Protein 6XJH (pdb70)

Organism: Staphylococcus aureus (strain NCTC 8325 / PS 47) (NCBI:txid93061)

Sequence (940 aa):
VPRGSHRILNLVKYDLYSIFKSPLTYLAILVVSSLIATQSILMANSMDNPKHIIVYGSVFAAAKWLLLIIGLMFVVKTITRDFSQGTIQLYMSKVKTRVGYIISKTISIILISILFALIHYVILIVVQASSNGKNLAFSKYVDNLWFFLIFLLFFGLFLFLITLASQKTAMIFSLGVFLVLIVPFIKPFITFIPRYGEKVLDAFDYIPFAYLTDKMISSNFDFSNWQWVISLGSIVIFFILNILYVAKKDIVPRGSHRILNLVKYDLYSIFKSPLTYLAILVVSSLIATQSILMANSMDNPKHIIVYGSVFAAAKWLLLIIGLMFVVKTITRDFSQGTIQLYMSKVKTRVGYIISKTISIILISILFALIHYVILIVVQASSNGKNLAFSKYVDNLWFFLIFLLFFGLFLFLITLASQKTAMIFSLGVFLVLIVPFIKPFITFIPRYGEKVLDAFDYIPFAYLTDKMISSNFDFSNWQWVISLGSIVIFFILNILYVAKKDIMKLEHITKKYGSNVVLNDIDFDFGDSRIVGLIGKNGVGKTTVMKVMNGNIIKFDGKVDIDNADNIGFLIEHPKLYDNKSGLYNLKLFAQVLGKGFDKAYTDKIIDAFGMRPYIKKKVKKYSMGMKQKLAIAVSLMNKPKFLILDEPTNGMDPDGSIDVLTTIKSLVNELDMRILISSHKLEDIELICDRAVFLRDGHFVQDVNMSLRDTYFNINQRGDKMKLEHITKKYGSNVVLNDIDFDFGDSRIVGLIGKNGVGKTTVMKVMNGNIIKFDGKVDIDNADNIGFLIEHPKLYDNKSGLYNLKLFAQVLGKGFDKAYTDKIIDAFGMRPYIKKKVKKYSMGMKQKLAIAVSLMNKPKFLILDEPTNGMDPDGSIDVLTTIKSLVNELDMRILISSHKLEDIELICDRAVFLRDGHFVQDVNMSLRDTYFNINQRGDK

B-factor: mean 105.99, std 23.53, range [33.88, 194.31]

Nearest PDB structures (foldseek):
  6xjh-assembly1_D  TM=1.005E+00  e=2.307E-49  Staphylococcus aureus
  6xji-assembly1_D  TM=1.004E+00  e=3.473E-46  Staphylococcus aureus
  3pux-assembly1_B  TM=8.789E-01  e=5.590E-17  Escherichia coli K-12
  3puy-assembly1_B  TM=8.679E-01  e=4.067E-17  Escherichia coli K-12
  4khz-assembly1_B  TM=8.158E-01  e=1.971E-15  Escherichia coli DH1

Secondary structure (DSSP, 8-state):
-HHHHHHHHHHHHHHHHHHTT-HHHHHHHHHHHHHHHHHIIIIITTTT--SSB--HHHHHHHHHHHHHHHHHHHHHHHHHHHHHSSGGGGTTTSHHHHHHHHHHHHHHHHHHHHHHHHHHHHHHHHHHHHSBSPPPPHHHHHHHHHHHHHHHHHHHHHHHHHHHHH--SHHHHHHHHHHHHHHHHHHHHHTTSSTTHHHHHHHHTT-HHHHHHHGGG-S-----HHHHHHHHHHHHHHHHHHHHHHTT---/-HHHHHHHHHHHHHHHHHHTT-HHHHHHHHHHHHHHHHHIIIIITTTT--SSB--HHHHHHHHHHHHHHHHHHHHHHHHHHHHHSSGGGGTTTSHHHHHHHHHHHHHHHHHHHHHHHHHHHHHHHHHHHHSBSPPPPHHHHHHHHHHHHHHHHHHHHHHHHHHHHH--SHHHHHHHHHHHHHHHHHHHHHTTSSTTHHHHHHHHTT-HHHHHHHGGG-S-----HHHHHHHHHHHHHHHHHHHHHHTT---/-EEEEEEEEETTEEEEEEEEE--SS-SEEEEE--TTS-HHHHHHHHHTS-S--SSEEE--TTS-EEEE-SS----TTSBHHHHHHHHHHHTSSS--HHHHHHHHHHHT-GGGTTSBGGG--HHHHHHHHHHHHHTT--SEEEEESTTTT--HHHHHHHHHHHHHHHHHTT-EEEEE-S-HHHHTTS-SEEEEEETTEEEEEEE--HHHHHHHHHGGGT-/-EEEEEEEEETTEEEEEEEEE--SS-SEEEEE--TTS-HHHHHHHHHTS-S--SSEEE--TTS-EEEE-SS----TTSBHHHHHHHHHHHTSSS--HHHHHHHHHHHT-GGGTTSBGGG--HHHHHHHHHHHHHTT--SEEEEESTTTT--HHHHHHHHHHHHHHHHHTT-EEEEE-S-HHHHTTS-SEEEEEETTEEEEEEE--HHHHHHHHHTTTT-

Solvent-accessible surface area: 39780 Å² total; per-residue (Å²): 111,110,154,5,61,85,82,30,81,5,9,6,130,39,9,30,116,12,13,90,126,43,106,118,8,103,102,18,51,121,70,0,42,64,80,4,42,52,45,7,123,57,8,32,24,42,85,125,131,41,172,114,98,8,101,5,9,72,8,2,8,21,0,1,10,42,1,0,30,34,0,1,38,29,0,0,100,3,0,2,40,1,27,64,54,22,0,10,22,18,3,0,19,49,76,122,36,3,32,5,4,1,56,0,1,17,46,0,0,59,68,0,0,57,32,4,10,102,19,2,71,82,18,0,61,90,9,23,88,90,21,86,30,191,88,31,56,133,72,45,14,58,66,4,53,116,0,0,32,5,0,0,25,3,0,0,3,38,0,3,34,44,0,4,54,60,73,128,32,19,79,0,12,12,53,0,10,63,30,2,2,29,16,27,11,52,47,95,46,51,15,135,57,15,112,81,3,124,148,54,91,92,40,43,72,116,71,13,58,7,6,0,3,54,39,0,58,37,50,75,39,128,20,58,128,168,8,86,85,45,0,59,38,22,16,86,82,29,60,72,63,0,43,107,61,1,18,133,65,40,38,113,113,152,4,60,86,82,31,81,5,10,6,130,40,8,31,116,12,13,91,125,42,108,118,8,101,100,18,52,120,71,0,43,63,80,5,40,51,45,7,123,56,8,31,24,42,84,126,130,40,172,117,98,9,101,5,10,74,8,2,8,22,0,1,11,41,1,0,29,34,0,1,39,28,0,0,99,3,0,2,37,1,27,64,53,22,0,10,22,19,4,0,18,50,76,123,37,4,32,7,5,1,57,0,2,16,47,0,0,58,68,0,0,56,32,4,10,101,20,2,70,81,18,0,60,90,9,23,88,89,21,86,30,192,86,30,57,135,70,46,15,58,64,4,54,117,0,0,33,5,0,0,23,3,0,0,3,38,0,2,34,44,0,5,54,61,73,126,32,20,78,1,12,13,53,0,10,64,29,2,2,30,16,26,11,53,47,93,45,49,16,134,57,15,114,81,3,123,144,54,89,92,40,43,74,117,71,14,56,7,6,0,3,54,40,0,58,36,50,75,38,128,20,58,130,165,8,87,87,46,1,59,36,23,16,85,82,30,58,73,64,0,44,109,60,1,16,134,65,39,36,26,89,3,67,109,0,42,14,122,120,64,117,74,70,17,0,79,81,2,80,14,58,24,66,137,14,88,7,0,1,1,4,1,51,24,49,20,13,15,29,17,1,0,45,1,1,3,18,0,8,63,142,31,117,39,112,34,52,36,92,93,87,26,60,25,0,14,9,2,49,50,20,39,8,12,56,73,42,26,0,32,39,0,0,84,6,0,0,54,8,34,1,173,23,51,47,116,69,5,1,35,108,2,0,77,43,3,27,0,92,118,27,2,162,69,97,0,133,122,14,41,16,5,24,51,12,9,0,6,0,0,9,4,0,1,13,85,0,94,27,0,3,0,6,16,1,2,11,0,1,0,14,7,4,5,50,41,0,5,68,22,1,102,74,8,5,108,101,23,88,0,60,0,2,8,0,5,10,38,5,97,22,5,70,81,10,27,45,26,0,6,1,0,83,106,4,76,51,55,66,81,30,98,99,88,6,80,94,34,2,41,90,15,16,56,167,68,78,147,27,87,4,66,110,0,41,15,122,121,64,117,75,72,16,0,79,80,1,80,14,57,24,66,136,13,87,7,0,0,1,4,1,51,24,49,20,13,15,30,16,1,0,44,1,1,4,18,0,8,65,143,30,117,39,112,34,52,36,94,91,86,25,61,24,0,15,10,2,50,48,20,40,7,12,56,74,41,26,0,31,38,0,0,84,6,0,0,52,9,34,1,172,24,53,46,118,69,5,1,36,108,2,1,78,42,4,27,0,93,119,25,2,161,68,96,0,133,121,14,42,17,5,24,50,12,9,0,6,0,1,10,4,0,2,12,85,1,94,25,0,3,0,6,17,1,1,12,0,1,1,14,8,5,5,50,41,0,6,69,21,1,101,73,8,5,109,104,24,89,0,59,0,2,8,0,6,10,38,5,99,23,6,69,81,11,27,45,28,0,5,1,1,83,107,4,77,51,55,67,81,31,98,101,89,5,79,93,35,2,40,90,15,15,56,165,69,78,148

Foldseek 3Di:
DVVLVVVLVVLLVVLVVVCVPDVVNVVLLVVLLVVLVCVLPPPQQPVVVDVSAGDLLQSLLVSLLSLLLVLLLSLLCLLLVCLVVVVVVVQLDALSRLLSNLVSSLVNQQVSLVVSLVSSVVSSVVSPVVTHYDDDDPVQSVVSSVLSNLLRLLLSLVLSLVCLVVSDRVVSNVVSVCLLPPLVVPLVPPLPPDPCSVVVVVVLLQPCSNVSSVCSRGSGDDRDVNSVVSSVVSSVVSSVSSSVSSNPDDD/DVVLVVVLVVLLVVLVVVCVPDVVNVVLLVVLLVVLVCVLPPPQQPVVVDVSAGDLLQSLLVSLLSLLLVLLLSLLCLLLVCLVVVVVVVQLDALSRLLSNLVSSLVNQQVSLVVSLVSSVVSSVVSPVVTHYDDDDPVQSVVSSVLSNLLRLLLSLVLSLVCLVVSDRVVSNVVSVCLLPPLVVPLVPPLPPDPCSVVVVVVLLQPCSNVSSVCSRGSGDDRDVNSVVSSVVSSVVSSVSSSVSSNPDDD/DWWAQWWDADVPRTQAGRATDDAPVWAEEEEDEDPPNQPLVVVCVQQVVDDPGPGDHDDDVVFDEFEQGDQFDADQAAFLLVLLQVLLPPRADHDDPVLLVVLCVLLPLVVRRRPGNNVDDSQSRLSSRQSSRCSNVGAEYEYEASCVPPDPVSLVSNLVVVVVSCVVRVHHYYHYHDPCVSCVVPGQWYFYGDPNYTDDIGGRNP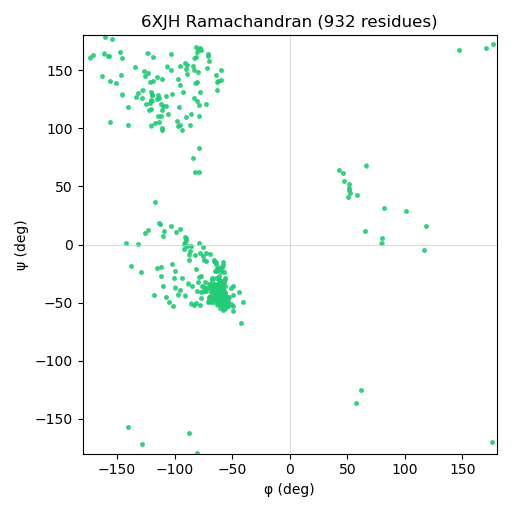VVVHCVPPVVVPD/DWWAQWWDADVPRTQAGRATDDAPVWAEEEEDEDPPNQPLVVVCVQQVVDDPGPGDHDDDVVFDEFEQGDQFDADQAAFLLVLLQVLLPPRADHDDPVLLVVLCVLLPLVVRRRPGNNVDDSQSRLSSRQSSRCSNVGAEYEYEASCVPPDPVSLVSNLVVVVVSCVVRVHHYYHYHDPCVSCVVPGQWYFYGDPNYTDDTGGRNPVVVHCVPPVVVPD

Radius of gyration: 30.85 Å; Cα contacts (8 Å, |Δi|>4): 1465; chains: 4; bounding box: 58×82×87 Å

Structure (mmCIF, N/CA/C/O backbone):
data_6XJH
#
_entry.id   6XJH
#
_cell.length_a   1.00
_cell.length_b   1.00
_cell.length_c   1.00
_cell.angle_alpha   90.00
_cell.angle_beta   90.00
_cell.angle_gamma   90.00
#
_symmetry.space_group_name_H-M   'P 1'
#
loop_
_entity.id
_entity.type
_entity.pdbx_description
1 polymer 'Phenol-soluble modulin export ABC transporter permease subunit PmtD'
2 polymer 'ABC transporter ATP-binding protein'
3 non-polymer 'PHOSPHOTHIOPHOSPHORIC ACID-ADENYLATE ESTER'
4 non-polymer 'MAGNESIUM ION'
#
loop_
_atom_site.group_PDB
_atom_site.id
_atom_site.type_symbol
_atom_site.label_atom_id
_atom_site.label_alt_id
_atom_site.label_comp_id
_atom_site.label_asym_id
_atom_site.label_entity_id
_atom_site.label_seq_id
_atom_site.pdbx_PDB_ins_code
_atom_site.Cartn_x
_atom_site.Cartn_y
_atom_site.Cartn_z
_atom_site.occupancy
_atom_site.B_iso_or_equiv
_atom_site.auth_seq_id
_atom_site.auth_comp_id
_atom_site.auth_asym_id
_atom_site.auth_atom_id
_atom_site.pdbx_PDB_model_num
ATOM 1 N N . VAL A 1 16 ? 97.075 131.665 111.299 1.00 138.42 -4 VAL A N 1
ATOM 2 C CA . VAL A 1 16 ? 95.776 132.290 111.487 1.00 138.42 -4 VAL A CA 1
ATOM 3 C C . VAL A 1 16 ? 94.669 131.228 111.438 1.00 138.42 -4 VAL A C 1
ATOM 4 O O . VAL A 1 16 ? 94.886 130.172 110.826 1.00 138.42 -4 VAL A O 1
ATOM 8 N N . PRO A 1 17 ? 93.439 131.520 111.942 1.00 136.66 -3 PRO A N 1
ATOM 9 C CA . PRO A 1 17 ? 92.277 130.638 111.943 1.00 136.66 -3 PRO A CA 1
ATOM 10 C C . PRO A 1 17 ? 91.872 130.154 110.560 1.00 136.66 -3 PRO A C 1
ATOM 11 O O . PRO A 1 17 ? 91.213 129.127 110.442 1.00 136.66 -3 PRO A O 1
ATOM 15 N N . ARG A 1 18 ? 92.235 130.904 109.524 1.00 129.81 -2 ARG A N 1
ATOM 16 C CA . ARG A 1 18 ? 91.913 130.533 108.158 1.00 129.81 -2 ARG A CA 1
ATOM 17 C C . ARG A 1 18 ? 92.663 129.257 107.799 1.00 129.81 -2 ARG A C 1
ATOM 18 O O . ARG A 1 18 ? 92.163 128.412 107.048 1.00 129.81 -2 ARG A O 1
ATOM 26 N N . GLY A 1 19 ? 93.908 129.162 108.281 1.00 123.36 -1 GLY A N 1
ATOM 27 C CA . GLY A 1 19 ? 94.766 128.024 108.039 1.00 123.36 -1 GLY A CA 1
ATOM 28 C C . GLY A 1 19 ? 94.166 126.847 108.746 1.00 123.36 -1 GLY A C 1
ATOM 29 O O . GLY A 1 19 ? 93.994 125.771 108.163 1.00 123.36 -1 GLY A O 1
ATOM 30 N N . SER A 1 20 ? 93.832 127.077 110.020 1.00 125.77 0 SER A N 1
ATOM 31 C CA . SER A 1 20 ? 93.266 126.040 110.868 1.00 125.77 0 SER A CA 1
ATOM 32 C C . SER A 1 20 ? 91.969 125.518 110.279 1.00 125.77 0 SER A C 1
ATOM 33 O O . SER A 1 20 ? 91.710 124.311 110.294 1.00 125.77 0 SER A O 1
ATOM 36 N N . HIS A 1 21 ? 91.167 126.422 109.731 1.00 120.89 1 HIS A N 1
ATOM 37 C CA . HIS A 1 21 ? 89.912 126.061 109.126 1.00 120.89 1 HIS A CA 1
ATOM 38 C C . HIS A 1 21 ? 90.148 125.112 107.957 1.00 120.89 1 HIS A C 1
ATOM 39 O O . HIS A 1 21 ? 89.529 124.049 107.895 1.00 120.89 1 HIS A O 1
ATOM 46 N N . ARG A 1 22 ? 91.057 125.463 107.039 1.00 102.44 2 ARG A N 1
ATOM 47 C CA . ARG A 1 22 ? 91.315 124.593 105.893 1.00 102.44 2 ARG A CA 1
ATOM 48 C C . ARG A 1 22 ? 91.793 123.208 106.334 1.00 102.44 2 ARG A C 1
ATOM 49 O O . ARG A 1 22 ? 91.388 122.181 105.770 1.00 102.44 2 ARG A O 1
ATOM 57 N N . ILE A 1 23 ? 92.613 123.166 107.374 1.00 102.60 3 ILE A N 1
ATOM 58 C CA . ILE A 1 23 ? 93.091 121.890 107.868 1.00 102.60 3 ILE A CA 1
ATOM 59 C C . ILE A 1 23 ? 91.917 121.062 108.347 1.00 102.60 3 ILE A C 1
ATOM 60 O O . ILE A 1 23 ? 91.790 119.885 107.989 1.00 102.60 3 ILE A O 1
ATOM 65 N N . LEU A 1 24 ? 91.051 121.666 109.137 1.00 108.47 4 LEU A N 1
ATOM 66 C CA . LEU A 1 24 ? 89.900 120.952 109.628 1.00 108.47 4 LEU A CA 1
ATOM 67 C C . LEU A 1 24 ? 88.963 120.534 108.516 1.00 108.47 4 LEU A C 1
ATOM 68 O O . LEU A 1 24 ? 88.341 119.475 108.605 1.00 108.47 4 LEU A O 1
ATOM 73 N N . ASN A 1 25 ? 88.826 121.330 107.463 1.00 101.56 5 ASN A N 1
ATOM 74 C CA . ASN A 1 25 ? 87.918 120.904 106.420 1.00 101.56 5 ASN A CA 1
ATOM 75 C C . ASN A 1 25 ? 88.378 119.579 105.832 1.00 101.56 5 ASN A C 1
ATOM 76 O O . ASN A 1 25 ? 87.547 118.715 105.538 1.00 101.56 5 ASN A O 1
ATOM 81 N N . LEU A 1 26 ? 89.689 119.370 105.711 1.00 88.30 6 LEU A N 1
ATOM 82 C CA . LEU A 1 26 ? 90.148 118.089 105.196 1.00 88.30 6 LEU A CA 1
ATOM 83 C C . LEU A 1 26 ? 89.790 116.979 106.170 1.00 88.30 6 LEU A C 1
ATOM 84 O O . LEU A 1 26 ? 89.355 115.899 105.756 1.00 88.30 6 LEU A O 1
ATOM 89 N N . VAL A 1 27 ? 89.942 117.248 107.464 1.00 87.04 7 VAL A N 1
ATOM 90 C CA . VAL A 1 27 ? 89.614 116.240 108.464 1.00 87.04 7 VAL A CA 1
ATOM 91 C C . VAL A 1 27 ? 88.160 115.853 108.337 1.00 87.04 7 VAL A C 1
ATOM 92 O O . VAL A 1 27 ? 87.810 114.666 108.359 1.00 87.04 7 VAL A O 1
ATOM 96 N N . LYS A 1 28 ? 87.298 116.849 108.210 1.00 89.86 8 LYS A N 1
ATOM 97 C CA . LYS A 1 28 ? 85.892 116.565 108.117 1.00 89.86 8 LYS A CA 1
ATOM 98 C C . LYS A 1 28 ? 85.594 115.651 106.967 1.00 89.86 8 LYS A C 1
ATOM 99 O O . LYS A 1 28 ? 84.827 114.706 107.136 1.00 89.86 8 LYS A O 1
ATOM 105 N N . TYR A 1 29 ? 86.206 115.873 105.811 1.00 92.35 9 TYR A N 1
ATOM 106 C CA . TYR A 1 29 ? 85.923 114.975 104.712 1.00 92.35 9 TYR A CA 1
ATOM 107 C C . TYR A 1 29 ? 86.352 113.551 104.982 1.00 92.35 9 TYR A C 1
ATOM 108 O O . TYR A 1 29 ? 85.617 112.619 104.642 1.00 92.35 9 TYR A O 1
ATOM 117 N N . ASP A 1 30 ? 87.517 113.338 105.587 1.00 88.38 10 ASP A N 1
ATOM 118 C CA . ASP A 1 30 ? 87.891 111.949 105.837 1.00 88.38 10 ASP A CA 1
ATOM 119 C C . ASP A 1 30 ? 86.922 111.248 106.781 1.00 88.38 10 ASP A C 1
ATOM 120 O O . ASP A 1 30 ? 86.562 110.084 106.565 1.00 88.38 10 ASP A O 1
ATOM 125 N N . LEU A 1 31 ? 86.459 111.955 107.806 1.00 89.71 11 LEU A N 1
ATOM 126 C CA . LEU A 1 31 ? 85.533 111.322 108.729 1.00 89.71 11 LEU A CA 1
ATOM 127 C C . LEU A 1 31 ? 84.191 111.131 108.058 1.00 89.71 11 LEU A C 1
ATOM 128 O O . LEU A 1 31 ? 83.514 110.117 108.245 1.00 89.71 11 LEU A O 1
ATOM 133 N N . TYR A 1 32 ? 83.800 112.100 107.251 1.00 96.62 12 TYR A N 1
ATOM 134 C CA . TYR A 1 32 ? 82.540 112.047 106.561 1.00 96.62 12 TYR A CA 1
ATOM 135 C C . TYR A 1 32 ? 82.508 110.773 105.756 1.00 96.62 12 TYR A C 1
ATOM 136 O O . TYR A 1 32 ? 81.543 110.021 105.820 1.00 96.62 12 TYR A O 1
ATOM 145 N N . SER A 1 33 ? 83.587 110.498 105.024 1.00 91.62 13 SER A N 1
ATOM 146 C CA . SER A 1 33 ? 83.665 109.296 104.217 1.00 91.62 13 SER A CA 1
ATOM 147 C C . SER A 1 33 ? 83.441 108.052 105.055 1.00 91.62 13 SER A C 1
ATOM 148 O O . SER A 1 33 ? 82.633 107.178 104.702 1.00 91.62 13 SER A O 1
ATOM 151 N N . ILE A 1 34 ? 84.065 107.992 106.224 1.00 88.84 14 ILE A N 1
ATOM 152 C CA . ILE A 1 34 ? 83.880 106.827 107.069 1.00 88.84 14 ILE A CA 1
ATOM 153 C C . ILE A 1 34 ? 82.425 106.598 107.371 1.00 88.84 14 ILE A C 1
ATOM 154 O O . ILE A 1 34 ? 81.943 105.468 107.274 1.00 88.84 14 ILE A O 1
ATOM 159 N N . PHE A 1 35 ? 81.699 107.647 107.669 1.00 89.02 15 PHE A N 1
ATOM 160 C CA . PHE A 1 35 ? 80.306 107.475 108.008 1.00 89.02 15 PHE A CA 1
ATOM 161 C C . PHE A 1 35 ? 79.363 107.272 106.836 1.00 89.02 15 PHE A C 1
ATOM 162 O O . PHE A 1 35 ? 78.150 107.154 107.044 1.00 89.02 15 PHE A O 1
ATOM 170 N N . LYS A 1 36 ? 79.863 107.237 105.612 1.00 88.27 16 LYS A N 1
ATOM 171 C CA . LYS A 1 36 ? 78.966 107.012 104.496 1.00 88.27 16 LYS A CA 1
ATOM 172 C C . LYS A 1 36 ? 79.183 105.651 103.874 1.00 88.27 16 LYS A C 1
ATOM 173 O O . LYS A 1 36 ? 78.227 105.014 103.437 1.00 88.27 16 LYS A O 1
ATOM 179 N N . SER A 1 37 ? 80.421 105.186 103.822 1.00 87.04 17 SER A N 1
ATOM 180 C CA . SER A 1 37 ? 80.650 103.911 103.170 1.00 87.04 17 SER A CA 1
ATOM 181 C C . SER A 1 37 ? 79.938 102.751 103.875 1.00 87.04 17 SER A C 1
ATOM 182 O O . SER A 1 37 ? 80.125 102.544 105.085 1.00 87.04 17 SER A O 1
ATOM 185 N N . PRO A 1 38 ? 79.232 101.877 103.132 1.00 82.50 18 PRO A N 1
ATOM 186 C CA . PRO A 1 38 ? 78.519 100.731 103.635 1.00 82.50 18 PRO A CA 1
ATOM 187 C C . PRO A 1 38 ? 79.468 99.754 104.280 1.00 82.50 18 PRO A C 1
ATOM 188 O O . PRO A 1 38 ? 79.054 98.921 105.082 1.00 82.50 18 PRO A O 1
ATOM 192 N N . LEU A 1 39 ? 80.748 99.845 103.927 1.00 78.30 19 LEU A N 1
ATOM 193 C CA . LEU A 1 39 ? 81.721 98.952 104.486 1.00 78.30 19 LEU A CA 1
ATOM 194 C C . LEU A 1 39 ? 81.848 99.191 105.974 1.00 78.30 19 LEU A C 1
ATOM 195 O O . LEU A 1 39 ? 82.083 98.253 106.738 1.00 78.30 19 LEU A O 1
ATOM 200 N N . THR A 1 40 ? 81.742 100.450 106.395 1.00 81.89 20 THR A N 1
ATOM 201 C CA . THR A 1 40 ? 81.843 100.776 107.794 1.00 81.89 20 THR A CA 1
ATOM 202 C C . THR A 1 40 ? 80.726 100.121 108.509 1.00 81.89 20 THR A C 1
ATOM 203 O O . THR A 1 40 ? 80.909 99.507 109.561 1.00 81.89 20 THR A O 1
ATOM 207 N N . TYR A 1 41 ? 79.556 100.249 107.937 1.00 85.38 21 TYR A N 1
ATOM 208 C CA . TYR A 1 41 ? 78.403 99.696 108.596 1.00 85.38 21 TYR A CA 1
ATOM 209 C C . TYR A 1 41 ? 78.508 98.194 108.678 1.00 85.38 21 TYR A C 1
ATOM 210 O O . TYR A 1 41 ? 78.174 97.601 109.709 1.00 85.38 21 TYR A O 1
ATOM 219 N N . LEU A 1 42 ? 79.013 97.568 107.627 1.00 80.12 22 LEU A N 1
ATOM 220 C CA . LEU A 1 42 ? 79.179 96.140 107.671 1.00 80.12 22 LEU A CA 1
ATOM 221 C C . LEU A 1 42 ? 80.115 95.747 108.788 1.00 80.12 22 LEU A C 1
ATOM 222 O O . LEU A 1 42 ? 79.809 94.844 109.565 1.00 80.12 22 LEU A O 1
ATOM 227 N N . ALA A 1 43 ? 81.262 96.412 108.882 1.00 79.12 23 ALA A N 1
ATOM 228 C CA . ALA A 1 43 ? 82.230 96.054 109.897 1.00 79.12 23 ALA A CA 1
ATOM 229 C C . ALA A 1 43 ? 81.644 96.161 111.292 1.00 79.12 23 ALA A C 1
ATOM 230 O O . ALA A 1 43 ? 81.907 95.305 112.144 1.00 79.12 23 ALA A O 1
ATOM 232 N N . ILE A 1 44 ? 80.819 97.176 111.524 1.00 79.08 24 ILE A N 1
ATOM 233 C CA . ILE A 1 44 ? 80.210 97.329 112.825 1.00 79.08 24 ILE A CA 1
ATOM 234 C C . ILE A 1 44 ? 79.308 96.166 113.114 1.00 79.08 24 ILE A C 1
ATOM 235 O O . ILE A 1 44 ? 79.340 95.614 114.219 1.00 79.08 24 ILE A O 1
ATOM 240 N N . LEU A 1 45 ? 78.481 95.799 112.148 1.00 82.58 25 LEU A N 1
ATOM 241 C CA . LEU A 1 45 ? 77.577 94.694 112.356 1.00 82.58 25 LEU A CA 1
ATOM 242 C C . LEU A 1 45 ? 78.328 93.412 112.619 1.00 82.58 25 LEU A C 1
ATOM 243 O O . LEU A 1 45 ? 77.896 92.617 113.455 1.00 82.58 25 LEU A O 1
ATOM 248 N N . VAL A 1 46 ? 79.456 93.204 111.946 1.00 86.63 26 VAL A N 1
ATOM 249 C CA . VAL A 1 46 ? 80.220 91.996 112.185 1.00 86.63 26 VAL A CA 1
ATOM 250 C C . VAL A 1 46 ? 80.703 91.950 113.616 1.00 86.63 26 VAL A C 1
ATOM 251 O O . VAL A 1 46 ? 80.589 90.911 114.267 1.00 86.63 26 VAL A O 1
ATOM 255 N N . VAL A 1 47 ? 81.238 93.052 114.120 1.00 86.94 27 VAL A N 1
ATOM 256 C CA . VAL A 1 47 ? 81.699 93.036 115.492 1.00 86.94 27 VAL A CA 1
ATOM 257 C C . VAL A 1 47 ? 80.566 92.773 116.441 1.00 86.94 27 VAL A C 1
ATOM 258 O O . VAL A 1 47 ? 80.714 91.974 117.366 1.00 86.94 27 VAL A O 1
ATOM 262 N N . SER A 1 48 ? 79.441 93.444 116.235 1.00 91.90 28 SER A N 1
ATOM 263 C CA . SER A 1 48 ? 78.312 93.262 117.114 1.00 91.90 28 SER A CA 1
ATOM 264 C C . SER A 1 48 ? 77.881 91.817 117.128 1.00 91.90 28 SER A C 1
ATOM 265 O O . SER A 1 48 ? 77.657 91.240 118.201 1.00 91.90 28 SER A O 1
ATOM 268 N N . SER A 1 49 ? 77.798 91.205 115.952 1.00 96.32 29 SER A N 1
ATOM 269 C CA . SER A 1 49 ? 77.403 89.825 115.852 1.00 96.32 29 SER A CA 1
ATOM 270 C C . SER A 1 49 ? 78.349 88.927 116.612 1.00 96.32 29 SER A C 1
ATOM 271 O O . SER A 1 49 ? 77.908 88.069 117.381 1.00 96.32 29 SER A O 1
ATOM 274 N N . LEU A 1 50 ? 79.651 89.112 116.431 1.00 95.97 30 LEU A N 1
ATOM 275 C CA . LEU A 1 50 ? 80.596 88.249 117.108 1.00 95.97 30 LEU A CA 1
ATOM 276 C C . LEU A 1 50 ? 80.504 88.359 118.607 1.00 95.97 30 LEU A C 1
ATOM 277 O O . LEU A 1 50 ? 80.569 87.342 119.307 1.00 95.97 30 LEU A O 1
ATOM 282 N N . ILE A 1 51 ? 80.327 89.564 119.118 1.00 98.08 31 ILE A N 1
ATOM 283 C CA . ILE A 1 51 ? 80.212 89.706 120.550 1.00 98.08 31 ILE A CA 1
ATOM 284 C C . ILE A 1 51 ? 78.937 89.089 121.057 1.00 98.08 31 ILE A C 1
ATOM 285 O O . ILE A 1 51 ? 78.944 88.393 122.082 1.00 98.08 31 ILE A O 1
ATOM 290 N N . ALA A 1 52 ? 77.825 89.351 120.377 1.00 102.43 32 ALA A N 1
ATOM 291 C CA . ALA A 1 52 ? 76.578 88.786 120.813 1.00 102.43 32 ALA A CA 1
ATOM 292 C C . ALA A 1 52 ? 76.675 87.289 120.801 1.00 102.43 32 ALA A C 1
ATOM 293 O O . ALA A 1 52 ? 76.186 86.631 121.713 1.00 102.43 32 ALA A O 1
ATOM 295 N N . THR A 1 53 ? 77.349 86.750 119.794 1.00 108.32 33 THR A N 1
ATOM 296 C CA . THR A 1 53 ? 77.509 85.331 119.657 1.00 108.32 33 THR A CA 1
ATOM 297 C C . THR A 1 53 ? 78.236 84.766 120.842 1.00 108.32 33 THR A C 1
ATOM 298 O O . THR A 1 53 ? 77.800 83.779 121.422 1.00 108.32 33 THR A O 1
ATOM 302 N N . GLN A 1 54 ? 79.338 85.368 121.252 1.00 109.09 34 GLN A N 1
ATOM 303 C CA . GLN A 1 54 ? 80.026 84.781 122.386 1.00 109.09 34 GLN A CA 1
ATOM 304 C C . GLN A 1 54 ? 79.168 84.824 123.643 1.00 109.09 34 GLN A C 1
ATOM 305 O O . GLN A 1 54 ? 79.054 83.828 124.380 1.00 109.09 34 GLN A O 1
ATOM 311 N N . SER A 1 55 ? 78.475 85.940 123.844 1.00 110.69 35 SER A N 1
ATOM 312 C CA . SER A 1 55 ? 77.659 86.084 125.029 1.00 110.69 35 SER A CA 1
ATOM 313 C C . SER A 1 55 ? 76.563 85.027 125.076 1.00 110.69 35 SER A C 1
ATOM 314 O O . SER A 1 55 ? 76.389 84.277 126.055 1.00 110.69 35 SER A O 1
ATOM 317 N N . ILE A 1 56 ? 75.847 84.935 123.978 1.00 112.58 36 ILE A N 1
ATOM 318 C CA . ILE A 1 56 ? 74.738 84.038 123.865 1.00 112.58 36 ILE A CA 1
ATOM 319 C C . ILE A 1 56 ? 75.141 82.588 123.841 1.00 112.58 36 ILE A C 1
ATOM 320 O O . ILE A 1 56 ? 74.489 81.768 124.484 1.00 112.58 36 ILE A O 1
ATOM 325 N N . LEU A 1 57 ? 76.150 82.220 123.060 1.00 121.73 37 LEU A N 1
ATOM 326 C CA . LEU A 1 57 ? 76.450 80.812 122.981 1.00 121.73 37 LEU A CA 1
ATOM 327 C C . LEU A 1 57 ? 77.041 80.209 124.203 1.00 121.73 37 LEU A C 1
ATOM 328 O O . LEU A 1 57 ? 76.616 79.123 124.602 1.00 121.73 37 LEU A O 1
ATOM 333 N N . MET A 1 58 ? 78.055 80.819 124.792 1.00 132.79 38 MET A N 1
ATOM 334 C CA . MET A 1 58 ? 78.599 80.102 125.915 1.00 132.79 38 MET A CA 1
ATOM 335 C C . MET A 1 58 ? 78.722 80.927 127.143 1.00 132.79 38 MET A C 1
ATOM 336 O O . MET A 1 58 ? 78.711 80.374 128.242 1.00 132.79 38 MET A O 1
ATOM 341 N N . ALA A 1 59 ? 78.804 82.247 127.042 1.00 133.42 39 ALA A N 1
ATOM 342 C CA . ALA A 1 59 ? 79.064 82.940 128.282 1.00 133.42 39 ALA A CA 1
ATOM 343 C C . ALA A 1 59 ? 77.950 82.642 129.271 1.00 133.42 39 ALA A C 1
ATOM 344 O O . ALA A 1 59 ? 78.196 82.394 130.449 1.00 133.42 39 ALA A O 1
ATOM 346 N N . ASN A 1 60 ? 76.724 82.568 128.766 1.00 133.46 40 ASN A N 1
ATOM 347 C CA . ASN A 1 60 ? 75.573 82.286 129.613 1.00 133.46 40 ASN A CA 1
ATOM 348 C C . ASN A 1 60 ? 75.238 80.797 129.744 1.00 133.46 40 ASN A C 1
ATOM 349 O O . ASN A 1 60 ? 74.233 80.464 130.370 1.00 133.46 40 ASN A O 1
ATOM 354 N N . SER A 1 61 ? 76.028 79.909 129.135 1.00 138.45 41 SER A N 1
ATOM 355 C CA . SER A 1 61 ? 75.676 78.487 129.143 1.00 138.45 41 SER A CA 1
ATOM 356 C C . SER A 1 61 ? 76.772 77.430 129.381 1.00 138.45 41 SER A C 1
ATOM 357 O O . SER A 1 61 ? 76.444 76.299 129.726 1.00 138.45 41 SER A O 1
ATOM 360 N N . MET A 1 62 ? 78.054 77.751 129.211 1.00 147.05 42 MET A N 1
ATOM 361 C CA . MET A 1 62 ? 79.099 76.712 129.197 1.00 147.05 42 MET A CA 1
ATOM 362 C C . MET A 1 62 ? 79.136 75.837 130.442 1.00 147.05 42 MET A C 1
ATOM 363 O O . MET A 1 62 ? 79.212 74.612 130.356 1.00 147.05 42 MET A O 1
ATOM 368 N N . ASP A 1 63 ? 79.048 76.476 131.595 1.00 155.60 43 ASP A N 1
ATOM 369 C CA . ASP A 1 63 ? 79.074 75.792 132.883 1.00 155.60 43 ASP A CA 1
ATOM 370 C C . ASP A 1 63 ? 77.686 75.702 133.476 1.00 155.60 43 ASP A C 1
ATOM 371 O O . ASP A 1 63 ? 77.531 75.500 134.681 1.00 155.60 43 ASP A O 1
ATOM 376 N N . ASN A 1 64 ? 76.675 75.933 132.649 1.00 153.88 44 ASN A N 1
ATOM 377 C CA . ASN A 1 64 ? 75.308 75.985 133.095 1.00 153.88 44 ASN A CA 1
ATOM 378 C C . ASN A 1 64 ? 75.130 76.935 134.287 1.00 153.88 44 ASN A C 1
ATOM 379 O O . ASN A 1 64 ? 74.544 76.548 135.299 1.00 153.88 44 ASN A O 1
ATOM 384 N N . PRO A 1 65 ? 75.594 78.199 134.188 1.00 145.78 45 PRO A N 1
ATOM 385 C CA . PRO A 1 65 ? 75.507 79.213 135.201 1.00 145.78 45 PRO A CA 1
ATOM 386 C C . PRO A 1 65 ? 74.096 79.705 135.172 1.00 145.78 45 PRO A C 1
ATOM 387 O O . PRO A 1 65 ? 73.402 79.504 134.175 1.00 145.78 45 PRO A O 1
ATOM 391 N N . LYS A 1 66 ? 73.683 80.457 136.169 1.00 138.71 46 LYS A N 1
ATOM 392 C CA . LYS A 1 66 ? 72.369 81.068 136.074 1.00 138.71 46 LYS A CA 1
ATOM 393 C C . LYS A 1 66 ? 72.437 82.344 135.242 1.00 138.71 46 LYS A C 1
ATOM 394 O O . LYS A 1 66 ? 72.169 83.431 135.740 1.00 138.71 46 LYS A O 1
ATOM 400 N N . HIS A 1 67 ? 72.814 82.192 133.978 1.00 134.45 47 HIS A N 1
ATOM 401 C CA . HIS A 1 67 ? 72.951 83.266 133.002 1.00 134.45 47 HIS A CA 1
ATOM 402 C C . HIS A 1 67 ? 73.826 84.449 133.461 1.00 134.45 47 HIS A C 1
ATOM 403 O O . HIS A 1 67 ? 73.444 85.605 133.289 1.00 134.45 47 HIS A O 1
ATOM 410 N N . ILE A 1 68 ? 74.977 84.167 134.070 1.00 130.50 48 ILE A N 1
ATOM 411 C CA . ILE A 1 68 ? 75.887 85.209 134.564 1.00 130.50 48 ILE A CA 1
ATOM 412 C C . ILE A 1 68 ? 77.179 85.180 133.785 1.00 130.50 48 ILE A C 1
ATOM 413 O O . ILE A 1 68 ? 77.801 84.126 133.663 1.00 130.50 48 ILE A O 1
ATOM 418 N N . ILE A 1 69 ? 77.597 86.335 133.271 1.00 122.73 49 ILE A N 1
ATOM 419 C CA . ILE A 1 69 ? 78.779 86.359 132.431 1.00 122.73 49 ILE A CA 1
ATOM 420 C C . ILE A 1 69 ? 79.892 87.284 132.871 1.00 122.73 49 ILE A C 1
ATOM 421 O O . ILE A 1 69 ? 79.708 88.196 133.678 1.00 122.73 49 ILE A O 1
ATOM 426 N N . VAL A 1 70 ? 81.054 87.057 132.277 1.00 114.45 50 VAL A N 1
ATOM 427 C CA . VAL A 1 70 ? 82.216 87.875 132.518 1.00 114.45 50 VAL A CA 1
ATOM 428 C C . VAL A 1 70 ? 82.351 88.911 131.422 1.00 114.45 50 VAL A C 1
ATOM 429 O O . VAL A 1 70 ? 82.827 88.619 130.315 1.00 114.45 50 VAL A O 1
ATOM 433 N N . TYR A 1 71 ? 82.034 90.151 131.764 1.00 113.21 51 TYR A N 1
ATOM 434 C CA . TYR A 1 71 ? 82.039 91.198 130.768 1.00 113.21 51 TYR A CA 1
ATOM 435 C C . TYR A 1 71 ? 83.458 91.432 130.332 1.00 113.21 51 TYR A C 1
ATOM 436 O O . TYR A 1 71 ? 83.709 91.791 129.193 1.00 113.21 51 TYR A O 1
ATOM 445 N N . GLY A 1 72 ? 84.397 91.209 131.237 1.00 107.41 52 GLY A N 1
ATOM 446 C CA . GLY A 1 72 ? 85.807 91.364 130.939 1.00 107.41 52 GLY A CA 1
ATOM 447 C C . GLY A 1 72 ? 86.275 90.494 129.763 1.00 107.41 52 GLY A C 1
ATOM 448 O O . GLY A 1 72 ? 87.204 90.878 129.041 1.00 107.41 52 GLY A O 1
ATOM 449 N N . SER A 1 73 ? 85.682 89.311 129.568 1.00 107.17 53 SER A N 1
ATOM 450 C CA . SER A 1 73 ? 86.109 88.471 128.468 1.00 107.17 53 SER A CA 1
ATOM 451 C C . SER A 1 73 ? 85.608 89.086 127.187 1.00 107.17 53 SER A C 1
ATOM 452 O O . SER A 1 73 ? 86.302 89.113 126.161 1.00 107.17 53 SER A O 1
ATOM 455 N N . VAL A 1 74 ? 84.384 89.584 127.260 1.00 99.28 54 VAL A N 1
ATOM 456 C CA . VAL A 1 74 ? 83.755 90.203 126.114 1.00 99.28 54 VAL A CA 1
ATOM 457 C C . VAL A 1 74 ? 84.507 91.458 125.728 1.00 99.28 54 VAL A C 1
ATOM 458 O O . VAL A 1 74 ? 84.748 91.720 124.551 1.00 99.28 54 VAL A O 1
ATOM 462 N N . PHE A 1 75 ? 84.832 92.239 126.738 1.00 91.79 55 PHE A N 1
ATOM 463 C CA . PHE A 1 75 ? 85.502 93.506 126.640 1.00 91.79 55 PHE A CA 1
ATOM 464 C C . PHE A 1 75 ? 86.782 93.342 125.880 1.00 91.79 55 PHE A C 1
ATOM 465 O O . PHE A 1 75 ? 87.021 94.054 124.899 1.00 91.79 55 PHE A O 1
ATOM 473 N N . ALA A 1 76 ? 87.615 92.399 126.311 1.00 94.44 56 ALA A N 1
ATOM 474 C CA . ALA A 1 76 ? 88.869 92.194 125.630 1.00 94.44 56 ALA A CA 1
ATOM 475 C C . ALA A 1 76 ? 88.668 91.759 124.188 1.00 94.44 56 ALA A C 1
ATOM 476 O O . ALA A 1 76 ? 89.371 92.229 123.289 1.00 94.44 56 ALA A O 1
ATOM 478 N N . ALA A 1 77 ? 87.718 90.864 123.936 1.00 88.92 57 ALA A N 1
ATOM 479 C CA . ALA A 1 77 ? 87.529 90.436 122.566 1.00 88.92 57 ALA A CA 1
ATOM 480 C C . ALA A 1 77 ? 87.095 91.585 121.681 1.00 88.92 57 ALA A C 1
ATOM 481 O O . ALA A 1 77 ? 87.576 91.732 120.551 1.00 88.92 57 ALA A O 1
ATOM 483 N N . ALA A 1 78 ? 86.181 92.407 122.187 1.00 85.47 58 ALA A N 1
ATOM 484 C CA . ALA A 1 78 ? 85.688 93.514 121.408 1.00 85.47 58 ALA A CA 1
ATOM 485 C C . ALA A 1 78 ? 86.801 94.465 121.090 1.00 85.47 58 ALA A C 1
ATOM 486 O O . ALA A 1 78 ? 86.889 94.965 119.968 1.00 85.47 58 ALA A O 1
ATOM 488 N N . LYS A 1 79 ? 87.671 94.707 122.060 1.00 86.57 59 LYS A N 1
ATOM 489 C CA . LYS A 1 79 ? 88.786 95.587 121.847 1.00 86.57 59 LYS A CA 1
ATOM 490 C C . LYS A 1 79 ? 89.633 95.079 120.716 1.00 86.57 59 LYS A C 1
ATOM 491 O O . LYS A 1 79 ? 89.902 95.808 119.768 1.00 86.57 59 LYS A O 1
ATOM 497 N N . TRP A 1 80 ? 90.012 93.811 120.765 1.00 79.30 60 TRP A N 1
ATOM 498 C CA . TRP A 1 80 ? 90.835 93.249 119.713 1.00 79.30 60 TRP A CA 1
ATOM 499 C C . TRP A 1 80 ? 90.266 93.523 118.347 1.00 79.30 60 TRP A C 1
ATOM 500 O O . TRP A 1 80 ? 90.972 93.991 117.442 1.00 79.30 60 TRP A O 1
ATOM 511 N N . LEU A 1 81 ? 88.993 93.207 118.173 1.00 75.79 61 LEU A N 1
ATOM 512 C CA . LEU A 1 81 ? 88.380 93.378 116.880 1.00 75.79 61 LEU A CA 1
ATOM 513 C C . LEU A 1 81 ? 88.319 94.817 116.444 1.00 75.79 61 LEU A C 1
ATOM 514 O O . LEU A 1 81 ? 88.640 95.136 115.296 1.00 75.79 61 LEU A O 1
ATOM 519 N N . LEU A 1 82 ? 87.945 95.701 117.347 1.00 72.74 62 LEU A N 1
ATOM 520 C CA . LEU A 1 82 ? 87.850 97.083 116.971 1.00 72.74 62 LEU A CA 1
ATOM 521 C C . LEU A 1 82 ? 89.191 97.716 116.726 1.00 72.74 62 LEU A C 1
ATOM 522 O O . LEU A 1 82 ? 89.294 98.591 115.876 1.00 72.74 62 LEU A O 1
ATOM 527 N N . LEU A 1 83 ? 90.224 97.328 117.450 1.00 73.16 63 LEU A N 1
ATOM 528 C CA . LEU A 1 83 ? 91.525 97.899 117.175 1.00 73.16 63 LEU A CA 1
ATOM 529 C C . LEU A 1 83 ? 91.993 97.507 115.799 1.00 73.16 63 LEU A C 1
ATOM 530 O O . LEU A 1 83 ? 92.558 98.337 115.097 1.00 73.16 63 LEU A O 1
ATOM 535 N N . ILE A 1 84 ? 91.759 96.272 115.382 1.00 69.88 64 ILE A N 1
ATOM 536 C CA . ILE A 1 84 ? 92.160 95.901 114.037 1.00 69.88 64 ILE A CA 1
ATOM 537 C C . ILE A 1 84 ? 91.381 96.636 112.988 1.00 69.88 64 ILE A C 1
ATOM 538 O O . ILE A 1 84 ? 91.963 97.135 112.026 1.00 69.88 64 ILE A O 1
ATOM 543 N N . ILE A 1 85 ? 90.069 96.699 113.142 1.00 68.54 65 ILE A N 1
ATOM 544 C CA . ILE A 1 85 ? 89.279 97.376 112.143 1.00 68.54 65 ILE A CA 1
ATOM 545 C C . ILE A 1 85 ? 89.706 98.828 112.120 1.00 68.54 65 ILE A C 1
ATOM 546 O O . ILE A 1 85 ? 89.913 99.391 111.043 1.00 68.54 65 ILE A O 1
ATOM 551 N N . GLY A 1 86 ? 89.847 99.415 113.296 1.00 70.22 66 GLY A N 1
ATOM 552 C CA . GLY A 1 86 ? 90.277 100.772 113.476 1.00 70.22 66 GLY A CA 1
ATOM 553 C C . GLY A 1 86 ? 91.584 101.009 112.776 1.00 70.22 66 GLY A C 1
ATOM 554 O O . GLY A 1 86 ? 91.704 101.971 112.022 1.00 70.22 66 GLY A O 1
ATOM 555 N N . LEU A 1 87 ? 92.571 100.145 112.984 1.00 70.56 67 LEU A N 1
ATOM 556 C CA . LEU A 1 87 ? 93.842 100.353 112.338 1.00 70.56 67 LEU A CA 1
ATOM 557 C C . LEU A 1 87 ? 93.675 100.340 110.845 1.00 70.56 67 LEU A C 1
ATOM 558 O O . LEU A 1 87 ? 94.305 101.142 110.163 1.00 70.56 67 LEU A O 1
ATOM 563 N N . MET A 1 88 ? 92.858 99.449 110.305 1.00 69.88 68 MET A N 1
ATOM 564 C CA . MET A 1 88 ? 92.669 99.474 108.869 1.00 69.88 68 MET A CA 1
ATOM 565 C C . MET A 1 88 ? 92.009 100.773 108.419 1.00 69.88 68 MET A C 1
ATOM 566 O O . MET A 1 88 ? 92.350 101.289 107.352 1.00 69.88 68 MET A O 1
ATOM 571 N N . PHE A 1 89 ? 91.097 101.323 109.220 1.00 71.07 69 PHE A N 1
ATOM 572 C CA . PHE A 1 89 ? 90.470 102.596 108.879 1.00 71.07 69 PHE A CA 1
ATOM 573 C C . PHE A 1 89 ? 91.521 103.681 108.875 1.00 71.07 69 PHE A C 1
ATOM 574 O O . PHE A 1 89 ? 91.530 104.561 108.003 1.00 71.07 69 PHE A O 1
ATOM 582 N N . VAL A 1 90 ? 92.420 103.609 109.838 1.00 66.39 70 VAL A N 1
ATOM 583 C CA . VAL A 1 90 ? 93.512 104.536 109.908 1.00 66.39 70 VAL A CA 1
ATOM 584 C C . VAL A 1 90 ? 94.388 104.410 108.690 1.00 66.39 70 VAL A C 1
ATOM 585 O O . VAL A 1 90 ? 94.754 105.425 108.104 1.00 66.39 70 VAL A O 1
ATOM 589 N N . VAL A 1 91 ? 94.728 103.199 108.289 1.00 68.48 71 VAL A N 1
ATOM 590 C CA . VAL A 1 91 ? 95.570 103.055 107.131 1.00 68.48 71 VAL A CA 1
ATOM 591 C C . VAL A 1 91 ? 94.889 103.611 105.909 1.00 68.48 71 VAL A C 1
ATOM 592 O O . VAL A 1 91 ? 95.546 104.259 105.104 1.00 68.48 71 VAL A O 1
ATOM 596 N N . LYS A 1 92 ? 93.602 103.348 105.726 1.00 66.67 72 LYS A N 1
ATOM 597 C CA . LYS A 1 92 ? 92.923 103.878 104.561 1.00 66.67 72 LYS A CA 1
ATOM 598 C C . LYS A 1 92 ? 92.953 105.396 104.579 1.00 66.67 72 LYS A C 1
ATOM 599 O O . LYS A 1 92 ? 93.188 106.044 103.555 1.00 66.67 72 LYS A O 1
ATOM 605 N N . THR A 1 93 ? 92.752 105.983 105.746 1.00 68.57 73 THR A N 1
ATOM 606 C CA . THR A 1 93 ? 92.771 107.421 105.878 1.00 68.57 73 THR A CA 1
ATOM 607 C C . THR A 1 93 ? 94.121 107.961 105.425 1.00 68.57 73 THR A C 1
ATOM 608 O O . THR A 1 93 ? 94.205 108.966 104.703 1.00 68.57 73 THR A O 1
ATOM 612 N N . ILE A 1 94 ? 95.179 107.291 105.848 1.00 71.49 74 ILE A N 1
ATOM 613 C CA . ILE A 1 94 ? 96.537 107.625 105.480 1.00 71.49 74 ILE A CA 1
ATOM 614 C C . ILE A 1 94 ? 96.850 107.469 104.000 1.00 71.49 74 ILE A C 1
ATOM 615 O O . ILE A 1 94 ? 97.473 108.341 103.404 1.00 71.49 74 ILE A O 1
ATOM 620 N N . THR A 1 95 ? 96.472 106.338 103.414 1.00 77.09 75 THR A N 1
ATOM 621 C CA . THR A 1 95 ? 96.823 106.050 102.038 1.00 77.09 75 THR A CA 1
ATOM 622 C C . THR A 1 95 ? 95.888 106.562 100.952 1.00 77.09 75 THR A C 1
ATOM 623 O O . THR A 1 95 ? 96.299 106.637 99.788 1.00 77.09 75 THR A O 1
ATOM 627 N N . ARG A 1 96 ? 94.683 106.995 101.293 1.00 80.06 76 ARG A N 1
ATOM 628 C CA . ARG A 1 96 ? 93.720 107.502 100.319 1.00 80.06 76 ARG A CA 1
ATOM 629 C C . ARG A 1 96 ? 94.292 108.457 99.275 1.00 80.06 76 ARG A C 1
ATOM 630 O O . ARG A 1 96 ? 93.942 108.367 98.096 1.00 80.06 76 ARG A O 1
ATOM 638 N N . ASP A 1 97 ? 95.173 109.367 99.678 1.00 83.80 77 ASP A N 1
ATOM 639 C CA . ASP A 1 97 ? 95.679 110.373 98.760 1.00 83.80 77 ASP A CA 1
ATOM 640 C C . ASP A 1 97 ? 96.802 109.847 97.895 1.00 83.80 77 ASP A C 1
ATOM 641 O O . ASP A 1 97 ? 97.143 110.425 96.856 1.00 83.80 77 ASP A O 1
ATOM 646 N N . PHE A 1 98 ? 97.444 108.787 98.332 1.00 79.52 78 PHE A N 1
ATOM 647 C CA . PHE A 1 98 ? 98.489 108.211 97.531 1.00 79.52 78 PHE A CA 1
ATOM 648 C C . PHE A 1 98 ? 97.820 107.368 96.478 1.00 79.52 78 PHE A C 1
ATOM 649 O O . PHE A 1 98 ? 98.204 107.378 95.312 1.00 79.52 78 PHE A O 1
ATOM 657 N N . SER A 1 99 ? 96.770 106.677 96.896 1.00 82.26 79 SER A N 1
ATOM 658 C CA . SER A 1 99 ? 96.002 105.789 96.048 1.00 82.26 79 SER A CA 1
ATOM 659 C C . SER A 1 99 ? 95.356 106.506 94.890 1.00 82.26 79 SER A C 1
ATOM 660 O O . SER A 1 99 ? 95.468 106.092 93.738 1.00 82.26 79 SER A O 1
ATOM 663 N N . GLN A 1 100 ? 94.705 107.622 95.179 1.00 84.63 80 GLN A N 1
ATOM 664 C CA . GLN A 1 100 ? 94.023 108.368 94.138 1.00 84.63 80 GLN A CA 1
ATOM 665 C C . GLN A 1 100 ? 94.943 109.362 93.464 1.00 84.63 80 GLN A C 1
ATOM 666 O O . GLN A 1 100 ? 94.584 110.005 92.481 1.00 84.63 80 GLN A O 1
ATOM 672 N N . GLY A 1 101 ? 96.125 109.522 94.023 1.00 79.43 81 GLY A N 1
ATOM 673 C CA . GLY A 1 101 ? 97.147 110.423 93.515 1.00 79.43 81 GLY A CA 1
ATOM 674 C C . GLY A 1 101 ? 96.919 111.874 93.892 1.00 79.43 81 GLY A C 1
ATOM 675 O O . GLY A 1 101 ? 97.747 112.738 93.580 1.00 79.43 81 GLY A O 1
ATOM 676 N N . THR A 1 102 ? 95.857 112.129 94.646 1.00 85.07 82 THR A N 1
ATOM 677 C CA . THR A 1 102 ? 95.425 113.455 95.033 1.00 85.07 82 THR A CA 1
ATOM 678 C C . THR A 1 102 ? 96.394 114.164 95.935 1.00 85.07 82 THR A C 1
ATOM 679 O O . THR A 1 102 ? 96.356 115.382 96.043 1.00 85.07 82 THR A O 1
ATOM 683 N N . ILE A 1 103 ? 97.346 113.444 96.489 1.00 82.52 83 ILE A N 1
ATOM 684 C CA . ILE A 1 103 ? 98.373 114.049 97.314 1.00 82.52 83 ILE A CA 1
ATOM 685 C C . ILE A 1 103 ? 99.120 115.154 96.585 1.00 82.52 83 ILE A C 1
ATOM 686 O O . ILE A 1 103 ? 99.587 116.119 97.203 1.00 82.52 83 ILE A O 1
ATOM 691 N N . GLN A 1 104 ? 99.228 115.037 95.268 1.00 83.76 84 GLN A N 1
ATOM 692 C CA . GLN A 1 104 ? 99.940 116.009 94.477 1.00 83.76 84 GLN A CA 1
ATOM 693 C C . GLN A 1 104 ? 99.295 117.378 94.532 1.00 83.76 84 GLN A C 1
ATOM 694 O O . GLN A 1 104 ? 99.951 118.386 94.264 1.00 83.76 84 GLN A O 1
ATOM 700 N N . LEU A 1 105 ? 98.010 117.419 94.851 1.00 81.76 85 LEU A N 1
ATOM 701 C CA . LEU A 1 105 ? 97.252 118.646 94.900 1.00 81.76 85 LEU A CA 1
ATOM 702 C C . LEU A 1 105 ? 97.366 119.319 96.246 1.00 81.76 85 LEU A C 1
ATOM 703 O O . LEU A 1 105 ? 96.867 120.427 96.433 1.00 81.76 85 LEU A O 1
ATOM 708 N N . TYR A 1 106 ? 98.013 118.665 97.192 1.00 80.17 86 TYR A N 1
ATOM 709 C CA . TYR A 1 106 ? 98.139 119.227 98.511 1.00 80.17 86 TYR A CA 1
ATOM 710 C C . TYR A 1 106 ? 99.536 119.698 98.751 1.00 80.17 86 TYR A C 1
ATOM 711 O O . TYR A 1 106 ? 99.766 120.8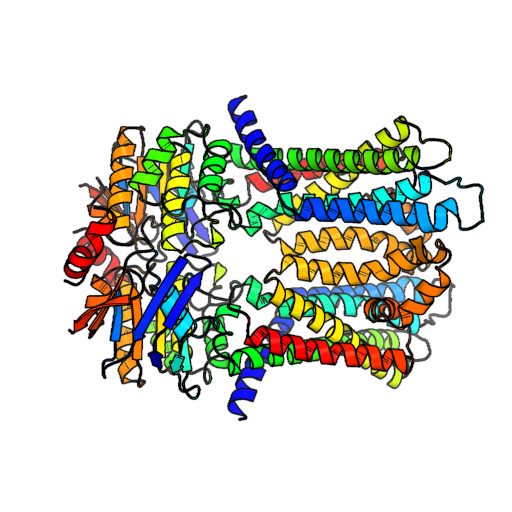04 99.237 1.00 80.17 86 TYR A O 1
ATOM 720 N N . MET A 1 107 ? 100.500 118.890 98.391 1.00 87.22 87 MET A N 1
ATOM 721 C CA . MET A 1 107 ? 101.848 119.260 98.737 1.00 87.22 87 MET A CA 1
ATOM 722 C C . MET A 1 107 ? 102.516 120.214 97.772 1.00 87.22 87 MET A C 1
ATOM 723 O O . MET A 1 107 ? 103.408 119.837 97.015 1.00 87.22 87 MET A O 1
ATOM 728 N N . SER A 1 108 ? 102.084 121.469 97.856 1.00 89.08 88 SER A N 1
ATOM 729 C CA . SER A 1 108 ? 102.544 122.549 96.990 1.00 89.08 88 SER A CA 1
ATOM 730 C C . SER A 1 108 ? 103.376 123.589 97.730 1.00 89.08 88 SER A C 1
ATOM 731 O O . SER A 1 108 ? 104.121 124.350 97.141 1.00 89.08 88 SER A O 1
ATOM 734 N N . LYS A 1 109 ? 103.264 123.645 99.030 1.00 92.94 89 LYS A N 1
ATOM 735 C CA . LYS A 1 109 ? 104.034 124.615 99.787 1.00 92.94 89 LYS A CA 1
ATOM 736 C C . LYS A 1 109 ? 104.156 124.141 101.199 1.00 92.94 89 LYS A C 1
ATOM 737 O O . LYS A 1 109 ? 103.365 123.312 101.641 1.00 92.94 89 LYS A O 1
ATOM 743 N N . VAL A 1 110 ? 105.097 124.688 101.941 1.00 84.52 90 VAL A N 1
ATOM 744 C CA . VAL A 1 110 ? 105.277 124.210 103.290 1.00 84.52 90 VAL A CA 1
ATOM 745 C C . VAL A 1 110 ? 104.070 124.392 104.163 1.00 84.52 90 VAL A C 1
ATOM 746 O O . VAL A 1 110 ? 103.671 123.460 104.848 1.00 84.52 90 VAL A O 1
ATOM 750 N N . LYS A 1 111 ? 103.423 125.540 104.137 1.00 90.84 91 LYS A N 1
ATOM 751 C CA . LYS A 1 111 ? 102.298 125.671 105.045 1.00 90.84 91 LYS A CA 1
ATOM 752 C C . LYS A 1 111 ? 101.263 124.575 104.827 1.00 90.84 91 LYS A C 1
ATOM 753 O O . LYS A 1 111 ? 100.735 124.017 105.798 1.00 90.84 91 LYS A O 1
ATOM 759 N N . THR A 1 112 ? 100.973 124.265 103.571 1.00 89.18 92 THR A N 1
ATOM 760 C CA . THR A 1 112 ? 100.010 123.238 103.257 1.00 89.18 92 THR A CA 1
ATOM 761 C C . THR A 1 112 ? 100.550 121.857 103.613 1.00 89.18 92 THR A C 1
ATOM 762 O O . THR A 1 112 ? 99.834 121.056 104.208 1.00 89.18 92 THR A O 1
ATOM 766 N N . ARG A 1 113 ? 101.808 121.568 103.267 1.00 82.35 93 ARG A N 1
ATOM 767 C CA . ARG A 1 113 ? 102.404 120.262 103.533 1.00 82.35 93 ARG A CA 1
ATOM 768 C C . ARG A 1 113 ? 102.332 119.928 105.006 1.00 82.35 93 ARG A C 1
ATOM 769 O O . ARG A 1 113 ? 101.986 118.806 105.395 1.00 82.35 93 ARG A O 1
ATOM 777 N N . VAL A 1 114 ? 102.607 120.915 105.828 1.00 84.18 94 VAL A N 1
ATOM 778 C CA . VAL A 1 114 ? 102.549 120.717 107.244 1.00 84.18 94 VAL A CA 1
ATOM 779 C C . VAL A 1 114 ? 101.107 120.525 107.649 1.00 84.18 94 VAL A C 1
ATOM 780 O O . VAL A 1 114 ? 100.796 119.604 108.405 1.00 84.18 94 VAL A O 1
ATOM 784 N N . GLY A 1 115 ? 100.213 121.371 107.141 1.00 84.00 95 GLY A N 1
ATOM 785 C CA . GLY A 1 115 ? 98.805 121.249 107.451 1.00 84.00 95 GLY A CA 1
ATOM 786 C C . GLY A 1 115 ? 98.268 119.869 107.099 1.00 84.00 95 GLY A C 1
ATOM 787 O O . GLY A 1 115 ? 97.433 119.325 107.818 1.00 84.00 95 GLY A O 1
ATOM 788 N N . TYR A 1 116 ? 98.760 119.275 106.020 1.00 78.03 96 TYR A N 1
ATOM 789 C CA . TYR A 1 116 ? 98.345 117.948 105.609 1.00 78.03 96 TYR A CA 1
ATOM 790 C C . TYR A 1 116 ? 98.643 116.956 106.727 1.00 78.03 96 TYR A C 1
ATOM 791 O O . TYR A 1 116 ? 97.777 116.167 107.112 1.00 78.03 96 TYR A O 1
ATOM 800 N N . ILE A 1 117 ? 99.860 116.995 107.265 1.00 77.66 97 ILE A N 1
ATOM 801 C CA . ILE A 1 117 ? 100.221 116.100 108.362 1.00 77.66 97 ILE A CA 1
ATOM 802 C C . ILE A 1 117 ? 99.351 116.352 109.561 1.00 77.66 97 ILE A C 1
ATOM 803 O O . ILE A 1 117 ? 98.952 115.410 110.260 1.00 77.66 97 ILE A O 1
ATOM 808 N N . ILE A 1 118 ? 99.110 117.615 109.857 1.00 78.17 98 ILE A N 1
ATOM 809 C CA . ILE A 1 118 ? 98.297 117.943 111.001 1.00 78.17 98 ILE A CA 1
ATOM 810 C C . ILE A 1 118 ? 96.910 117.382 110.830 1.00 78.17 98 ILE A C 1
ATOM 811 O O . ILE A 1 118 ? 96.365 116.796 111.765 1.00 78.17 98 ILE A O 1
ATOM 816 N N . SER A 1 119 ? 96.328 117.572 109.657 1.00 79.43 99 SER A N 1
ATOM 817 C CA . SER A 1 119 ? 94.993 117.097 109.389 1.00 79.43 99 SER A CA 1
ATOM 818 C C . SER A 1 119 ? 94.918 115.611 109.578 1.00 79.43 99 SER A C 1
ATOM 819 O O . SER A 1 119 ? 94.013 115.099 110.238 1.00 79.43 99 SER A O 1
ATOM 822 N N . LYS A 1 120 ? 95.871 114.886 109.017 1.00 74.82 100 LYS A N 1
ATOM 823 C CA . LYS A 1 120 ? 95.795 113.457 109.142 1.00 74.82 100 LYS A CA 1
ATOM 824 C C . LYS A 1 120 ? 95.956 113.042 110.586 1.00 74.82 100 LYS A C 1
ATOM 825 O O . LYS A 1 120 ? 95.247 112.149 111.043 1.00 74.82 100 LYS A O 1
ATOM 831 N N . THR A 1 121 ? 96.818 113.717 111.336 1.00 73.22 101 THR A N 1
ATOM 832 C CA . THR A 1 121 ? 96.998 113.371 112.729 1.00 73.22 101 THR A CA 1
ATOM 833 C C . THR A 1 121 ? 95.673 113.520 113.453 1.00 73.22 101 THR A C 1
ATOM 834 O O . THR A 1 121 ? 95.279 112.642 114.229 1.00 73.22 101 THR A O 1
ATOM 838 N N . ILE A 1 122 ? 94.968 114.615 113.188 1.00 74.94 102 ILE A N 1
ATOM 839 C CA . ILE A 1 122 ? 93.688 114.835 113.827 1.00 74.94 102 ILE A CA 1
ATOM 840 C C . ILE A 1 122 ? 92.728 113.736 113.425 1.00 74.94 102 ILE A C 1
ATOM 841 O O . ILE A 1 122 ? 92.015 113.211 114.285 1.00 74.94 102 ILE A O 1
ATOM 846 N N . SER A 1 123 ? 92.674 113.388 112.140 1.00 77.06 103 SER A N 1
ATOM 847 C CA . SER A 1 123 ? 91.771 112.338 111.714 1.00 77.06 103 SER A CA 1
ATOM 848 C C . SER A 1 123 ? 92.070 111.043 112.435 1.00 77.06 103 SER A C 1
ATOM 849 O O . SER A 1 123 ? 91.144 110.367 112.869 1.00 77.06 103 SER A O 1
ATOM 852 N N . ILE A 1 124 ? 93.345 110.717 112.633 1.00 71.33 104 ILE A N 1
ATOM 853 C CA . ILE A 1 124 ? 93.681 109.478 113.309 1.00 71.33 104 ILE A CA 1
ATOM 854 C C . ILE A 1 124 ? 93.129 109.506 114.708 1.00 71.33 104 ILE A C 1
ATOM 855 O O . ILE A 1 124 ? 92.557 108.512 115.166 1.00 71.33 104 ILE A O 1
ATOM 860 N N . ILE A 1 125 ? 93.288 110.620 115.397 1.00 72.40 105 ILE A N 1
ATOM 861 C CA . ILE A 1 125 ? 92.757 110.729 116.737 1.00 72.40 105 ILE A CA 1
ATOM 862 C C . ILE A 1 125 ? 91.255 110.554 116.741 1.00 72.40 105 ILE A C 1
ATOM 863 O O . ILE A 1 125 ? 90.723 109.830 117.582 1.00 72.40 105 ILE A O 1
ATOM 868 N N . LEU A 1 126 ? 90.558 111.208 115.827 1.00 77.32 106 LEU A N 1
ATOM 869 C CA . LEU A 1 126 ? 89.118 111.077 115.811 1.00 77.32 106 LEU A CA 1
ATOM 870 C C . LEU A 1 126 ? 88.668 109.672 115.472 1.00 77.32 106 LEU A C 1
ATOM 871 O O . LEU A 1 126 ? 87.658 109.210 116.010 1.00 77.32 106 LEU A O 1
ATOM 876 N N . ILE A 1 127 ? 89.403 108.972 114.615 1.00 74.22 107 ILE A N 1
ATOM 877 C CA . ILE A 1 127 ? 89.047 107.602 114.312 1.00 74.22 107 ILE A CA 1
ATOM 878 C C . ILE A 1 127 ? 89.168 106.802 115.580 1.00 74.22 107 ILE A C 1
ATOM 879 O O . ILE A 1 127 ? 88.262 106.049 115.929 1.00 74.22 107 ILE A O 1
ATOM 884 N N . SER A 1 128 ? 90.259 106.982 116.302 1.00 71.70 108 SER A N 1
ATOM 885 C CA . SER A 1 128 ? 90.445 106.243 117.523 1.00 71.70 108 SER A CA 1
ATOM 886 C C . SER A 1 128 ? 89.317 106.492 118.500 1.00 71.70 108 SER A C 1
ATOM 887 O O . SER A 1 128 ? 88.809 105.545 119.107 1.00 71.70 108 SER A O 1
ATOM 890 N N . ILE A 1 129 ? 88.863 107.735 118.599 1.00 72.55 109 ILE A N 1
ATOM 891 C CA . ILE A 1 129 ? 87.760 108.026 119.486 1.00 72.55 109 ILE A CA 1
ATOM 892 C C . ILE A 1 129 ? 86.526 107.290 119.023 1.00 72.55 109 ILE A C 1
ATOM 893 O O . ILE A 1 129 ? 85.822 106.706 119.845 1.00 72.55 109 ILE A O 1
ATOM 898 N N . LEU A 1 130 ? 86.234 107.324 117.729 1.00 74.46 110 LEU A N 1
ATOM 899 C CA . LEU A 1 130 ? 85.067 106.630 117.226 1.00 74.46 110 LEU A CA 1
ATOM 900 C C . LEU A 1 130 ? 85.096 105.166 117.580 1.00 74.46 110 LEU A C 1
ATOM 901 O O . LEU A 1 130 ? 84.092 104.616 118.035 1.00 74.46 110 LEU A O 1
ATOM 906 N N . PHE A 1 131 ? 86.215 104.514 117.357 1.00 72.82 111 PHE A N 1
ATOM 907 C CA . PHE A 1 131 ? 86.280 103.105 117.660 1.00 72.82 111 PHE A CA 1
ATOM 908 C C . PHE A 1 131 ? 86.099 102.842 119.133 1.00 72.82 111 PHE A C 1
ATOM 909 O O . PHE A 1 131 ? 85.427 101.878 119.512 1.00 72.82 111 PHE A O 1
ATOM 917 N N . ALA A 1 132 ? 86.688 103.669 119.979 1.00 77.79 112 ALA A N 1
ATOM 918 C CA . ALA A 1 132 ? 86.486 103.496 121.393 1.00 77.79 112 ALA A CA 1
ATOM 919 C C . ALA A 1 132 ? 85.012 103.655 121.751 1.00 77.79 112 ALA A C 1
ATOM 920 O O . ALA A 1 132 ? 84.500 102.923 122.601 1.00 77.79 112 ALA A O 1
ATOM 922 N N . LEU A 1 133 ? 84.317 104.601 121.117 1.00 78.22 113 LEU A N 1
ATOM 923 C CA . LEU A 1 133 ? 82.902 104.772 121.398 1.00 78.22 113 LEU A CA 1
ATOM 924 C C . LEU A 1 133 ? 82.123 103.558 120.976 1.00 78.22 113 LEU A C 1
ATOM 925 O O . LEU A 1 133 ? 81.206 103.143 121.683 1.00 78.22 113 LEU A O 1
ATOM 930 N N . ILE A 1 134 ? 82.486 102.962 119.846 1.00 79.27 114 ILE A N 1
ATOM 931 C CA . ILE A 1 134 ? 81.790 101.772 119.409 1.00 79.27 114 ILE A CA 1
ATOM 932 C C . ILE A 1 134 ? 81.996 100.710 120.453 1.00 79.27 114 ILE A C 1
ATOM 933 O O . ILE A 1 134 ? 81.051 100.069 120.901 1.00 79.27 114 ILE A O 1
ATOM 938 N N . HIS A 1 135 ? 83.236 100.532 120.879 1.00 85.55 115 HIS A N 1
ATOM 939 C CA . HIS A 1 135 ? 83.549 99.525 121.866 1.00 85.55 115 HIS A CA 1
ATOM 940 C C . HIS A 1 135 ? 82.683 99.686 123.084 1.00 85.55 115 HIS A C 1
ATOM 941 O O . HIS A 1 135 ? 82.061 98.721 123.548 1.00 85.55 115 HIS A O 1
ATOM 948 N N . TYR A 1 136 ? 82.602 100.913 123.581 1.00 91.73 116 TYR A N 1
ATOM 949 C CA . TYR A 1 136 ? 81.795 101.211 124.733 1.00 91.73 116 TYR A CA 1
ATOM 950 C C . TYR A 1 136 ? 80.373 100.774 124.505 1.00 91.73 116 TYR A C 1
ATOM 951 O O . TYR A 1 136 ? 79.817 100.021 125.300 1.00 91.73 116 TYR A O 1
ATOM 960 N N . VAL A 1 137 ? 79.786 101.187 123.398 1.00 87.20 117 VAL A N 1
ATOM 961 C CA . VAL A 1 137 ? 78.407 100.847 123.144 1.00 87.20 117 VAL A CA 1
ATOM 962 C C . VAL A 1 137 ? 78.169 99.367 123.055 1.00 87.20 117 VAL A C 1
ATOM 963 O O . VAL A 1 137 ? 77.171 98.885 123.595 1.00 87.20 117 VAL A O 1
ATOM 967 N N . ILE A 1 138 ? 79.035 98.640 122.374 1.00 85.04 118 ILE A N 1
ATOM 968 C CA . ILE A 1 138 ? 78.805 97.223 122.255 1.00 85.04 118 ILE A CA 1
ATOM 969 C C . ILE A 1 138 ? 78.775 96.599 123.629 1.00 85.04 118 ILE A C 1
ATOM 970 O O . ILE A 1 138 ? 77.879 95.807 123.935 1.00 85.04 118 ILE A O 1
ATOM 975 N N . LEU A 1 139 ? 79.715 96.966 124.476 1.00 93.97 119 LEU A N 1
ATOM 976 C CA . LEU A 1 139 ? 79.729 96.393 125.799 1.00 93.97 119 LEU A CA 1
ATOM 977 C C . LEU A 1 139 ? 78.562 96.840 126.655 1.00 93.97 119 LEU A C 1
ATOM 978 O O . LEU A 1 139 ? 78.051 96.040 127.441 1.00 93.97 119 LEU A O 1
ATOM 983 N N . ILE A 1 140 ? 78.106 98.078 126.513 1.00 94.19 120 ILE A N 1
ATOM 984 C CA . ILE A 1 140 ? 76.964 98.496 127.302 1.00 94.19 120 ILE A CA 1
ATOM 985 C C . ILE A 1 140 ? 75.770 97.657 126.936 1.00 94.19 120 ILE A C 1
ATOM 986 O O . ILE A 1 140 ? 74.999 97.279 127.819 1.00 94.19 120 ILE A O 1
ATOM 991 N N . VAL A 1 141 ? 75.585 97.380 125.654 1.00 94.99 121 VAL A N 1
ATOM 992 C CA . VAL A 1 141 ? 74.477 96.540 125.257 1.00 94.99 121 VAL A CA 1
ATOM 993 C C . VAL A 1 141 ? 74.587 95.179 125.912 1.00 94.99 121 VAL A C 1
ATOM 994 O O . VAL A 1 141 ? 73.584 94.643 126.386 1.00 94.99 121 VAL A O 1
ATOM 998 N N . VAL A 1 142 ? 75.783 94.613 125.931 1.00 98.15 122 VAL A N 1
ATOM 999 C CA . VAL A 1 142 ? 75.971 93.323 126.560 1.00 98.15 122 VAL A CA 1
ATOM 1000 C C . VAL A 1 142 ? 75.603 93.382 128.037 1.00 98.15 122 VAL A C 1
ATOM 1001 O O . VAL A 1 142 ? 74.962 92.449 128.542 1.00 98.15 122 VAL A O 1
ATOM 1005 N N . GLN A 1 143 ? 76.029 94.439 128.730 1.00 106.80 123 GLN A N 1
ATOM 1006 C CA . GLN A 1 143 ? 75.684 94.596 130.134 1.00 106.80 123 GLN A CA 1
ATOM 1007 C C . GLN A 1 143 ? 74.191 94.756 130.321 1.00 106.80 123 GLN A C 1
ATOM 1008 O O . GLN A 1 143 ? 73.625 94.265 131.288 1.00 106.80 123 GLN A O 1
ATOM 1014 N N . ALA A 1 144 ? 73.536 95.486 129.434 1.00 113.19 124 ALA A N 1
ATOM 1015 C CA . ALA A 1 144 ? 72.101 95.626 129.554 1.00 113.19 124 ALA A CA 1
ATOM 1016 C C . ALA A 1 144 ? 71.401 94.277 129.378 1.00 113.19 124 ALA A C 1
ATOM 1017 O O . ALA A 1 144 ? 70.428 93.971 130.071 1.00 113.19 124 ALA A O 1
ATOM 1019 N N . SER A 1 145 ? 71.905 93.486 128.434 1.00 117.80 125 SER A N 1
ATOM 1020 C CA . SER A 1 145 ? 71.371 92.183 128.078 1.00 117.80 125 SER A CA 1
ATOM 1021 C C . SER A 1 145 ? 71.440 91.096 129.149 1.00 117.80 125 SER A C 1
ATOM 1022 O O . SER A 1 145 ? 70.463 90.372 129.361 1.00 117.80 125 SER A O 1
ATOM 1025 N N . SER A 1 146 ? 72.577 90.947 129.834 1.00 119.31 126 SER A N 1
ATOM 1026 C CA . SER A 1 146 ? 72.674 89.842 130.797 1.00 119.31 126 SER A CA 1
ATOM 1027 C C . SER A 1 146 ? 73.135 90.202 132.198 1.00 119.31 126 SER A C 1
ATOM 1028 O O . SER A 1 146 ? 73.209 91.364 132.581 1.00 119.31 126 SER A O 1
ATOM 1031 N N . ASN A 1 147 ? 73.377 89.175 133.006 1.00 125.99 127 ASN A N 1
ATOM 1032 C CA . ASN A 1 147 ? 73.785 89.385 134.385 1.00 125.99 127 ASN A CA 1
ATOM 1033 C C . ASN A 1 147 ? 75.287 89.336 134.569 1.00 125.99 127 ASN A C 1
ATOM 1034 O O . ASN A 1 147 ? 75.999 88.651 133.834 1.00 125.99 127 ASN A O 1
ATOM 1039 N N . GLY A 1 148 ? 75.748 90.020 135.604 1.00 124.14 128 GLY A N 1
ATOM 1040 C CA . GLY A 1 148 ? 77.153 90.071 135.971 1.00 124.14 128 GLY A CA 1
ATOM 1041 C C . GLY A 1 148 ? 77.402 91.447 136.548 1.00 124.14 128 GLY A C 1
ATOM 1042 O O . GLY A 1 148 ? 76.545 92.325 136.437 1.00 124.14 128 GLY A O 1
ATOM 1043 N N . LYS A 1 149 ? 78.542 91.656 137.181 1.00 118.49 129 LYS A N 1
ATOM 1044 C CA . LYS A 1 149 ? 78.812 92.972 137.732 1.00 118.49 129 LYS A CA 1
ATOM 1045 C C . LYS A 1 149 ? 79.310 93.876 136.630 1.00 118.49 129 LYS A C 1
ATOM 1046 O O . LYS A 1 149 ? 80.298 93.561 135.974 1.00 118.49 129 LYS A O 1
ATOM 1052 N N . ASN A 1 150 ? 78.636 94.995 136.429 1.00 115.12 130 ASN A N 1
ATOM 1053 C CA . ASN A 1 150 ? 78.984 95.915 135.358 1.00 115.12 130 ASN A CA 1
ATOM 1054 C C . ASN A 1 150 ? 80.393 96.423 135.516 1.00 115.12 130 ASN A C 1
ATOM 1055 O O . ASN A 1 150 ? 80.897 96.550 136.635 1.00 115.12 130 ASN A O 1
ATOM 1060 N N . LEU A 1 151 ? 81.031 96.739 134.398 1.00 109.19 131 LEU A N 1
ATOM 1061 C CA . LEU A 1 151 ? 82.394 97.210 134.446 1.00 109.19 131 LEU A CA 1
ATOM 1062 C C . LEU A 1 151 ? 82.428 98.673 134.822 1.00 109.19 131 LEU A C 1
ATOM 1063 O O . LEU A 1 151 ? 81.535 99.451 134.485 1.00 109.19 131 LEU A O 1
ATOM 1068 N N . ALA A 1 152 ? 83.481 99.067 135.512 1.00 108.28 132 ALA A N 1
ATOM 1069 C CA . ALA A 1 152 ? 83.620 100.448 135.915 1.00 108.28 132 ALA A CA 1
ATOM 1070 C C . ALA A 1 152 ? 83.653 101.378 134.734 1.00 108.28 132 ALA A C 1
ATOM 1071 O O . ALA A 1 152 ? 84.344 101.120 133.748 1.00 108.28 132 ALA A O 1
ATOM 1073 N N . PHE A 1 153 ? 83.017 102.527 134.877 1.00 106.59 133 PHE A N 1
ATOM 1074 C CA . PHE A 1 153 ? 83.062 103.523 133.828 1.00 106.59 133 PHE A CA 1
ATOM 1075 C C . PHE A 1 153 ? 84.507 103.857 133.537 1.00 106.59 133 PHE A C 1
ATOM 1076 O O . PHE A 1 153 ? 84.920 103.971 132.385 1.00 106.59 133 PHE A O 1
ATOM 1084 N N . SER A 1 154 ? 85.284 104.020 134.599 1.00 106.65 134 SER A N 1
ATOM 1085 C CA . SER A 1 154 ? 86.688 104.350 134.492 1.00 106.65 134 SER A CA 1
ATOM 1086 C C . SER A 1 154 ? 87.500 103.292 133.747 1.00 106.65 134 SER A C 1
ATOM 1087 O O . SER A 1 154 ? 88.598 103.581 133.276 1.00 106.65 134 SER A O 1
ATOM 1090 N N . LYS A 1 155 ? 86.993 102.068 133.640 1.00 102.26 135 LYS A N 1
ATOM 1091 C CA . LYS A 1 155 ? 87.707 101.022 132.945 1.00 102.26 135 LYS A CA 1
ATOM 1092 C C . LYS A 1 155 ? 87.526 101.285 131.479 1.00 102.26 135 LYS A C 1
ATOM 1093 O O . LYS A 1 155 ? 88.467 101.165 130.689 1.00 102.26 135 LYS A O 1
ATOM 1099 N N . TYR A 1 156 ? 86.314 101.674 131.117 1.00 105.30 136 TYR A N 1
ATOM 1100 C CA . TYR A 1 156 ? 86.034 102.001 129.735 1.00 105.30 136 TYR A CA 1
ATOM 1101 C C . TYR A 1 156 ? 86.867 103.215 129.338 1.00 105.30 136 TYR A C 1
ATOM 1102 O O . TYR A 1 156 ? 87.346 103.317 128.204 1.00 105.30 136 TYR A O 1
ATOM 1111 N N . VAL A 1 157 ? 87.018 104.152 130.263 1.00 103.07 137 VAL A N 1
ATOM 1112 C CA . VAL A 1 157 ? 87.802 105.328 129.965 1.00 103.07 137 VAL A CA 1
ATOM 1113 C C . VAL A 1 157 ? 89.242 104.941 129.739 1.00 103.07 137 VAL A C 1
ATOM 1114 O O . VAL A 1 157 ? 89.850 105.366 128.758 1.00 103.07 137 VAL A O 1
ATOM 1118 N N . ASP A 1 158 ? 89.809 104.121 130.601 1.00 104.56 138 ASP A N 1
ATOM 1119 C CA . ASP A 1 158 ? 91.175 103.734 130.353 1.00 104.56 138 ASP A CA 1
ATOM 1120 C C . ASP A 1 158 ? 91.281 103.043 129.006 1.00 104.56 138 ASP A C 1
ATOM 1121 O O . ASP A 1 158 ? 92.237 103.267 128.259 1.00 104.56 138 ASP A O 1
ATOM 1126 N N . ASN A 1 159 ? 90.268 102.270 128.638 1.00 95.68 139 ASN A N 1
ATOM 1127 C CA . ASN A 1 159 ? 90.291 101.605 127.358 1.00 95.68 139 ASN A CA 1
ATOM 1128 C C . ASN A 1 159 ? 90.417 102.629 126.223 1.00 95.68 139 ASN A C 1
ATOM 1129 O O . ASN A 1 159 ? 91.084 102.361 125.221 1.00 95.68 139 ASN A O 1
ATOM 1134 N N . LEU A 1 160 ? 89.792 103.807 126.377 1.00 92.13 140 LEU A N 1
ATOM 1135 C CA . LEU A 1 160 ? 89.936 104.861 125.376 1.00 92.13 140 LEU A CA 1
ATOM 1136 C C . LEU A 1 160 ? 91.373 105.233 125.269 1.00 92.13 140 LEU A C 1
ATOM 1137 O O . LEU A 1 160 ? 91.934 105.301 124.179 1.00 92.13 140 LEU A O 1
ATOM 1142 N N . TRP A 1 161 ? 92.000 105.460 126.401 1.00 96.38 141 TRP A N 1
ATOM 1143 C CA . TRP A 1 161 ? 93.394 105.832 126.353 1.00 96.38 141 TRP A CA 1
ATOM 1144 C C . TRP A 1 161 ? 94.199 104.804 125.609 1.00 96.38 141 TRP A C 1
ATOM 1145 O O . TRP A 1 161 ? 95.065 105.164 124.808 1.00 96.38 141 TRP A O 1
ATOM 1156 N N . PHE A 1 162 ? 93.925 103.528 125.849 1.00 90.99 142 PHE A N 1
ATOM 1157 C CA . PHE A 1 162 ? 94.655 102.513 125.125 1.00 90.99 142 PHE A CA 1
ATOM 1158 C C . PHE A 1 162 ? 94.424 102.689 123.640 1.00 90.99 142 PHE A C 1
ATOM 1159 O O . PHE A 1 162 ? 95.370 102.691 122.858 1.00 90.99 142 PHE A O 1
ATOM 1167 N N . PHE A 1 163 ? 93.163 102.834 123.218 1.00 83.68 143 PHE A N 1
ATOM 1168 C CA . PHE A 1 163 ? 92.900 103.003 121.794 1.00 83.68 143 PHE A CA 1
ATOM 1169 C C . PHE A 1 163 ? 93.640 104.175 121.208 1.00 83.68 143 PHE A C 1
ATOM 1170 O O . PHE A 1 163 ? 94.292 104.051 120.171 1.00 83.68 143 PHE A O 1
ATOM 1178 N N . LEU A 1 164 ? 93.615 105.309 121.890 1.00 83.00 144 LEU A N 1
ATOM 1179 C CA . LEU A 1 164 ? 94.242 106.488 121.335 1.00 83.00 144 LEU A CA 1
ATOM 1180 C C . LEU A 1 164 ? 95.705 106.269 121.121 1.00 83.00 144 LEU A C 1
ATOM 1181 O O . LEU A 1 164 ? 96.234 106.571 120.051 1.00 83.00 144 LEU A O 1
ATOM 1186 N N . ILE A 1 165 ? 96.356 105.690 122.103 1.00 78.78 145 ILE A N 1
ATOM 1187 C CA . ILE A 1 165 ? 97.773 105.471 122.010 1.00 78.78 145 ILE A CA 1
ATOM 1188 C C . ILE A 1 165 ? 98.103 104.427 120.976 1.00 78.78 145 ILE A C 1
ATOM 1189 O O . ILE A 1 165 ? 98.981 104.630 120.142 1.00 78.78 145 ILE A O 1
ATOM 1194 N N . PHE A 1 166 ? 97.425 103.296 121.017 1.00 80.38 146 PHE A N 1
ATOM 1195 C CA . PHE A 1 166 ? 97.720 102.226 120.095 1.00 80.38 146 PHE A CA 1
ATOM 1196 C C . PHE A 1 166 ? 97.609 102.685 118.670 1.00 80.38 146 PHE A C 1
ATOM 1197 O O . PHE A 1 166 ? 98.544 102.561 117.874 1.00 80.38 146 PHE A O 1
ATOM 1205 N N . LEU A 1 167 ? 96.457 103.231 118.334 1.00 75.66 147 LEU A N 1
ATOM 1206 C CA . LEU A 1 167 ? 96.228 103.642 116.980 1.00 75.66 147 LEU A CA 1
ATOM 1207 C C . LEU A 1 167 ? 97.066 104.817 116.569 1.00 75.66 147 LEU A C 1
ATOM 1208 O O . LEU A 1 167 ? 97.515 104.852 115.428 1.00 75.66 147 LEU A O 1
ATOM 1213 N N . LEU A 1 168 ? 97.308 105.783 117.446 1.00 78.35 148 LEU A N 1
ATOM 1214 C CA . LEU A 1 168 ? 98.091 106.909 117.018 1.00 78.35 148 LEU A CA 1
ATOM 1215 C C . LEU A 1 168 ? 99.515 106.462 116.771 1.00 78.35 148 LEU A C 1
ATOM 1216 O O . LEU A 1 168 ? 100.124 106.856 115.780 1.00 78.35 148 LEU A O 1
ATOM 1221 N N . PHE A 1 169 ? 100.060 105.606 117.639 1.00 81.61 149 PHE A N 1
ATOM 1222 C CA . PHE A 1 169 ? 101.409 105.108 117.438 1.00 81.61 149 PHE A CA 1
ATOM 1223 C C . PHE A 1 169 ? 101.546 104.433 116.105 1.00 81.61 149 PHE A C 1
ATOM 1224 O O . PHE A 1 169 ? 102.416 104.789 115.304 1.00 81.61 149 PHE A O 1
ATOM 1232 N N . PHE A 1 170 ? 100.675 103.473 115.837 1.00 81.20 150 PHE A N 1
ATOM 1233 C CA . PHE A 1 170 ? 100.793 102.770 114.588 1.00 81.20 150 PHE A CA 1
ATOM 1234 C C . PHE A 1 170 ? 100.483 103.648 113.419 1.00 81.20 150 PHE A C 1
ATOM 1235 O O . PHE A 1 170 ? 101.162 103.567 112.399 1.00 81.20 150 PHE A O 1
ATOM 1243 N N . GLY A 1 171 ? 99.486 104.499 113.552 1.00 80.40 151 GLY A N 1
ATOM 1244 C CA . GLY A 1 171 ? 99.087 105.377 112.492 1.00 80.40 151 GLY A CA 1
ATOM 1245 C C . GLY A 1 171 ? 100.231 106.252 112.045 1.00 80.40 151 GLY A C 1
ATOM 1246 O O . GLY A 1 171 ? 100.582 106.249 110.868 1.00 80.40 151 GLY A O 1
ATOM 1247 N N . LEU A 1 172 ? 100.826 107.000 112.965 1.00 77.93 152 LEU A N 1
ATOM 1248 C CA . LEU A 1 172 ? 101.904 107.885 112.580 1.00 77.93 152 LEU A CA 1
ATOM 1249 C C . LEU A 1 172 ? 103.092 107.123 112.047 1.00 77.93 152 LEU A C 1
ATOM 1250 O O . LEU A 1 172 ? 103.733 107.579 111.101 1.00 77.93 152 LEU A O 1
ATOM 1255 N N . PHE A 1 173 ? 103.404 105.976 112.631 1.00 78.44 153 PHE A N 1
ATOM 1256 C CA . PHE A 1 173 ? 104.497 105.173 112.135 1.00 78.44 153 PHE A CA 1
ATOM 1257 C C . PHE A 1 173 ? 104.267 104.799 110.685 1.00 78.44 153 PHE A C 1
ATOM 1258 O O . PHE A 1 173 ? 105.134 105.012 109.826 1.00 78.44 153 PHE A O 1
ATOM 1266 N N . LEU A 1 174 ? 103.096 104.249 110.405 1.00 76.62 154 LEU A N 1
ATOM 1267 C CA . LEU A 1 174 ? 102.762 103.830 109.071 1.00 76.62 154 LEU A CA 1
ATOM 1268 C C . LEU A 1 174 ? 102.677 105.007 108.128 1.00 76.62 154 LEU A C 1
ATOM 1269 O O . LEU A 1 174 ? 103.026 104.876 106.956 1.00 76.62 154 LEU A O 1
ATOM 1274 N N . PHE A 1 175 ? 102.208 106.148 108.614 1.00 78.21 155 PHE A N 1
ATOM 1275 C CA . PHE A 1 175 ? 102.118 107.357 107.822 1.00 78.21 155 PHE A CA 1
ATOM 1276 C C . PHE A 1 175 ? 103.506 107.699 107.327 1.00 78.21 155 PHE A C 1
ATOM 1277 O O . PHE A 1 175 ? 103.718 107.902 106.132 1.00 78.21 155 PHE A O 1
ATOM 1285 N N . LEU A 1 176 ? 104.479 107.724 108.241 1.00 79.21 156 LEU A N 1
ATOM 1286 C CA . LEU A 1 176 ? 105.840 108.054 107.861 1.00 79.21 156 LEU A CA 1
ATOM 1287 C C . LEU A 1 176 ? 106.324 107.103 106.789 1.00 79.21 156 LEU A C 1
ATOM 1288 O O . LEU A 1 176 ? 106.925 107.536 105.807 1.00 79.21 156 LEU A O 1
ATOM 1293 N N . ILE A 1 177 ? 106.044 105.816 106.943 1.00 78.18 157 ILE A N 1
ATOM 1294 C CA . ILE A 1 177 ? 106.457 104.857 105.938 1.00 78.18 157 ILE A CA 1
ATOM 1295 C C . ILE A 1 177 ? 105.775 105.143 104.620 1.00 78.18 157 ILE A C 1
ATOM 1296 O O . ILE A 1 177 ? 106.395 105.046 103.557 1.00 78.18 157 ILE A O 1
ATOM 1301 N N . THR A 1 178 ? 104.488 105.429 104.672 1.00 80.62 158 THR A N 1
ATOM 1302 C CA . THR A 1 178 ? 103.721 105.705 103.482 1.00 80.62 158 THR A CA 1
ATOM 1303 C C . THR A 1 178 ? 104.385 106.824 102.719 1.00 80.62 158 THR A C 1
ATOM 1304 O O . THR A 1 178 ? 104.602 106.711 101.516 1.00 80.62 158 THR A O 1
ATOM 1308 N N . LEU A 1 179 ? 104.744 107.895 103.412 1.00 78.81 159 LEU A N 1
ATOM 1309 C CA . LEU A 1 179 ? 105.382 109.033 102.781 1.00 78.81 159 LEU A CA 1
ATOM 1310 C C . LEU A 1 179 ? 106.796 108.726 102.312 1.00 78.81 159 LEU A C 1
ATOM 1311 O O . LEU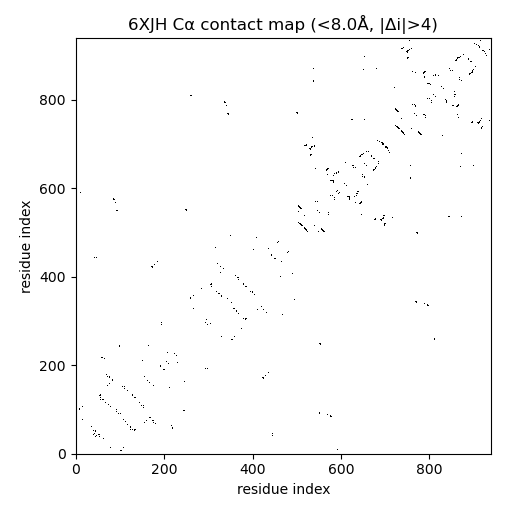 A 1 179 ? 107.280 109.301 101.328 1.00 78.81 159 LEU A O 1
ATOM 1316 N N . ALA A 1 180 ? 107.495 107.888 103.051 1.00 82.38 160 ALA A N 1
ATOM 1317 C CA . ALA A 1 180 ? 108.835 107.503 102.680 1.00 82.38 160 ALA A CA 1
ATOM 1318 C C . ALA A 1 180 ? 108.869 106.709 101.377 1.00 82.38 160 ALA A C 1
ATOM 1319 O O . ALA A 1 180 ? 109.709 106.956 100.507 1.00 82.38 160 ALA A O 1
ATOM 1321 N N . SER A 1 181 ? 107.942 105.766 101.227 1.00 86.37 161 SER A N 1
ATOM 1322 C CA . SER A 1 181 ? 107.937 104.903 100.055 1.00 86.37 161 SER A CA 1
ATOM 1323 C C . SER A 1 181 ? 106.960 105.276 98.959 1.00 86.37 161 SER A C 1
ATOM 1324 O O . SER A 1 181 ? 107.155 104.891 97.807 1.00 86.37 161 SER A O 1
ATOM 1327 N N . GLN A 1 182 ? 105.917 106.014 99.299 1.00 89.65 162 GLN A N 1
ATOM 1328 C CA . GLN A 1 182 ? 104.846 106.394 98.390 1.00 89.65 162 GLN A CA 1
ATOM 1329 C C . GLN A 1 182 ? 104.157 105.180 97.776 1.00 89.65 162 GLN A C 1
ATOM 1330 O O . GLN A 1 182 ? 103.839 105.166 96.586 1.00 89.65 162 GLN A O 1
ATOM 1336 N N . LYS A 1 183 ? 103.915 104.179 98.612 1.00 87.34 163 LYS A N 1
ATOM 1337 C CA . LYS A 1 183 ? 103.248 102.940 98.233 1.00 87.34 163 LYS A CA 1
ATOM 1338 C C . LYS A 1 183 ? 102.113 102.744 99.192 1.00 87.34 163 LYS A C 1
ATOM 1339 O O . LYS A 1 183 ? 102.241 103.121 100.347 1.00 87.34 163 LYS A O 1
ATOM 1345 N N . THR A 1 184 ? 101.028 102.115 98.765 1.00 84.15 164 THR A N 1
ATOM 1346 C CA . THR A 1 184 ? 99.939 101.885 99.702 1.00 84.15 164 THR A CA 1
ATOM 1347 C C . THR A 1 184 ? 99.745 100.416 100.055 1.00 84.15 164 THR A C 1
ATOM 1348 O O . THR A 1 184 ? 99.324 100.069 101.165 1.00 84.15 164 THR A O 1
ATOM 1352 N N . ALA A 1 185 ? 100.116 99.525 99.151 1.00 86.94 165 ALA A N 1
ATOM 1353 C CA . ALA A 1 185 ? 99.885 98.106 99.379 1.00 86.94 165 ALA A CA 1
ATOM 1354 C C . ALA A 1 185 ? 100.611 97.625 100.604 1.00 86.94 165 ALA A C 1
ATOM 1355 O O . ALA A 1 185 ? 100.121 96.775 101.354 1.00 86.94 165 ALA A O 1
ATOM 1357 N N . MET A 1 186 ? 101.786 98.182 100.825 1.00 89.07 166 MET A N 1
ATOM 1358 C CA . MET A 1 186 ? 102.624 97.730 101.898 1.00 89.07 166 MET A CA 1
ATOM 1359 C C . MET A 1 186 ? 102.307 98.384 103.202 1.00 89.07 166 MET A C 1
ATOM 1360 O O . MET A 1 186 ? 102.893 98.048 104.223 1.00 89.07 166 MET A O 1
ATOM 1365 N N . ILE A 1 187 ? 101.353 99.277 103.211 1.00 80.57 167 ILE A N 1
ATOM 1366 C CA . ILE A 1 187 ? 101.033 99.930 104.440 1.00 80.57 167 ILE A CA 1
ATOM 1367 C C . ILE A 1 187 ? 99.972 99.078 105.052 1.00 80.57 167 ILE A C 1
ATOM 1368 O O . ILE A 1 187 ? 100.011 98.792 106.247 1.00 80.57 167 ILE A O 1
ATOM 1373 N N . PHE A 1 188 ? 99.018 98.657 104.231 1.00 76.33 168 PHE A N 1
ATOM 1374 C CA . PHE A 1 188 ? 97.985 97.787 104.747 1.00 76.33 168 PHE A CA 1
ATOM 1375 C C . PHE A 1 188 ? 98.630 96.503 105.205 1.00 76.33 168 PHE A C 1
ATOM 1376 O O . PHE A 1 188 ? 98.292 95.986 106.274 1.00 76.33 168 PHE A O 1
ATOM 1384 N N . SER A 1 189 ? 99.593 96.004 104.418 1.00 81.15 169 SER A N 1
ATOM 1385 C CA . SER A 1 189 ? 100.281 94.787 104.781 1.00 81.15 169 SER A CA 1
ATOM 1386 C C . SER A 1 189 ? 100.963 94.943 106.121 1.00 81.15 169 SER A C 1
ATOM 1387 O O . SER A 1 189 ? 100.772 94.098 106.996 1.00 81.15 169 SER A O 1
ATOM 1390 N N . LEU A 1 190 ? 101.729 96.022 106.333 1.00 80.86 170 LEU A N 1
ATOM 1391 C CA . LEU A 1 190 ? 102.368 96.171 107.628 1.00 80.86 170 LEU A CA 1
ATOM 1392 C C . LEU A 1 190 ? 101.393 96.300 108.752 1.00 80.86 170 LEU A C 1
ATOM 1393 O O . LEU A 1 190 ? 101.594 95.721 109.814 1.00 80.86 170 LEU A O 1
ATOM 1398 N N . GLY A 1 191 ? 100.308 97.023 108.560 1.00 78.72 171 GLY A N 1
ATOM 1399 C CA . GLY A 1 191 ? 99.370 97.156 109.650 1.00 78.72 171 GLY A CA 1
ATOM 1400 C C . GLY A 1 191 ? 98.969 95.778 110.151 1.00 78.72 171 GLY A C 1
ATOM 1401 O O . GLY A 1 191 ? 99.081 95.475 111.348 1.00 78.72 171 GLY A O 1
ATOM 1402 N N . VAL A 1 192 ? 98.526 94.932 109.230 1.00 75.09 172 VAL A N 1
ATOM 1403 C CA . VAL A 1 192 ? 98.091 93.606 109.600 1.00 75.09 172 VAL A CA 1
ATOM 1404 C C . VAL A 1 192 ? 99.214 92.767 110.145 1.00 75.09 172 VAL A C 1
ATOM 1405 O O . VAL A 1 192 ? 99.058 92.105 111.174 1.00 75.09 172 VAL A O 1
ATOM 1409 N N . PHE A 1 193 ? 100.332 92.767 109.445 1.00 79.63 173 PHE A N 1
ATOM 1410 C CA . PHE A 1 193 ? 101.460 91.964 109.812 1.00 79.63 173 PHE A CA 1
ATOM 1411 C C . PHE A 1 193 ? 101.905 92.233 111.202 1.00 79.63 173 PHE A C 1
ATOM 1412 O O . PHE A 1 193 ? 102.093 91.314 111.986 1.00 79.63 173 PHE A O 1
ATOM 1420 N N . LEU A 1 194 ? 102.098 93.490 111.538 1.00 78.00 174 LEU A N 1
ATOM 1421 C CA . LEU A 1 194 ? 102.616 93.777 112.845 1.00 78.00 174 LEU A CA 1
ATOM 1422 C C . LEU A 1 194 ? 101.648 93.308 113.920 1.00 78.00 174 LEU A C 1
ATOM 1423 O O . LEU A 1 194 ? 102.041 92.613 114.873 1.00 78.00 174 LEU A O 1
ATOM 1428 N N . VAL A 1 195 ? 100.362 93.555 113.723 1.00 75.34 175 VAL A N 1
ATOM 1429 C CA . VAL A 1 195 ? 99.407 93.145 114.727 1.00 75.34 175 VAL A CA 1
ATOM 1430 C C . VAL A 1 195 ? 99.368 91.667 114.962 1.00 75.34 175 VAL A C 1
ATOM 1431 O O . VAL A 1 195 ? 99.292 91.211 116.098 1.00 75.34 175 VAL A O 1
ATOM 1435 N N . LEU A 1 196 ? 99.391 90.897 113.914 1.00 78.25 176 LEU A N 1
ATOM 1436 C CA . LEU A 1 196 ? 99.302 89.480 114.108 1.00 78.25 176 LEU A CA 1
ATOM 1437 C C . LEU A 1 196 ? 100.638 88.772 114.251 1.00 78.25 176 LEU A C 1
ATOM 1438 O O . LEU A 1 196 ? 100.663 87.542 114.293 1.00 78.25 176 LEU A O 1
ATOM 1443 N N . ILE A 1 197 ? 101.756 89.496 114.319 1.00 84.25 177 ILE A N 1
ATOM 1444 C CA . ILE A 1 197 ? 103.001 88.759 114.420 1.00 84.25 177 ILE A CA 1
ATOM 1445 C C . ILE A 1 197 ? 103.426 88.678 115.858 1.00 84.25 177 ILE A C 1
ATOM 1446 O O . ILE A 1 197 ? 103.812 87.619 116.331 1.00 84.25 177 ILE A O 1
ATOM 1451 N N . VAL A 1 198 ? 103.322 89.759 116.602 1.00 89.81 178 VAL A N 1
ATOM 1452 C CA . VAL A 1 198 ? 103.773 89.678 117.982 1.00 89.81 178 VAL A CA 1
ATOM 1453 C C . VAL A 1 198 ? 103.227 88.461 118.761 1.00 89.81 178 VAL A C 1
ATOM 1454 O O . VAL A 1 198 ? 104.035 87.695 119.291 1.00 89.81 178 VAL A O 1
ATOM 1458 N N . PRO A 1 199 ? 101.896 88.242 118.883 1.00 93.82 179 PRO A N 1
ATOM 1459 C CA . PRO A 1 199 ? 101.297 87.130 119.591 1.00 93.82 179 PRO A CA 1
ATOM 1460 C C . PRO A 1 199 ? 101.612 85.778 118.981 1.00 93.82 179 PRO A C 1
ATOM 1461 O O . PRO A 1 199 ? 101.347 84.751 119.596 1.00 93.82 179 PRO A O 1
ATOM 1465 N N . PHE A 1 200 ? 102.071 85.762 117.744 1.00 87.57 180 PHE A N 1
ATOM 1466 C CA . PHE A 1 200 ? 102.422 84.532 117.088 1.00 87.57 180 PHE A CA 1
ATOM 1467 C C . PHE A 1 200 ? 103.803 84.126 117.482 1.00 87.57 180 PHE A C 1
ATOM 1468 O O . PHE A 1 200 ? 104.056 82.995 117.898 1.00 87.57 180 PHE A O 1
ATOM 1476 N N . ILE A 1 201 ? 104.716 85.066 117.334 1.00 92.77 181 ILE A N 1
ATOM 1477 C CA . ILE A 1 201 ? 106.097 84.750 117.534 1.00 92.77 181 ILE A CA 1
ATOM 1478 C C . ILE A 1 201 ? 106.469 84.563 118.994 1.00 92.77 181 ILE A C 1
ATOM 1479 O O . ILE A 1 201 ? 107.253 83.663 119.307 1.00 92.77 181 ILE A O 1
ATOM 1484 N N . LYS A 1 202 ? 105.903 85.352 119.917 1.00 99.82 182 LYS A N 1
ATOM 1485 C CA . LYS A 1 202 ? 106.288 85.172 121.309 1.00 99.82 182 LYS A CA 1
ATOM 1486 C C . LYS A 1 202 ? 106.405 83.704 121.751 1.00 99.82 182 LYS A C 1
ATOM 1487 O O . LYS A 1 202 ? 107.524 83.240 121.997 1.00 99.82 182 LYS A O 1
ATOM 1493 N N . PRO A 1 203 ? 105.319 82.921 121.828 1.00 103.53 183 PRO A N 1
ATOM 1494 C CA . PRO A 1 203 ? 105.312 81.549 122.278 1.00 103.53 183 PRO A CA 1
ATOM 1495 C C . PRO A 1 203 ? 105.921 80.576 121.293 1.00 103.53 183 PRO A C 1
ATOM 1496 O O . PRO A 1 203 ? 105.968 79.384 121.576 1.00 103.53 183 PRO A O 1
ATOM 1500 N N . PHE A 1 204 ? 106.260 81.027 120.094 1.00 107.97 184 PHE A N 1
ATOM 1501 C CA . PHE A 1 204 ? 106.794 80.110 119.121 1.00 107.97 184 PHE A CA 1
ATOM 1502 C C . PHE A 1 204 ? 108.259 79.916 119.411 1.00 107.97 184 PHE A C 1
ATOM 1503 O O . PHE A 1 204 ? 108.739 78.784 119.471 1.00 107.97 184 PHE A O 1
ATOM 1511 N N . ILE A 1 205 ? 108.994 81.021 119.561 1.00 116.99 185 ILE A N 1
ATOM 1512 C CA . ILE A 1 205 ? 110.418 80.849 119.813 1.00 116.99 185 ILE A CA 1
ATOM 1513 C C . ILE A 1 205 ? 111.044 81.648 120.962 1.00 116.99 185 ILE A C 1
ATOM 1514 O O . ILE A 1 205 ? 112.249 81.541 121.169 1.00 116.99 185 ILE A O 1
ATOM 1519 N N . THR A 1 206 ? 110.301 82.466 121.704 1.00 121.41 186 THR A N 1
ATOM 1520 C CA . THR A 1 206 ? 110.972 83.331 122.684 1.00 121.41 186 THR A CA 1
ATOM 1521 C C . THR A 1 206 ? 111.720 82.526 123.714 1.00 121.41 186 THR A C 1
ATOM 1522 O O . THR A 1 206 ? 112.778 82.922 124.176 1.00 121.41 186 THR A O 1
ATOM 1526 N N . PHE A 1 207 ? 111.136 81.432 124.134 1.00 125.36 187 PHE A N 1
ATOM 1527 C CA . PHE A 1 207 ? 111.684 80.559 125.149 1.00 125.36 187 PHE A CA 1
ATOM 1528 C C . PHE A 1 207 ? 112.888 79.729 124.697 1.00 125.36 187 PHE A C 1
ATOM 1529 O O . PHE A 1 207 ? 113.533 79.088 125.526 1.00 125.36 187 PHE A O 1
ATOM 1537 N N . ILE A 1 208 ? 113.139 79.652 123.396 1.00 126.43 188 ILE A N 1
ATOM 1538 C CA . ILE A 1 208 ? 114.204 78.811 122.884 1.00 126.43 188 ILE A CA 1
ATOM 1539 C C . ILE A 1 208 ? 115.668 79.240 123.142 1.00 126.43 188 ILE A C 1
ATOM 1540 O O . ILE A 1 208 ? 116.468 78.372 123.476 1.00 126.43 188 ILE A O 1
ATOM 1545 N N . PRO A 1 209 ? 116.101 80.488 122.882 1.00 127.31 189 PRO A N 1
ATOM 1546 C CA . PRO A 1 209 ? 117.458 80.973 123.096 1.00 127.31 189 PRO A CA 1
ATOM 1547 C C . PRO A 1 209 ? 117.838 81.118 124.553 1.00 127.31 189 PRO A C 1
ATOM 1548 O O . PRO A 1 209 ? 116.985 81.361 125.399 1.00 127.31 189 PRO A O 1
ATOM 1552 N N . ARG A 1 210 ? 119.145 81.114 124.837 1.00 129.51 190 ARG A N 1
ATOM 1553 C CA . ARG A 1 210 ? 119.646 81.380 126.198 1.00 129.51 190 ARG A CA 1
ATOM 1554 C C . ARG A 1 210 ? 119.330 82.790 126.646 1.00 129.51 190 ARG A C 1
ATOM 1555 O O . ARG A 1 210 ? 119.421 83.124 127.822 1.00 129.51 190 ARG A O 1
ATOM 1563 N N . TYR A 1 211 ? 118.966 83.617 125.692 1.00 130.77 191 TYR A N 1
ATOM 1564 C CA . TYR A 1 211 ? 118.608 84.985 125.924 1.00 130.77 191 TYR A CA 1
ATOM 1565 C C . TYR A 1 211 ? 117.097 85.108 125.965 1.00 130.77 191 TYR A C 1
ATOM 1566 O O . TYR A 1 211 ? 116.563 86.206 125.991 1.00 130.77 191 TYR A O 1
ATOM 1575 N N . GLY A 1 212 ? 116.391 83.993 126.017 1.00 125.62 192 GLY A N 1
ATOM 1576 C CA . GLY A 1 212 ? 114.941 83.998 126.024 1.00 125.62 192 GLY A CA 1
ATOM 1577 C C . GLY A 1 212 ? 114.368 84.954 127.042 1.00 125.62 192 GLY A C 1
ATOM 1578 O O . GLY A 1 212 ? 113.532 85.792 126.697 1.00 125.62 192 GLY A O 1
ATOM 1579 N N . GLU A 1 213 ? 114.792 84.849 128.292 1.00 121.06 193 GLU A N 1
ATOM 1580 C CA . GLU A 1 213 ? 114.266 85.731 129.314 1.00 121.06 193 GLU A CA 1
ATOM 1581 C C . GLU A 1 213 ? 114.631 87.171 129.020 1.00 121.06 193 GLU A C 1
ATOM 1582 O O . GLU A 1 213 ? 113.801 88.063 129.164 1.00 121.06 193 GLU A O 1
ATOM 1588 N N . LYS A 1 214 ? 115.858 87.398 128.562 1.00 122.37 194 LYS A N 1
ATOM 1589 C CA . LYS A 1 214 ? 116.305 88.741 128.233 1.00 122.37 194 LYS A CA 1
ATOM 1590 C C . LYS A 1 214 ? 115.399 89.358 127.167 1.00 122.37 194 LYS A C 1
ATOM 1591 O O . LYS A 1 214 ? 114.944 90.498 127.306 1.00 122.37 194 LYS A O 1
ATOM 1597 N N . VAL A 1 215 ? 115.118 88.586 126.126 1.00 122.83 195 VAL A N 1
ATOM 1598 C CA . VAL A 1 215 ? 114.279 89.010 125.024 1.00 122.83 195 VAL A CA 1
ATOM 1599 C C . VAL A 1 215 ? 112.875 89.277 125.473 1.00 122.83 195 VAL A C 1
ATOM 1600 O O . VAL A 1 215 ? 112.263 90.268 125.072 1.00 122.83 195 VAL A O 1
ATOM 1604 N N . LEU A 1 216 ? 112.337 88.379 126.261 1.00 118.43 196 LEU A N 1
ATOM 1605 C CA . LEU A 1 216 ? 110.996 88.566 126.695 1.00 118.43 196 LEU A CA 1
ATOM 1606 C C . LEU A 1 216 ? 110.905 89.841 127.509 1.00 118.43 196 LEU A C 1
ATOM 1607 O O . LEU A 1 216 ? 110.031 90.664 127.271 1.00 118.43 196 LEU A O 1
ATOM 1612 N N . ASP A 1 217 ? 111.835 90.060 128.445 1.00 121.05 197 ASP A N 1
ATOM 1613 C CA . ASP A 1 217 ? 111.787 91.276 129.247 1.00 121.05 197 ASP A CA 1
ATOM 1614 C C . ASP A 1 217 ? 111.920 92.499 128.369 1.00 121.05 197 ASP A C 1
ATOM 1615 O O . ASP A 1 217 ? 111.233 93.502 128.563 1.00 121.05 197 ASP A O 1
ATOM 1620 N N . ALA A 1 218 ? 112.748 92.395 127.334 1.00 119.41 198 ALA A N 1
ATOM 1621 C CA . ALA A 1 218 ? 112.983 93.486 126.412 1.00 119.41 198 ALA A CA 1
ATOM 1622 C C . ALA A 1 218 ? 111.703 93.951 125.768 1.00 119.41 198 ALA A C 1
ATOM 1623 O O . ALA A 1 218 ? 111.560 95.134 125.459 1.00 119.41 198 ALA A O 1
ATOM 1625 N N . PHE A 1 219 ? 110.747 93.054 125.564 1.00 117.36 199 PHE A N 1
ATOM 1626 C CA . PHE A 1 219 ? 109.532 93.450 124.904 1.00 117.36 199 PHE A CA 1
ATOM 1627 C C . PHE A 1 219 ? 108.793 94.515 125.669 1.00 117.36 199 PHE A C 1
ATOM 1628 O O . PHE A 1 219 ? 108.154 95.363 125.061 1.00 117.36 199 PHE A O 1
ATOM 1636 N N . ASP A 1 220 ? 108.946 94.590 126.982 1.00 118.48 200 ASP A N 1
ATOM 1637 C CA . ASP A 1 220 ? 108.245 95.614 127.738 1.00 118.48 200 ASP A CA 1
ATOM 1638 C C . ASP A 1 220 ? 108.686 97.014 127.387 1.00 118.48 200 ASP A C 1
ATOM 1639 O O . ASP A 1 220 ? 108.026 97.978 127.773 1.00 118.48 200 ASP A O 1
ATOM 1644 N N . TYR A 1 221 ? 109.816 97.147 126.704 1.00 115.59 201 TYR A N 1
ATOM 1645 C CA . TYR A 1 221 ? 110.331 98.441 126.348 1.00 115.59 201 TYR A CA 1
ATOM 1646 C C . TYR A 1 221 ? 110.220 98.700 124.845 1.00 115.59 201 TYR A C 1
ATOM 1647 O O . TYR A 1 221 ? 110.757 99.687 124.337 1.00 115.59 201 TYR A O 1
ATOM 1656 N N . ILE A 1 222 ? 109.544 97.803 124.128 1.00 106.64 202 ILE A N 1
ATOM 1657 C CA . ILE A 1 222 ? 109.366 97.924 122.696 1.00 106.64 202 ILE A CA 1
ATOM 1658 C C . ILE A 1 222 ? 107.893 98.067 122.387 1.00 106.64 202 ILE A C 1
ATOM 1659 O O . ILE A 1 222 ? 107.193 97.057 122.365 1.00 106.64 202 ILE A O 1
ATOM 1664 N N . PRO A 1 223 ? 107.396 99.254 122.043 1.00 101.51 203 PRO A N 1
ATOM 1665 C CA . PRO A 1 223 ? 106.005 99.532 121.773 1.00 101.51 203 PRO A CA 1
ATOM 1666 C C . PRO A 1 223 ? 105.367 98.572 120.825 1.00 101.51 203 PRO A C 1
ATOM 1667 O O . PRO A 1 223 ? 104.260 98.114 121.049 1.00 101.51 203 PRO A O 1
ATOM 1671 N N . PHE A 1 224 ? 106.087 98.099 119.835 1.00 98.51 204 PHE A N 1
ATOM 1672 C CA . PHE A 1 224 ? 105.417 97.182 118.948 1.00 98.51 204 PHE A CA 1
ATOM 1673 C C . PHE A 1 224 ? 104.977 95.956 119.710 1.00 98.51 204 PHE A C 1
ATOM 1674 O O . PHE A 1 224 ? 103.873 95.432 119.509 1.00 98.51 204 PHE A O 1
ATOM 1682 N N . ALA A 1 225 ? 105.837 95.483 120.597 1.00 100.97 205 ALA A N 1
ATOM 1683 C CA . ALA A 1 225 ? 105.555 94.267 121.290 1.00 100.97 205 ALA A CA 1
ATOM 1684 C C . ALA A 1 225 ? 104.560 94.485 122.387 1.00 100.97 205 ALA A C 1
ATOM 1685 O O . ALA A 1 225 ? 103.591 93.730 122.510 1.00 100.97 205 ALA A O 1
ATOM 1687 N N . TYR A 1 226 ? 104.746 95.520 123.183 1.00 102.14 206 TYR A N 1
ATOM 1688 C CA . TYR A 1 226 ? 103.815 95.611 124.276 1.00 102.14 206 TYR A CA 1
ATOM 1689 C C . TYR A 1 226 ? 102.469 96.168 123.880 1.00 102.14 206 TYR A C 1
ATOM 1690 O O . TYR A 1 226 ? 101.455 95.786 124.471 1.00 102.14 206 TYR A O 1
ATOM 1699 N N . LEU A 1 227 ? 102.411 97.002 122.851 1.00 95.39 207 LEU A N 1
ATOM 1700 C CA . LEU A 1 227 ? 101.131 97.528 122.462 1.00 95.39 207 LEU A CA 1
ATOM 1701 C C . LEU A 1 227 ? 100.358 96.448 121.771 1.00 95.39 207 LEU A C 1
ATOM 1702 O O . LEU A 1 227 ? 99.149 96.356 121.942 1.00 95.39 207 LEU A O 1
ATOM 1707 N N . THR A 1 228 ? 101.026 95.607 120.988 1.00 96.97 208 THR A N 1
ATOM 1708 C CA . THR A 1 228 ? 100.290 94.562 120.335 1.00 96.97 208 THR A CA 1
ATOM 1709 C C . THR A 1 228 ? 99.808 93.563 121.375 1.00 96.97 208 THR A C 1
ATOM 1710 O O . THR A 1 228 ? 98.662 93.122 121.359 1.00 96.97 208 THR A O 1
ATOM 1714 N N . ASP A 1 229 ? 100.660 93.183 122.316 1.00 100.54 209 ASP A N 1
ATOM 1715 C CA . ASP A 1 229 ? 100.247 92.189 123.293 1.00 100.54 209 ASP A CA 1
ATOM 1716 C C . ASP A 1 229 ? 99.032 92.621 124.117 1.00 100.54 209 ASP A C 1
ATOM 1717 O O . ASP A 1 229 ? 98.099 91.836 124.337 1.00 100.54 209 ASP A O 1
ATOM 1722 N N . LYS A 1 230 ? 98.948 93.897 124.451 1.00 101.03 210 LYS A N 1
ATOM 1723 C CA . LYS A 1 230 ? 97.858 94.346 125.285 1.00 101.03 210 LYS A CA 1
ATOM 1724 C C . LYS A 1 230 ? 96.534 94.453 124.550 1.00 101.03 210 LYS A C 1
ATOM 1725 O O . LYS A 1 230 ? 95.499 94.712 125.171 1.00 101.03 210 LYS A O 1
ATOM 1731 N N . MET A 1 231 ? 96.524 94.180 123.253 1.00 95.54 211 MET A N 1
ATOM 1732 C CA . MET A 1 231 ? 95.308 94.254 122.474 1.00 95.54 211 MET A CA 1
ATOM 1733 C C . MET A 1 231 ? 94.296 93.227 122.927 1.00 95.54 211 MET A C 1
ATOM 1734 O O . MET A 1 231 ? 93.110 93.380 122.660 1.00 95.54 211 MET A O 1
ATOM 1739 N N . ILE A 1 232 ? 94.744 92.149 123.569 1.00 94.64 212 ILE A N 1
ATOM 1740 C CA . ILE A 1 232 ? 93.788 91.146 124.004 1.00 94.64 212 ILE A CA 1
ATOM 1741 C C . ILE A 1 232 ? 93.683 91.071 125.504 1.00 94.64 212 ILE A C 1
ATOM 1742 O O . ILE A 1 232 ? 93.190 90.079 126.039 1.00 94.64 212 ILE A O 1
ATOM 1747 N N . SER A 1 233 ? 94.140 92.100 126.193 1.00 99.01 213 SER A N 1
ATOM 1748 C CA . SER A 1 233 ? 94.010 92.104 127.630 1.00 99.01 213 SER A CA 1
ATOM 1749 C C . SER A 1 233 ? 92.715 92.715 128.071 1.00 99.01 213 SER A C 1
ATOM 1750 O O . SER A 1 233 ? 92.226 93.676 127.474 1.00 99.01 213 SER A O 1
ATOM 1753 N N . SER A 1 234 ? 92.182 92.207 129.167 1.00 102.43 214 SER A N 1
ATOM 1754 C CA . SER A 1 234 ? 90.970 92.726 129.778 1.00 102.43 214 SER A CA 1
ATOM 1755 C C . SER A 1 234 ? 91.196 94.037 130.506 1.00 102.43 214 SER A C 1
ATOM 1756 O O . SER A 1 234 ? 90.238 94.700 130.908 1.00 102.43 214 SER A O 1
ATOM 1759 N N . ASN A 1 235 ? 92.455 94.377 130.720 1.00 106.75 215 ASN A N 1
ATOM 1760 C CA . ASN A 1 235 ? 92.825 95.594 131.407 1.00 106.75 215 ASN A CA 1
ATOM 1761 C C . ASN A 1 235 ? 94.263 95.966 131.088 1.00 106.75 215 ASN A C 1
ATOM 1762 O O . ASN A 1 235 ? 94.996 95.227 130.425 1.00 106.75 215 ASN A O 1
ATOM 1767 N N . PHE A 1 236 ? 94.723 97.069 131.625 1.00 111.11 216 PHE A N 1
ATOM 1768 C CA . PHE A 1 236 ? 96.122 97.388 131.448 1.00 111.11 216 PHE A CA 1
ATOM 1769 C C . PHE A 1 236 ? 96.601 98.315 132.524 1.00 111.11 216 PHE A C 1
ATOM 1770 O O . PHE A 1 236 ? 95.817 98.988 133.190 1.00 111.11 216 PHE A O 1
ATOM 1778 N N . ASP A 1 237 ? 97.902 98.364 132.663 1.00 114.30 217 ASP A N 1
ATOM 1779 C CA . ASP A 1 237 ? 98.555 99.269 133.566 1.00 114.30 217 ASP A CA 1
ATOM 1780 C C . ASP A 1 237 ? 99.956 99.433 133.009 1.00 114.30 217 ASP A C 1
ATOM 1781 O O . ASP A 1 237 ? 100.740 98.481 133.029 1.00 114.30 217 ASP A O 1
ATOM 1786 N N . PHE A 1 238 ? 100.245 100.568 132.402 1.00 108.29 218 PHE A N 1
ATOM 1787 C CA . PHE A 1 238 ? 101.546 100.724 131.774 1.00 108.29 218 PHE A CA 1
ATOM 1788 C C . PHE A 1 238 ? 102.559 101.075 132.843 1.00 108.29 218 PHE A C 1
ATOM 1789 O O . PHE A 1 238 ? 102.263 101.878 133.726 1.00 108.29 218 PHE A O 1
ATOM 1797 N N . SER A 1 239 ? 103.757 100.518 132.760 1.00 105.10 219 SER A N 1
ATOM 1798 C CA . SER A 1 239 ? 104.773 100.884 133.725 1.00 105.10 219 SER A CA 1
ATOM 1799 C C . SER A 1 239 ? 105.206 102.285 133.416 1.00 105.10 219 SER A C 1
ATOM 1800 O O . SER A 1 239 ? 105.029 102.762 132.297 1.00 105.10 219 SER A O 1
ATOM 1803 N N . ASN A 1 240 ? 105.874 102.953 134.341 1.00 105.29 220 ASN A N 1
ATOM 1804 C CA . ASN A 1 240 ? 106.258 104.314 134.019 1.00 105.29 220 ASN A CA 1
ATOM 1805 C C . ASN A 1 240 ? 107.107 104.380 132.779 1.00 105.29 220 ASN A C 1
ATOM 1806 O O . ASN A 1 240 ? 106.966 105.300 131.973 1.00 105.29 220 ASN A O 1
ATOM 1811 N N . TRP A 1 241 ? 107.988 103.411 132.601 1.00 102.85 221 TRP A N 1
ATOM 1812 C CA . TRP A 1 241 ? 108.802 103.464 131.421 1.00 102.85 221 TRP A CA 1
ATOM 1813 C C . TRP A 1 241 ? 107.981 103.185 130.214 1.00 102.85 221 TRP A C 1
ATOM 1814 O O . TRP A 1 241 ? 108.011 103.926 129.242 1.00 102.85 221 TRP A O 1
ATOM 1825 N N . GLN A 1 242 ? 107.171 102.159 130.289 1.00 104.66 222 GLN A N 1
ATOM 1826 C CA . GLN A 1 242 ? 106.412 101.720 129.150 1.00 104.66 222 GLN A CA 1
ATOM 1827 C C . GLN A 1 242 ? 105.487 102.819 128.639 1.00 104.66 222 GLN A C 1
ATOM 1828 O O . GLN A 1 242 ? 105.311 102.998 127.425 1.00 104.66 222 GLN A O 1
ATOM 1834 N N . TRP A 1 243 ? 104.901 103.551 129.577 1.00 101.82 223 TRP A N 1
ATOM 1835 C CA . TRP A 1 243 ? 104.011 104.655 129.305 1.00 101.82 223 TRP A CA 1
ATOM 1836 C C . TRP A 1 243 ? 104.760 105.745 128.564 1.00 101.82 223 TRP A C 1
ATOM 1837 O O . TRP A 1 243 ? 104.344 106.185 127.487 1.00 101.82 223 TRP A O 1
ATOM 1848 N N . VAL A 1 244 ? 105.899 106.142 129.115 1.00 101.63 224 VAL A N 1
ATOM 1849 C CA . VAL A 1 244 ? 106.724 107.175 128.530 1.00 101.63 224 VAL A CA 1
ATOM 1850 C C . VAL A 1 244 ? 107.268 106.814 127.174 1.00 101.63 224 VAL A C 1
ATOM 1851 O O . VAL A 1 244 ? 107.331 107.665 126.290 1.00 101.63 224 VAL A O 1
ATOM 1855 N N . ILE A 1 245 ? 107.729 105.592 127.020 1.00 98.97 225 ILE A N 1
ATOM 1856 C CA . ILE A 1 245 ? 108.305 105.157 125.776 1.00 98.97 225 ILE A CA 1
ATOM 1857 C C . ILE A 1 245 ? 107.282 105.248 124.676 1.00 98.97 225 ILE A C 1
ATOM 1858 O O . ILE A 1 245 ? 107.581 105.757 123.591 1.00 98.97 225 ILE A O 1
ATOM 1863 N N . SER A 1 246 ? 106.079 104.753 124.934 1.00 92.24 226 SER A N 1
ATOM 1864 C CA . SER A 1 246 ? 105.047 104.801 123.924 1.00 92.24 226 SER A CA 1
ATOM 1865 C C . SER A 1 246 ? 104.729 106.226 123.528 1.00 92.24 226 SER A C 1
ATOM 1866 O O . SER A 1 246 ? 104.679 106.561 122.338 1.00 92.24 226 SER A O 1
ATOM 1869 N N . LEU A 1 247 ? 104.521 107.085 124.512 1.00 88.18 227 LEU A N 1
ATOM 1870 C CA . LEU A 1 247 ? 104.166 108.447 124.193 1.00 88.18 227 LEU A CA 1
ATOM 1871 C C . LEU A 1 247 ? 105.300 109.173 123.504 1.00 88.18 227 LEU A C 1
ATOM 1872 O O . LEU A 1 247 ? 105.066 109.976 122.598 1.00 88.18 227 LEU A O 1
ATOM 1877 N N . GLY A 1 248 ? 106.532 108.911 123.925 1.00 88.00 228 GLY A N 1
ATOM 1878 C CA . GLY A 1 248 ? 107.679 109.533 123.314 1.00 88.00 228 GLY A CA 1
ATOM 1879 C C . GLY A 1 248 ? 107.770 109.128 121.860 1.00 88.00 228 GLY A C 1
ATOM 1880 O O . GLY A 1 248 ? 108.089 109.957 121.001 1.00 88.00 228 GLY A O 1
ATOM 1881 N N . SER A 1 249 ? 107.471 107.857 121.580 1.00 88.86 229 SER A N 1
ATOM 1882 C CA . SER A 1 249 ? 107.512 107.344 120.228 1.00 88.86 229 SER A CA 1
ATOM 1883 C C . SER A 1 249 ? 106.493 108.081 119.375 1.00 88.86 229 SER A C 1
ATOM 1884 O O . SER A 1 249 ? 106.801 108.522 118.270 1.00 88.86 229 SER A O 1
ATOM 1887 N N . ILE A 1 250 ? 105.306 108.319 119.920 1.00 82.06 230 ILE A N 1
ATOM 1888 C CA . ILE A 1 250 ? 104.313 109.062 119.169 1.00 82.06 230 ILE A CA 1
ATOM 1889 C C . ILE A 1 250 ? 104.810 110.446 118.835 1.00 82.06 230 ILE A C 1
ATOM 1890 O O . ILE A 1 250 ? 104.679 110.894 117.688 1.00 82.06 230 ILE A O 1
ATOM 1895 N N . VAL A 1 251 ? 105.389 111.125 119.804 1.00 82.56 231 VAL A N 1
ATOM 1896 C CA . VAL A 1 251 ? 105.869 112.454 119.536 1.00 82.56 231 VAL A CA 1
ATOM 1897 C C . VAL A 1 251 ? 106.945 112.467 118.481 1.00 82.56 231 VAL A C 1
ATOM 1898 O O . VAL A 1 251 ? 106.904 113.315 117.585 1.00 82.56 231 VAL A O 1
ATOM 1902 N N . ILE A 1 252 ? 107.917 111.570 118.559 1.00 82.60 232 ILE A N 1
ATOM 1903 C CA . ILE A 1 252 ? 108.931 111.650 117.544 1.00 82.60 232 ILE A CA 1
ATOM 1904 C C . ILE A 1 252 ? 108.383 111.326 116.174 1.00 82.60 232 ILE A C 1
ATOM 1905 O O . ILE A 1 252 ? 108.809 111.944 115.203 1.00 82.60 232 ILE A O 1
ATOM 1910 N N . PHE A 1 253 ? 107.443 110.386 116.052 1.00 82.48 233 PHE A N 1
ATOM 1911 C CA . PHE A 1 253 ? 106.945 110.117 114.722 1.00 82.48 233 PHE A CA 1
ATOM 1912 C C . PHE A 1 253 ? 106.269 111.335 114.156 1.00 82.48 233 PHE A C 1
ATOM 1913 O O . PHE A 1 253 ? 106.476 111.668 112.991 1.00 82.48 233 PHE A O 1
ATOM 1921 N N . PHE A 1 254 ? 105.494 112.026 114.973 1.00 79.71 234 PHE A N 1
ATOM 1922 C CA . PHE A 1 254 ? 104.822 113.219 114.519 1.00 79.71 234 PHE A CA 1
ATOM 1923 C C . PHE A 1 254 ? 105.842 114.217 113.981 1.00 79.71 234 PHE A C 1
ATOM 1924 O O . PHE A 1 254 ? 105.680 114.772 112.886 1.00 79.71 234 PHE A O 1
ATOM 1932 N N . ILE A 1 255 ? 106.906 114.443 114.745 1.00 79.78 235 ILE A N 1
ATOM 1933 C CA . ILE A 1 255 ? 107.938 115.369 114.331 1.00 79.78 235 ILE A CA 1
ATOM 1934 C C . ILE A 1 255 ? 108.571 114.957 113.031 1.00 79.78 235 ILE A C 1
ATOM 1935 O O . ILE A 1 255 ? 108.785 115.797 112.154 1.00 79.78 235 ILE A O 1
ATOM 1940 N N . LEU A 1 256 ? 108.915 113.688 112.909 1.00 81.12 236 LEU A N 1
ATOM 1941 C CA . LEU A 1 256 ? 109.539 113.227 111.699 1.00 81.12 236 LEU A CA 1
ATOM 1942 C C . LEU A 1 256 ? 108.621 113.412 110.521 1.00 81.12 236 LEU A C 1
ATOM 1943 O O . LEU A 1 256 ? 109.053 113.855 109.460 1.00 81.12 236 LEU A O 1
ATOM 1948 N N . ASN A 1 257 ? 107.331 113.158 110.692 1.00 79.95 237 ASN A N 1
ATOM 1949 C CA . ASN A 1 257 ? 106.435 113.321 109.569 1.00 79.95 237 ASN A CA 1
ATOM 1950 C C . ASN A 1 257 ? 106.487 114.739 109.058 1.00 79.95 237 ASN A C 1
ATOM 1951 O O . ASN A 1 257 ? 106.513 114.964 107.845 1.00 79.95 237 ASN A O 1
ATOM 1956 N N . ILE A 1 258 ? 106.555 115.702 109.966 1.00 77.53 238 ILE A N 1
ATOM 1957 C CA . ILE A 1 258 ? 106.639 117.073 109.533 1.00 77.53 238 ILE A CA 1
ATOM 1958 C C . ILE A 1 258 ? 107.940 117.372 108.837 1.00 77.53 238 ILE A C 1
ATOM 1959 O O . ILE A 1 258 ? 107.964 118.008 107.779 1.00 77.53 238 ILE A O 1
ATOM 1964 N N . LEU A 1 259 ? 109.035 116.957 109.423 1.00 80.60 239 LEU A N 1
ATOM 1965 C CA . LEU A 1 259 ? 110.301 117.286 108.822 1.00 80.60 239 LEU A CA 1
ATOM 1966 C C . LEU A 1 259 ? 110.428 116.679 107.449 1.00 80.60 239 LEU A C 1
ATOM 1967 O O . LEU A 1 259 ? 110.994 117.290 106.545 1.00 80.60 239 LEU A O 1
ATOM 1972 N N . TYR A 1 260 ? 109.941 115.465 107.300 1.00 82.95 240 TYR A N 1
ATOM 1973 C CA . TYR A 1 260 ? 110.002 114.770 106.044 1.00 82.95 240 TYR A CA 1
ATOM 1974 C C . TYR A 1 260 ? 109.110 115.398 104.984 1.00 82.95 240 TYR A C 1
ATOM 1975 O O . TYR A 1 260 ? 109.555 115.652 103.858 1.00 82.95 240 TYR A O 1
ATOM 1984 N N . VAL A 1 261 ? 107.845 115.668 105.316 1.00 85.07 241 VAL A N 1
ATOM 1985 C CA . VAL A 1 261 ? 106.937 116.170 104.298 1.00 85.07 241 VAL A CA 1
ATOM 1986 C C . VAL A 1 261 ? 107.410 117.493 103.754 1.00 85.07 241 VAL A C 1
ATOM 1987 O O . VAL A 1 261 ? 107.217 117.790 102.578 1.00 85.07 241 VAL A O 1
ATOM 1991 N N . ALA A 1 262 ? 108.044 118.287 104.598 1.00 82.54 242 ALA A N 1
ATOM 1992 C CA . ALA A 1 262 ? 108.557 119.576 104.217 1.00 82.54 242 ALA A CA 1
ATOM 1993 C C . ALA A 1 262 ? 109.644 119.496 103.157 1.00 82.54 242 ALA A C 1
ATOM 1994 O O . ALA A 1 262 ? 109.958 120.509 102.540 1.00 82.54 242 ALA A O 1
ATOM 1996 N N . LYS A 1 263 ? 110.284 118.343 103.001 1.00 85.80 243 LYS A N 1
ATOM 1997 C CA . LYS A 1 263 ? 111.381 118.209 102.063 1.00 85.80 243 LYS A CA 1
ATOM 1998 C C . LYS A 1 263 ? 111.125 117.260 100.893 1.00 85.80 243 LYS A C 1
ATOM 1999 O O . LYS A 1 263 ? 111.840 117.302 99.894 1.00 85.80 243 LYS A O 1
ATOM 2005 N N . LYS A 1 264 ? 110.162 116.363 101.017 1.00 88.74 244 LYS A N 1
ATOM 2006 C CA . LYS A 1 264 ? 109.964 115.362 99.977 1.00 88.74 244 LYS A CA 1
ATOM 2007 C C . LYS A 1 264 ? 109.222 115.827 98.733 1.00 88.74 244 LYS A C 1
ATOM 2008 O O . LYS A 1 264 ? 108.057 116.213 98.789 1.00 88.74 244 LYS A O 1
ATOM 2014 N N . ASP A 1 265 ? 109.893 115.736 97.584 1.00 101.65 245 ASP A N 1
ATOM 2015 C CA . ASP A 1 265 ? 109.299 116.117 96.300 1.00 101.65 245 ASP A CA 1
ATOM 2016 C C . ASP A 1 265 ? 108.089 115.250 95.973 1.00 101.65 245 ASP A C 1
ATOM 2017 O O . ASP A 1 265 ? 108.127 114.038 96.187 1.00 101.65 245 ASP A O 1
ATOM 2022 N N . ILE A 1 266 ? 107.033 115.849 95.413 1.00 104.12 246 ILE A N 1
ATOM 2023 C CA . ILE A 1 266 ? 105.820 115.104 95.080 1.00 104.12 246 ILE A CA 1
ATOM 2024 C C . ILE A 1 266 ? 105.489 115.245 93.600 1.00 104.12 246 ILE A C 1
ATOM 2025 O O . ILE A 1 266 ? 104.593 116.009 93.210 1.00 104.12 246 ILE A O 1
ATOM 2031 N N . VAL B 1 16 ? 97.610 75.368 69.559 1.00 138.42 -4 VAL B N 1
ATOM 2032 C CA . VAL B 1 16 ? 98.870 75.103 68.884 1.00 138.42 -4 VAL B CA 1
ATOM 2033 C C . VAL B 1 16 ? 100.044 75.547 69.769 1.00 138.42 -4 VAL B C 1
ATOM 2034 O O . VAL B 1 16 ? 99.847 76.424 70.622 1.00 138.42 -4 VAL B O 1
ATOM 2038 N N . PRO B 1 17 ? 101.294 75.073 69.510 1.00 136.66 -3 PRO B N 1
ATOM 2039 C CA . PRO B 1 17 ? 102.513 75.420 70.231 1.00 136.66 -3 PRO B CA 1
ATOM 2040 C C . PRO B 1 17 ? 102.809 76.911 70.255 1.00 136.66 -3 PRO B C 1
ATOM 2041 O O . PRO B 1 17 ? 103.529 77.376 71.133 1.00 136.66 -3 PRO B O 1
ATOM 2045 N N . ARG B 1 18 ? 102.287 77.650 69.281 1.00 129.81 -2 ARG B N 1
ATOM 2046 C CA . ARG B 1 18 ? 102.495 79.085 69.211 1.00 129.81 -2 ARG B CA 1
ATOM 2047 C C . ARG B 1 18 ? 101.811 79.746 70.399 1.00 129.81 -2 ARG B C 1
ATOM 2048 O O . ARG B 1 18 ? 102.294 80.747 70.939 1.00 129.81 -2 ARG B O 1
ATOM 2056 N N . GLY B 1 19 ? 100.633 79.220 70.756 1.00 123.36 -1 GLY B N 1
ATOM 2057 C CA . GLY B 1 19 ? 99.843 79.720 71.858 1.00 123.36 -1 GLY B CA 1
ATOM 2058 C C . GLY B 1 19 ? 100.599 79.439 73.121 1.00 123.36 -1 GLY B C 1
ATOM 2059 O O . GLY B 1 19 ? 100.793 80.324 73.962 1.00 123.36 -1 GLY B O 1
ATOM 2060 N N . SER B 1 20 ? 101.043 78.183 73.232 1.00 125.77 0 SER B N 1
ATOM 2061 C CA . SER B 1 20 ? 101.770 77.723 74.405 1.00 125.77 0 SER B CA 1
ATOM 2062 C C . SER B 1 20 ? 103.036 78.536 74.601 1.00 125.77 0 SER B C 1
ATOM 2063 O O . SER B 1 20 ? 103.386 78.897 75.729 1.00 125.77 0 SER B O 1
ATOM 2066 N N . HIS B 1 21 ? 103.708 78.853 73.501 1.00 120.89 1 HIS B N 1
ATOM 2067 C CA . HIS B 1 21 ? 104.917 79.630 73.543 1.00 120.89 1 HIS B CA 1
ATOM 2068 C C . HIS B 1 21 ? 104.636 81.006 74.137 1.00 120.89 1 HIS B C 1
ATOM 2069 O O . HIS B 1 21 ? 105.324 81.425 75.069 1.00 120.89 1 HIS B O 1
ATOM 2076 N N . ARG B 1 22 ? 103.614 81.708 73.632 1.00 102.44 2 ARG B N 1
ATOM 2077 C CA . ARG B 1 22 ? 103.306 83.037 74.160 1.00 102.44 2 ARG B CA 1
ATOM 2078 C C . ARG B 1 22 ? 102.982 82.988 75.655 1.00 102.44 2 ARG B C 1
ATOM 2079 O O . ARG B 1 22 ? 103.404 83.858 76.430 1.00 102.44 2 ARG B O 1
ATOM 2087 N N . ILE B 1 23 ? 102.278 81.947 76.076 1.00 102.60 3 ILE B N 1
ATOM 2088 C CA . ILE B 1 23 ? 101.951 81.816 77.482 1.00 102.60 3 ILE B CA 1
ATOM 2089 C C . ILE B 1 23 ? 103.228 81.692 78.288 1.00 102.60 3 ILE B C 1
ATOM 2090 O O . ILE B 1 23 ? 103.406 82.389 79.293 1.00 102.60 3 ILE B O 1
ATOM 2095 N N . LEU B 1 24 ? 104.122 80.828 77.850 1.00 108.47 4 LEU B N 1
ATOM 2096 C CA . LEU B 1 24 ? 105.367 80.657 78.553 1.00 108.47 4 LEU B CA 1
ATOM 2097 C C . LEU B 1 24 ? 106.215 81.911 78.537 1.00 108.47 4 LEU B C 1
ATOM 2098 O O . LEU B 1 24 ? 106.921 82.185 79.507 1.00 108.47 4 LEU B O 1
ATOM 2103 N N . ASN B 1 25 ? 106.183 82.689 77.463 1.00 101.56 5 ASN B N 1
ATOM 2104 C CA . ASN B 1 25 ? 107.009 83.878 77.478 1.00 101.56 5 ASN B CA 1
ATOM 2105 C C . ASN B 1 25 ? 106.593 84.793 78.619 1.00 101.56 5 ASN B C 1
ATOM 2106 O O . ASN B 1 25 ? 107.453 85.391 79.273 1.00 101.56 5 ASN B O 1
ATOM 2111 N N . LEU B 1 26 ? 105.296 84.871 78.917 1.00 88.30 6 LEU B N 1
ATOM 2112 C CA . LEU B 1 26 ? 104.886 85.703 80.037 1.00 88.30 6 LEU B CA 1
ATOM 2113 C C . LEU B 1 26 ? 105.424 85.129 81.336 1.00 88.30 6 LEU B C 1
ATOM 2114 O O . LEU B 1 26 ? 105.895 85.874 82.203 1.00 88.30 6 LEU B O 1
ATOM 2119 N N . VAL B 1 27 ? 105.385 83.806 81.467 1.00 87.04 7 VAL B N 1
ATOM 2120 C CA . VAL B 1 27 ? 105.889 83.174 82.679 1.00 87.04 7 VAL B CA 1
ATOM 2121 C C . VAL B 1 27 ? 107.347 83.520 82.864 1.00 87.04 7 VAL B C 1
ATOM 2122 O O . VAL B 1 27 ? 107.787 83.874 83.964 1.00 87.04 7 VAL B O 1
ATOM 2126 N N . LYS B 1 28 ? 108.114 83.413 81.790 1.00 89.86 8 LYS B N 1
ATOM 2127 C CA . LYS B 1 28 ? 109.521 83.692 81.890 1.00 89.86 8 LYS B CA 1
ATOM 2128 C C . LYS B 1 28 ? 109.768 85.079 82.401 1.00 89.86 8 LYS B C 1
ATOM 2129 O O . LYS B 1 28 ? 110.617 85.254 83.272 1.00 89.86 8 LYS B O 1
ATOM 2135 N N . TYR B 1 29 ? 109.026 86.068 81.922 1.00 92.35 9 TYR B N 1
ATOM 2136 C CA . TYR B 1 29 ? 109.262 87.401 82.434 1.00 92.35 9 TYR B CA 1
ATOM 2137 C C . TYR B 1 29 ? 108.972 87.530 83.911 1.00 92.35 9 TYR B C 1
ATOM 2138 O O . TYR B 1 29 ? 109.737 88.185 84.626 1.00 92.35 9 TYR B O 1
ATOM 2147 N N . ASP B 1 30 ? 107.895 86.929 84.406 1.00 88.38 10 ASP B N 1
ATOM 2148 C CA . ASP B 1 30 ? 107.655 87.071 85.840 1.00 88.38 10 ASP B CA 1
ATOM 2149 C C . ASP B 1 30 ? 108.765 86.451 86.678 1.00 88.38 10 ASP B C 1
ATOM 2150 O O . ASP B 1 30 ? 109.188 87.027 87.689 1.00 88.38 10 ASP B O 1
ATOM 2155 N N . LEU B 1 31 ? 109.275 85.302 86.251 1.00 89.71 11 LEU B N 1
ATOM 2156 C CA . LEU B 1 31 ? 110.336 84.679 87.024 1.00 89.71 11 LEU B CA 1
ATOM 2157 C C . LEU B 1 31 ? 111.614 85.476 86.876 1.00 89.71 11 LEU B C 1
ATOM 2158 O O . LEU B 1 31 ? 112.381 85.648 87.827 1.00 89.71 11 LEU B O 1
ATOM 2163 N N . TYR B 1 32 ? 111.845 85.989 85.682 1.00 96.62 12 TYR B N 1
ATOM 2164 C CA . TYR B 1 32 ? 113.028 86.757 85.406 1.00 96.62 12 TYR B CA 1
ATOM 2165 C C . TYR B 1 32 ? 113.074 87.902 86.386 1.00 96.62 12 TYR B C 1
ATOM 2166 O O . TYR B 1 32 ? 114.095 88.136 87.022 1.00 96.62 12 TYR B O 1
ATOM 2175 N N . SER B 1 33 ? 111.950 88.598 86.549 1.00 91.62 13 SER B N 1
ATOM 2176 C CA . SER B 1 33 ? 111.881 89.716 87.471 1.00 91.62 13 SER B CA 1
ATOM 2177 C C . SER B 1 33 ? 112.283 89.300 88.873 1.00 91.62 13 SER B C 1
ATOM 2178 O O . SER B 1 33 ? 113.115 89.955 89.522 1.00 91.62 13 SER B O 1
ATOM 2181 N N . ILE B 1 34 ? 111.788 88.157 89.329 1.00 88.84 14 ILE B N 1
ATOM 2182 C CA . ILE B 1 34 ? 112.147 87.708 90.661 1.00 88.84 14 ILE B CA 1
ATOM 2183 C C . ILE B 1 34 ? 113.638 87.598 90.818 1.00 88.84 14 ILE B C 1
ATOM 2184 O O . ILE B 1 34 ? 114.192 88.060 91.817 1.00 88.84 14 ILE B O 1
ATOM 2189 N N . PHE B 1 35 ? 114.309 87.061 89.829 1.00 89.02 15 PHE B N 1
ATOM 2190 C CA . PHE B 1 35 ? 115.739 86.894 89.948 1.00 89.02 15 PHE B CA 1
ATOM 2191 C C . PHE B 1 35 ? 116.570 88.142 89.709 1.00 89.02 15 PHE B C 1
ATOM 2192 O O . PHE B 1 35 ? 117.803 88.071 89.757 1.00 89.02 15 PHE B O 1
ATOM 2200 N N . LYS B 1 36 ? 115.951 89.281 89.443 1.00 88.27 16 LYS B N 1
ATOM 2201 C CA . LYS B 1 36 ? 116.743 90.477 89.246 1.00 88.27 16 LYS B CA 1
ATOM 2202 C C . LYS B 1 36 ? 116.568 91.454 90.387 1.00 88.27 16 LYS B C 1
ATOM 2203 O O . LYS B 1 36 ? 117.519 92.131 90.771 1.00 88.27 16 LYS B O 1
ATOM 2209 N N . SER B 1 37 ? 115.370 91.547 90.942 1.00 87.04 17 SER B N 1
ATOM 2210 C CA . SER B 1 37 ? 115.172 92.527 91.993 1.00 87.04 17 SER B CA 1
ATOM 2211 C C . SER B 1 37 ? 116.039 92.251 93.227 1.00 87.04 17 SER B C 1
ATOM 2212 O O . SER B 1 37 ? 115.993 91.145 93.790 1.00 87.04 17 SER B O 1
ATOM 2215 N N . PRO B 1 38 ? 116.730 93.269 93.775 1.00 82.50 18 PRO B N 1
ATOM 2216 C CA . PRO B 1 38 ? 117.574 93.181 94.938 1.00 82.50 18 PRO B CA 1
ATOM 2217 C C . PRO B 1 38 ? 116.773 92.783 96.150 1.00 82.50 18 PRO B C 1
ATOM 2218 O O . PRO B 1 38 ? 117.329 92.295 97.131 1.00 82.50 18 PRO B O 1
ATOM 2222 N N . LEU B 1 39 ? 115.461 92.995 96.094 1.00 78.30 19 LEU B N 1
ATOM 2223 C CA . LEU B 1 39 ? 114.620 92.651 97.204 1.00 78.30 19 LEU B CA 1
ATOM 2224 C C . LEU B 1 39 ? 114.628 91.154 97.415 1.00 78.30 19 LEU B C 1
ATOM 2225 O O . LEU B 1 39 ? 114.544 90.684 98.551 1.00 78.30 19 LEU B O 1
ATOM 2230 N N . THR B 1 40 ? 114.682 90.391 96.325 1.00 81.89 20 THR B N 1
ATOM 2231 C CA . THR B 1 40 ? 114.700 88.954 96.426 1.00 81.89 20 THR B CA 1
ATOM 2232 C C . THR B 1 40 ? 115.930 88.550 97.140 1.00 81.89 20 THR B C 1
ATOM 2233 O O . THR B 1 40 ? 115.903 87.714 98.045 1.00 81.89 20 THR B O 1
ATOM 2237 N N . TYR B 1 41 ? 117.023 89.146 96.735 1.00 85.38 21 TYR B N 1
ATOM 2238 C CA . TYR B 1 41 ? 118.275 88.768 97.332 1.00 85.38 21 TYR B CA 1
ATOM 2239 C C . TYR B 1 41 ? 118.294 89.125 98.798 1.00 85.38 21 TYR B C 1
ATOM 2240 O O . TYR B 1 41 ? 118.775 88.342 99.623 1.00 85.38 21 TYR B O 1
ATOM 2249 N N . LEU B 1 42 ? 117.732 90.271 99.145 1.00 80.12 22 LEU B N 1
ATOM 2250 C CA . LEU B 1 42 ? 117.680 90.638 100.534 1.00 80.12 22 LEU B CA 1
ATOM 2251 C C . LEU B 1 42 ? 116.896 89.618 101.324 1.00 80.12 22 LEU B C 1
ATOM 2252 O O . LEU B 1 42 ? 117.347 89.167 102.376 1.00 80.12 22 LEU B O 1
ATOM 2257 N N . ALA B 1 43 ? 115.718 89.246 100.836 1.00 79.12 23 ALA B N 1
ATOM 2258 C CA . ALA B 1 43 ? 114.889 88.311 101.566 1.00 79.12 23 ALA B CA 1
ATOM 2259 C C . ALA B 1 43 ? 115.604 86.995 101.803 1.00 79.12 23 ALA B C 1
ATOM 2260 O O . ALA B 1 43 ? 115.495 86.415 102.889 1.00 79.12 23 ALA B O 1
ATOM 2262 N N . ILE B 1 44 ? 116.369 86.538 100.818 1.00 79.08 24 ILE B N 1
ATOM 2263 C CA . ILE B 1 44 ? 117.095 85.299 100.982 1.00 79.08 24 ILE B CA 1
ATOM 2264 C C . ILE B 1 44 ? 118.107 85.434 102.081 1.00 79.08 24 ILE B C 1
ATOM 2265 O O . ILE B 1 44 ? 118.230 84.542 102.927 1.00 79.08 24 ILE B O 1
ATOM 2270 N N . LEU B 1 45 ? 118.856 86.525 102.070 1.00 82.58 25 LEU B N 1
ATOM 2271 C CA . LEU B 1 45 ? 119.858 86.721 103.089 1.00 82.58 25 LEU B CA 1
ATOM 2272 C C . LEU B 1 45 ? 119.237 86.791 104.463 1.00 82.58 25 LEU B C 1
ATOM 2273 O O . LEU B 1 45 ? 119.811 86.262 105.416 1.00 82.58 25 LEU B O 1
ATOM 2278 N N . VAL B 1 46 ? 118.066 87.408 104.583 1.00 86.63 26 VAL B N 1
ATOM 2279 C CA . VAL B 1 46 ? 117.424 87.478 105.881 1.00 86.63 26 VAL B CA 1
ATOM 2280 C C . VAL B 1 46 ? 117.094 86.092 106.384 1.00 86.63 26 VAL B C 1
ATOM 2281 O O . VAL B 1 46 ? 117.353 85.786 107.549 1.00 86.63 26 VAL B O 1
ATOM 2285 N N . VAL B 1 47 ? 116.532 85.246 105.533 1.00 86.94 27 VAL B N 1
ATOM 2286 C CA . VAL B 1 47 ? 116.216 83.910 105.988 1.00 86.94 27 VAL B CA 1
ATOM 2287 C C . VAL B 1 47 ? 117.456 83.168 106.394 1.00 86.94 27 VAL B C 1
ATOM 2288 O O . VAL B 1 47 ? 117.465 82.511 107.436 1.00 86.94 27 VAL B O 1
ATOM 2292 N N . SER B 1 48 ? 118.501 83.252 105.581 1.00 91.90 28 SER B N 1
ATOM 2293 C CA . SER B 1 48 ? 119.724 82.554 105.891 1.00 91.90 28 SER B CA 1
ATOM 2294 C C . SER B 1 48 ? 120.263 82.999 107.228 1.00 91.90 28 SER B C 1
ATOM 2295 O O . SER B 1 48 ? 120.638 82.164 108.061 1.00 91.90 28 SER B O 1
ATOM 2298 N N . SER B 1 49 ? 120.270 84.305 107.466 1.00 96.32 29 SER B N 1
ATOM 2299 C CA . SER B 1 49 ? 120.757 84.837 108.711 1.00 96.32 29 SER B CA 1
ATOM 2300 C C . SER B 1 49 ? 119.964 84.305 109.880 1.00 96.32 29 SER B C 1
ATOM 2301 O O . SER B 1 49 ? 120.545 83.858 110.873 1.00 96.32 29 SER B O 1
ATOM 2304 N N . LEU B 1 50 ? 118.640 84.325 109.786 1.00 95.97 30 LEU B N 1
ATOM 2305 C CA . LEU B 1 50 ? 117.838 83.862 110.898 1.00 95.97 30 LEU B CA 1
ATOM 2306 C C . LEU B 1 50 ? 118.074 82.409 111.213 1.00 95.97 30 LEU B C 1
ATOM 2307 O O . LEU B 1 50 ? 118.158 82.037 112.389 1.00 95.97 30 LEU B O 1
ATOM 2312 N N . ILE B 1 51 ? 118.211 81.581 110.194 1.00 98.08 31 ILE B N 1
ATOM 2313 C CA . ILE B 1 51 ? 118.460 80.183 110.456 1.00 98.08 31 ILE B CA 1
ATOM 2314 C C . ILE B 1 51 ? 119.823 79.979 111.059 1.00 98.08 31 ILE B C 1
ATOM 2315 O O . ILE B 1 51 ? 119.974 79.206 112.016 1.00 98.08 31 ILE B O 1
ATOM 2320 N N . ALA B 1 52 ? 120.836 80.634 110.500 1.00 102.43 32 ALA B N 1
ATOM 2321 C CA . ALA B 1 52 ? 122.161 80.479 111.037 1.00 102.43 32 ALA B CA 1
ATOM 2322 C C . ALA B 1 52 ? 122.177 80.924 112.469 1.00 102.43 32 ALA B C 1
ATOM 2323 O O . ALA B 1 52 ? 122.806 80.285 113.307 1.00 102.43 32 ALA B O 1
ATOM 2325 N N . THR B 1 53 ? 121.447 81.991 112.763 1.00 108.32 33 THR B N 1
ATOM 2326 C CA . THR B 1 53 ? 121.381 82.527 114.092 1.00 108.32 33 THR B CA 1
ATOM 2327 C C . THR B 1 53 ? 120.824 81.509 115.044 1.00 108.32 33 THR B C 1
ATOM 2328 O O . THR B 1 53 ? 121.390 81.280 116.106 1.00 108.32 33 THR B O 1
ATOM 2332 N N . GLN B 1 54 ? 119.728 80.858 114.700 1.00 109.09 34 GLN B N 1
ATOM 2333 C CA . GLN B 1 54 ? 119.205 79.898 115.655 1.00 109.09 34 GLN B CA 1
ATOM 2334 C C . GLN B 1 54 ? 120.182 78.753 115.886 1.00 109.09 34 GLN B C 1
ATOM 2335 O O . GLN B 1 54 ? 120.445 78.353 117.034 1.00 109.09 34 GLN B O 1
ATOM 2341 N N . SER B 1 55 ? 120.805 78.285 114.809 1.00 110.69 35 SER B N 1
ATOM 2342 C CA . SER B 1 55 ? 121.725 77.176 114.927 1.00 110.69 35 SER B CA 1
ATOM 2343 C C . SER B 1 55 ? 122.897 77.525 115.836 1.00 110.69 35 SER B C 1
ATOM 2344 O O . SER B 1 55 ? 123.227 76.827 116.813 1.00 110.69 35 SER B O 1
ATOM 2347 N N . ILE B 1 56 ? 123.502 78.653 115.536 1.00 112.58 36 ILE B N 1
ATOM 2348 C CA . ILE B 1 56 ? 124.658 79.108 116.245 1.00 112.58 36 ILE B CA 1
ATOM 2349 C C . ILE B 1 56 ? 124.365 79.528 117.661 1.00 112.58 36 ILE B C 1
ATOM 2350 O O . ILE B 1 56 ? 125.140 79.206 118.560 1.00 112.58 36 ILE B O 1
ATOM 2355 N N . LEU B 1 57 ? 123.312 80.304 117.891 1.00 121.73 37 LEU B N 1
ATOM 2356 C CA . LEU B 1 57 ? 123.113 80.771 119.240 1.00 121.73 37 LEU B CA 1
ATOM 2357 C C . LEU B 1 57 ? 122.698 79.739 120.225 1.00 121.73 37 LEU B C 1
ATOM 2358 O O . LEU B 1 57 ? 123.242 79.711 121.330 1.00 121.73 37 LEU B O 1
ATOM 2363 N N . MET B 1 58 ? 121.707 78.922 119.916 1.00 132.79 38 MET B N 1
ATOM 2364 C CA . MET B 1 58 ? 121.336 78.022 120.977 1.00 132.79 38 MET B CA 1
ATOM 2365 C C . MET B 1 58 ? 121.277 76.600 120.554 1.00 132.79 38 MET B C 1
ATOM 2366 O O . MET B 1 58 ? 121.443 75.716 121.395 1.00 132.79 38 MET B O 1
ATOM 2371 N N . ALA B 1 59 ? 121.085 76.301 119.276 1.00 133.42 39 ALA B N 1
ATOM 2372 C CA . ALA B 1 59 ? 120.902 74.896 118.998 1.00 133.42 39 ALA B CA 1
ATOM 2373 C C . ALA B 1 59 ? 122.130 74.126 119.451 1.00 133.42 39 ALA B C 1
ATOM 2374 O O . ALA B 1 59 ? 122.026 73.058 120.050 1.00 133.42 39 ALA B O 1
ATOM 2376 N N . ASN B 1 60 ? 123.301 74.722 119.252 1.00 133.46 40 ASN B N 1
ATOM 2377 C CA . ASN B 1 60 ? 124.550 74.085 119.645 1.00 133.46 40 ASN B CA 1
ATOM 2378 C C . ASN B 1 60 ? 125.009 74.424 121.066 1.00 133.46 40 ASN B C 1
ATOM 2379 O O . ASN B 1 60 ? 126.094 74.002 121.461 1.00 133.46 40 ASN B O 1
ATOM 2384 N N . SER B 1 61 ? 124.230 75.205 121.819 1.00 138.45 41 SER B N 1
ATOM 2385 C CA . SER B 1 61 ? 124.687 75.643 123.140 1.00 138.45 41 SER B CA 1
ATOM 2386 C C . SER B 1 61 ? 123.704 75.645 124.327 1.00 138.45 41 SER B C 1
ATOM 2387 O O . SER B 1 61 ? 124.151 75.674 125.471 1.00 138.45 41 SER B O 1
ATOM 2390 N N . MET B 1 62 ? 122.391 75.615 124.104 1.00 147.05 42 MET B N 1
ATOM 2391 C CA . MET B 1 62 ? 121.432 75.855 125.197 1.00 147.05 42 MET B CA 1
ATOM 2392 C C . MET B 1 62 ? 121.590 74.923 126.390 1.00 147.05 42 MET B C 1
ATOM 2393 O O . MET B 1 62 ? 121.598 75.360 127.541 1.00 147.05 42 MET B O 1
ATOM 2398 N N . ASP B 1 63 ? 121.746 73.644 126.103 1.00 155.60 43 ASP B N 1
ATOM 2399 C CA . ASP B 1 63 ? 121.904 72.616 127.126 1.00 155.60 43 ASP B CA 1
ATOM 2400 C C . ASP B 1 63 ? 123.348 72.183 127.239 1.00 155.60 43 ASP B C 1
ATOM 2401 O O . ASP B 1 63 ? 123.640 71.106 127.761 1.00 155.60 43 ASP B O 1
ATOM 2406 N N . ASN B 1 64 ? 124.248 72.979 126.679 1.00 153.88 44 ASN B N 1
ATOM 2407 C CA . ASN B 1 64 ? 125.646 72.642 126.618 1.00 153.88 44 ASN B CA 1
ATOM 2408 C C . ASN B 1 64 ? 125.873 71.240 126.035 1.00 153.88 44 ASN B C 1
ATOM 2409 O O . ASN B 1 64 ? 126.587 70.435 126.635 1.00 153.88 44 ASN B O 1
ATOM 2414 N N . PRO B 1 65 ? 125.307 70.928 124.850 1.00 145.78 45 PRO B N 1
ATOM 2415 C CA . PRO B 1 65 ? 125.420 69.671 124.165 1.00 145.78 45 PRO B CA 1
ATOM 2416 C C . PRO B 1 65 ? 126.779 69.661 123.544 1.00 145.78 45 PRO B C 1
ATOM 2417 O O . PRO B 1 65 ? 127.381 70.722 123.379 1.00 145.78 45 PRO B O 1
ATOM 2421 N N . LYS B 1 66 ? 127.234 68.520 123.071 1.00 138.71 46 LYS B N 1
ATOM 2422 C CA . LYS B 1 66 ? 128.481 68.531 122.327 1.00 138.71 46 LYS B CA 1
ATOM 2423 C C . LYS B 1 66 ? 128.232 68.943 120.880 1.00 138.71 46 LYS B C 1
ATOM 2424 O O . LYS B 1 66 ? 128.466 68.168 119.960 1.00 138.71 46 LYS B O 1
ATOM 2430 N N . HIS B 1 67 ? 127.740 70.163 120.702 1.00 134.45 47 HIS B N 1
ATOM 2431 C CA . HIS B 1 67 ? 127.423 70.766 119.413 1.00 134.45 47 HIS B CA 1
ATOM 2432 C C . HIS B 1 67 ? 126.512 69.915 118.507 1.00 134.45 47 HIS B C 1
ATOM 2433 O O . HIS B 1 67 ? 126.787 69.768 117.317 1.00 134.45 47 HIS B O 1
ATOM 2440 N N . ILE B 1 68 ? 125.454 69.330 119.068 1.00 130.50 48 ILE B N 1
ATOM 2441 C CA . ILE B 1 68 ? 124.524 68.484 118.309 1.00 130.50 48 ILE B CA 1
ATOM 2442 C C . ILE B 1 68 ? 123.165 69.137 118.246 1.00 130.50 48 ILE B C 1
ATOM 2443 O O . ILE B 1 68 ? 122.615 69.516 119.279 1.00 130.50 48 ILE B O 1
ATOM 2448 N N . ILE B 1 69 ? 122.610 69.255 117.042 1.00 122.73 49 ILE B N 1
ATOM 2449 C CA . ILE B 1 69 ? 121.349 69.959 116.900 1.00 122.73 49 ILE B CA 1
ATOM 2450 C C . ILE B 1 69 ? 120.221 69.182 116.258 1.00 122.73 49 ILE B C 1
ATOM 2451 O O . ILE B 1 69 ? 120.417 68.159 115.601 1.00 122.73 49 ILE B O 1
ATOM 2456 N N . VAL B 1 70 ? 119.024 69.727 116.423 1.00 114.45 50 VAL B N 1
ATOM 2457 C CA . VAL B 1 70 ? 117.835 69.169 115.831 1.00 114.45 50 VAL B CA 1
ATOM 2458 C C . VAL B 1 70 ? 117.511 69.898 114.545 1.00 114.45 50 VAL B C 1
ATOM 2459 O O . VAL B 1 70 ? 116.948 71.002 114.555 1.00 114.45 50 VAL B O 1
ATOM 2463 N N . TYR B 1 71 ? 117.766 69.231 113.428 1.00 113.21 51 TYR B N 1
ATOM 2464 C CA . TYR B 1 71 ? 117.579 69.871 112.146 1.00 113.21 51 TYR B CA 1
ATOM 2465 C C . TYR B 1 71 ? 116.110 70.110 111.944 1.00 113.21 51 TYR B C 1
ATOM 2466 O O . TYR B 1 71 ? 115.717 71.071 111.301 1.00 113.21 51 TYR B O 1
ATOM 2475 N N . GLY B 1 72 ? 115.288 69.243 112.512 1.00 107.41 52 GLY B N 1
ATOM 2476 C CA . GLY B 1 72 ? 113.847 69.374 112.422 1.00 107.41 52 GLY B CA 1
ATOM 2477 C C . GLY B 1 72 ? 113.329 70.715 112.963 1.00 107.41 52 GLY B C 1
ATOM 2478 O O . GLY B 1 72 ? 112.305 71.219 112.486 1.00 107.41 52 GLY B O 1
ATOM 2479 N N . SER B 1 73 ? 113.986 71.294 113.973 1.00 107.17 53 SER B N 1
ATOM 2480 C CA . SER B 1 73 ? 113.515 72.558 114.502 1.00 107.17 53 SER B CA 1
ATOM 2481 C C . SER B 1 73 ? 113.834 73.635 113.499 1.00 107.17 53 SER B C 1
ATOM 2482 O O . SER B 1 73 ? 113.039 74.551 113.250 1.00 107.17 53 SER B O 1
ATOM 2485 N N . VAL B 1 74 ? 115.018 73.512 112.920 1.00 99.28 54 VAL B N 1
ATOM 2486 C CA . VAL B 1 74 ? 115.478 74.469 111.938 1.00 99.28 54 VAL B CA 1
ATOM 2487 C C . VAL B 1 74 ? 114.597 74.409 110.708 1.00 99.28 54 VAL B C 1
ATOM 2488 O O . VAL B 1 74 ? 114.218 75.436 110.147 1.00 99.28 54 VAL B O 1
ATOM 2492 N N . PHE B 1 75 ? 114.318 73.193 110.287 1.00 91.79 55 PHE B N 1
ATOM 2493 C CA . PHE B 1 75 ? 113.548 72.862 109.120 1.00 91.79 55 PHE B CA 1
ATOM 2494 C C . PHE B 1 75 ? 112.213 73.538 109.190 1.00 91.79 55 PHE B C 1
ATOM 2495 O O . PHE B 1 75 ? 111.822 74.245 108.255 1.00 91.79 55 PHE B O 1
ATOM 2503 N N . ALA B 1 76 ? 111.503 73.341 110.296 1.00 94.44 56 ALA B N 1
ATOM 2504 C CA . ALA B 1 76 ? 110.205 73.956 110.425 1.00 94.44 56 ALA B CA 1
ATOM 2505 C C . ALA B 1 76 ? 110.289 75.473 110.407 1.00 94.44 56 ALA B C 1
ATOM 2506 O O . ALA B 1 76 ? 109.465 76.138 109.773 1.00 94.44 56 ALA B O 1
ATOM 2508 N N . ALA B 1 77 ? 111.274 76.048 111.090 1.00 88.92 57 ALA B N 1
ATOM 2509 C CA . ALA B 1 77 ? 111.353 77.494 111.087 1.00 88.92 57 ALA B CA 1
ATOM 2510 C C . ALA B 1 77 ? 111.607 78.031 109.694 1.00 88.92 57 ALA B C 1
ATOM 2511 O O . ALA B 1 77 ? 111.003 79.028 109.279 1.00 88.92 57 ALA B O 1
ATOM 2513 N N . ALA B 1 78 ? 112.503 77.377 108.962 1.00 85.47 58 ALA B N 1
ATOM 2514 C CA . ALA B 1 78 ? 112.828 77.830 107.634 1.00 85.47 58 ALA B CA 1
ATOM 2515 C C . ALA B 1 78 ? 111.620 77.770 106.751 1.00 85.47 58 ALA B C 1
ATOM 2516 O O . ALA B 1 78 ? 111.380 78.685 105.962 1.00 85.47 58 ALA B O 1
ATOM 2518 N N . LYS B 1 79 ? 110.837 76.708 106.887 1.00 86.57 59 LYS B N 1
ATOM 2519 C CA . LYS B 1 79 ? 109.643 76.567 106.102 1.00 86.57 59 LYS B CA 1
ATOM 2520 C C . LYS B 1 79 ? 108.726 77.731 106.348 1.00 86.57 59 LYS B C 1
ATOM 2521 O O . LYS B 1 79 ? 108.307 78.398 105.410 1.00 86.57 59 LYS B O 1
ATOM 2527 N N . TRP B 1 80 ? 108.450 78.028 107.609 1.00 79.30 60 TRP B N 1
ATOM 2528 C CA . TRP B 1 80 ? 107.570 79.133 107.927 1.00 79.30 60 TRP B CA 1
ATOM 2529 C C . TRP B 1 80 ? 107.974 80.398 107.218 1.00 79.30 60 TRP B C 1
ATOM 2530 O O . TRP B 1 80 ? 107.145 81.068 106.585 1.00 79.30 60 TRP B O 1
ATOM 2541 N N . LEU B 1 81 ? 109.243 80.752 107.339 1.00 75.79 61 LEU B N 1
ATOM 2542 C CA . LEU B 1 81 ? 109.705 81.981 106.743 1.00 75.79 61 LEU B CA 1
ATOM 2543 C C . LEU B 1 81 ? 109.612 81.977 105.241 1.00 75.79 61 LEU B C 1
ATOM 2544 O O . LEU B 1 81 ? 109.152 82.952 104.641 1.00 75.79 61 LEU B O 1
ATOM 2549 N N . LEU B 1 82 ? 110.009 80.885 104.619 1.00 72.74 62 LEU B N 1
ATOM 2550 C CA . LEU B 1 82 ? 109.959 80.844 103.185 1.00 72.74 62 LEU B CA 1
ATOM 2551 C C . LEU B 1 82 ? 108.557 80.789 102.649 1.00 72.74 62 LEU B C 1
ATOM 2552 O O . LEU B 1 82 ? 108.301 81.333 101.583 1.00 72.74 62 LEU B O 1
ATOM 2557 N N . LEU B 1 83 ? 107.635 80.135 103.331 1.00 73.16 63 LEU B N 1
ATOM 2558 C CA . LEU B 1 83 ? 106.274 80.130 102.841 1.00 73.16 63 LEU B CA 1
ATOM 2559 C C . LEU B 1 83 ? 105.698 81.521 102.869 1.00 73.16 63 LEU B C 1
ATOM 2560 O O . LEU B 1 83 ? 105.003 81.903 101.935 1.00 73.16 63 LEU B O 1
ATOM 2565 N N . ILE B 1 84 ? 105.981 82.300 103.903 1.00 69.88 64 ILE B N 1
ATOM 2566 C CA . ILE B 1 84 ? 105.474 83.660 103.911 1.00 69.88 64 ILE B CA 1
ATOM 2567 C C . ILE B 1 84 ? 106.084 84.501 102.831 1.00 69.88 64 ILE B C 1
ATOM 2568 O O . ILE B 1 84 ? 105.370 85.227 102.140 1.00 69.88 64 ILE B O 1
ATOM 2573 N N . ILE B 1 85 ? 107.396 84.436 102.682 1.00 68.54 65 ILE B N 1
ATOM 2574 C CA . ILE B 1 85 ? 108.027 85.248 101.670 1.00 68.54 65 ILE B CA 1
ATOM 2575 C C . ILE B 1 85 ? 107.490 84.810 100.324 1.00 68.54 65 ILE B C 1
ATOM 2576 O O . ILE B 1 85 ? 107.132 85.655 99.500 1.00 68.54 65 ILE B O 1
ATOM 2581 N N . GLY B 1 86 ? 107.426 83.506 100.115 1.00 70.22 66 GLY B N 1
ATOM 2582 C CA . GLY B 1 86 ? 106.916 82.903 98.918 1.00 70.22 66 GLY B CA 1
ATOM 2583 C C . GLY B 1 86 ? 105.530 83.401 98.626 1.00 70.22 66 GLY B C 1
ATOM 2584 O O . GLY B 1 86 ? 105.261 83.827 97.506 1.00 70.22 66 GLY B O 1
ATOM 2585 N N . LEU B 1 87 ? 104.637 83.383 99.609 1.00 70.56 67 LEU B N 1
ATOM 2586 C CA . LEU B 1 87 ? 103.295 83.841 99.356 1.00 70.56 67 LEU B CA 1
ATOM 2587 C C . LEU B 1 87 ? 103.309 85.280 98.924 1.00 70.56 67 LEU B C 1
ATOM 2588 O O . LEU B 1 87 ? 102.553 85.645 98.029 1.00 70.56 67 LEU B O 1
ATOM 2593 N N . MET B 1 88 ? 104.131 86.118 99.535 1.00 69.88 68 MET B N 1
ATOM 2594 C CA . MET B 1 88 ? 104.170 87.493 99.081 1.00 69.88 68 MET B CA 1
ATOM 2595 C C . MET B 1 88 ? 104.680 87.589 97.647 1.00 69.88 68 MET B C 1
ATOM 2596 O O . MET B 1 88 ? 104.194 88.428 96.885 1.00 69.88 68 MET B O 1
ATOM 2601 N N . PHE B 1 89 ? 105.625 86.734 97.259 1.00 71.07 69 PHE B N 1
ATOM 2602 C CA . PHE B 1 89 ? 106.116 86.730 95.884 1.00 71.07 69 PHE B CA 1
ATOM 2603 C C . PHE B 1 89 ? 104.991 86.336 94.957 1.00 71.07 69 PHE B C 1
ATOM 2604 O O . PHE B 1 89 ? 104.826 86.907 93.870 1.00 71.07 69 PHE B O 1
ATOM 2612 N N . VAL B 1 90 ? 104.203 85.372 95.393 1.00 66.39 70 VAL B N 1
ATOM 2613 C CA . VAL B 1 90 ? 103.056 84.949 94.642 1.00 66.39 70 VAL B CA 1
ATOM 2614 C C . VAL B 1 90 ? 102.073 86.080 94.502 1.00 66.39 70 VAL B C 1
ATOM 2615 O O . VAL B 1 90 ? 101.573 86.312 93.406 1.00 66.39 70 VAL B O 1
ATOM 2619 N N . VAL B 1 91 ? 101.787 86.793 95.576 1.00 68.48 71 VAL B N 1
ATOM 2620 C CA . VAL B 1 91 ? 100.844 87.875 95.468 1.00 68.48 71 VAL B CA 1
ATOM 2621 C C . VAL B 1 91 ? 101.352 88.927 94.519 1.00 68.48 71 VAL B C 1
ATOM 2622 O O . VAL B 1 91 ? 100.569 89.453 93.738 1.00 68.48 71 VAL B O 1
ATOM 2626 N N . LYS B 1 92 ? 102.630 89.276 94.586 1.00 66.67 72 LYS B N 1
ATOM 2627 C CA . LYS B 1 92 ? 103.144 90.281 93.678 1.00 66.67 72 LYS B CA 1
ATOM 2628 C C . LYS B 1 92 ? 103.002 89.815 92.240 1.00 66.67 72 LYS B C 1
ATOM 2629 O O . LYS B 1 92 ? 102.614 90.582 91.354 1.00 66.67 72 LYS B O 1
ATOM 2635 N N . THR B 1 93 ? 103.275 88.546 91.994 1.00 68.57 73 THR B N 1
ATOM 2636 C CA . THR B 1 93 ? 103.161 87.995 90.664 1.00 68.57 73 THR B CA 1
ATOM 2637 C C . THR B 1 93 ? 101.735 88.165 90.158 1.00 68.57 73 THR B C 1
ATOM 2638 O O . THR B 1 93 ? 101.502 88.551 89.002 1.00 68.57 73 THR B O 1
ATOM 2642 N N . ILE B 1 94 ? 100.780 87.880 91.025 1.00 71.49 74 ILE B N 1
ATOM 2643 C CA . ILE B 1 94 ? 99.369 88.029 90.741 1.00 71.49 74 ILE B CA 1
ATOM 2644 C C . ILE B 1 94 ? 98.920 89.461 90.498 1.00 71.49 74 ILE B C 1
ATOM 2645 O O . ILE B 1 94 ? 98.175 89.725 89.560 1.00 71.49 74 ILE B O 1
ATOM 2650 N N . THR B 1 95 ? 99.320 90.381 91.369 1.00 77.09 75 THR B N 1
ATOM 2651 C CA . THR B 1 95 ? 98.854 91.751 91.285 1.00 77.09 75 THR B CA 1
ATOM 2652 C C . THR B 1 95 ? 99.631 92.705 90.391 1.00 77.09 75 THR B C 1
ATOM 2653 O O . THR B 1 95 ? 99.098 93.761 90.029 1.00 77.09 75 THR B O 1
ATOM 2657 N N . ARG B 1 96 ? 100.828 92.344 89.952 1.00 80.06 76 ARG B N 1
ATOM 2658 C CA . ARG B 1 96 ? 101.645 93.196 89.093 1.00 80.06 76 ARG B CA 1
ATOM 2659 C C . ARG B 1 96 ? 100.899 93.866 87.943 1.00 80.06 76 ARG B C 1
ATOM 2660 O O . ARG B 1 96 ? 101.132 95.042 87.655 1.00 80.06 76 ARG B O 1
ATOM 2668 N N . ASP B 1 97 ? 99.997 93.147 87.281 1.00 83.80 77 ASP B N 1
ATOM 2669 C CA . ASP B 1 97 ? 99.325 93.688 86.112 1.00 83.80 77 ASP B CA 1
ATOM 2670 C C . ASP B 1 97 ? 98.163 94.581 86.480 1.00 83.80 77 ASP B C 1
ATOM 2671 O O . ASP B 1 97 ? 97.675 95.375 85.666 1.00 83.80 77 ASP B O 1
ATOM 2676 N N . PHE B 1 98 ? 97.651 94.428 87.681 1.00 79.52 78 PHE B N 1
ATOM 2677 C CA . PHE B 1 98 ? 96.577 95.282 88.107 1.00 79.52 78 PHE B CA 1
ATOM 2678 C C . PHE B 1 98 ? 97.196 96.584 88.540 1.00 79.52 78 PHE B C 1
ATOM 2679 O O . PHE B 1 98 ? 96.695 97.663 88.236 1.00 79.52 78 PHE B O 1
ATOM 2687 N N . SER B 1 99 ? 98.333 96.468 89.211 1.00 82.26 79 SER B N 1
ATOM 2688 C CA . SER B 1 99 ? 99.075 97.596 89.735 1.00 82.26 79 SER B CA 1
ATOM 2689 C C . SER B 1 99 ? 99.543 98.537 88.654 1.00 82.26 79 SER B C 1
ATOM 2690 O O . SER B 1 99 ? 99.345 99.748 88.731 1.00 82.26 79 SER B O 1
ATOM 2693 N N . GLN B 1 100 ? 100.134 97.982 87.607 1.00 84.63 80 GLN B N 1
ATOM 2694 C CA . GLN B 1 100 ? 100.647 98.806 86.529 1.00 84.63 80 GLN B CA 1
ATOM 2695 C C . GLN B 1 100 ? 99.591 99.086 85.483 1.00 84.63 80 GLN B C 1
ATOM 2696 O O . GLN B 1 100 ? 99.798 99.860 84.553 1.00 84.63 80 GLN B O 1
ATOM 2702 N N . GLY B 1 101 ? 98.463 98.417 85.612 1.00 79.43 81 GLY B N 1
ATOM 2703 C CA . GLY B 1 101 ? 97.330 98.559 84.712 1.00 79.43 81 GLY B CA 1
ATOM 2704 C C . GLY B 1 101 ? 97.485 97.789 83.415 1.00 79.43 81 GLY B C 1
ATOM 2705 O O . GLY B 1 101 ? 96.565 97.769 82.588 1.00 79.43 81 GLY B O 1
ATOM 2706 N N . THR B 1 102 ? 98.595 97.076 83.279 1.00 85.07 82 THR B N 1
ATOM 2707 C CA . THR B 1 102 ? 98.963 96.350 82.082 1.00 85.07 82 THR B CA 1
ATOM 2708 C C . THR B 1 102 ? 98.041 95.209 81.764 1.00 85.07 82 THR B C 1
ATOM 2709 O O . THR B 1 102 ? 97.996 94.750 80.631 1.00 85.07 82 THR B O 1
ATOM 2713 N N . ILE B 1 103 ? 97.207 94.820 82.706 1.00 82.52 83 ILE B N 1
ATOM 2714 C CA . ILE B 1 103 ? 96.227 93.779 82.471 1.00 82.52 83 ILE B CA 1
ATOM 2715 C C . ILE B 1 103 ? 95.328 94.091 81.286 1.00 82.52 83 ILE B C 1
ATOM 2716 O O . ILE B 1 103 ? 94.855 93.183 80.592 1.00 82.52 83 ILE B O 1
ATOM 2721 N N . GLN B 1 104 ? 95.095 95.372 81.032 1.00 83.76 84 GLN B N 1
ATOM 2722 C CA . GLN B 1 104 ? 94.235 95.786 79.952 1.00 83.76 84 GLN B CA 1
ATOM 2723 C C . GLN B 1 104 ? 94.776 95.379 78.598 1.00 83.76 84 GLN B C 1
ATOM 2724 O O . GLN B 1 104 ? 94.021 95.288 77.627 1.00 83.76 84 GLN B O 1
ATOM 2730 N N . LEU B 1 105 ? 96.080 95.160 78.518 1.00 81.76 85 LEU B N 1
ATOM 2731 C CA . LEU B 1 105 ? 96.744 94.811 77.286 1.00 81.76 85 LEU B CA 1
ATOM 2732 C C . LEU B 1 105 ? 96.717 93.321 77.041 1.00 81.76 85 LEU B C 1
ATOM 2733 O O . LEU B 1 105 ? 97.148 92.855 75.988 1.00 81.76 85 LEU B O 1
ATOM 2738 N N . TYR B 1 106 ? 96.222 92.564 78.002 1.00 80.17 86 TYR B N 1
ATOM 2739 C CA . TYR B 1 106 ? 96.190 91.132 77.857 1.00 80.17 86 TYR B CA 1
ATOM 2740 C C . TYR B 1 106 ? 94.793 90.659 77.619 1.00 80.17 86 TYR B C 1
ATOM 2741 O O . TYR B 1 106 ? 94.531 89.853 76.729 1.00 80.17 86 TYR B O 1
ATOM 2750 N N . MET B 1 107 ? 93.861 91.167 78.385 1.00 87.22 87 MET B N 1
ATOM 2751 C CA . MET B 1 107 ? 92.532 90.626 78.269 1.00 87.22 87 MET B CA 1
ATOM 2752 C C . MET B 1 107 ? 91.697 91.214 77.153 1.00 87.22 87 MET B C 1
ATOM 2753 O O . MET B 1 107 ? 90.764 91.979 77.386 1.00 87.22 87 MET B O 1
ATOM 2758 N N . SER B 1 108 ? 92.040 90.797 75.937 1.00 89.08 88 SER B N 1
ATOM 2759 C CA . SER B 1 108 ? 91.413 91.269 74.707 1.00 89.08 88 SER B CA 1
ATOM 2760 C C . SER B 1 108 ? 90.585 90.196 74.013 1.00 89.08 88 SER B C 1
ATOM 2761 O O . SER B 1 108 ? 89.728 90.475 73.196 1.00 89.08 88 SER B O 1
ATOM 2764 N N . LYS B 1 109 ? 90.824 88.948 74.320 1.00 92.94 89 LYS B N 1
ATOM 2765 C CA . LYS B 1 109 ? 90.064 87.883 73.691 1.00 92.94 89 LYS B CA 1
ATOM 2766 C C . LYS B 1 109 ? 90.123 86.669 74.560 1.00 92.94 89 LYS B C 1
ATOM 2767 O O . LYS B 1 109 ? 91.016 86.551 75.395 1.00 92.94 89 LYS B O 1
ATOM 2773 N N . VAL B 1 110 ? 89.225 85.729 74.347 1.00 84.52 90 VAL B N 1
ATOM 2774 C CA . VAL B 1 110 ? 89.221 84.571 75.207 1.00 84.52 90 VAL B CA 1
ATOM 2775 C C . VAL B 1 110 ? 90.494 83.777 75.160 1.00 84.52 90 VAL B C 1
ATOM 2776 O O . VAL B 1 110 ? 91.030 83.429 76.204 1.00 84.52 90 VAL B O 1
ATOM 2780 N N . LYS B 1 111 ? 91.045 83.513 73.993 1.00 90.84 91 LYS B N 1
ATOM 2781 C CA . LYS B 1 111 ? 92.244 82.695 74.014 1.00 90.84 91 LYS B CA 1
ATOM 2782 C C . LYS B 1 111 ? 93.331 83.303 74.889 1.00 90.84 91 LYS B C 1
ATOM 2783 O O . LYS B 1 111 ? 93.997 82.583 75.644 1.00 90.84 91 LYS B O 1
ATOM 2789 N N . THR B 1 112 ? 93.515 84.614 74.795 1.00 89.18 92 THR B N 1
ATOM 2790 C CA . THR B 1 112 ? 94.515 85.288 75.586 1.00 89.18 92 THR B CA 1
ATOM 2791 C C . THR B 1 112 ? 94.120 85.315 77.058 1.00 89.18 92 THR B C 1
ATOM 2792 O O . THR B 1 112 ? 94.952 85.037 77.918 1.00 89.18 92 THR B O 1
ATOM 2796 N N . ARG B 1 113 ? 92.860 85.634 77.363 1.00 82.35 93 ARG B N 1
ATOM 2797 C CA . ARG B 1 113 ? 92.394 85.719 78.744 1.00 82.35 93 ARG B CA 1
ATOM 2798 C C . ARG B 1 113 ? 92.641 84.420 79.477 1.00 82.35 93 ARG B C 1
ATOM 2799 O O . ARG B 1 113 ? 93.109 84.406 80.622 1.00 82.35 93 ARG B O 1
ATOM 2807 N N . VAL B 1 114 ? 92.378 83.326 78.800 1.00 84.18 94 VAL B N 1
ATOM 2808 C CA . VAL B 1 114 ? 92.596 82.040 79.388 1.00 84.18 94 VAL B CA 1
ATOM 2809 C C . VAL B 1 114 ? 94.082 81.819 79.539 1.00 84.18 94 VAL B C 1
ATOM 2810 O O . VAL B 1 114 ? 94.538 81.394 80.601 1.00 84.18 94 VAL B O 1
ATOM 2814 N N . GLY B 1 115 ? 94.852 82.122 78.496 1.00 84.00 95 GLY B N 1
ATOM 2815 C CA . GLY B 1 115 ? 96.290 81.969 78.557 1.00 84.00 95 GLY B CA 1
ATOM 2816 C C . GLY B 1 115 ? 96.891 82.751 79.717 1.00 84.00 95 GLY B C 1
ATOM 2817 O O . GLY B 1 115 ? 97.833 82.290 80.355 1.00 84.00 95 GLY B O 1
ATOM 2818 N N . TYR B 1 116 ? 96.338 83.917 80.023 1.00 78.03 96 TYR B N 1
ATOM 2819 C CA . TYR B 1 116 ? 96.808 84.730 81.128 1.00 78.03 96 TYR B CA 1
ATOM 2820 C C . TYR B 1 116 ? 96.701 83.935 82.423 1.00 78.03 96 TYR B C 1
ATOM 2821 O O . TYR B 1 116 ? 97.660 83.866 83.196 1.00 78.03 96 TYR B O 1
ATOM 2830 N N . ILE B 1 117 ? 95.547 83.319 82.665 1.00 77.66 97 ILE B N 1
ATOM 2831 C CA . ILE B 1 117 ? 95.368 82.510 83.869 1.00 77.66 97 ILE B CA 1
ATOM 2832 C C . ILE B 1 117 ? 96.335 81.359 83.883 1.00 77.66 97 ILE B C 1
ATOM 2833 O O . ILE B 1 117 ? 96.873 81.001 84.939 1.00 77.66 97 ILE B O 1
ATOM 2838 N N . ILE B 1 118 ? 96.509 80.723 82.739 1.00 78.17 98 ILE B N 1
ATOM 2839 C CA . ILE B 1 118 ? 97.407 79.599 82.671 1.00 78.17 98 ILE B CA 1
ATOM 2840 C C . ILE B 1 118 ? 98.808 80.032 83.015 1.00 78.17 98 ILE B C 1
ATOM 2841 O O . ILE B 1 118 ? 99.488 79.355 83.786 1.00 78.17 98 ILE B O 1
ATOM 2846 N N . SER B 1 119 ? 99.251 81.137 82.438 1.00 79.43 99 SER B N 1
ATOM 2847 C CA . SER B 1 119 ? 100.584 81.633 82.678 1.00 79.43 99 SER B CA 1
ATOM 2848 C C . SER B 1 119 ? 100.789 81.897 84.141 1.00 79.43 99 SER B C 1
ATOM 2849 O O . SER B 1 119 ? 101.793 81.488 84.724 1.00 79.43 99 SER B O 1
ATOM 2852 N N . LYS B 1 120 ? 99.842 82.572 84.768 1.00 74.82 100 LYS B N 1
ATOM 2853 C CA . LYS B 1 120 ? 100.038 82.880 86.157 1.00 74.82 100 LYS B CA 1
ATOM 2854 C C . LYS B 1 120 ? 100.058 81.614 86.983 1.00 74.82 100 LYS B C 1
ATOM 2855 O O . LYS B 1 120 ? 100.875 81.496 87.891 1.00 74.82 100 LYS B O 1
ATOM 2861 N N . THR B 1 121 ? 99.228 80.636 86.642 1.00 73.22 101 THR B N 1
ATOM 2862 C CA . THR B 1 121 ? 99.219 79.397 87.389 1.00 73.22 101 THR B CA 1
ATOM 2863 C C . THR B 1 121 ? 100.595 78.764 87.319 1.00 73.22 101 THR B C 1
ATOM 2864 O O . THR B 1 121 ? 101.132 78.313 88.337 1.00 73.22 101 THR B O 1
ATOM 2868 N N . ILE B 1 122 ? 101.185 78.747 86.127 1.00 74.94 102 ILE B N 1
ATOM 2869 C CA . ILE B 1 122 ? 102.503 78.170 85.970 1.00 74.94 102 ILE B CA 1
ATOM 2870 C C . ILE B 1 122 ? 103.497 78.949 86.803 1.00 74.94 102 ILE B C 1
ATOM 2871 O O . ILE B 1 122 ? 104.332 78.339 87.477 1.00 74.94 102 ILE B O 1
ATOM 2876 N N . SER B 1 123 ? 103.446 80.280 86.762 1.00 77.06 103 SER B N 1
ATOM 2877 C CA . SER B 1 123 ? 104.378 81.064 87.548 1.00 77.06 103 SER B CA 1
ATOM 2878 C C . SER B 1 123 ? 104.252 80.736 89.019 1.00 77.06 103 SER B C 1
ATOM 2879 O O . SER B 1 123 ? 105.267 80.591 89.692 1.00 77.06 103 SER B O 1
ATOM 2882 N N . ILE B 1 124 ? 103.033 80.546 89.516 1.00 71.33 104 ILE B N 1
ATOM 2883 C CA . ILE B 1 124 ? 102.862 80.241 90.924 1.00 71.33 104 ILE B CA 1
ATOM 2884 C C . ILE B 1 124 ? 103.551 78.942 91.242 1.00 71.33 104 ILE B C 1
ATOM 2885 O O . ILE B 1 124 ? 104.240 78.842 92.261 1.00 71.33 104 ILE B O 1
ATOM 2890 N N . ILE B 1 125 ? 103.380 77.946 90.394 1.00 72.40 105 ILE B N 1
ATOM 2891 C CA . ILE B 1 125 ? 104.035 76.678 90.619 1.00 72.40 105 ILE B CA 1
ATOM 2892 C C . ILE B 1 125 ? 105.538 76.839 90.634 1.00 72.40 105 ILE B C 1
ATOM 2893 O O . ILE B 1 125 ? 106.207 76.291 91.509 1.00 72.40 105 ILE B O 1
ATOM 2898 N N . LEU B 1 126 ? 106.086 77.570 89.678 1.00 77.32 106 LEU B N 1
ATOM 2899 C CA . LEU B 1 126 ? 107.524 77.733 89.651 1.00 77.32 106 LEU B CA 1
ATOM 2900 C C . LEU B 1 126 ? 108.041 78.504 90.846 1.00 77.32 106 LEU B C 1
ATOM 2901 O O . LEU B 1 126 ? 109.133 78.204 91.337 1.00 77.32 106 LEU B O 1
ATOM 2906 N N . ILE B 1 127 ? 107.278 79.470 91.343 1.00 74.22 107 ILE B N 1
ATOM 2907 C CA . ILE B 1 127 ? 107.704 80.189 92.524 1.00 74.22 107 ILE B CA 1
ATOM 2908 C C . ILE B 1 127 ? 107.774 79.208 93.662 1.00 74.22 107 ILE B C 1
ATOM 2909 O O . ILE B 1 127 ? 108.765 79.165 94.387 1.00 74.22 107 ILE B O 1
ATOM 2914 N N . SER B 1 128 ? 106.752 78.384 93.809 1.00 71.70 108 SER B N 1
ATOM 2915 C CA . SER B 1 128 ? 106.748 77.424 94.882 1.00 71.70 108 SER B CA 1
ATOM 2916 C C . SER B 1 128 ? 107.948 76.506 94.809 1.00 71.70 108 SER B C 1
ATOM 2917 O O . SER B 1 128 ? 108.586 76.245 95.833 1.00 71.70 108 SER B O 1
ATOM 2920 N N . ILE B 1 129 ? 108.314 76.080 93.606 1.00 72.55 109 ILE B N 1
ATOM 2921 C CA . ILE B 1 129 ? 109.477 75.233 93.470 1.00 72.55 109 ILE B CA 1
ATOM 2922 C C . ILE B 1 129 ? 110.710 75.984 93.912 1.00 72.55 109 ILE B C 1
ATOM 2923 O O . ILE B 1 129 ? 111.537 75.426 94.633 1.00 72.55 109 ILE B O 1
ATOM 2928 N N . LEU B 1 130 ? 110.864 77.229 93.480 1.00 74.46 110 LEU B N 1
ATOM 2929 C CA . LEU B 1 130 ? 112.022 78.000 93.879 1.00 74.46 110 LEU B CA 1
ATOM 2930 C C . LEU B 1 130 ? 112.141 78.093 95.377 1.00 74.46 110 LEU B C 1
ATOM 2931 O O . LEU B 1 130 ? 113.225 77.896 95.929 1.00 74.46 110 LEU B O 1
ATOM 2936 N N . PHE B 1 131 ? 111.058 78.411 96.049 1.00 72.82 111 PHE B N 1
ATOM 2937 C CA . PHE B 1 131 ? 111.132 78.533 97.485 1.00 72.82 111 PHE B CA 1
ATOM 2938 C C . PHE B 1 131 ? 111.481 77.221 98.138 1.00 72.82 111 PHE B C 1
ATOM 2939 O O . PHE B 1 131 ? 112.259 77.195 99.097 1.00 72.82 111 PHE B O 1
ATOM 2947 N N . ALA B 1 132 ? 110.921 76.127 97.652 1.00 77.79 112 ALA B N 1
ATOM 2948 C CA . ALA B 1 132 ? 111.279 74.846 98.202 1.00 77.79 112 ALA B CA 1
ATOM 2949 C C . ALA B 1 132 ? 112.765 74.569 98.002 1.00 77.79 112 ALA B C 1
ATOM 2950 O O . ALA B 1 132 ? 113.415 74.014 98.890 1.00 77.79 112 ALA B O 1
ATOM 2952 N N . LEU B 1 133 ? 113.318 74.948 96.848 1.00 78.22 113 LEU B N 1
ATOM 2953 C CA . LEU B 1 133 ? 114.737 74.737 96.621 1.00 78.22 113 LEU B CA 1
ATOM 2954 C C . LEU B 1 133 ? 115.559 75.555 97.577 1.00 78.22 113 LEU B C 1
ATOM 2955 O O . LEU B 1 133 ? 116.573 75.073 98.081 1.00 78.22 113 LEU B O 1
ATOM 2960 N N . ILE B 1 134 ? 115.129 76.779 97.859 1.00 79.27 114 ILE B N 1
ATOM 2961 C CA . ILE B 1 134 ? 115.864 77.599 98.796 1.00 79.27 114 ILE B CA 1
ATOM 2962 C C . ILE B 1 134 ? 115.848 76.902 100.128 1.00 79.27 114 ILE B C 1
ATOM 2963 O O . ILE B 1 134 ? 116.879 76.735 100.770 1.00 79.27 114 ILE B O 1
ATOM 2968 N N . HIS B 1 135 ? 114.674 76.454 100.546 1.00 85.55 115 HIS B N 1
ATOM 2969 C CA . HIS B 1 135 ? 114.542 75.787 101.820 1.00 85.55 115 HIS B CA 1
ATOM 2970 C C . HIS B 1 135 ? 115.513 74.644 101.927 1.00 85.55 115 HIS B C 1
ATOM 2971 O O . HIS B 1 135 ? 116.250 74.533 102.916 1.00 85.55 115 HIS B O 1
ATOM 2978 N N . TYR B 1 136 ? 115.550 73.816 100.892 1.00 91.73 116 TYR B N 1
ATOM 2979 C CA . TYR B 1 136 ? 116.446 72.692 100.855 1.00 91.73 116 TYR B CA 1
ATOM 2980 C C . TYR B 1 136 ? 117.867 73.146 101.061 1.00 91.73 116 TYR B C 1
ATOM 2981 O O . TYR B 1 136 ? 118.556 72.652 101.949 1.00 91.73 116 TYR B O 1
ATOM 2990 N N . VAL B 1 137 ? 118.304 74.123 100.290 1.00 87.20 117 VAL B N 1
ATOM 2991 C CA . VAL B 1 137 ? 119.672 74.570 100.401 1.00 87.20 117 VAL B CA 1
ATOM 2992 C C . VAL B 1 137 ? 120.011 75.108 101.761 1.00 87.20 117 VAL B C 1
ATOM 2993 O O . VAL B 1 137 ? 121.093 74.811 102.272 1.00 87.20 117 VAL B O 1
ATOM 2997 N N . ILE B 1 138 ? 119.137 75.905 102.347 1.00 85.04 118 ILE B N 1
ATOM 2998 C CA . ILE B 1 138 ? 119.461 76.453 103.639 1.00 85.04 118 ILE B CA 1
ATOM 2999 C C . ILE B 1 138 ? 119.678 75.330 104.624 1.00 85.04 118 ILE B C 1
ATOM 3000 O O . ILE B 1 138 ? 120.658 75.340 105.374 1.00 85.04 118 ILE B O 1
ATOM 3005 N N . LEU B 1 139 ? 118.805 74.344 104.613 1.00 93.97 119 LEU B N 1
ATOM 3006 C CA . LEU B 1 139 ? 118.970 73.251 105.538 1.00 93.97 119 LEU B CA 1
ATOM 3007 C C . LEU B 1 139 ? 120.181 72.393 105.239 1.00 93.97 119 LEU B C 1
ATOM 3008 O O . LEU B 1 139 ? 120.828 71.918 106.174 1.00 93.97 119 LEU B O 1
ATOM 3013 N N . ILE B 1 140 ? 120.525 72.198 103.972 1.00 94.19 120 ILE B N 1
ATOM 3014 C CA . ILE B 1 140 ? 121.706 71.409 103.682 1.00 94.19 120 ILE B CA 1
ATOM 3015 C C . ILE B 1 140 ? 122.917 72.095 104.255 1.00 94.19 120 ILE B C 1
ATOM 3016 O O . ILE B 1 140 ? 123.801 71.424 104.789 1.00 94.19 120 ILE B O 1
ATOM 3021 N N . VAL B 1 141 ? 122.990 73.412 104.133 1.00 94.99 121 VAL B N 1
ATOM 3022 C CA . VAL B 1 141 ? 124.112 74.121 104.706 1.00 94.99 121 VAL B CA 1
ATOM 3023 C C . VAL B 1 141 ? 124.174 73.890 106.202 1.00 94.99 121 VAL B C 1
ATOM 3024 O O . VAL B 1 141 ? 125.257 73.672 106.746 1.00 94.99 121 VAL B O 1
ATOM 3028 N N . VAL B 1 142 ? 123.032 73.948 106.869 1.00 98.15 122 VAL B N 1
ATOM 3029 C CA . VAL B 1 142 ? 123.007 73.714 108.297 1.00 98.15 122 VAL B CA 1
ATOM 3030 C C . VAL B 1 142 ? 123.519 72.318 108.626 1.00 98.15 122 VAL B C 1
ATOM 3031 O O . VAL B 1 142 ? 124.277 72.160 109.594 1.00 98.15 122 VAL B O 1
ATOM 3035 N N . GLN B 1 143 ? 123.087 71.314 107.860 1.00 106.80 123 GLN B N 1
ATOM 3036 C CA . GLN B 1 143 ? 123.561 69.956 108.078 1.00 106.80 123 GLN B CA 1
ATOM 3037 C C . GLN B 1 143 ? 125.049 69.845 107.827 1.00 106.80 123 GLN B C 1
ATOM 3038 O O . GLN B 1 143 ? 125.747 69.110 108.513 1.00 106.80 123 GLN B O 1
ATOM 3044 N N . ALA B 1 144 ? 125.552 70.524 106.811 1.00 113.19 124 ALA B N 1
ATOM 3045 C CA . ALA B 1 144 ? 126.977 70.478 106.565 1.00 113.19 124 ALA B CA 1
ATOM 3046 C C . ALA B 1 144 ? 127.756 71.095 107.728 1.00 113.19 124 ALA B C 1
ATOM 3047 O O . ALA B 1 144 ? 128.815 70.599 108.118 1.00 113.19 124 ALA B O 1
ATOM 3049 N N . SER B 1 145 ? 127.219 72.189 108.263 1.00 117.80 125 SER B N 1
ATOM 3050 C CA . SER B 1 145 ? 127.812 72.952 109.347 1.00 117.80 125 SER B CA 1
ATOM 3051 C C . SER B 1 145 ? 127.935 72.246 110.697 1.00 117.80 125 SER B C 1
ATOM 3052 O O . SER B 1 145 ? 128.981 72.331 111.347 1.00 117.80 125 SER B O 1
ATOM 3055 N N . SER B 1 146 ? 126.888 71.552 111.151 1.00 119.31 126 SER B N 1
ATOM 3056 C CA . SER B 1 146 ? 126.974 70.953 112.489 1.00 119.31 126 SER B CA 1
ATOM 3057 C C . SER B 1 146 ? 126.633 69.477 112.594 1.00 119.31 126 SER B C 1
ATOM 3058 O O . SER B 1 146 ? 126.511 68.764 111.605 1.00 119.31 126 SER B O 1
ATOM 3061 N N . ASN B 1 147 ? 126.554 68.991 113.828 1.00 125.99 127 ASN B N 1
ATOM 3062 C CA . ASN B 1 147 ? 126.273 67.584 114.065 1.00 125.99 127 ASN B CA 1
ATOM 3063 C C . ASN B 1 147 ? 124.807 67.310 114.318 1.00 125.99 127 ASN B C 1
ATOM 3064 O O . ASN B 1 147 ? 124.077 68.157 114.833 1.00 125.99 127 ASN B O 1
ATOM 3069 N N . GLY B 1 148 ? 124.404 66.088 114.009 1.00 124.14 128 GLY B N 1
ATOM 3070 C CA . GLY B 1 148 ? 123.043 65.617 114.210 1.00 124.14 128 GLY B CA 1
ATOM 3071 C C . GLY B 1 148 ? 122.751 64.642 113.089 1.00 124.14 128 GLY B C 1
ATOM 3072 O O . GLY B 1 148 ? 123.523 64.555 112.134 1.00 124.14 128 GLY B O 1
ATOM 3073 N N . LYS B 1 149 ? 121.669 63.892 113.189 1.00 118.49 129 LYS B N 1
ATOM 3074 C CA . LYS B 1 149 ? 121.358 62.959 112.120 1.00 118.49 129 LYS B CA 1
ATOM 3075 C C . LYS B 1 149 ? 120.683 63.705 110.994 1.00 118.49 129 LYS B C 1
ATOM 3076 O O . LYS B 1 149 ? 119.660 64.348 111.207 1.00 118.49 129 LYS B O 1
ATOM 3082 N N . ASN B 1 150 ? 121.246 63.618 109.801 1.00 115.12 130 ASN B N 1
ATOM 3083 C CA . ASN B 1 150 ? 120.722 64.341 108.654 1.00 115.12 130 ASN B CA 1
ATOM 3084 C C . ASN B 1 150 ? 119.302 63.935 108.359 1.00 115.12 130 ASN B C 1
ATOM 3085 O O . ASN B 1 150 ? 118.907 62.793 108.610 1.00 115.12 130 ASN B O 1
ATOM 3090 N N . LEU B 1 151 ? 118.531 64.859 107.804 1.00 109.19 131 LEU B N 1
ATOM 3091 C CA . LEU B 1 151 ? 117.148 64.571 107.508 1.00 109.19 131 LEU B CA 1
ATOM 3092 C C . LEU B 1 151 ? 117.042 63.779 106.225 1.00 109.19 131 LEU B C 1
ATOM 3093 O O . LEU B 1 151 ? 117.835 63.939 105.296 1.00 109.19 131 LEU B O 1
ATOM 3098 N N . ALA B 1 152 ? 116.038 62.926 106.155 1.00 108.28 132 ALA B N 1
ATOM 3099 C CA . ALA B 1 152 ? 115.838 62.126 104.969 1.00 108.28 132 ALA B CA 1
ATOM 3100 C C . ALA B 1 152 ? 115.613 62.975 103.749 1.00 108.28 132 ALA B C 1
ATOM 3101 O O . ALA B 1 152 ? 114.847 63.937 103.783 1.00 108.28 132 ALA B O 1
ATOM 3103 N N . PHE B 1 153 ? 116.172 62.547 102.629 1.00 106.59 133 PHE B N 1
ATOM 3104 C CA . PHE B 1 153 ? 115.944 63.250 101.385 1.00 106.59 133 PHE B CA 1
ATOM 3105 C C . PHE B 1 153 ? 114.456 63.320 101.131 1.00 106.59 133 PHE B C 1
ATOM 3106 O O . PHE B 1 153 ? 113.920 64.353 100.735 1.00 106.59 133 PHE B O 1
ATOM 3114 N N . SER B 1 154 ? 113.782 62.201 101.359 1.00 106.65 134 SER B N 1
ATOM 3115 C CA . SER B 1 154 ? 112.353 62.100 101.158 1.00 106.65 134 SER B CA 1
ATOM 3116 C C . SER B 1 154 ? 111.552 63.059 102.036 1.00 106.65 134 SER B C 1
ATOM 3117 O O . SER B 1 154 ? 110.393 63.340 101.738 1.00 106.65 134 SER B O 1
ATOM 3120 N N . LYS B 1 155 ? 112.136 63.560 103.119 1.00 102.26 135 LYS B N 1
ATOM 3121 C CA . LYS B 1 155 ? 111.437 64.476 103.990 1.00 102.26 135 LYS B CA 1
ATOM 3122 C C . LYS B 1 155 ? 111.446 65.810 103.302 1.00 102.26 135 LYS B C 1
ATOM 3123 O O . LYS B 1 155 ? 110.441 66.525 103.286 1.00 102.26 135 LYS B O 1
ATOM 3129 N N . TYR B 1 156 ? 112.582 66.132 102.703 1.00 105.30 136 TYR B N 1
ATOM 3130 C CA . TYR B 1 156 ? 112.693 67.373 101.967 1.00 105.30 136 TYR B CA 1
ATOM 3131 C C . TYR B 1 156 ? 111.735 67.330 100.782 1.00 105.30 136 TYR B C 1
ATOM 3132 O O . TYR B 1 156 ? 111.136 68.344 100.410 1.00 105.30 136 TYR B O 1
ATOM 3141 N N . VAL B 1 157 ? 111.608 66.162 100.170 1.00 103.07 137 VAL B N 1
ATOM 3142 C CA . VAL B 1 157 ? 110.711 66.041 99.044 1.00 103.07 137 VAL B CA 1
ATOM 3143 C C . VAL B 1 157 ? 109.290 66.261 99.496 1.00 103.07 137 VAL B C 1
ATOM 3144 O O . VAL B 1 157 ? 108.554 67.024 98.872 1.00 103.07 137 VAL B O 1
ATOM 3148 N N . ASP B 1 158 ? 108.877 65.638 100.582 1.00 104.56 138 ASP B N 1
ATOM 3149 C CA . ASP B 1 158 ? 107.526 65.885 101.019 1.00 104.56 138 ASP B CA 1
ATOM 3150 C C . ASP B 1 158 ? 107.336 67.363 101.303 1.00 104.56 138 ASP B C 1
ATOM 3151 O O . ASP B 1 158 ? 106.294 67.936 100.973 1.00 104.56 138 ASP B O 1
ATOM 3156 N N . ASN B 1 159 ? 108.361 68.018 101.831 1.00 95.68 139 ASN B N 1
ATOM 3157 C CA . ASN B 1 159 ? 108.258 69.432 102.099 1.00 95.68 139 ASN B CA 1
ATOM 3158 C C . ASN B 1 159 ? 107.940 70.202 100.812 1.00 95.68 139 ASN B C 1
ATOM 3159 O O . ASN B 1 159 ? 107.195 71.185 100.849 1.00 95.68 139 ASN B O 1
ATOM 3164 N N . LEU B 1 160 ? 108.486 69.756 99.670 1.00 92.13 140 LEU B N 1
ATOM 3165 C CA . LEU B 1 160 ? 108.161 70.389 98.394 1.00 92.13 140 LEU B CA 1
ATOM 3166 C C . LEU B 1 160 ? 106.696 70.272 98.156 1.00 92.13 140 LEU B C 1
ATOM 3167 O O . LEU B 1 160 ? 106.024 71.248 97.837 1.00 92.13 140 LEU B O 1
ATOM 3172 N N . TRP B 1 161 ? 106.173 69.079 98.328 1.00 96.38 141 TRP B N 1
ATOM 3173 C CA . TRP B 1 161 ? 104.757 68.909 98.103 1.00 96.38 141 TRP B CA 1
ATOM 3174 C C . TRP B 1 161 ? 103.961 69.860 98.951 1.00 96.38 141 TRP B C 1
ATOM 3175 O O . TRP B 1 161 ? 102.993 70.452 98.467 1.00 96.38 141 TRP B O 1
ATOM 3186 N N . PHE B 1 162 ? 104.353 70.028 100.207 1.00 90.99 142 PHE B N 1
ATOM 3187 C CA . PHE B 1 162 ? 103.633 70.961 101.041 1.00 90.99 142 PHE B CA 1
ATOM 3188 C C . PHE B 1 162 ? 103.696 72.342 100.425 1.00 90.99 142 PHE B C 1
ATOM 3189 O O . PHE B 1 162 ? 102.678 73.015 100.296 1.00 90.99 142 PHE B O 1
ATOM 3197 N N . PHE B 1 163 ? 104.893 72.797 100.038 1.00 83.68 143 PHE B N 1
ATOM 3198 C CA . PHE B 1 163 ? 104.995 74.123 99.442 1.00 83.68 143 PHE B CA 1
ATOM 3199 C C . PHE B 1 163 ? 104.112 74.280 98.233 1.00 83.68 143 PHE B C 1
ATOM 3200 O O . PHE B 1 163 ? 103.369 75.255 98.121 1.00 83.68 143 PHE B O 1
ATOM 3208 N N . LEU B 1 164 ? 104.122 73.299 97.345 1.00 83.00 144 LEU B N 1
ATOM 3209 C CA . LEU B 1 164 ? 103.353 73.432 96.127 1.00 83.00 144 LEU B CA 1
ATOM 3210 C C . LEU B 1 164 ? 101.897 73.590 96.424 1.00 83.00 144 LEU B C 1
ATOM 3211 O O . LEU B 1 164 ? 101.240 74.481 95.885 1.00 83.00 144 LEU B O 1
ATOM 3216 N N . ILE B 1 165 ? 101.395 72.776 97.324 1.00 78.78 145 ILE B N 1
ATOM 3217 C CA . ILE B 1 165 ? 99.997 72.822 97.651 1.00 78.78 145 ILE B CA 1
ATOM 3218 C C . ILE B 1 165 ? 99.643 74.089 98.383 1.00 78.78 145 ILE B C 1
ATOM 3219 O O . ILE B 1 165 ? 98.672 74.758 98.041 1.00 78.78 145 ILE B O 1
ATOM 3224 N N . PHE B 1 166 ? 100.406 74.434 99.403 1.00 80.38 146 PHE B N 1
ATOM 3225 C CA . PHE B 1 166 ? 100.100 75.605 100.189 1.00 80.38 146 PHE B CA 1
ATOM 3226 C C . PHE B 1 166 ? 100.029 76.836 99.332 1.00 80.38 146 PHE B C 1
ATOM 3227 O O . PHE B 1 166 ? 99.029 77.560 99.318 1.00 80.38 146 PHE B O 1
ATOM 3235 N N . LEU B 1 167 ? 101.097 77.083 98.598 1.00 75.66 147 LEU B N 1
ATOM 3236 C CA . LEU B 1 167 ? 101.153 78.269 97.796 1.00 75.66 147 LEU B CA 1
ATOM 3237 C C . LEU B 1 167 ? 100.192 78.252 96.644 1.00 75.66 147 LEU B C 1
ATOM 3238 O O . LEU B 1 167 ? 99.627 79.294 96.330 1.00 75.66 147 LEU B O 1
ATOM 3243 N N . LEU B 1 168 ? 99.968 77.113 96.000 1.00 78.35 148 LEU B N 1
ATOM 3244 C CA . LEU B 1 168 ? 99.062 77.130 94.885 1.00 78.35 148 LEU B CA 1
ATOM 3245 C C . LEU B 1 168 ? 97.659 77.389 95.385 1.00 78.35 148 LEU B C 1
ATOM 3246 O O . LEU B 1 168 ? 96.923 78.171 94.788 1.00 78.35 148 LEU B O 1
ATOM 3251 N N . PHE B 1 169 ? 97.272 76.773 96.505 1.00 81.61 149 PHE B N 1
ATOM 3252 C CA . PHE B 1 169 ? 95.951 77.009 97.060 1.00 81.61 149 PHE B CA 1
ATOM 3253 C C . PHE B 1 169 ? 95.730 78.467 97.336 1.00 81.61 149 PHE B C 1
ATOM 3254 O O . PHE B 1 169 ? 94.758 79.060 96.856 1.00 81.61 149 PHE B O 1
ATOM 3262 N N . PHE B 1 170 ? 96.639 79.071 98.084 1.00 81.20 150 PHE B N 1
ATOM 3263 C CA . PHE B 1 170 ? 96.447 80.459 98.408 1.00 81.20 150 PHE B CA 1
ATOM 3264 C C . PHE B 1 170 ? 96.568 81.338 97.205 1.00 81.20 150 PHE B C 1
ATOM 3265 O O . PHE B 1 170 ? 95.797 82.282 97.060 1.00 81.20 150 PHE B O 1
ATOM 3273 N N . GLY B 1 171 ? 97.507 81.036 96.331 1.00 80.40 151 GLY B N 1
ATOM 3274 C CA . GLY B 1 171 ? 97.728 81.818 95.150 1.00 80.40 151 GLY B CA 1
ATOM 3275 C C . GLY B 1 171 ? 96.481 81.899 94.306 1.00 80.40 151 GLY B C 1
ATOM 3276 O O . GLY B 1 171 ? 96.012 82.995 94.007 1.00 80.40 151 GLY B O 1
ATOM 3277 N N . LEU B 1 172 ? 95.928 80.758 93.917 1.00 77.93 152 LEU B N 1
ATOM 3278 C CA . LEU B 1 172 ? 94.753 80.782 93.074 1.00 77.93 152 LEU B CA 1
ATOM 3279 C C . LEU B 1 172 ? 93.577 81.424 93.769 1.00 77.93 152 LEU B C 1
ATOM 3280 O O . LEU B 1 172 ? 92.810 82.143 93.129 1.00 77.93 152 LEU B O 1
ATOM 3285 N N . PHE B 1 173 ? 93.415 81.182 95.061 1.00 78.44 153 PHE B N 1
ATOM 3286 C CA . PHE B 1 173 ? 92.341 81.808 95.795 1.00 78.44 153 PHE B CA 1
ATOM 3287 C C . PHE B 1 173 ? 92.448 83.317 95.713 1.00 78.44 153 PHE B C 1
ATOM 3288 O O . PHE B 1 173 ? 91.485 84.007 95.353 1.00 78.44 153 PHE B O 1
ATOM 3296 N N . LEU B 1 174 ? 93.624 83.834 96.037 1.00 76.62 154 LEU B N 1
ATOM 3297 C CA . LEU B 1 174 ? 93.850 85.254 96.020 1.00 76.62 154 LEU B CA 1
ATOM 3298 C C . LEU B 1 174 ? 93.748 85.812 94.621 1.00 76.62 154 LEU B C 1
ATOM 3299 O O . LEU B 1 174 ? 93.293 86.941 94.446 1.00 76.62 154 LEU B O 1
ATOM 3304 N N . PHE B 1 175 ? 94.177 85.048 93.625 1.00 78.21 155 PHE B N 1
ATOM 3305 C CA . PHE B 1 175 ? 94.093 85.454 92.237 1.00 78.21 155 PHE B CA 1
ATOM 3306 C C . PHE B 1 175 ? 92.641 85.720 91.911 1.00 78.21 155 PHE B C 1
ATOM 3307 O O . PHE B 1 175 ? 92.293 86.783 91.397 1.00 78.21 155 PHE B O 1
ATOM 3315 N N . LEU B 1 176 ? 91.767 84.768 92.249 1.00 79.21 156 LEU B N 1
ATOM 3316 C CA . LEU B 1 176 ? 90.354 84.930 91.965 1.00 79.21 156 LEU B CA 1
ATOM 3317 C C . LEU B 1 176 ? 89.835 86.194 92.614 1.00 79.21 156 LEU B C 1
ATOM 3318 O O . LEU B 1 176 ? 89.106 86.957 91.982 1.00 79.21 156 LEU B O 1
ATOM 3323 N N . ILE B 1 177 ? 90.227 86.448 93.855 1.00 78.18 157 ILE B N 1
ATOM 3324 C CA . ILE B 1 177 ? 89.787 87.656 94.524 1.00 78.18 157 ILE B CA 1
ATOM 3325 C C . ILE B 1 177 ? 90.306 88.880 93.804 1.00 78.18 157 ILE B C 1
ATOM 3326 O O . ILE B 1 177 ? 89.591 89.874 93.656 1.00 78.18 157 ILE B O 1
ATOM 3331 N N . THR B 1 178 ? 91.567 88.843 93.414 1.00 80.62 158 THR B N 1
ATOM 3332 C CA . THR B 1 178 ? 92.185 89.954 92.733 1.00 80.62 158 THR B CA 1
ATOM 3333 C C . THR B 1 178 ? 91.364 90.301 91.516 1.00 80.62 158 THR B C 1
ATOM 3334 O O . THR B 1 178 ? 91.034 91.464 91.302 1.00 80.62 158 THR B O 1
ATOM 3338 N N . LEU B 1 179 ? 90.998 89.298 90.731 1.00 78.81 159 LEU B N 1
ATOM 3339 C CA . LEU B 1 179 ? 90.214 89.516 89.531 1.00 78.81 159 LEU B CA 1
ATOM 3340 C C . LEU B 1 179 ? 88.787 89.946 89.834 1.00 78.81 159 LEU B C 1
ATOM 3341 O O . LEU B 1 179 ? 88.162 90.678 89.054 1.00 78.81 159 LEU B O 1
ATOM 3346 N N . ALA B 1 180 ? 88.232 89.436 90.916 1.00 82.38 160 ALA B N 1
ATOM 3347 C CA . ALA B 1 180 ? 86.895 89.801 91.313 1.00 82.38 160 ALA B CA 1
ATOM 3348 C C . ALA B 1 180 ? 86.788 91.274 91.700 1.00 82.38 160 ALA B C 1
ATOM 3349 O O . ALA B 1 180 ? 85.847 91.966 91.302 1.00 82.38 160 ALA B O 1
ATOM 3351 N N . SER B 1 181 ? 87.763 91.765 92.460 1.00 86.37 161 SER B N 1
ATOM 3352 C CA . SER B 1 181 ? 87.714 93.135 92.947 1.00 86.37 161 SER B CA 1
ATOM 3353 C C . SER B 1 181 ? 88.542 94.144 92.178 1.00 86.37 161 SER B C 1
ATOM 3354 O O . SER B 1 181 ? 88.261 95.340 92.235 1.00 86.37 161 SER B O 1
ATOM 3357 N N . GLN B 1 182 ? 89.556 93.682 91.465 1.00 89.65 162 GLN B N 1
ATOM 3358 C CA . GLN B 1 182 ? 90.496 94.516 90.734 1.00 89.65 162 GLN B CA 1
ATOM 3359 C C . GLN B 1 182 ? 91.209 95.511 91.644 1.00 89.65 162 GLN B C 1
ATOM 3360 O O . GLN B 1 182 ? 91.404 96.673 91.285 1.00 89.65 162 GLN B O 1
ATOM 3366 N N . LYS B 1 183 ? 91.610 95.028 92.813 1.00 87.34 163 LYS B N 1
ATOM 3367 C CA . LYS B 1 183 ? 92.327 95.804 93.816 1.00 87.34 163 LYS B CA 1
ATOM 3368 C C . LYS B 1 183 ? 93.565 95.034 94.161 1.00 87.34 163 LYS B C 1
ATOM 3369 O O . LYS B 1 183 ? 93.528 93.813 94.146 1.00 87.34 163 LYS B O 1
ATOM 3375 N N . THR B 1 184 ? 94.646 95.708 94.527 1.00 84.15 164 THR B N 1
ATOM 3376 C CA . THR B 1 184 ? 95.839 94.966 94.903 1.00 84.15 164 THR B CA 1
ATOM 3377 C C . THR B 1 184 ? 96.179 95.077 96.384 1.00 84.15 164 THR B C 1
ATOM 3378 O O . THR B 1 184 ? 96.736 94.153 96.989 1.00 84.15 164 THR B O 1
ATOM 3382 N N . ALA B 1 185 ? 95.786 96.172 97.012 1.00 86.94 165 ALA B N 1
ATOM 3383 C CA . ALA B 1 185 ? 96.146 96.390 98.405 1.00 86.94 165 ALA B CA 1
ATOM 3384 C C . ALA B 1 185 ? 95.588 95.309 99.289 1.00 86.94 165 ALA B C 1
ATOM 3385 O O . ALA B 1 185 ? 96.215 94.882 100.263 1.00 86.94 165 ALA B O 1
ATOM 3387 N N . MET B 1 186 ? 94.402 94.846 98.941 1.00 89.07 166 MET B N 1
ATOM 3388 C CA . MET B 1 186 ? 93.715 93.894 99.765 1.00 89.07 166 MET B CA 1
ATOM 3389 C C . MET B 1 186 ? 94.114 92.483 99.483 1.00 89.07 166 MET B C 1
ATOM 3390 O O . MET B 1 186 ? 93.662 91.564 100.155 1.00 89.07 166 MET B O 1
ATOM 3395 N N . ILE B 1 187 ? 94.993 92.284 98.537 1.00 80.57 167 ILE B N 1
ATOM 3396 C CA . ILE B 1 187 ? 95.386 90.945 98.234 1.00 80.57 167 ILE B CA 1
ATOM 3397 C C . ILE B 1 187 ? 96.566 90.693 99.112 1.00 80.57 167 ILE B C 1
ATOM 3398 O O . ILE B 1 187 ? 96.671 89.635 99.731 1.00 80.57 167 ILE B O 1
ATOM 3403 N N . PHE B 1 188 ? 97.460 91.672 99.181 1.00 76.33 168 PHE B N 1
ATOM 3404 C CA . PHE B 1 188 ? 98.604 91.514 100.051 1.00 76.33 168 PHE B CA 1
ATOM 3405 C C . PHE B 1 188 ? 98.108 91.406 101.472 1.00 76.33 168 PHE B C 1
ATOM 3406 O O . PHE B 1 188 ? 98.592 90.566 102.236 1.00 76.33 168 PHE B O 1
ATOM 3414 N N . SER B 1 189 ? 97.110 92.230 101.821 1.00 81.15 169 SER B N 1
ATOM 3415 C CA . SER B 1 189 ? 96.557 92.191 103.154 1.00 81.15 169 SER B CA 1
ATOM 3416 C C . SER B 1 189 ? 96.005 90.816 103.459 1.00 81.15 169 SER B C 1
ATOM 3417 O O . SER B 1 189 ? 96.348 90.246 104.495 1.00 81.15 169 SER B O 1
ATOM 3420 N N . LEU B 1 190 ? 95.186 90.239 102.570 1.00 80.86 170 LEU B N 1
ATOM 3421 C CA . LEU B 1 190 ? 94.673 88.913 102.864 1.00 80.86 170 LEU B CA 1
ATOM 3422 C C . LEU B 1 190 ? 95.746 87.878 102.963 1.00 80.86 170 LEU B C 1
ATOM 3423 O O . LEU B 1 190 ? 95.698 87.021 103.839 1.00 80.86 170 LEU B O 1
ATOM 3428 N N . GLY B 1 191 ? 96.747 87.930 102.108 1.00 78.72 171 GLY B N 1
ATOM 3429 C CA . GLY B 1 191 ? 97.779 86.924 102.197 1.00 78.72 171 GLY B CA 1
ATOM 3430 C C . GLY B 1 191 ? 98.332 86.883 103.613 1.00 78.72 171 GLY B C 1
ATOM 3431 O O . GLY B 1 191 ? 98.367 85.823 104.256 1.00 78.72 171 GLY B O 1
ATOM 3432 N N . VAL B 1 192 ? 98.742 88.042 104.109 1.00 75.09 172 VAL B N 1
ATOM 3433 C CA . VAL B 1 192 ? 99.312 88.113 105.434 1.00 75.09 172 VAL B CA 1
ATOM 3434 C C . VAL B 1 192 ? 98.317 87.756 106.505 1.00 75.09 172 VAL B C 1
ATOM 3435 O O . VAL B 1 192 ? 98.627 86.983 107.414 1.00 75.09 172 VAL B O 1
ATOM 3439 N N . PHE B 1 193 ? 97.136 88.338 106.419 1.00 79.63 173 PHE B N 1
ATOM 3440 C CA . PHE B 1 193 ? 96.115 88.140 107.404 1.00 79.63 173 PHE B CA 1
ATOM 3441 C C . PHE B 1 193 ? 95.796 86.703 107.591 1.00 79.63 173 PHE B C 1
ATOM 3442 O O . PHE B 1 193 ? 95.760 86.212 108.711 1.00 79.63 173 PHE B O 1
ATOM 3450 N N . LEU B 1 194 ? 95.544 85.998 106.510 1.00 78.00 174 LEU B N 1
ATOM 3451 C CA . LEU B 1 194 ? 95.142 84.629 106.663 1.00 78.00 174 LEU B CA 1
ATOM 3452 C C . LEU B 1 194 ? 96.247 83.816 107.319 1.00 78.00 174 LEU B C 1
ATOM 3453 O O . LEU B 1 194 ? 96.008 83.083 108.294 1.00 78.00 174 LEU B O 1
ATOM 3458 N N . VAL B 1 195 ? 97.485 84.028 106.896 1.00 75.34 175 VAL B N 1
ATOM 3459 C CA . VAL B 1 195 ? 98.565 83.265 107.476 1.00 75.34 175 VAL B CA 1
ATOM 3460 C C . VAL B 1 195 ? 98.739 83.479 108.947 1.00 75.34 175 VAL B C 1
ATOM 3461 O O . VAL B 1 195 ? 98.966 82.537 109.699 1.00 75.34 175 VAL B O 1
ATOM 3465 N N . LEU B 1 196 ? 98.668 84.703 109.383 1.00 78.25 176 LEU B N 1
ATOM 3466 C CA . LEU B 1 196 ? 98.884 84.941 110.780 1.00 78.25 176 LEU B CA 1
ATOM 3467 C C . LEU B 1 196 ? 97.627 84.912 111.632 1.00 78.25 176 LEU B C 1
ATOM 3468 O O . LEU B 1 196 ? 97.700 85.232 112.818 1.00 78.25 176 LEU B O 1
ATOM 3473 N N . ILE B 1 197 ? 96.470 84.550 111.076 1.00 84.25 177 ILE B N 1
ATOM 3474 C CA . ILE B 1 197 ? 95.302 84.577 111.934 1.00 84.25 177 ILE B CA 1
ATOM 3475 C C . ILE B 1 197 ? 95.033 83.198 112.466 1.00 84.25 177 ILE B C 1
ATOM 3476 O O . ILE B 1 197 ? 94.779 83.030 113.650 1.00 84.25 177 ILE B O 1
ATOM 3481 N N . VAL B 1 198 ? 95.131 82.178 111.639 1.00 89.81 178 VAL B N 1
ATOM 3482 C CA . VAL B 1 198 ? 94.830 80.853 112.157 1.00 89.81 178 VAL B CA 1
ATOM 3483 C C . VAL B 1 198 ? 95.544 80.511 113.484 1.00 89.81 178 VAL B C 1
ATOM 3484 O O . VAL B 1 198 ? 94.855 80.171 114.448 1.00 89.81 178 VAL B O 1
ATOM 3488 N N . PRO B 1 199 ? 96.893 80.560 113.591 1.00 93.82 179 PRO B N 1
ATOM 3489 C CA . PRO B 1 199 ? 97.644 80.258 114.792 1.00 93.82 179 PRO B CA 1
ATOM 3490 C C . PRO B 1 199 ? 97.371 81.214 115.937 1.00 93.82 179 PRO B C 1
ATOM 3491 O O . PRO B 1 199 ? 97.775 80.950 117.065 1.00 93.82 179 PRO B O 1
ATOM 3495 N N . PHE B 1 200 ? 96.790 82.363 115.646 1.00 87.57 180 PHE B N 1
ATOM 3496 C CA . PHE B 1 200 ? 96.468 83.323 116.665 1.00 87.57 180 PHE B CA 1
ATOM 3497 C C . PHE B 1 200 ? 95.170 82.962 117.306 1.00 87.57 180 PHE B C 1
ATOM 3498 O O . PHE B 1 200 ? 95.047 82.880 118.529 1.00 87.57 180 PHE B O 1
ATOM 3506 N N . ILE B 1 201 ? 94.178 82.758 116.461 1.00 92.77 181 ILE B N 1
ATOM 3507 C CA . ILE B 1 201 ? 92.852 82.555 116.961 1.00 92.77 181 ILE B CA 1
ATOM 3508 C C . ILE B 1 201 ? 92.647 81.192 117.596 1.00 92.77 181 ILE B C 1
ATOM 3509 O O . ILE B 1 201 ? 91.970 81.098 118.623 1.00 92.77 181 ILE B O 1
ATOM 3514 N N . LYS B 1 202 ? 93.243 80.122 117.050 1.00 99.82 182 LYS B N 1
ATOM 3515 C CA . LYS B 1 202 ? 93.017 78.821 117.659 1.00 99.82 182 LYS B CA 1
ATOM 3516 C C . LYS B 1 202 ? 93.057 78.822 119.196 1.00 99.82 182 LYS B C 1
ATOM 3517 O O . LYS B 1 202 ? 92.008 78.640 119.823 1.00 99.82 182 LYS B O 1
ATOM 3523 N N . PRO B 1 203 ? 94.202 79.061 119.854 1.00 103.53 183 PRO B N 1
ATOM 3524 C CA . PRO B 1 203 ? 94.358 79.038 121.288 1.00 103.53 183 PRO B CA 1
ATOM 3525 C C . PRO B 1 203 ? 93.727 80.216 121.995 1.00 103.53 183 PRO B C 1
ATOM 3526 O O . PRO B 1 203 ? 93.800 80.294 123.218 1.00 103.53 183 PRO B O 1
ATOM 3530 N N . PHE B 1 204 ? 93.234 81.200 121.258 1.00 107.97 184 PHE B N 1
ATOM 3531 C CA . PHE B 1 204 ? 92.675 82.356 121.907 1.00 107.97 184 PHE B CA 1
ATOM 3532 C C . PHE B 1 204 ? 91.266 82.027 122.325 1.00 107.97 184 PHE B C 1
ATOM 3533 O O . PHE B 1 204 ? 90.881 82.266 123.470 1.00 107.97 184 PHE B O 1
ATOM 3541 N N . ILE B 1 205 ? 90.469 81.502 121.391 1.00 116.99 185 ILE B N 1
ATOM 3542 C CA . ILE B 1 205 ? 89.095 81.205 121.772 1.00 116.99 185 ILE B CA 1
ATOM 3543 C C . ILE B 1 205 ? 88.532 79.828 121.403 1.00 116.99 185 ILE B C 1
ATOM 3544 O O . ILE B 1 205 ? 87.365 79.571 121.688 1.00 116.99 185 ILE B O 1
ATOM 3549 N N . THR B 1 206 ? 89.282 78.936 120.761 1.00 121.41 186 THR B N 1
ATOM 3550 C CA . THR B 1 206 ? 88.651 77.698 120.286 1.00 121.41 186 THR B CA 1
ATOM 3551 C C . THR B 1 206 ? 88.075 76.897 121.424 1.00 121.41 186 THR B C 1
ATOM 3552 O O . THR B 1 206 ? 87.043 76.259 121.288 1.00 121.41 186 THR B O 1
ATOM 3556 N N . PHE B 1 207 ? 88.781 76.863 122.527 1.00 125.36 187 PHE B N 1
ATOM 3557 C CA . PHE B 1 207 ? 88.407 76.111 123.705 1.00 125.36 187 PHE B CA 1
ATOM 3558 C C . PHE B 1 207 ? 87.230 76.695 124.489 1.00 125.36 187 PHE B C 1
ATOM 3559 O O . PHE B 1 207 ? 86.723 76.045 125.404 1.00 125.36 187 PHE B O 1
ATOM 3567 N N . ILE B 1 208 ? 86.853 77.938 124.216 1.00 126.43 188 ILE B N 1
ATOM 3568 C CA . ILE B 1 208 ? 85.809 78.593 124.979 1.00 126.43 188 ILE B CA 1
ATOM 3569 C C . ILE B 1 208 ? 84.350 78.110 124.795 1.00 126.43 188 ILE B C 1
ATOM 3570 O O . ILE B 1 208 ? 83.656 77.986 125.799 1.00 126.43 188 ILE B O 1
ATOM 3575 N N . PRO B 1 209 ? 83.799 77.957 123.575 1.00 127.31 189 PRO B N 1
ATOM 3576 C CA . PRO B 1 209 ? 82.438 77.508 123.314 1.00 127.31 189 PRO B CA 1
ATOM 3577 C C . PRO B 1 209 ? 82.200 76.049 123.631 1.00 127.31 189 PRO B C 1
ATOM 3578 O O . PRO B 1 209 ? 83.114 75.235 123.554 1.00 127.31 189 PRO B O 1
ATOM 3582 N N . ARG B 1 210 ? 80.933 75.680 123.850 1.00 129.51 190 ARG B N 1
ATOM 3583 C CA . ARG B 1 210 ? 80.555 74.267 124.037 1.00 129.51 190 ARG B CA 1
ATOM 3584 C C . ARG B 1 210 ? 80.808 73.449 122.790 1.00 129.51 190 ARG B C 1
ATOM 3585 O O . ARG B 1 210 ? 80.812 72.224 122.818 1.00 129.51 190 ARG B O 1
ATOM 3593 N N . TYR B 1 211 ? 81.008 74.142 121.692 1.00 130.77 191 TYR B N 1
ATOM 3594 C CA . TYR B 1 211 ? 81.283 73.546 120.418 1.00 130.77 191 TYR B CA 1
ATOM 3595 C C . TYR B 1 211 ? 82.776 73.584 120.158 1.00 130.77 191 TYR B C 1
ATOM 3596 O O . TYR B 1 211 ? 83.226 73.277 119.065 1.00 130.77 191 TYR B O 1
ATOM 3605 N N . GLY B 1 212 ? 83.567 73.917 121.163 1.00 125.62 192 GLY B N 1
ATOM 3606 C CA . GLY B 1 212 ? 85.005 74.019 121.012 1.00 125.62 192 GLY B CA 1
ATOM 3607 C C . GLY B 1 212 ? 85.606 72.811 120.334 1.00 125.62 192 GLY B C 1
ATOM 3608 O O . GLY B 1 212 ? 86.336 72.956 119.352 1.00 125.62 192 GLY B O 1
ATOM 3609 N N . GLU B 1 213 ? 85.321 71.619 120.836 1.00 121.06 193 GLU B N 1
ATOM 3610 C CA . GLU B 1 213 ? 85.881 70.426 120.234 1.00 121.06 193 GLU B CA 1
ATOM 3611 C C . GLU B 1 213 ? 85.378 70.254 118.815 1.00 121.06 193 GLU B C 1
ATOM 3612 O O . GLU B 1 213 ? 86.149 69.917 117.922 1.00 121.06 193 GLU B O 1
ATOM 3618 N N . LYS B 1 214 ? 84.098 70.531 118.594 1.00 122.37 194 LYS B N 1
ATOM 3619 C CA . LYS B 1 214 ? 83.519 70.415 117.266 1.00 122.37 194 LYS B CA 1
ATOM 3620 C C . LYS B 1 214 ? 84.262 71.317 116.280 1.00 122.37 194 LYS B C 1
ATOM 3621 O O . LYS B 1 214 ? 84.641 70.883 115.187 1.00 122.37 194 LYS B O 1
ATOM 3627 N N . VAL B 1 215 ? 84.493 72.557 116.689 1.00 122.83 195 VAL B N 1
ATOM 3628 C CA . VAL B 1 215 ? 85.180 73.546 115.884 1.00 122.83 195 VAL B CA 1
ATOM 3629 C C . VAL B 1 215 ? 86.599 73.146 115.614 1.00 122.83 195 VAL B C 1
ATOM 3630 O O . VAL B 1 215 ? 87.089 73.282 114.493 1.00 122.83 195 VAL B O 1
ATOM 3634 N N . LEU B 1 216 ? 87.280 72.700 116.640 1.00 118.43 196 LEU B N 1
ATOM 3635 C CA . LEU B 1 216 ? 88.642 72.333 116.449 1.00 118.43 196 LEU B CA 1
ATOM 3636 C C . LEU B 1 216 ? 88.718 71.190 115.458 1.00 118.43 196 LEU B C 1
ATOM 3637 O O . LEU B 1 216 ? 89.498 71.240 114.517 1.00 118.43 196 LEU B O 1
ATOM 3642 N N . ASP B 1 217 ? 87.874 70.162 115.612 1.00 121.05 197 ASP B N 1
ATOM 3643 C CA . ASP B 1 217 ? 87.912 69.044 114.679 1.00 121.05 197 ASP B CA 1
ATOM 3644 C C . ASP B 1 217 ? 87.598 69.511 113.276 1.00 121.05 197 ASP B C 1
ATOM 3645 O O . ASP B 1 217 ? 88.223 69.082 112.306 1.00 121.05 197 ASP B O 1
ATOM 3650 N N . ALA B 1 218 ? 86.678 70.465 113.163 1.00 119.41 198 ALA B N 1
ATOM 3651 C CA . ALA B 1 218 ? 86.268 71.004 111.884 1.00 119.41 198 ALA B CA 1
ATOM 3652 C C . ALA B 1 218 ? 87.438 71.578 111.125 1.00 119.41 198 ALA B C 1
ATOM 3653 O O . ALA B 1 218 ? 87.457 71.535 109.896 1.00 119.41 198 ALA B O 1
ATOM 3655 N N . PHE B 1 219 ? 88.433 72.108 111.824 1.00 117.36 199 PHE B N 1
ATOM 3656 C CA . PHE B 1 219 ? 89.540 72.713 111.133 1.00 117.36 199 PHE B CA 1
ATOM 3657 C C . PHE B 1 219 ? 90.271 71.726 110.262 1.00 117.36 199 PHE B C 1
ATOM 3658 O O . PHE B 1 219 ? 90.778 72.104 109.216 1.00 117.36 199 PHE B O 1
ATOM 3666 N N . ASP B 1 220 ? 90.248 70.441 110.583 1.00 118.48 200 ASP B N 1
ATOM 3667 C CA . ASP B 1 220 ? 90.943 69.473 109.752 1.00 118.48 200 ASP B CA 1
ATOM 3668 C C . ASP B 1 220 ? 90.363 69.362 108.363 1.00 118.48 200 ASP B C 1
ATOM 3669 O O . ASP B 1 220 ? 90.984 68.761 107.487 1.00 118.48 200 ASP B O 1
ATOM 3674 N N . TYR B 1 221 ? 89.163 69.888 108.156 1.00 115.59 201 TYR B N 1
ATOM 3675 C CA . TYR B 1 221 ? 88.517 69.808 106.874 1.00 115.59 201 TYR B CA 1
ATOM 3676 C C . TYR B 1 221 ? 88.454 71.171 106.186 1.00 115.59 201 TYR B C 1
ATOM 3677 O O . TYR B 1 221 ? 87.794 71.324 105.155 1.00 115.59 201 TYR B O 1
ATOM 3686 N N . ILE B 1 222 ? 89.120 72.170 106.766 1.00 106.64 202 ILE B N 1
ATOM 3687 C CA . ILE B 1 222 ? 89.140 73.512 106.222 1.00 106.64 202 ILE B CA 1
ATOM 3688 C C . ILE B 1 222 ? 90.559 73.876 105.848 1.00 106.64 202 ILE B C 1
ATOM 3689 O O . ILE B 1 222 ? 91.328 74.247 106.731 1.00 106.64 202 ILE B O 1
ATOM 3694 N N . PRO B 1 223 ? 90.927 73.892 104.567 1.00 101.51 203 PRO B N 1
ATOM 3695 C CA . PRO B 1 223 ? 92.258 74.172 104.083 1.00 101.51 203 PRO B CA 1
ATOM 3696 C C . PRO B 1 223 ? 92.866 75.406 104.661 1.00 101.51 203 PRO B C 1
ATOM 3697 O O . PRO B 1 223 ? 94.022 75.411 105.048 1.00 101.51 203 PRO B O 1
ATOM 3701 N N . PHE B 1 224 ? 92.087 76.435 104.902 1.00 98.51 204 PHE B N 1
ATOM 3702 C CA . PHE B 1 224 ? 92.730 77.600 105.453 1.00 98.51 204 PHE B CA 1
ATOM 3703 C C . PHE B 1 224 ? 93.337 77.268 106.794 1.00 98.51 204 PHE B C 1
ATOM 3704 O O . PHE B 1 224 ? 94.451 77.697 107.122 1.00 98.51 204 PHE B O 1
ATOM 3712 N N . ALA B 1 225 ? 92.611 76.498 107.586 1.00 100.97 205 ALA B N 1
ATOM 3713 C CA . ALA B 1 225 ? 93.053 76.217 108.915 1.00 100.97 205 ALA B CA 1
ATOM 3714 C C . ALA B 1 225 ? 94.136 75.183 108.919 1.00 100.97 205 ALA B C 1
ATOM 3715 O O . ALA B 1 225 ? 95.167 75.362 109.575 1.00 100.97 205 ALA B O 1
ATOM 3717 N N . TYR B 1 226 ? 93.954 74.105 108.180 1.00 102.14 206 TYR B N 1
ATOM 3718 C CA . TYR B 1 226 ? 94.983 73.108 108.311 1.00 102.14 206 TYR B CA 1
ATOM 3719 C C . TYR B 1 226 ? 96.235 73.423 107.529 1.00 102.14 206 TYR B C 1
ATOM 3720 O O . TYR B 1 226 ? 97.330 73.049 107.958 1.00 102.14 206 TYR B O 1
ATOM 3729 N N . LEU B 1 227 ? 96.125 74.162 106.434 1.00 95.39 207 LEU B N 1
ATOM 3730 C CA . LEU B 1 227 ? 97.314 74.475 105.690 1.00 95.39 207 LEU B CA 1
ATOM 3731 C C . LEU B 1 227 ? 98.092 75.510 106.443 1.00 95.39 207 LEU B C 1
ATOM 3732 O O . LEU B 1 227 ? 99.316 75.465 106.456 1.00 95.39 207 LEU B O 1
ATOM 3737 N N . THR B 1 228 ? 97.413 76.452 107.089 1.00 96.97 208 THR B N 1
ATOM 3738 C CA . THR B 1 228 ? 98.156 77.439 107.821 1.00 96.97 208 THR B CA 1
ATOM 3739 C C . THR B 1 228 ? 98.816 76.778 109.022 1.00 96.97 208 THR B C 1
ATOM 3740 O O . THR B 1 228 ? 99.984 77.010 109.320 1.00 96.97 208 THR B O 1
ATOM 3744 N N . ASP B 1 229 ? 98.096 75.928 109.740 1.00 100.54 209 ASP B N 1
ATOM 3745 C CA . ASP B 1 229 ? 98.680 75.322 110.925 1.00 100.54 209 ASP B CA 1
ATOM 3746 C C . ASP B 1 229 ? 99.937 74.502 110.625 1.00 100.54 209 ASP B C 1
ATOM 3747 O O . ASP B 1 229 ? 100.944 74.594 111.340 1.00 100.54 209 ASP B O 1
ATOM 3752 N N . LYS B 1 230 ? 99.958 73.814 109.496 1.00 101.03 210 LYS B N 1
ATOM 3753 C CA . LYS B 1 230 ? 101.091 72.970 109.195 1.00 101.03 210 LYS B CA 1
ATOM 3754 C C . LYS B 1 230 ? 102.321 73.739 108.748 1.00 101.03 210 LYS B C 1
ATOM 3755 O O . LYS B 1 230 ? 103.391 73.150 108.572 1.00 101.03 210 LYS B O 1
ATOM 3761 N N . MET B 1 231 ? 102.218 75.056 108.636 1.00 95.54 211 MET B N 1
ATOM 3762 C CA . MET B 1 231 ? 103.339 75.869 108.218 1.00 95.54 211 MET B CA 1
ATOM 3763 C C . MET B 1 231 ? 104.467 75.815 109.223 1.00 95.54 211 MET B C 1
ATOM 3764 O O . MET B 1 231 ? 105.605 76.115 108.879 1.00 95.54 211 MET B O 1
ATOM 3769 N N . ILE B 1 232 ? 104.170 75.488 110.479 1.00 94.64 212 ILE B N 1
ATOM 3770 C CA . ILE B 1 232 ? 105.239 75.441 111.461 1.00 94.64 212 ILE B CA 1
ATOM 3771 C C . ILE B 1 232 ? 105.501 74.041 111.951 1.00 94.64 212 ILE B C 1
ATOM 3772 O O . ILE B 1 232 ? 106.120 73.862 112.999 1.00 94.64 212 ILE B O 1
ATOM 3777 N N . SER B 1 233 ? 105.041 73.048 111.215 1.00 99.01 213 SER B N 1
ATOM 3778 C CA . SER B 1 233 ? 105.317 71.687 111.609 1.00 99.01 213 SER B CA 1
ATOM 3779 C C . SER B 1 233 ? 106.600 71.186 111.021 1.00 99.01 213 SER B C 1
ATOM 3780 O O . SER B 1 233 ? 106.951 71.509 109.884 1.00 99.01 213 SER B O 1
ATOM 3783 N N . SER B 1 234 ? 107.279 70.332 111.765 1.00 102.43 214 SER B N 1
ATOM 3784 C CA . SER B 1 234 ? 108.504 69.689 111.321 1.00 102.43 214 SER B CA 1
ATOM 3785 C C . SER B 1 234 ? 108.255 68.592 110.304 1.00 102.43 214 SER B C 1
ATOM 3786 O O . SER B 1 234 ? 109.196 68.087 109.689 1.00 102.43 214 SER B O 1
ATOM 3789 N N . ASN B 1 235 ? 107.003 68.193 110.170 1.00 106.75 215 ASN B N 1
ATOM 3790 C CA . ASN B 1 235 ? 106.614 67.152 109.245 1.00 106.75 215 ASN B CA 1
ATOM 3791 C C . ASN B 1 235 ? 105.126 67.237 108.946 1.00 106.75 215 ASN B C 1
ATOM 3792 O O . ASN B 1 235 ? 104.388 68.031 109.535 1.00 106.75 215 ASN B O 1
ATOM 3797 N N . PHE B 1 236 ? 104.641 66.367 108.096 1.00 111.11 216 PHE B N 1
ATOM 3798 C CA . PHE B 1 236 ? 103.212 66.335 107.885 1.00 111.11 216 PHE B CA 1
ATOM 3799 C C . PHE B 1 236 ? 102.777 65.001 107.358 1.00 111.11 216 PHE B C 1
ATOM 3800 O O . PHE B 1 236 ? 103.571 64.228 106.827 1.00 111.11 216 PHE B O 1
ATOM 3808 N N . ASP B 1 237 ? 101.497 64.755 107.484 1.00 114.30 217 ASP B N 1
ATOM 3809 C CA . ASP B 1 237 ? 100.873 63.579 106.947 1.00 114.30 217 ASP B CA 1
ATOM 3810 C C . ASP B 1 237 ? 99.413 63.955 106.775 1.00 114.30 217 ASP B C 1
ATOM 3811 O O . ASP B 1 237 ? 98.711 64.157 107.767 1.00 114.30 217 ASP B O 1
ATOM 3816 N N . PHE B 1 238 ? 98.979 64.178 105.550 1.00 108.29 218 PHE B N 1
ATOM 3817 C CA . PHE B 1 238 ? 97.613 64.631 105.354 1.00 108.29 218 PHE B CA 1
ATOM 3818 C C . PHE B 1 238 ? 96.690 63.433 105.429 1.00 108.29 218 PHE B C 1
ATOM 3819 O O . PHE B 1 238 ? 97.014 62.378 104.886 1.00 108.29 218 PHE B O 1
ATOM 3827 N N . SER B 1 239 ? 95.536 63.585 106.058 1.00 105.10 219 SER B N 1
ATOM 3828 C CA . SER B 1 239 ? 94.599 62.481 106.090 1.00 105.10 219 SER B CA 1
ATOM 3829 C C . SER B 1 239 ? 94.032 62.330 104.711 1.00 105.10 219 SER B C 1
ATOM 3830 O O . SER B 1 239 ? 94.058 63.270 103.918 1.00 105.10 219 SER B O 1
ATOM 3833 N N . ASN B 1 240 ? 93.414 61.202 104.408 1.00 105.29 220 ASN B N 1
ATOM 3834 C CA . ASN B 1 240 ? 92.897 61.079 103.058 1.00 105.29 220 ASN B CA 1
ATOM 3835 C C . ASN B 1 240 ? 91.922 62.177 102.727 1.00 105.29 220 ASN B C 1
ATOM 3836 O O . ASN B 1 240 ? 91.911 62.684 101.606 1.00 105.29 220 ASN B O 1
ATOM 3841 N N . TRP B 1 241 ? 91.104 62.565 103.689 1.00 102.85 221 TRP B N 1
ATOM 3842 C CA . TRP B 1 241 ? 90.172 63.611 103.385 1.00 102.85 221 TRP B CA 1
ATOM 3843 C C . TRP B 1 241 ? 90.884 64.906 103.220 1.00 102.85 221 TRP B C 1
ATOM 3844 O O . TRP B 1 241 ? 90.699 65.612 102.240 1.00 102.85 221 TRP B O 1
ATOM 3855 N N . GLN B 1 242 ? 91.773 65.198 104.137 1.00 104.66 222 GLN B N 1
ATOM 3856 C CA . GLN B 1 242 ? 92.442 66.470 104.152 1.00 104.66 222 GLN B CA 1
ATOM 3857 C C . GLN B 1 242 ? 93.224 66.703 102.864 1.00 104.66 222 GLN B C 1
ATOM 3858 O O . GLN B 1 242 ? 93.262 67.820 102.327 1.00 104.66 222 GLN B O 1
ATOM 3864 N N . TRP B 1 243 ? 93.846 65.638 102.375 1.00 101.82 223 TRP B N 1
ATOM 3865 C CA . TRP B 1 243 ? 94.617 65.640 101.154 1.00 101.82 223 TRP B CA 1
ATOM 3866 C C . TRP B 1 243 ? 93.716 65.968 99.980 1.00 101.82 223 TRP B C 1
ATOM 3867 O O . TRP B 1 243 ? 93.986 66.896 99.210 1.00 101.82 223 TRP B O 1
ATOM 3878 N N . VAL B 1 244 ? 92.613 65.240 99.876 1.00 101.63 224 VAL B N 1
ATOM 3879 C CA . VAL B 1 244 ? 91.656 65.431 98.809 1.00 101.63 224 VAL B CA 1
ATOM 3880 C C . VAL B 1 244 ? 91.006 66.788 98.821 1.00 101.63 224 VAL B C 1
ATOM 3881 O O . VAL B 1 244 ? 90.788 67.374 97.763 1.00 101.63 224 VAL B O 1
ATOM 3885 N N . ILE B 1 245 ? 90.625 67.259 99.987 1.00 98.97 225 ILE B N 1
ATOM 3886 C CA . ILE B 1 245 ? 89.959 68.528 100.105 1.00 98.97 225 ILE B CA 1
ATOM 3887 C C . ILE B 1 245 ? 90.855 69.627 99.599 1.00 98.97 225 ILE B C 1
ATOM 3888 O O . ILE B 1 245 ? 90.409 70.489 98.834 1.00 98.97 225 ILE B O 1
ATOM 3893 N N . SER B 1 246 ? 92.112 69.618 100.021 1.00 92.24 226 SER B N 1
ATOM 3894 C CA . SER B 1 246 ? 93.029 70.645 99.581 1.00 92.24 226 SER B CA 1
ATOM 3895 C C . SER B 1 246 ? 93.196 70.627 98.077 1.00 92.24 226 SER B C 1
ATOM 3896 O O . SER B 1 246 ? 93.098 71.665 97.413 1.00 92.24 226 SER B O 1
ATOM 3899 N N . LEU B 1 247 ? 93.438 69.452 97.519 1.00 88.18 227 LEU B N 1
ATOM 3900 C CA . LEU B 1 247 ? 93.654 69.382 96.095 1.00 88.18 227 LEU B CA 1
ATOM 3901 C C . LEU B 1 247 ? 92.404 69.738 95.321 1.00 88.18 227 LEU B C 1
ATOM 3902 O O . LEU B 1 247 ? 92.483 70.383 94.273 1.00 88.18 227 LEU B O 1
ATOM 3907 N N . GLY B 1 248 ? 91.245 69.321 95.817 1.00 88.00 228 GLY B N 1
ATOM 3908 C CA . GLY B 1 248 ? 89.997 69.634 95.167 1.00 88.00 228 GLY B CA 1
ATOM 3909 C C . GLY B 1 248 ? 89.789 71.131 95.146 1.00 88.00 228 GLY B C 1
ATOM 3910 O O . GLY B 1 248 ? 89.322 71.682 94.143 1.00 88.00 228 GLY B O 1
ATOM 3911 N N . SER B 1 249 ? 90.153 71.794 96.247 1.00 88.86 229 SER B N 1
ATOM 3912 C CA . SER B 1 249 ? 90.013 73.231 96.352 1.00 88.86 229 SER B CA 1
ATOM 3913 C C . SER B 1 249 ? 90.881 73.903 95.302 1.00 88.86 229 SER B C 1
ATOM 3914 O O . SER B 1 249 ? 90.429 74.803 94.597 1.00 88.86 229 SER B O 1
ATOM 3917 N N . ILE B 1 250 ? 92.095 73.404 95.110 1.00 82.06 230 ILE B N 1
ATOM 3918 C CA . ILE B 1 250 ? 92.948 73.976 94.085 1.00 82.06 230 ILE B CA 1
ATOM 3919 C C . ILE B 1 250 ? 92.316 73.849 92.722 1.00 82.06 230 ILE B C 1
ATOM 3920 O O . ILE B 1 250 ? 92.294 74.820 91.953 1.00 82.06 230 ILE B O 1
ATOM 3925 N N . VAL B 1 251 ? 91.789 72.682 92.412 1.00 82.56 231 VAL B N 1
ATOM 3926 C CA . VAL B 1 251 ? 91.186 72.510 91.118 1.00 82.56 231 VAL B CA 1
ATOM 3927 C C . VAL B 1 251 ? 90.009 73.430 90.914 1.00 82.56 231 VAL B C 1
ATOM 3928 O O . VAL B 1 251 ? 89.894 74.037 89.845 1.00 82.56 231 VAL B O 1
ATOM 3932 N N . ILE B 1 252 ? 89.121 73.546 91.890 1.00 82.60 232 ILE B N 1
ATOM 3933 C CA . ILE B 1 252 ? 88.005 74.413 91.626 1.00 82.60 232 ILE B CA 1
ATOM 3934 C C . ILE B 1 252 ? 88.433 75.855 91.487 1.00 82.60 232 ILE B C 1
ATOM 3935 O O . ILE B 1 252 ? 87.865 76.566 90.664 1.00 82.60 232 ILE B O 1
ATOM 3940 N N . PHE B 1 253 ? 89.424 76.319 92.251 1.00 82.48 233 PHE B N 1
ATOM 3941 C CA . PHE B 1 253 ? 89.802 77.703 92.076 1.00 82.48 233 PHE B CA 1
ATOM 3942 C C . PHE B 1 253 ? 90.323 77.935 90.685 1.00 82.48 233 PHE B C 1
ATOM 3943 O O . PHE B 1 253 ? 89.973 78.931 90.055 1.00 82.48 233 PHE B O 1
ATOM 3951 N N . PHE B 1 254 ? 91.123 77.011 90.181 1.00 79.71 234 PHE B N 1
ATOM 3952 C CA . PHE B 1 254 ? 91.652 77.144 88.845 1.00 79.71 234 PHE B CA 1
ATOM 3953 C C . PHE B 1 254 ? 90.510 77.285 87.845 1.00 79.71 234 PHE B C 1
ATOM 3954 O O . PHE B 1 254 ? 90.517 78.178 86.986 1.00 79.71 234 PHE B O 1
ATOM 3962 N N . ILE B 1 255 ? 89.516 76.410 87.958 1.00 79.78 235 ILE B N 1
ATOM 3963 C CA . ILE B 1 255 ? 88.380 76.454 87.062 1.00 79.78 235 ILE B CA 1
ATOM 3964 C C . ILE B 1 255 ? 87.650 77.766 87.147 1.00 79.78 235 ILE B C 1
ATOM 3965 O O . ILE B 1 255 ? 87.285 78.338 86.118 1.00 79.78 235 ILE B O 1
ATOM 3970 N N . LEU B 1 256 ? 87.393 78.229 88.357 1.00 81.12 236 LEU B N 1
ATOM 3971 C CA . LEU B 1 256 ? 86.685 79.470 88.513 1.00 81.12 236 LEU B CA 1
ATOM 3972 C C . LEU B 1 256 ? 87.461 80.608 87.906 1.00 81.12 236 LEU B C 1
ATOM 3973 O O . LEU B 1 256 ? 86.891 81.456 87.224 1.00 81.12 236 LEU B O 1
ATOM 3978 N N . ASN B 1 257 ? 88.777 80.617 88.065 1.00 79.95 237 ASN B N 1
ATOM 3979 C CA . ASN B 1 257 ? 89.539 81.708 87.497 1.00 79.95 237 ASN B CA 1
ATOM 3980 C C . ASN B 1 257 ? 89.328 81.772 86.005 1.00 79.95 237 ASN B C 1
ATOM 3981 O O . ASN B 1 257 ? 89.161 82.860 85.446 1.00 79.95 237 ASN B O 1
ATOM 3986 N N . ILE B 1 258 ? 89.280 80.619 85.355 1.00 77.53 238 ILE B N 1
ATOM 3987 C CA . ILE B 1 258 ? 89.048 80.622 83.933 1.00 77.53 238 ILE B CA 1
ATOM 3988 C C . ILE B 1 258 ? 87.664 81.098 83.581 1.00 77.53 238 ILE B C 1
ATOM 3989 O O . ILE B 1 258 ? 87.485 81.917 82.675 1.00 77.53 238 ILE B O 1
ATOM 3994 N N . LEU B 1 259 ? 86.670 80.579 84.258 1.00 80.60 239 LEU B N 1
ATOM 3995 C CA . LEU B 1 259 ? 85.327 80.959 83.901 1.00 80.60 239 LEU B CA 1
ATOM 3996 C C . LEU B 1 259 ? 85.107 82.436 84.099 1.00 80.60 239 LEU B C 1
ATOM 3997 O O . LEU B 1 259 ? 84.407 83.075 83.316 1.00 80.60 239 LEU B O 1
ATOM 4002 N N . TYR B 1 260 ? 85.667 82.973 85.163 1.00 82.95 240 TYR B N 1
ATOM 4003 C CA . TYR B 1 260 ? 85.531 84.368 85.472 1.00 82.95 240 TYR B CA 1
ATOM 4004 C C . TYR B 1 260 ? 86.259 85.262 84.479 1.00 82.95 240 TYR B C 1
ATOM 4005 O O . TYR B 1 260 ? 85.684 86.225 83.960 1.00 82.95 240 TYR B O 1
ATOM 4014 N N . VAL B 1 261 ? 87.527 84.961 84.188 1.00 85.07 241 VAL B N 1
ATOM 4015 C CA . VAL B 1 261 ? 88.286 85.852 83.325 1.00 85.07 241 VAL B CA 1
ATOM 4016 C C . VAL B 1 261 ? 87.662 85.945 81.957 1.00 85.07 241 VAL B C 1
ATOM 4017 O O . VAL B 1 261 ? 87.710 86.993 81.318 1.00 85.07 241 VAL B O 1
ATOM 4021 N N . ALA B 1 262 ? 87.059 84.859 81.507 1.00 82.54 242 ALA B N 1
ATOM 4022 C CA . ALA B 1 262 ? 86.413 84.804 80.223 1.00 82.54 242 ALA B CA 1
ATOM 4023 C C . ALA B 1 262 ? 85.232 85.756 80.107 1.00 82.54 242 ALA B C 1
ATOM 4024 O O . ALA B 1 262 ? 84.781 86.021 78.997 1.00 82.54 242 ALA B O 1
ATOM 4026 N N . LYS B 1 263 ? 84.669 86.195 81.226 1.00 85.80 243 LYS B N 1
ATOM 4027 C CA . LYS B 1 263 ? 83.495 87.045 81.197 1.00 85.80 243 LYS B CA 1
ATOM 4028 C C . LYS B 1 263 ? 83.702 88.458 81.740 1.00 85.80 243 LYS B C 1
ATOM 4029 O O . LYS B 1 263 ? 82.887 89.343 81.488 1.00 85.80 243 LYS B O 1
ATOM 4035 N N . LYS B 1 264 ? 84.738 88.677 82.532 1.00 88.74 244 LYS B N 1
ATOM 4036 C CA . LYS B 1 264 ? 84.903 89.978 83.168 1.00 88.74 244 LYS B CA 1
ATOM 4037 C C . LYS B 1 264 ? 85.477 91.082 82.293 1.00 88.74 244 LYS B C 1
ATOM 4038 O O . LYS B 1 264 ? 86.609 91.003 81.821 1.00 88.74 244 LYS B O 1
ATOM 4044 N N . ASP B 1 265 ? 84.701 92.152 82.119 1.00 101.65 245 ASP B N 1
ATOM 4045 C CA . ASP B 1 265 ? 85.129 93.308 81.327 1.00 101.65 245 ASP B CA 1
ATOM 4046 C C . ASP B 1 265 ? 86.362 93.967 81.937 1.00 101.65 245 ASP B C 1
ATOM 4047 O O . ASP B 1 265 ? 86.438 94.117 83.156 1.00 101.65 245 ASP B O 1
ATOM 4052 N N . ILE B 1 266 ? 87.306 94.404 81.097 1.00 104.12 246 ILE B N 1
ATOM 4053 C CA . ILE B 1 266 ? 88.533 95.032 81.588 1.00 104.12 246 ILE B CA 1
ATOM 4054 C C . ILE B 1 266 ? 88.698 96.426 80.996 1.00 104.12 246 ILE B C 1
ATOM 4055 O O . ILE B 1 266 ? 89.490 96.640 80.065 1.00 104.12 246 ILE B O 1
ATOM 4061 N N . MET C 2 1 ? 104.997 135.776 91.572 1.00 110.20 1 MET C N 1
ATOM 4062 C CA . MET C 2 1 ? 105.517 134.538 91.007 1.00 110.20 1 MET C CA 1
ATOM 4063 C C . MET C 2 1 ? 106.709 134.807 90.125 1.00 110.20 1 MET C C 1
ATOM 4064 O O . MET C 2 1 ? 106.561 135.008 88.919 1.00 110.20 1 MET C O 1
ATOM 4069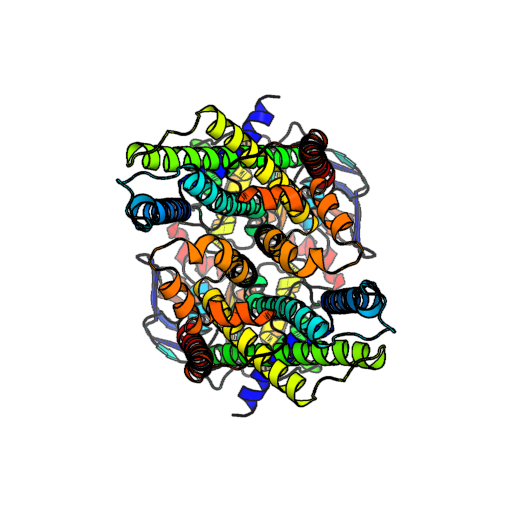 N N . LYS C 2 2 ? 107.897 134.774 90.709 1.00 110.31 2 LYS C N 1
ATOM 4070 C CA . LYS C 2 2 ? 109.088 134.991 89.895 1.00 110.31 2 LYS C CA 1
ATOM 4071 C C . LYS C 2 2 ? 110.079 133.865 90.056 1.00 110.31 2 LYS C C 1
ATOM 4072 O O . LYS C 2 2 ? 110.272 133.324 91.151 1.00 110.31 2 LYS C O 1
ATOM 4078 N N . LEU C 2 3 ? 110.757 133.544 88.973 1.00 111.10 3 LEU C N 1
ATOM 4079 C CA . LEU C 2 3 ? 111.800 132.540 89.044 1.00 111.10 3 LEU C CA 1
ATOM 4080 C C . LEU C 2 3 ? 113.148 133.130 88.752 1.00 111.10 3 LEU C C 1
ATOM 4081 O O . LEU C 2 3 ? 113.363 133.723 87.688 1.00 111.10 3 LEU C O 1
ATOM 4086 N N . GLU C 2 4 ? 114.079 132.936 89.675 1.00 114.06 4 GLU C N 1
ATOM 4087 C CA . GLU C 2 4 ? 115.421 133.448 89.476 1.00 114.06 4 GLU C CA 1
ATOM 4088 C C . GLU C 2 4 ? 116.476 132.366 89.510 1.00 114.06 4 GLU C C 1
ATOM 4089 O O . GLU C 2 4 ? 116.642 131.639 90.504 1.00 114.06 4 GLU C O 1
ATOM 4095 N N . HIS C 2 5 ? 117.211 132.269 88.414 1.00 112.61 5 HIS C N 1
ATOM 4096 C CA . HIS C 2 5 ? 118.310 131.336 88.295 1.00 112.61 5 HIS C CA 1
ATOM 4097 C C . HIS C 2 5 ? 117.937 129.915 88.663 1.00 112.61 5 HIS C C 1
ATOM 4098 O O . HIS C 2 5 ? 118.663 129.276 89.421 1.00 112.61 5 HIS C O 1
ATOM 4105 N N . ILE C 2 6 ? 116.825 129.407 88.170 1.00 108.48 6 ILE C N 1
ATOM 4106 C CA . ILE C 2 6 ? 116.436 128.063 88.561 1.00 108.48 6 ILE C CA 1
ATOM 4107 C C . ILE C 2 6 ? 117.231 127.019 87.804 1.00 108.48 6 ILE C C 1
ATOM 4108 O O . ILE C 2 6 ? 117.396 127.103 86.584 1.00 108.48 6 ILE C O 1
ATOM 4113 N N . THR C 2 7 ? 117.784 126.054 88.528 1.00 105.81 7 THR C N 1
ATOM 4114 C CA . THR C 2 7 ? 118.544 124.994 87.891 1.00 105.81 7 THR C CA 1
ATOM 4115 C C . THR C 2 7 ? 118.078 123.664 88.436 1.00 105.81 7 THR C C 1
ATOM 4116 O O . THR C 2 7 ? 118.009 123.458 89.638 1.00 105.81 7 THR C O 1
ATOM 4120 N N . LYS C 2 8 ? 117.774 122.731 87.571 1.00 99.19 8 LYS C N 1
ATOM 4121 C CA . LYS C 2 8 ? 117.279 121.463 88.060 1.00 99.19 8 LYS C CA 1
ATOM 4122 C C . LYS C 2 8 ? 117.745 120.342 87.196 1.00 99.19 8 LYS C C 1
ATOM 4123 O O . LYS C 2 8 ? 117.554 120.365 85.974 1.00 99.19 8 LYS C O 1
ATOM 4129 N N . LYS C 2 9 ? 118.311 119.337 87.835 1.00 100.75 9 LYS C N 1
ATOM 4130 C CA . LYS C 2 9 ? 118.780 118.183 87.119 1.00 100.75 9 LYS C CA 1
ATOM 4131 C C . LYS C 2 9 ? 118.375 116.899 87.792 1.00 100.75 9 LYS C C 1
ATOM 4132 O O . LYS C 2 9 ? 118.182 116.847 89.013 1.00 100.75 9 LYS C O 1
ATOM 4138 N N . TYR C 2 10 ? 118.255 115.867 86.986 1.00 98.61 10 TYR C N 1
ATOM 4139 C CA . TYR C 2 10 ? 118.021 114.530 87.461 1.00 98.61 10 TYR C CA 1
ATOM 4140 C C . TYR C 2 10 ? 119.266 113.726 87.196 1.00 98.61 10 TYR C C 1
ATOM 4141 O O . TYR C 2 10 ? 119.491 113.232 86.085 1.00 98.61 10 TYR C O 1
ATOM 4150 N N . GLY C 2 11 ? 120.084 113.569 88.220 1.00 105.92 11 GLY C N 1
ATOM 4151 C CA . GLY C 2 11 ? 121.377 112.954 88.014 1.00 105.92 11 GLY C CA 1
ATOM 4152 C C . GLY C 2 11 ? 122.151 113.846 87.062 1.00 105.92 11 GLY C C 1
ATOM 4153 O O . GLY C 2 11 ? 122.352 115.026 87.340 1.00 105.92 11 GLY C O 1
ATOM 4154 N N . SER C 2 12 ? 122.624 113.278 85.965 1.00 111.18 12 SER C N 1
ATOM 4155 C CA . SER C 2 12 ? 123.387 114.023 84.980 1.00 111.18 12 SER C CA 1
ATOM 4156 C C . SER C 2 12 ? 122.513 114.801 83.998 1.00 111.18 12 SER C C 1
ATOM 4157 O O . SER C 2 12 ? 123.020 115.582 83.189 1.00 111.18 12 SER C O 1
ATOM 4160 N N . ASN C 2 13 ? 121.204 114.579 84.032 1.00 106.83 13 ASN C N 1
ATOM 4161 C CA . ASN C 2 13 ? 120.321 115.219 83.076 1.00 106.83 13 ASN C CA 1
ATOM 4162 C C . ASN C 2 13 ? 119.858 116.586 83.501 1.00 106.83 13 ASN C C 1
ATOM 4163 O O . ASN C 2 13 ? 118.972 116.720 84.349 1.00 106.83 13 ASN C O 1
ATOM 4168 N N . VAL C 2 14 ? 120.442 117.617 82.929 1.00 102.32 14 VAL C N 1
ATOM 4169 C CA . VAL C 2 14 ? 120.044 118.944 83.333 1.00 102.32 14 VAL C CA 1
ATOM 4170 C C . VAL C 2 14 ? 118.812 119.304 82.555 1.00 102.32 14 VAL C C 1
ATOM 4171 O O . VAL C 2 14 ? 118.803 119.226 81.330 1.00 102.32 14 VAL C O 1
ATOM 4175 N N . VAL C 2 15 ? 117.775 119.689 83.262 1.00 96.31 15 VAL C N 1
ATOM 4176 C CA . VAL C 2 15 ? 116.536 120.036 82.631 1.00 96.31 15 VAL C CA 1
ATOM 4177 C C . VAL C 2 15 ? 116.434 121.522 82.560 1.00 96.31 15 VAL C C 1
ATOM 4178 O O . VAL C 2 15 ? 116.195 122.067 81.497 1.00 96.31 15 VAL C O 1
ATOM 4182 N N . LEU C 2 16 ? 116.593 122.183 83.686 1.00 99.30 16 LEU C N 1
ATOM 4183 C CA . LEU C 2 16 ? 116.542 123.633 83.684 1.00 99.30 16 LEU C CA 1
ATOM 4184 C C . LEU C 2 16 ? 117.924 124.127 83.984 1.00 99.30 16 LEU C C 1
ATOM 4185 O O . LEU C 2 16 ? 118.616 123.523 84.804 1.00 99.30 16 LEU C O 1
ATOM 4190 N N . ASN C 2 17 ? 118.338 125.214 83.347 1.00 106.09 17 ASN C N 1
ATOM 4191 C CA . ASN C 2 17 ? 119.679 125.718 83.585 1.00 106.09 17 ASN C CA 1
ATOM 4192 C C . ASN C 2 17 ? 119.733 127.227 83.644 1.00 106.09 17 ASN C C 1
ATOM 4193 O O . ASN C 2 17 ? 119.689 127.894 82.611 1.00 106.09 17 ASN C O 1
ATOM 4198 N N . ASP C 2 18 ? 119.821 127.767 84.858 1.00 115.95 18 ASP C N 1
ATOM 4199 C CA . ASP C 2 18 ? 119.805 129.206 85.067 1.00 115.95 18 ASP C CA 1
ATOM 4200 C C . ASP C 2 18 ? 118.618 129.834 84.358 1.00 115.95 18 ASP C C 1
ATOM 4201 O O . ASP C 2 18 ? 118.769 130.812 83.626 1.00 115.95 18 ASP C O 1
ATOM 4206 N N . ILE C 2 19 ? 117.436 129.276 84.547 1.00 109.90 19 ILE C N 1
ATOM 4207 C CA . ILE C 2 19 ? 116.296 129.817 83.835 1.00 109.90 19 ILE C CA 1
ATOM 4208 C C . ILE C 2 19 ? 115.549 130.868 84.650 1.00 109.90 19 ILE C C 1
ATOM 4209 O O . ILE C 2 19 ? 115.260 130.677 85.836 1.00 109.90 19 ILE C O 1
ATOM 4214 N N . ASP C 2 20 ? 115.277 132.009 84.023 1.00 113.98 20 ASP C N 1
ATOM 4215 C CA . ASP C 2 20 ? 114.536 133.078 84.677 1.00 113.98 20 ASP C CA 1
ATOM 4216 C C . ASP C 2 20 ? 113.128 133.161 84.114 1.00 113.98 20 ASP C C 1
ATOM 4217 O O . ASP C 2 20 ? 112.915 132.852 82.944 1.00 113.98 20 ASP C O 1
ATOM 4222 N N . PHE C 2 21 ? 112.187 133.654 84.910 1.00 109.15 21 PHE C N 1
ATOM 4223 C CA . PHE C 2 21 ? 110.810 133.849 84.441 1.00 109.15 21 PHE C CA 1
ATOM 4224 C C . PHE C 2 21 ? 110.013 134.896 85.193 1.00 109.15 21 PHE C C 1
ATOM 4225 O O . PHE C 2 21 ? 110.064 134.961 86.427 1.00 109.15 21 PHE C O 1
ATOM 4233 N N . ASP C 2 22 ? 109.210 135.672 84.462 1.00 109.70 22 ASP C N 1
ATOM 4234 C CA . ASP C 2 22 ? 108.269 136.574 85.110 1.00 109.70 22 ASP C CA 1
ATOM 4235 C C . ASP C 2 22 ? 107.072 136.888 84.210 1.00 109.70 22 ASP C C 1
ATOM 4236 O O . ASP C 2 22 ? 107.067 136.566 83.014 1.00 109.70 22 ASP C O 1
ATOM 4241 N N . PHE C 2 23 ? 106.140 137.651 84.764 1.00 110.13 23 PHE C N 1
ATOM 4242 C CA . PHE C 2 23 ? 104.970 138.171 84.079 1.00 110.13 23 PHE C CA 1
ATOM 4243 C C . PHE C 2 23 ? 105.128 139.670 83.944 1.00 110.13 23 PHE C C 1
ATOM 4244 O O . PHE C 2 23 ? 104.842 140.423 84.877 1.00 110.13 23 PHE C O 1
ATOM 4252 N N . GLY C 2 24 ? 105.544 140.130 82.773 1.00 114.47 24 GLY C N 1
ATOM 4253 C CA . GLY C 2 24 ? 105.811 141.552 82.536 1.00 114.47 24 GLY C CA 1
ATOM 4254 C C . GLY C 2 24 ? 104.521 142.332 82.313 1.00 114.47 24 GLY C C 1
ATOM 4255 O O . GLY C 2 24 ? 104.259 142.825 81.216 1.00 114.47 24 GLY C O 1
ATOM 4256 N N . ASP C 2 25 ? 103.682 142.344 83.346 1.00 114.15 25 ASP C N 1
ATOM 4257 C CA . ASP C 2 25 ? 102.344 142.939 83.379 1.00 114.15 25 ASP C CA 1
ATOM 4258 C C . ASP C 2 25 ? 101.377 142.236 82.435 1.00 114.15 25 ASP C C 1
ATOM 4259 O O . ASP C 2 25 ? 100.270 142.713 82.178 1.00 114.15 25 ASP C O 1
ATOM 4264 N N . SER C 2 26 ? 101.798 141.088 81.937 1.00 112.79 26 SER C N 1
ATOM 4265 C CA . SER C 2 26 ? 101.008 140.247 81.078 1.00 112.79 26 SER C CA 1
ATOM 4266 C C . SER C 2 26 ? 100.058 139.431 81.925 1.00 112.79 26 SER C C 1
ATOM 4267 O O . SER C 2 26 ? 100.242 139.310 83.139 1.00 112.79 26 SER C O 1
ATOM 4270 N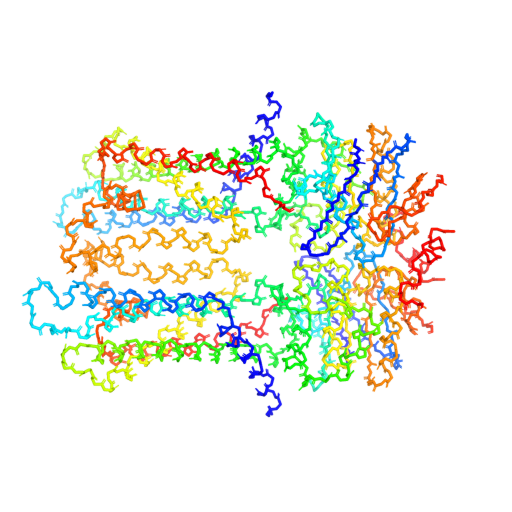 N . ARG C 2 27 ? 99.058 138.825 81.309 1.00 106.86 27 ARG C N 1
ATOM 4271 C CA . ARG C 2 27 ? 98.154 138.002 82.073 1.00 106.86 27 ARG C CA 1
ATOM 4272 C C . ARG C 2 27 ? 98.220 136.584 81.604 1.00 106.86 27 ARG C C 1
ATOM 4273 O O . ARG C 2 27 ? 98.227 135.661 82.412 1.00 106.86 27 ARG C O 1
ATOM 4281 N N . ILE C 2 28 ? 98.247 136.382 80.306 1.00 101.88 28 ILE C N 1
ATOM 4282 C CA . ILE C 2 28 ? 98.230 135.010 79.838 1.00 101.88 28 ILE C CA 1
ATOM 4283 C C . ILE C 2 28 ? 99.518 134.633 79.144 1.00 101.88 28 ILE C C 1
ATOM 4284 O O . ILE C 2 28 ? 99.764 135.013 77.992 1.00 101.88 28 ILE C O 1
ATOM 4289 N N . VAL C 2 29 ? 100.285 133.772 79.774 1.00 95.26 29 VAL C N 1
ATOM 4290 C CA . VAL C 2 29 ? 101.560 133.416 79.207 1.00 95.26 29 VAL C CA 1
ATOM 4291 C C . VAL C 2 29 ? 101.554 131.989 78.761 1.00 95.26 29 VAL C C 1
ATOM 4292 O O . VAL C 2 29 ? 101.289 131.097 79.563 1.00 95.26 29 VAL C O 1
ATOM 4296 N N . GLY C 2 30 ? 101.805 131.773 77.491 1.00 88.58 30 GLY C N 1
ATOM 4297 C CA . GLY C 2 30 ? 101.860 130.419 76.998 1.00 88.58 30 GLY C CA 1
ATOM 4298 C C . GLY C 2 30 ? 103.277 129.891 77.111 1.00 88.58 30 GLY C C 1
ATOM 4299 O O . GLY C 2 30 ? 104.239 130.650 76.993 1.00 88.58 30 GLY C O 1
ATOM 4300 N N . LEU C 2 31 ? 103.416 128.592 77.276 1.00 84.22 31 LEU C N 1
ATOM 4301 C CA . LEU C 2 31 ? 104.714 127.945 77.290 1.00 84.22 31 LEU C CA 1
ATOM 4302 C C . LEU C 2 31 ? 104.772 126.837 76.257 1.00 84.22 31 LEU C C 1
ATOM 4303 O O . LEU C 2 31 ? 103.979 125.888 76.236 1.00 84.22 31 LEU C O 1
ATOM 4308 N N . ILE C 2 32 ? 105.716 127.003 75.361 1.00 88.84 32 ILE C N 1
ATOM 4309 C CA . ILE C 2 32 ? 105.899 126.159 74.216 1.00 88.84 32 ILE C CA 1
ATOM 4310 C C . ILE C 2 32 ? 107.266 125.523 74.191 1.00 88.84 32 ILE C C 1
ATOM 4311 O O . ILE C 2 32 ? 108.260 126.153 74.545 1.00 88.84 32 ILE C O 1
ATOM 4316 N N . GLY C 2 33 ? 107.316 124.264 73.798 1.00 88.49 33 GLY C N 1
ATOM 4317 C CA . GLY C 2 33 ? 108.587 123.563 73.678 1.00 88.49 33 GLY C CA 1
ATOM 4318 C C . GLY C 2 33 ? 108.322 122.130 73.299 1.00 88.49 33 GLY C C 1
ATOM 4319 O O . GLY C 2 33 ? 107.165 121.7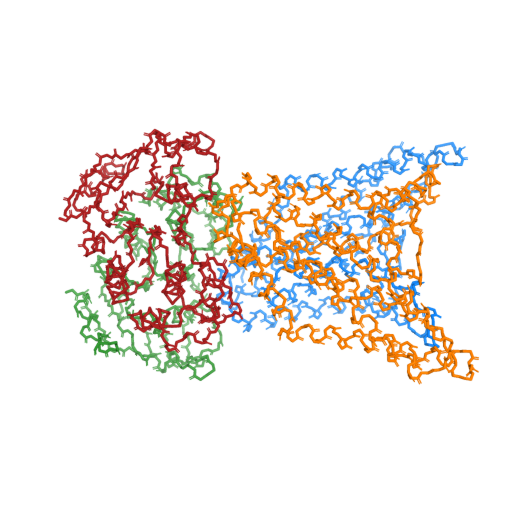13 73.306 1.00 88.49 33 GLY C O 1
ATOM 4320 N N . LYS C 2 34 ? 109.370 121.375 73.003 1.00 89.11 34 LYS C N 1
ATOM 4321 C CA . LYS C 2 34 ? 109.261 119.975 72.592 1.00 89.11 34 LYS C CA 1
ATOM 4322 C C . LYS C 2 34 ? 109.107 119.048 73.761 1.00 89.11 34 LYS C C 1
ATOM 4323 O O . LYS C 2 34 ? 109.433 119.415 74.895 1.00 89.11 34 LYS C O 1
ATOM 4329 N N . ASN C 2 35 ? 108.630 117.839 73.513 1.00 91.94 35 ASN C N 1
ATOM 4330 C CA . ASN C 2 35 ? 108.535 116.930 74.634 1.00 91.94 35 ASN C CA 1
ATOM 4331 C C . ASN C 2 35 ? 109.893 116.432 75.071 1.00 91.94 35 ASN C C 1
ATOM 4332 O O . ASN C 2 35 ? 110.622 115.801 74.306 1.00 91.94 35 ASN C O 1
ATOM 4337 N N . GLY C 2 36 ? 110.205 116.713 76.331 1.00 90.34 36 GLY C N 1
ATOM 4338 C CA . GLY C 2 36 ? 111.454 116.363 76.982 1.00 90.34 36 GLY C CA 1
ATOM 4339 C C . GLY C 2 36 ? 112.216 117.613 77.398 1.00 90.34 36 GLY C C 1
ATOM 4340 O O . GLY C 2 36 ? 113.253 117.527 78.062 1.00 90.34 36 GLY C O 1
ATOM 4341 N N . VAL C 2 37 ? 111.692 118.783 77.028 1.00 87.45 37 VAL C N 1
ATOM 4342 C CA . VAL C 2 37 ? 112.333 120.035 77.376 1.00 87.45 37 VAL C CA 1
ATOM 4343 C C . VAL C 2 37 ? 112.184 120.426 78.837 1.00 87.45 37 VAL C C 1
ATOM 4344 O O . VAL C 2 37 ? 113.043 121.115 79.365 1.00 87.45 37 VAL C O 1
ATOM 4348 N N . GLY C 2 38 ? 111.077 120.076 79.481 1.00 89.46 38 GLY C N 1
ATOM 4349 C CA . GLY C 2 38 ? 110.931 120.471 80.882 1.00 89.46 38 GLY C CA 1
ATOM 4350 C C . GLY C 2 38 ? 109.775 121.392 81.247 1.00 89.46 38 GLY C C 1
ATOM 4351 O O . GLY C 2 38 ? 109.750 121.926 82.355 1.00 89.46 38 GLY C O 1
ATOM 4352 N N . LYS C 2 39 ? 108.784 121.545 80.391 1.00 89.74 39 LYS C N 1
ATOM 4353 C CA . LYS C 2 39 ? 107.652 122.404 80.737 1.00 89.74 39 LYS C CA 1
ATOM 4354 C C . LYS C 2 39 ? 107.001 122.012 82.079 1.00 89.74 39 LYS C C 1
ATOM 4355 O O . LYS C 2 39 ? 106.723 122.881 82.915 1.00 89.74 39 LYS C O 1
ATOM 4361 N N . THR C 2 40 ? 106.735 120.713 82.290 1.00 88.01 40 THR C N 1
ATOM 4362 C CA . THR C 2 40 ? 106.115 120.287 83.545 1.00 88.01 40 THR C CA 1
ATOM 4363 C C . THR C 2 40 ? 107.024 120.654 84.702 1.00 88.01 40 THR C C 1
ATOM 4364 O O . THR C 2 40 ? 106.562 121.163 85.719 1.00 88.01 40 THR C O 1
ATOM 4368 N N . THR C 2 41 ? 108.316 120.402 84.549 1.00 87.80 41 THR C N 1
ATOM 4369 C CA . THR C 2 41 ? 109.287 120.673 85.588 1.00 87.80 41 THR C CA 1
ATOM 4370 C C . THR C 2 41 ? 109.198 122.113 86.019 1.00 87.80 41 THR C C 1
ATOM 4371 O O . THR C 2 41 ? 109.183 122.392 87.218 1.00 87.80 41 THR C O 1
ATOM 4375 N N . VAL C 2 42 ? 109.119 123.029 85.064 1.00 87.29 42 VAL C N 1
ATOM 4376 C CA . VAL C 2 42 ? 109.035 124.429 85.425 1.00 87.29 42 VAL C CA 1
ATOM 4377 C C . VAL C 2 42 ? 107.806 124.672 86.255 1.00 87.29 42 VAL C C 1
ATOM 4378 O O . VAL C 2 42 ? 107.863 125.351 87.284 1.00 87.29 42 VAL C O 1
ATOM 4382 N N . MET C 2 43 ? 106.693 124.129 85.806 1.00 93.96 43 MET C N 1
ATOM 4383 C CA . MET C 2 43 ? 105.455 124.311 86.513 1.00 93.96 43 MET C CA 1
ATOM 4384 C C . MET C 2 43 ? 105.491 123.716 87.903 1.00 93.96 43 MET C C 1
ATOM 4385 O O . MET C 2 43 ? 104.991 124.334 88.835 1.00 93.96 43 MET C O 1
ATOM 4390 N N . LYS C 2 44 ? 106.084 122.540 88.066 1.00 94.24 44 LYS C N 1
ATOM 4391 C CA . LYS C 2 44 ? 106.183 121.954 89.383 1.00 94.24 44 LYS C CA 1
ATOM 4392 C C . LYS C 2 44 ? 106.995 122.830 90.298 1.00 94.24 44 LYS C C 1
ATOM 4393 O O . LYS C 2 44 ? 106.631 122.998 91.467 1.00 94.24 44 LYS C O 1
ATOM 4399 N N . VAL C 2 45 ? 108.074 123.427 89.786 1.00 92.76 45 VAL C N 1
ATOM 4400 C CA . VAL C 2 45 ? 108.864 124.305 90.626 1.00 92.76 45 VAL C CA 1
ATOM 4401 C C . VAL C 2 45 ? 108.005 125.462 91.085 1.00 92.76 45 VAL C C 1
ATOM 4402 O O . VAL C 2 45 ? 108.004 125.798 92.265 1.00 92.76 45 VAL C O 1
ATOM 4406 N N . MET C 2 46 ? 107.260 126.065 90.172 1.00 95.58 46 MET C N 1
ATOM 4407 C CA . MET C 2 46 ? 106.390 127.156 90.561 1.00 95.58 46 MET C CA 1
ATOM 4408 C C . MET C 2 46 ? 105.313 126.728 91.537 1.00 95.58 46 MET C C 1
ATOM 4409 O O . MET C 2 46 ? 105.030 127.426 92.508 1.00 95.58 46 MET C O 1
ATOM 4414 N N . ASN C 2 47 ? 104.708 125.567 91.304 1.00 96.14 47 ASN C N 1
ATOM 4415 C CA . ASN C 2 47 ? 103.651 125.096 92.178 1.00 96.14 47 ASN C CA 1
ATOM 4416 C C . ASN C 2 47 ? 104.204 124.868 93.546 1.00 96.14 47 ASN C C 1
ATOM 4417 O O . ASN C 2 47 ? 103.559 125.194 94.533 1.00 96.14 47 ASN C O 1
ATOM 4422 N N . GLY C 2 48 ? 105.428 124.352 93.584 1.00 93.63 48 GLY C N 1
ATOM 4423 C CA . GLY C 2 48 ? 106.137 124.022 94.800 1.00 93.63 48 GLY C CA 1
ATOM 4424 C C . GLY C 2 48 ? 106.107 122.527 95.114 1.00 93.63 48 GLY C C 1
ATOM 4425 O O . GLY C 2 48 ? 106.196 122.113 96.275 1.00 93.63 48 GLY C O 1
ATOM 4426 N N . ASN C 2 49 ? 106.022 121.707 94.066 1.00 96.73 49 ASN C N 1
ATOM 4427 C CA . ASN C 2 49 ? 106.022 120.260 94.217 1.00 96.73 49 ASN C CA 1
ATOM 4428 C C . ASN C 2 49 ? 107.440 119.711 94.185 1.00 96.73 49 ASN C C 1
ATOM 4429 O O . ASN C 2 49 ? 107.663 118.506 94.324 1.00 96.73 49 ASN C O 1
ATOM 4434 N N . ILE C 2 50 ? 108.394 120.615 94.008 1.00 94.38 50 ILE C N 1
ATOM 4435 C CA . ILE C 2 50 ? 109.826 120.361 93.963 1.00 94.38 50 ILE C CA 1
ATOM 4436 C C . ILE C 2 50 ? 110.517 121.287 94.941 1.00 94.38 50 ILE C C 1
ATOM 4437 O O . ILE C 2 50 ? 110.250 122.485 94.950 1.00 94.38 50 ILE C O 1
ATOM 4442 N N . ILE C 2 51 ? 111.416 120.767 95.761 1.00 95.41 51 ILE C N 1
ATOM 4443 C CA . ILE C 2 51 ? 112.126 121.642 96.681 1.00 95.41 51 ILE C CA 1
ATOM 4444 C C . ILE C 2 51 ? 113.639 121.551 96.492 1.00 95.41 51 ILE C C 1
ATOM 4445 O O . ILE C 2 51 ? 114.417 122.041 97.304 1.00 95.41 51 ILE C O 1
ATOM 4450 N N . LYS C 2 52 ? 114.056 120.938 95.405 1.00 101.76 52 LYS C N 1
ATOM 4451 C CA . LYS C 2 52 ? 115.466 120.743 95.108 1.00 101.76 52 LYS C CA 1
ATOM 4452 C C . LYS C 2 52 ? 115.917 121.447 93.837 1.00 101.76 52 LYS C C 1
ATOM 4453 O O . LYS C 2 52 ? 116.747 120.926 93.099 1.00 101.76 52 LYS C O 1
ATOM 4459 N N . PHE C 2 53 ? 115.379 122.627 93.581 1.00 106.91 53 PHE C N 1
ATOM 4460 C CA . PHE C 2 53 ? 115.652 123.359 92.348 1.00 106.91 53 PHE C CA 1
ATOM 4461 C C . PHE C 2 53 ? 116.829 124.332 92.337 1.00 106.91 53 PHE C C 1
ATOM 4462 O O . PHE C 2 53 ? 116.967 125.122 91.395 1.00 106.91 53 PHE C O 1
ATOM 4470 N N . ASP C 2 54 ? 117.605 124.369 93.411 1.00 109.89 54 ASP C N 1
ATOM 4471 C CA . ASP C 2 54 ? 118.810 125.198 93.458 1.00 109.89 54 ASP C CA 1
ATOM 4472 C C . ASP C 2 54 ? 118.631 126.594 92.876 1.00 109.89 54 ASP C C 1
ATOM 4473 O O . ASP C 2 54 ? 119.224 126.903 91.844 1.00 109.89 54 ASP C O 1
ATOM 4478 N N . GLY C 2 55 ? 117.794 127.415 93.485 1.00 109.49 55 GLY C N 1
ATOM 4479 C CA . GLY C 2 55 ? 117.540 128.741 92.935 1.00 109.49 55 GLY C CA 1
ATOM 4480 C C . GLY C 2 55 ? 116.483 129.419 93.764 1.00 109.49 55 GLY C C 1
ATOM 4481 O O . GLY C 2 55 ? 116.161 128.941 94.851 1.00 109.49 55 GLY C O 1
ATOM 4482 N N . LYS C 2 56 ? 115.972 130.552 93.312 1.00 110.03 56 LYS C N 1
ATOM 4483 C CA . LYS C 2 56 ? 114.964 131.233 94.104 1.00 110.03 56 LYS C CA 1
ATOM 4484 C C . LYS C 2 56 ? 113.606 131.259 93.453 1.00 110.03 56 LYS C C 1
ATOM 4485 O O . LYS C 2 56 ? 113.429 131.723 92.325 1.00 110.03 56 LYS C O 1
ATOM 4491 N N . VAL C 2 57 ? 112.626 130.791 94.190 1.00 108.45 57 VAL C N 1
ATOM 4492 C CA . VAL C 2 57 ? 111.263 130.834 93.719 1.00 108.45 57 VAL C CA 1
ATOM 4493 C C . VAL C 2 57 ? 110.559 131.829 94.598 1.00 108.45 57 VAL C C 1
ATOM 4494 O O . VAL C 2 57 ? 110.399 131.608 95.797 1.00 108.45 57 VAL C O 1
ATOM 4498 N N . ASP C 2 58 ? 110.203 132.950 94.008 1.00 117.73 58 ASP C N 1
ATOM 4499 C CA . ASP C 2 58 ? 109.646 134.069 94.730 1.00 117.73 58 ASP C CA 1
ATOM 4500 C C . ASP C 2 58 ? 108.134 134.045 94.737 1.00 117.73 58 ASP C C 1
ATOM 4501 O O . ASP C 2 58 ? 107.497 134.374 93.729 1.00 117.73 58 ASP C O 1
ATOM 4506 N N . ILE C 2 59 ? 107.550 133.552 95.817 1.00 120.94 59 ILE C N 1
ATOM 4507 C CA . ILE C 2 59 ? 106.109 133.457 95.909 1.00 120.94 59 ILE C CA 1
ATOM 4508 C C . ILE C 2 59 ? 105.586 134.084 97.169 1.00 120.94 59 ILE C C 1
ATOM 4509 O O . ILE C 2 59 ? 105.981 133.716 98.274 1.00 120.94 59 ILE C O 1
ATOM 4514 N N . ASP C 2 60 ? 104.647 134.998 97.030 1.00 124.59 60 ASP C N 1
ATOM 4515 C CA . ASP C 2 60 ? 104.066 135.538 98.230 1.00 124.59 60 ASP C CA 1
ATOM 4516 C C . ASP C 2 60 ? 103.106 134.479 98.659 1.00 124.59 60 ASP C C 1
ATOM 4517 O O . ASP C 2 60 ? 102.113 134.228 97.979 1.00 124.59 60 ASP C O 1
ATOM 4522 N N . ASN C 2 61 ? 103.412 133.818 99.755 1.00 119.12 61 ASN C N 1
ATOM 4523 C CA . ASN C 2 61 ? 102.645 132.676 100.193 1.00 119.12 61 ASN C CA 1
ATOM 4524 C C . ASN C 2 61 ? 101.258 133.059 100.664 1.00 119.12 61 ASN C C 1
ATOM 4525 O O . ASN C 2 61 ? 100.420 132.186 100.914 1.00 119.12 61 ASN C O 1
ATOM 4530 N N . ALA C 2 62 ? 101.011 134.361 100.767 1.00 123.31 62 ALA C N 1
ATOM 4531 C CA . ALA C 2 62 ? 99.701 134.884 101.067 1.00 123.31 62 ALA C CA 1
ATOM 4532 C C . ALA C 2 62 ? 98.708 134.482 99.979 1.00 123.31 62 ALA C C 1
ATOM 4533 O O . ALA C 2 62 ? 97.507 134.391 100.230 1.00 123.31 62 ALA C O 1
ATOM 4535 N N . ASP C 2 63 ? 99.209 134.319 98.750 1.00 120.29 63 ASP C N 1
ATOM 4536 C CA . ASP C 2 63 ? 98.397 134.018 97.591 1.00 120.29 63 ASP C CA 1
ATOM 4537 C C . ASP C 2 63 ? 98.180 132.539 97.342 1.00 120.29 63 ASP C C 1
ATOM 4538 O O . ASP C 2 63 ? 99.004 131.685 97.679 1.00 120.29 63 ASP C O 1
ATOM 4543 N N . ASN C 2 64 ? 97.079 132.237 96.673 1.00 110.88 64 ASN C N 1
ATOM 4544 C CA . ASN C 2 64 ? 96.803 130.876 96.264 1.00 110.88 64 ASN C CA 1
ATOM 4545 C C . ASN C 2 64 ? 97.208 130.599 94.831 1.00 110.88 64 ASN C C 1
ATOM 4546 O O . ASN C 2 64 ? 97.023 131.448 93.933 1.00 110.88 64 ASN C O 1
ATOM 4551 N N . ILE C 2 65 ? 97.714 129.385 94.634 1.00 94.91 65 ILE C N 1
ATOM 4552 C CA . ILE C 2 65 ? 98.078 128.869 93.335 1.00 94.91 65 ILE C CA 1
ATOM 4553 C C . ILE C 2 65 ? 97.278 127.621 93.033 1.00 94.91 65 ILE C C 1
ATOM 4554 O O . ILE C 2 65 ? 97.278 126.670 93.814 1.00 94.91 65 ILE C O 1
ATOM 4559 N N . GLY C 2 66 ? 96.569 127.644 91.922 1.00 91.57 66 GLY C N 1
ATOM 4560 C CA . GLY C 2 66 ? 95.764 126.514 91.493 1.00 91.57 66 GLY C CA 1
ATOM 4561 C C . GLY C 2 66 ? 96.527 125.841 90.393 1.00 91.57 66 GLY C C 1
ATOM 4562 O O . GLY C 2 66 ? 97.242 126.518 89.653 1.00 91.57 66 GLY C O 1
ATOM 4563 N N . PHE C 2 67 ? 96.379 124.546 90.229 1.00 86.00 67 PHE C N 1
ATOM 4564 C CA . PHE C 2 67 ? 97.115 123.945 89.150 1.00 86.00 67 PHE C CA 1
ATOM 4565 C C . PHE C 2 67 ? 96.640 122.597 88.694 1.00 86.00 67 PHE C C 1
ATOM 4566 O O . PHE C 2 67 ? 95.930 121.882 89.397 1.00 86.00 67 PHE C O 1
ATOM 4574 N N . LEU C 2 68 ? 97.095 122.186 87.511 1.00 86.11 68 LEU C N 1
ATOM 4575 C CA . LEU C 2 68 ? 96.781 120.820 87.018 1.00 86.11 68 LEU C CA 1
ATOM 4576 C C . LEU C 2 68 ? 98.041 120.298 86.331 1.00 86.11 68 LEU C C 1
ATOM 4577 O O . LEU C 2 68 ? 98.488 120.948 85.379 1.00 86.11 68 LEU C O 1
ATOM 4582 N N . ILE C 2 69 ? 98.621 119.209 86.831 1.00 87.82 69 ILE C N 1
ATOM 4583 C CA . ILE C 2 69 ? 99.893 118.709 86.239 1.00 87.82 69 ILE C CA 1
ATOM 4584 C C . ILE C 2 69 ? 99.684 117.279 85.740 1.00 87.82 69 ILE C C 1
ATOM 4585 O O . ILE C 2 69 ? 99.105 116.481 86.494 1.00 87.82 69 ILE C O 1
ATOM 4590 N N . GLU C 2 70 ? 100.104 116.993 84.506 1.00 92.71 70 GLU C N 1
ATOM 4591 C CA . GLU C 2 70 ? 99.982 115.635 83.911 1.00 92.71 70 GLU C CA 1
ATOM 4592 C C . GLU C 2 70 ? 98.522 115.178 83.904 1.00 92.71 70 GLU C C 1
ATOM 4593 O O . GLU C 2 70 ? 97.653 115.997 83.560 1.00 92.71 70 GLU C O 1
ATOM 4599 N N . HIS C 2 71 ? 98.268 113.922 84.280 1.00 92.45 71 HIS C N 1
ATOM 4600 C CA . HIS C 2 71 ? 96.892 113.358 84.249 1.00 92.45 71 HIS C CA 1
ATOM 4601 C C . HIS C 2 71 ? 96.048 113.969 85.368 1.00 92.45 71 HIS C C 1
ATOM 4602 O O . HIS C 2 71 ? 96.623 114.357 86.392 1.00 92.45 71 HIS C O 1
ATOM 4609 N N . PRO C 2 72 ? 94.713 114.072 85.217 1.00 81.38 72 PRO C N 1
ATOM 4610 C CA . PRO C 2 72 ? 93.875 114.708 86.228 1.00 81.38 72 PRO C CA 1
ATOM 4611 C C . PRO C 2 72 ? 93.881 113.948 87.562 1.00 81.38 72 PRO C C 1
ATOM 4612 O O . PRO C 2 72 ? 93.974 112.736 87.540 1.00 81.38 72 PRO C O 1
ATOM 4616 N N . LYS C 2 73 ? 93.784 114.672 88.683 1.00 83.41 73 LYS C N 1
ATOM 4617 C CA . LYS C 2 73 ? 93.765 114.037 90.028 1.00 83.41 73 LYS C CA 1
ATOM 4618 C C . LYS C 2 73 ? 92.376 114.212 90.644 1.00 83.41 73 LYS C C 1
ATOM 4619 O O . LYS C 2 73 ? 92.015 115.367 90.918 1.00 83.41 73 LYS C O 1
ATOM 4625 N N . LEU C 2 74 ? 91.642 113.121 90.886 1.00 77.41 74 LEU C N 1
ATOM 4626 C CA . LEU C 2 74 ? 90.279 113.191 91.357 1.00 77.41 74 LEU C CA 1
ATOM 4627 C C . LEU C 2 74 ? 90.030 112.033 92.292 1.00 77.41 74 LEU C C 1
ATOM 4628 O O . LEU C 2 74 ? 90.754 111.047 92.223 1.00 77.41 74 LEU C O 1
ATOM 4633 N N . TYR C 2 75 ? 89.013 112.112 93.137 1.00 80.38 75 TYR C N 1
ATOM 4634 C CA . TYR C 2 75 ? 88.685 110.943 93.932 1.00 80.38 75 TYR C CA 1
ATOM 4635 C C . TYR C 2 75 ? 87.678 110.114 93.128 1.00 80.38 75 TYR C C 1
ATOM 4636 O O . TYR C 2 75 ? 86.523 110.508 92.980 1.00 80.38 75 TYR C O 1
ATOM 4645 N N . ASP C 2 76 ? 88.119 108.959 92.631 1.00 88.57 76 ASP C N 1
ATOM 4646 C CA . ASP C 2 76 ? 87.368 108.111 91.695 1.00 88.57 76 ASP C CA 1
ATOM 4647 C C . ASP C 2 76 ? 86.006 107.599 92.133 1.00 88.57 76 ASP C C 1
ATOM 4648 O O . ASP C 2 76 ? 85.109 107.405 91.307 1.00 88.57 76 ASP C O 1
ATOM 4653 N N . ASN C 2 77 ? 85.814 107.348 93.409 1.00 84.39 77 ASN C N 1
ATOM 4654 C CA . ASN C 2 77 ? 84.551 106.792 93.828 1.00 84.39 77 ASN C CA 1
ATOM 4655 C C . ASN C 2 77 ? 83.571 107.833 94.287 1.00 84.39 77 ASN C C 1
ATOM 4656 O O . ASN C 2 77 ? 82.561 107.504 94.911 1.00 84.39 77 ASN C O 1
ATOM 4661 N N . LYS C 2 78 ? 83.866 109.081 93.995 1.00 82.13 78 LYS C N 1
ATOM 4662 C CA . LYS C 2 78 ? 83.010 110.168 94.366 1.00 82.13 78 LYS C CA 1
ATOM 4663 C C . LYS C 2 78 ? 82.524 110.884 93.138 1.00 82.13 78 LYS C C 1
ATOM 4664 O O . LYS C 2 78 ? 83.105 110.729 92.064 1.00 82.13 78 LYS C O 1
ATOM 4670 N N . SER C 2 79 ? 81.454 111.648 93.276 1.00 85.20 79 SER C N 1
ATOM 4671 C CA . SER C 2 79 ? 80.951 112.413 92.156 1.00 85.20 79 SER C CA 1
ATOM 4672 C C . SER C 2 79 ? 81.831 113.574 91.785 1.00 85.20 79 SER C C 1
ATOM 4673 O O . SER C 2 79 ? 82.679 114.034 92.561 1.00 85.20 79 SER C O 1
ATOM 4676 N N . GLY C 2 80 ? 81.614 114.062 90.585 1.00 81.71 80 GLY C N 1
ATOM 4677 C CA . GLY C 2 80 ? 82.312 115.240 90.116 1.00 81.71 80 GLY C CA 1
ATOM 4678 C C . GLY C 2 80 ? 82.033 116.398 91.050 1.00 81.71 80 GLY C C 1
ATOM 4679 O O . GLY C 2 80 ? 82.945 117.059 91.560 1.00 81.71 80 GLY C O 1
ATOM 4680 N N . LEU C 2 81 ? 80.760 116.607 91.321 1.00 82.92 81 LEU C N 1
ATOM 4681 C CA . LEU C 2 81 ? 80.350 117.676 92.197 1.00 82.92 81 LEU C CA 1
ATOM 4682 C C . LEU C 2 81 ? 80.997 117.552 93.559 1.00 82.92 81 LEU C C 1
ATOM 4683 O O . LEU C 2 81 ? 81.399 118.561 94.145 1.00 82.92 81 LEU C O 1
ATOM 4688 N N . TYR C 2 82 ? 81.079 116.332 94.081 1.00 82.73 82 TYR C N 1
ATOM 4689 C CA . TYR C 2 82 ? 81.718 116.101 95.362 1.00 82.73 82 TYR C CA 1
ATOM 4690 C C . TYR C 2 82 ? 83.121 116.646 95.338 1.00 82.73 82 TYR C C 1
ATOM 4691 O O . TYR C 2 82 ? 83.520 117.370 96.253 1.00 82.73 82 TYR C O 1
ATOM 4700 N N . ASN C 2 83 ? 83.886 116.294 94.298 1.00 77.12 83 ASN C N 1
ATOM 4701 C CA . ASN C 2 83 ? 85.253 116.758 94.220 1.00 77.12 83 ASN C CA 1
ATOM 4702 C C . ASN C 2 83 ? 85.306 118.267 94.200 1.00 77.12 83 ASN C C 1
ATOM 4703 O O . ASN C 2 83 ? 86.127 118.864 94.892 1.00 77.12 83 ASN C O 1
ATOM 4708 N N . LEU C 2 84 ? 84.408 118.916 93.480 1.00 81.98 84 LEU C N 1
ATOM 4709 C CA . LEU C 2 84 ? 84.486 120.363 93.465 1.00 81.98 84 LEU C CA 1
ATOM 4710 C C . LEU C 2 84 ? 84.236 120.937 94.829 1.00 81.98 84 LEU C C 1
ATOM 4711 O O . LEU C 2 84 ? 84.953 121.846 95.262 1.00 81.98 84 LEU C O 1
ATOM 4716 N N . LYS C 2 85 ? 83.255 120.397 95.538 1.00 89.36 85 LYS C N 1
ATOM 4717 C CA . LYS C 2 85 ? 82.980 120.916 96.858 1.00 89.36 85 LYS C CA 1
ATOM 4718 C C . LYS C 2 85 ? 84.142 120.693 97.786 1.00 89.36 85 LYS C C 1
ATOM 4719 O O . LYS C 2 85 ? 84.543 121.599 98.523 1.00 89.36 85 LYS C O 1
ATOM 4725 N N . LEU C 2 86 ? 84.719 119.505 97.731 1.00 83.57 86 LEU C N 1
ATOM 4726 C CA . LEU C 2 86 ? 85.815 119.189 98.605 1.00 83.57 86 LEU C CA 1
ATOM 4727 C C . LEU C 2 86 ? 86.960 120.109 98.388 1.00 83.57 86 LEU C C 1
ATOM 4728 O O . LEU C 2 86 ? 87.489 120.685 99.332 1.00 83.57 86 LEU C O 1
ATOM 4733 N N . PHE C 2 87 ? 87.381 120.266 97.159 1.00 74.74 87 PHE C N 1
ATOM 4734 C CA . PHE C 2 87 ? 88.553 121.062 96.977 1.00 74.74 87 PHE C CA 1
ATOM 4735 C C . PHE C 2 87 ? 88.294 122.505 97.317 1.00 74.74 87 PHE C C 1
ATOM 4736 O O . PHE C 2 87 ? 89.161 123.175 97.891 1.00 74.74 87 PHE C O 1
ATOM 4744 N N . ALA C 2 88 ? 87.102 123.005 97.028 1.00 85.27 88 ALA C N 1
ATOM 4745 C CA . ALA C 2 88 ? 86.829 124.383 97.370 1.00 85.27 88 ALA C CA 1
ATOM 4746 C C . ALA C 2 88 ? 86.955 124.614 98.867 1.00 85.27 88 ALA C C 1
ATOM 4747 O O . ALA C 2 88 ? 87.491 125.630 99.306 1.00 85.27 88 ALA C O 1
ATOM 4749 N N . GLN C 2 89 ? 86.479 123.655 99.654 1.00 87.43 89 GLN C N 1
ATOM 4750 C CA . GLN C 2 89 ? 86.538 123.747 101.097 1.00 87.43 89 GLN C CA 1
ATOM 4751 C C . GLN C 2 89 ? 87.932 123.476 101.654 1.00 87.43 89 GLN C C 1
ATOM 4752 O O . GLN C 2 89 ? 88.338 124.060 102.660 1.00 87.43 89 GLN C O 1
ATOM 4758 N N . VAL C 2 90 ? 88.642 122.559 101.019 1.00 84.00 90 VAL C N 1
ATOM 4759 C CA . VAL C 2 90 ? 89.952 122.102 101.448 1.00 84.00 90 VAL C CA 1
ATOM 4760 C C . VAL C 2 90 ? 91.155 122.915 100.992 1.00 84.00 90 VAL C C 1
ATOM 4761 O O . VAL C 2 90 ? 92.045 123.195 101.793 1.00 84.00 90 VAL C O 1
ATOM 4765 N N . LEU C 2 91 ? 91.263 123.201 99.706 1.00 81.96 91 LEU C N 1
ATOM 4766 C CA . LEU C 2 91 ? 92.411 123.939 99.214 1.00 81.96 91 LEU C CA 1
ATOM 4767 C C . LEU C 2 91 ? 92.046 125.392 99.004 1.00 81.96 91 LEU C C 1
ATOM 4768 O O . LEU C 2 91 ? 92.892 126.278 99.113 1.00 81.96 91 LEU C O 1
ATOM 4773 N N . GLY C 2 92 ? 90.780 125.633 98.712 1.00 87.98 92 GLY C N 1
ATOM 4774 C CA . GLY C 2 92 ? 90.278 126.964 98.434 1.00 87.98 92 GLY C CA 1
ATOM 4775 C C . GLY C 2 92 ? 89.860 127.681 99.706 1.00 87.98 92 GLY C C 1
ATOM 4776 O O . GLY C 2 92 ? 90.288 127.339 100.804 1.00 87.98 92 GLY C O 1
ATOM 4777 N N . LYS C 2 93 ? 89.056 128.729 99.563 1.00 98.56 93 LYS C N 1
ATOM 4778 C CA . LYS C 2 93 ? 88.619 129.501 100.720 1.00 98.56 93 LYS C CA 1
ATOM 4779 C C . LYS C 2 93 ? 87.349 128.925 101.311 1.00 98.56 93 LYS C C 1
ATOM 4780 O O . LYS C 2 93 ? 87.096 129.038 102.512 1.00 98.56 93 LYS C O 1
ATOM 4786 N N . GLY C 2 94 ? 86.517 128.388 100.438 1.00 95.45 94 GLY C N 1
ATOM 4787 C CA . GLY C 2 94 ? 85.228 127.837 100.783 1.00 95.45 94 GLY C CA 1
ATOM 4788 C C . GLY C 2 94 ? 84.488 127.552 99.499 1.00 95.45 94 GLY C C 1
ATOM 4789 O O . GLY C 2 94 ? 84.908 127.983 98.421 1.00 95.45 94 GLY C O 1
ATOM 4790 N N . PHE C 2 95 ? 83.384 126.836 99.593 1.00 100.30 95 PHE C N 1
ATOM 4791 C CA . PHE C 2 95 ? 82.602 126.525 98.416 1.00 100.30 95 PHE C CA 1
ATOM 4792 C C . PHE C 2 95 ? 81.608 127.590 98.027 1.00 100.30 95 PHE C C 1
ATOM 4793 O O . PHE C 2 95 ? 80.629 127.858 98.724 1.00 100.30 95 PHE C O 1
ATOM 4801 N N . ASP C 2 96 ? 81.885 128.200 96.890 1.00 107.45 96 ASP C N 1
ATOM 4802 C CA . ASP C 2 96 ? 81.089 129.258 96.310 1.00 107.45 96 ASP C CA 1
ATOM 4803 C C . ASP C 2 96 ? 80.154 128.671 95.269 1.00 107.45 96 ASP C C 1
ATOM 4804 O O . ASP C 2 96 ? 80.574 128.330 94.155 1.00 107.45 96 ASP C O 1
ATOM 4809 N N . LYS C 2 97 ? 78.892 128.502 95.633 1.00 106.84 97 LYS C N 1
ATOM 4810 C CA . LYS C 2 97 ? 77.967 127.833 94.741 1.00 106.84 97 LYS C CA 1
ATOM 4811 C C . LYS C 2 97 ? 77.821 128.543 93.412 1.00 106.84 97 LYS C C 1
ATOM 4812 O O . LYS C 2 97 ? 77.846 127.900 92.365 1.00 106.84 97 LYS C O 1
ATOM 4818 N N . ALA C 2 98 ? 77.661 129.861 93.433 1.00 107.55 98 ALA C N 1
ATOM 4819 C CA . ALA C 2 98 ? 77.458 130.562 92.180 1.00 107.55 98 ALA C CA 1
ATOM 4820 C C . ALA C 2 98 ? 78.655 130.430 91.270 1.00 107.55 98 ALA C C 1
ATOM 4821 O O . ALA C 2 98 ? 78.507 130.193 90.068 1.00 107.55 98 ALA C O 1
ATOM 4823 N N . TYR C 2 99 ? 79.844 130.553 91.845 1.00 106.04 99 TYR C N 1
ATOM 4824 C CA . TYR C 2 99 ? 81.071 130.451 91.078 1.00 106.04 99 TYR C CA 1
ATOM 4825 C C . TYR C 2 99 ? 81.149 129.089 90.436 1.00 106.04 99 TYR C C 1
ATOM 4826 O O . TYR C 2 99 ? 81.459 128.951 89.244 1.00 106.04 99 TYR C O 1
ATOM 4835 N N . THR C 2 100 ? 80.882 128.074 91.246 1.00 104.22 100 THR C N 1
ATOM 4836 C CA . THR C 2 100 ? 80.960 126.709 90.808 1.00 104.22 100 THR C CA 1
ATOM 4837 C C . THR C 2 100 ? 80.029 126.495 89.640 1.00 104.22 100 THR C C 1
ATOM 4838 O O . THR C 2 100 ? 80.427 125.912 88.627 1.00 104.22 100 THR C O 1
ATOM 4842 N N . ASP C 2 101 ? 78.781 126.959 89.772 1.00 106.75 101 ASP C N 1
ATOM 4843 C CA . ASP C 2 101 ? 77.819 126.778 88.709 1.00 106.75 101 ASP C CA 1
ATOM 4844 C C . ASP C 2 101 ? 78.257 127.454 87.440 1.00 106.75 101 ASP C C 1
ATOM 4845 O O . ASP C 2 101 ? 78.212 126.861 86.363 1.00 106.75 101 ASP C O 1
ATOM 4850 N N . LYS C 2 102 ? 78.795 128.666 87.533 1.00 102.82 102 LYS C N 1
ATOM 4851 C CA . LYS C 2 102 ? 79.189 129.302 86.297 1.00 102.82 102 LYS C CA 1
ATOM 4852 C C . LYS C 2 102 ? 80.177 128.438 85.549 1.00 102.82 102 LYS C C 1
ATOM 4853 O O . LYS C 2 102 ? 80.035 128.241 84.344 1.00 102.82 102 LYS C O 1
ATOM 4859 N N . ILE C 2 103 ? 81.140 127.867 86.263 1.00 101.01 103 ILE C N 1
ATOM 4860 C CA . ILE C 2 103 ? 82.125 127.017 85.625 1.00 101.01 103 ILE C CA 1
ATOM 4861 C C . ILE C 2 103 ? 81.504 125.748 85.068 1.00 101.01 103 ILE C C 1
ATOM 4862 O O . ILE C 2 103 ? 81.818 125.344 83.949 1.00 101.01 103 ILE C O 1
ATOM 4867 N N . ILE C 2 104 ? 80.656 125.087 85.841 1.00 97.27 104 ILE C N 1
ATOM 4868 C CA . ILE C 2 104 ? 80.056 123.851 85.375 1.00 97.27 104 ILE C CA 1
ATOM 4869 C C . ILE C 2 104 ? 79.265 124.039 84.112 1.00 97.27 104 ILE C C 1
ATOM 4870 O O . ILE C 2 104 ? 79.379 123.246 83.162 1.00 97.27 104 ILE C O 1
ATOM 4875 N N . ASP C 2 105 ? 78.453 125.079 84.061 1.00 105.62 105 ASP C N 1
ATOM 4876 C CA . ASP C 2 105 ? 77.623 125.232 82.894 1.00 105.62 105 ASP C CA 1
ATOM 4877 C C . ASP C 2 105 ? 78.406 125.828 81.753 1.00 105.62 105 ASP C C 1
ATOM 4878 O O . ASP C 2 105 ? 78.142 125.503 80.597 1.00 105.62 105 ASP C O 1
ATOM 4883 N N . ALA C 2 106 ? 79.380 126.686 82.040 1.00 96.42 106 ALA C N 1
ATOM 4884 C CA . ALA C 2 106 ? 80.203 127.227 80.983 1.00 96.42 106 ALA C CA 1
ATOM 4885 C C . ALA C 2 106 ? 80.973 126.111 80.296 1.00 96.42 106 ALA C C 1
ATOM 4886 O O . ALA C 2 106 ? 81.107 126.102 79.075 1.00 96.42 106 ALA C O 1
ATOM 4888 N N . PHE C 2 107 ? 81.465 125.146 81.081 1.00 92.12 107 PHE C N 1
ATOM 4889 C CA . PHE C 2 107 ? 82.202 124.032 80.519 1.00 92.12 107 PHE C CA 1
ATOM 4890 C C . PHE C 2 107 ? 81.241 123.046 79.897 1.00 92.12 107 PHE C C 1
ATOM 4891 O O . PHE C 2 107 ? 81.593 122.328 78.955 1.00 92.12 107 PHE C O 1
ATOM 4899 N N . GLY C 2 108 ? 80.009 123.020 80.412 1.00 96.51 108 GLY C N 1
ATOM 4900 C CA . GLY C 2 108 ? 78.978 122.139 79.909 1.00 96.51 108 GLY C CA 1
ATOM 4901 C C . GLY C 2 108 ? 79.101 120.746 80.474 1.00 96.51 108 GLY C C 1
ATOM 4902 O O . GLY C 2 108 ? 78.789 119.762 79.805 1.00 96.51 108 GLY C O 1
ATOM 4903 N N . MET C 2 109 ? 79.596 120.645 81.701 1.00 94.47 109 MET C N 1
ATOM 4904 C CA . MET C 2 109 ? 79.769 119.331 82.290 1.00 94.47 109 MET C CA 1
ATOM 4905 C C . MET C 2 109 ? 78.551 118.918 83.089 1.00 94.47 109 MET C C 1
ATOM 4906 O O . MET C 2 109 ? 78.473 117.799 83.595 1.00 94.47 109 MET C O 1
ATOM 4911 N N . ARG C 2 110 ? 77.592 119.825 83.189 1.00 89.72 110 ARG C N 1
ATOM 4912 C CA . ARG C 2 110 ? 76.394 119.636 83.983 1.00 89.72 110 ARG C CA 1
ATOM 4913 C C . ARG C 2 110 ? 75.753 118.252 83.927 1.00 89.72 110 ARG C C 1
ATOM 4914 O O . ARG C 2 110 ? 75.527 117.684 84.992 1.00 89.72 110 ARG C O 1
ATOM 4922 N N . PRO C 2 111 ? 75.492 117.637 82.761 1.00 86.13 111 PRO C N 1
ATOM 4923 C CA . PRO C 2 111 ? 74.788 116.380 82.640 1.00 86.13 111 PRO C CA 1
ATOM 4924 C C . PRO C 2 111 ? 75.428 115.217 83.372 1.00 86.13 111 PRO C C 1
ATOM 4925 O O . PRO C 2 111 ? 74.765 114.207 83.600 1.00 86.13 111 PRO C O 1
ATOM 4929 N N . TYR C 2 112 ? 76.708 115.307 83.700 1.00 89.52 112 TYR C N 1
ATOM 4930 C CA . TYR C 2 112 ? 77.362 114.208 84.376 1.00 89.52 112 TYR C CA 1
ATOM 4931 C C . TYR C 2 112 ? 78.031 114.627 85.670 1.00 89.52 112 TYR C C 1
ATOM 4932 O O . TYR C 2 112 ? 78.785 113.858 86.270 1.00 89.52 112 TYR C O 1
ATOM 4941 N N . ILE C 2 113 ? 77.774 115.844 86.125 1.00 90.19 113 ILE C N 1
ATOM 4942 C CA . ILE C 2 113 ? 78.461 116.309 87.317 1.00 90.19 113 ILE C CA 1
ATOM 4943 C C . ILE C 2 113 ? 78.101 115.487 88.552 1.00 90.19 113 ILE C C 1
ATOM 4944 O O . ILE C 2 113 ? 78.890 115.373 89.492 1.00 90.19 113 ILE C O 1
ATOM 4949 N N . LYS C 2 114 ? 76.905 114.917 88.597 1.00 88.26 114 LYS C N 1
ATOM 4950 C CA . LYS C 2 114 ? 76.553 114.132 89.760 1.00 88.26 114 LYS C CA 1
ATOM 4951 C C . LYS C 2 114 ? 76.929 112.667 89.640 1.00 88.26 114 LYS C C 1
ATOM 4952 O O . LYS C 2 114 ? 76.597 111.874 90.519 1.00 88.26 114 LYS C O 1
ATOM 4958 N N . LYS C 2 115 ? 77.586 112.281 88.561 1.00 87.16 115 LYS C N 1
ATOM 4959 C CA . LYS C 2 115 ? 77.970 110.899 88.423 1.00 87.16 115 LYS C CA 1
ATOM 4960 C C . LYS C 2 115 ? 79.347 110.730 89.004 1.00 87.16 115 LYS C C 1
ATOM 4961 O O . LYS C 2 115 ? 80.102 111.702 89.111 1.00 87.16 115 LYS C O 1
ATOM 4967 N N . LYS C 2 116 ? 79.659 109.503 89.415 1.00 84.00 116 LYS C N 1
ATOM 4968 C CA . LYS C 2 116 ? 80.969 109.151 89.947 1.00 84.00 116 LYS C CA 1
ATOM 4969 C C . LYS C 2 116 ? 82.057 109.323 88.928 1.00 84.00 116 LYS C C 1
ATOM 4970 O O . LYS C 2 116 ? 81.900 108.947 87.772 1.00 84.00 116 LYS C O 1
ATOM 4976 N N . VAL C 2 117 ? 83.187 109.832 89.377 1.00 81.37 117 VAL C N 1
ATOM 4977 C CA . VAL C 2 117 ? 84.330 110.087 88.532 1.00 81.37 117 VAL C CA 1
ATOM 4978 C C . VAL C 2 117 ? 84.838 108.862 87.826 1.00 81.37 117 VAL C C 1
ATOM 4979 O O . VAL C 2 117 ? 85.235 108.931 86.673 1.00 81.37 117 VAL C O 1
ATOM 4983 N N . LYS C 2 118 ? 84.875 107.722 88.465 1.00 85.40 118 LYS C N 1
ATOM 4984 C CA . LYS C 2 118 ? 85.353 106.542 87.762 1.00 85.40 118 LYS C CA 1
ATOM 4985 C C . LYS C 2 118 ? 84.555 106.225 86.491 1.00 85.40 118 LYS C C 1
ATOM 4986 O O . LYS C 2 118 ? 85.008 105.432 85.669 1.00 85.40 118 LYS C O 1
ATOM 4992 N N . LYS C 2 119 ? 83.348 106.783 86.351 1.00 86.62 119 LYS C N 1
ATOM 4993 C CA . LYS C 2 119 ? 82.494 106.549 85.202 1.00 86.62 119 LYS C CA 1
ATOM 4994 C C . LYS C 2 119 ? 82.730 107.607 84.126 1.00 86.62 119 LYS C C 1
ATOM 4995 O O . LYS C 2 119 ? 82.033 107.645 83.112 1.00 86.62 119 LYS C O 1
ATOM 5001 N N . TYR C 2 120 ? 83.635 108.534 84.388 1.00 78.68 120 TYR C N 1
ATOM 5002 C CA . TYR C 2 120 ? 83.948 109.616 83.476 1.00 78.68 120 TYR C CA 1
ATOM 5003 C C . TYR C 2 120 ? 84.920 109.201 82.418 1.00 78.68 120 TYR C C 1
ATOM 5004 O O . TYR C 2 120 ? 85.774 108.348 82.632 1.00 78.68 120 TYR C O 1
ATOM 5013 N N . SER C 2 121 ? 84.803 109.822 81.272 1.00 86.68 121 SER C N 1
ATOM 5014 C CA . SER C 2 121 ? 85.745 109.641 80.197 1.00 86.68 121 SER C CA 1
ATOM 5015 C C . SER C 2 121 ? 86.971 110.488 80.473 1.00 86.68 121 SER C C 1
ATOM 5016 O O . SER C 2 121 ? 86.928 111.362 81.342 1.00 86.68 121 SER C O 1
ATOM 5019 N N . MET C 2 122 ? 88.054 110.276 79.729 1.00 90.63 122 MET C N 1
ATOM 5020 C CA . MET C 2 122 ? 89.249 111.091 79.915 1.00 90.63 122 MET C CA 1
ATOM 5021 C C . MET C 2 122 ? 88.960 112.579 79.729 1.00 90.63 122 MET C C 1
ATOM 5022 O O . MET C 2 122 ? 89.424 113.416 80.511 1.00 90.63 122 MET C O 1
ATOM 5027 N N . GLY C 2 123 ? 88.195 112.907 78.703 1.00 89.78 123 GLY C N 1
ATOM 5028 C CA . GLY C 2 123 ? 87.824 114.268 78.415 1.00 89.78 123 GLY C CA 1
ATOM 5029 C C . GLY C 2 123 ? 87.066 114.871 79.577 1.00 89.78 123 GLY C C 1
ATOM 5030 O O . GLY C 2 123 ? 87.351 115.996 80.004 1.00 89.78 123 GLY C O 1
ATOM 5031 N N . MET C 2 124 ? 86.065 114.147 80.067 1.00 87.37 124 MET C N 1
ATOM 5032 C CA . MET C 2 124 ? 85.277 114.638 81.174 1.00 87.37 124 MET C CA 1
ATOM 5033 C C . MET C 2 124 ? 86.147 114.896 82.377 1.00 87.37 124 MET C C 1
ATOM 5034 O O . MET C 2 124 ? 85.963 115.906 83.066 1.00 87.37 124 MET C O 1
ATOM 5039 N N . LYS C 2 125 ? 87.086 113.990 82.652 1.00 82.37 125 LYS C N 1
ATOM 5040 C CA . LYS C 2 125 ? 87.950 114.194 83.786 1.00 82.37 125 LYS C CA 1
ATOM 5041 C C . LYS C 2 125 ? 88.734 115.467 83.635 1.00 82.37 125 LYS C C 1
ATOM 5042 O O . LYS C 2 125 ? 88.872 116.206 84.604 1.00 82.37 125 LYS C O 1
ATOM 5048 N N . GLN C 2 126 ? 89.236 115.760 82.441 1.00 83.60 126 GLN C N 1
ATOM 5049 C CA . GLN C 2 126 ? 89.967 116.999 82.309 1.00 83.60 126 GLN C CA 1
ATOM 5050 C C . GLN C 2 126 ? 89.076 118.205 82.502 1.00 83.60 126 GLN C C 1
ATOM 5051 O O . GLN C 2 126 ? 89.451 119.135 83.210 1.00 83.60 126 GLN C O 1
ATOM 5057 N N . LYS C 2 127 ? 87.859 118.200 81.965 1.00 84.31 127 LYS C N 1
ATOM 5058 C CA . LYS C 2 127 ? 87.034 119.381 82.192 1.00 84.31 127 LYS C CA 1
ATOM 5059 C C . LYS C 2 127 ? 86.832 119.599 83.673 1.00 84.31 127 LYS C C 1
ATOM 5060 O O . LYS C 2 127 ? 86.903 120.735 84.165 1.00 84.31 127 LYS C O 1
ATOM 5066 N N . LEU C 2 128 ? 86.614 118.516 84.398 1.00 79.53 128 LEU C N 1
ATOM 5067 C CA . LEU C 2 128 ? 86.439 118.641 85.811 1.00 79.53 128 LEU C CA 1
ATOM 5068 C C . LEU C 2 128 ? 87.707 119.116 86.474 1.00 79.53 128 LEU C C 1
ATOM 5069 O O . LEU C 2 128 ? 87.662 120.014 87.302 1.00 79.53 128 LEU C O 1
ATOM 5074 N N . ALA C 2 129 ? 88.847 118.548 86.117 1.00 76.19 129 ALA C N 1
ATOM 5075 C CA . ALA C 2 129 ? 90.098 118.914 86.744 1.00 76.19 129 ALA C CA 1
ATOM 5076 C C . ALA C 2 129 ? 90.406 120.382 86.592 1.00 76.19 129 ALA C C 1
ATOM 5077 O O . ALA C 2 129 ? 90.928 121.005 87.522 1.00 76.19 129 ALA C O 1
ATOM 5079 N N . ILE C 2 130 ? 90.086 120.946 85.437 1.00 77.27 130 ILE C N 1
ATOM 5080 C CA . ILE C 2 130 ? 90.329 122.354 85.261 1.00 77.27 130 ILE C CA 1
ATOM 5081 C C . ILE C 2 130 ? 89.465 123.089 86.235 1.00 77.27 130 ILE C C 1
ATOM 5082 O O . ILE C 2 130 ? 89.935 124.015 86.900 1.00 77.27 130 ILE C O 1
ATOM 5087 N N . ALA C 2 131 ? 88.200 122.696 86.323 1.00 81.82 131 ALA C N 1
ATOM 5088 C CA . ALA C 2 131 ? 87.312 123.342 87.257 1.00 81.82 131 ALA C CA 1
ATOM 5089 C C . ALA C 2 131 ? 87.816 123.193 88.686 1.00 81.82 131 ALA C C 1
ATOM 5090 O O . ALA C 2 131 ? 87.782 124.153 89.452 1.00 81.82 131 ALA C O 1
ATOM 5092 N N . VAL C 2 132 ? 88.371 122.041 89.028 1.00 77.60 132 VAL C N 1
ATOM 5093 C CA . VAL C 2 132 ? 88.864 121.847 90.373 1.00 77.60 132 VAL C CA 1
ATOM 5094 C C . VAL C 2 132 ? 89.927 122.853 90.673 1.00 77.60 132 VAL C C 1
ATOM 5095 O O . VAL C 2 132 ? 89.927 123.455 91.741 1.00 77.60 132 VAL C O 1
ATOM 5099 N N . SER C 2 133 ? 90.844 123.047 89.751 1.00 83.45 133 SER C N 1
ATOM 5100 C CA . SER C 2 133 ? 91.874 124.027 89.978 1.00 83.45 133 SER C CA 1
ATOM 5101 C C . SER C 2 133 ? 91.260 125.412 90.157 1.00 83.45 133 SER C C 1
ATOM 5102 O O . SER C 2 133 ? 91.567 126.128 91.120 1.00 83.45 133 SER C O 1
ATOM 5105 N N . LEU C 2 134 ? 90.318 125.769 89.288 1.00 90.43 134 LEU C N 1
ATOM 5106 C CA . LEU C 2 134 ? 89.695 127.079 89.345 1.00 90.43 134 LEU C CA 1
ATOM 5107 C C . LEU C 2 134 ? 88.974 127.319 90.652 1.00 90.43 134 LEU C C 1
ATOM 5108 O O . LEU C 2 134 ? 88.973 128.448 91.148 1.00 90.43 134 LEU C O 1
ATOM 5113 N N . MET C 2 135 ? 88.424 126.270 91.256 1.00 92.89 135 MET C N 1
ATOM 5114 C CA . MET C 2 135 ? 87.689 126.395 92.505 1.00 92.89 135 MET C CA 1
ATOM 5115 C C . MET C 2 135 ? 88.464 126.989 93.650 1.00 92.89 135 MET C C 1
ATOM 5116 O O . MET C 2 135 ? 87.862 127.427 94.627 1.00 92.89 135 MET C O 1
ATOM 5121 N N . ASN C 2 136 ? 89.778 127.068 93.552 1.00 93.58 136 ASN C N 1
ATOM 5122 C CA . ASN C 2 136 ? 90.520 127.673 94.640 1.00 93.58 136 ASN C CA 1
ATOM 5123 C C . ASN C 2 136 ? 90.423 129.183 94.593 1.00 93.58 136 ASN C C 1
ATOM 5124 O O . ASN C 2 136 ? 90.928 129.868 95.483 1.00 93.58 136 ASN C O 1
ATOM 5129 N N . LYS C 2 137 ? 89.822 129.694 93.519 1.00 100.61 137 LYS C N 1
ATOM 5130 C CA . LYS C 2 137 ? 89.732 131.096 93.214 1.00 100.61 137 LYS C CA 1
ATOM 5131 C C . LYS C 2 137 ? 91.120 131.670 93.399 1.00 100.61 137 LYS C C 1
ATOM 5132 O O . LYS C 2 137 ? 91.290 132.653 94.119 1.00 100.61 137 LYS C O 1
ATOM 5138 N N . PRO C 2 138 ? 92.127 131.093 92.716 1.00 100.74 138 PRO C N 1
ATOM 5139 C CA . PRO C 2 138 ? 93.523 131.386 92.844 1.00 100.74 138 PRO C CA 1
ATOM 5140 C C . PRO C 2 138 ? 93.873 132.642 92.129 1.00 100.74 138 PRO C C 1
ATOM 5141 O O . PRO C 2 138 ? 93.081 133.151 91.345 1.00 100.74 138 PRO C O 1
ATOM 5145 N N . LYS C 2 139 ? 95.081 133.125 92.360 1.00 107.82 139 LYS C N 1
ATOM 5146 C CA . LYS C 2 139 ? 95.580 134.218 91.560 1.00 107.82 139 LYS C CA 1
ATOM 5147 C C . LYS C 2 139 ? 96.484 133.650 90.506 1.00 107.82 139 LYS C C 1
ATOM 5148 O O . LYS C 2 139 ? 96.488 134.102 89.369 1.00 107.82 139 LYS C O 1
ATOM 5154 N N . PHE C 2 140 ? 97.236 132.630 90.856 1.00 99.10 140 PHE C N 1
ATOM 5155 C CA . PHE C 2 140 ? 98.114 132.078 89.854 1.00 99.10 140 PHE C CA 1
ATOM 5156 C C . PHE C 2 140 ? 97.551 130.767 89.443 1.00 99.10 140 PHE C C 1
ATOM 5157 O O . PHE C 2 140 ? 97.247 129.936 90.299 1.00 99.10 140 PHE C O 1
ATOM 5165 N N . LEU C 2 141 ? 97.382 130.581 88.156 1.00 86.72 141 LEU C N 1
ATOM 5166 C CA . LEU C 2 141 ? 96.860 129.323 87.697 1.00 86.72 141 LEU C CA 1
ATOM 5167 C C . LEU C 2 141 ? 97.905 128.723 86.801 1.00 86.72 141 LEU C C 1
ATOM 5168 O O . LEU C 2 141 ? 98.443 129.408 85.925 1.00 86.72 141 LEU C O 1
ATOM 5173 N N . ILE C 2 142 ? 98.265 127.488 87.059 1.00 81.29 142 ILE C N 1
ATOM 5174 C CA . ILE C 2 142 ? 99.267 126.829 86.250 1.00 81.29 142 ILE C CA 1
ATOM 5175 C C . ILE C 2 142 ? 98.720 125.569 85.634 1.00 81.29 142 ILE C C 1
ATOM 5176 O O . ILE C 2 142 ? 98.401 124.613 86.342 1.00 81.29 142 ILE C O 1
ATOM 5181 N N . LEU C 2 143 ? 98.633 125.546 84.319 1.00 82.46 143 LEU C N 1
ATOM 5182 C CA . LEU C 2 143 ? 98.013 124.412 83.667 1.00 82.46 143 LEU C CA 1
ATOM 5183 C C . LEU C 2 143 ? 98.918 123.677 82.706 1.00 82.46 143 LEU C C 1
ATOM 5184 O O . LEU C 2 143 ? 99.449 124.257 81.750 1.00 82.46 143 LEU C O 1
ATOM 5189 N N . ASP C 2 144 ? 99.053 122.384 82.937 1.00 85.22 144 ASP C N 1
ATOM 5190 C CA . ASP C 2 144 ? 99.855 121.510 82.109 1.00 85.22 144 ASP C CA 1
ATOM 5191 C C . ASP C 2 144 ? 98.968 120.842 81.070 1.00 85.22 144 ASP C C 1
ATOM 5192 O O . ASP C 2 144 ? 98.194 119.939 81.392 1.00 85.22 144 ASP C O 1
ATOM 5197 N N . GLU C 2 145 ? 99.037 121.325 79.846 1.00 90.87 145 GLU C N 1
ATOM 5198 C CA . GLU C 2 145 ? 98.226 120.877 78.735 1.00 90.87 145 GLU C CA 1
ATOM 5199 C C . GLU C 2 145 ? 96.750 120.759 79.117 1.00 90.87 145 GLU C C 1
ATOM 5200 O O . GLU C 2 145 ? 96.157 119.688 79.011 1.00 90.87 145 GLU C O 1
ATOM 5206 N N . PRO C 2 146 ? 96.092 121.851 79.512 1.00 90.50 146 PRO C N 1
ATOM 5207 C CA . PRO C 2 146 ? 94.732 121.868 79.986 1.00 90.50 146 PRO C CA 1
ATOM 5208 C C . PRO C 2 146 ? 93.685 121.377 79.021 1.00 90.50 146 PRO C C 1
ATOM 5209 O O . PRO C 2 146 ? 92.629 120.939 79.449 1.00 90.50 146 PRO C O 1
ATOM 5213 N N . THR C 2 147 ? 93.964 121.415 77.729 1.00 97.23 147 THR C N 1
ATOM 5214 C CA . THR C 2 147 ? 92.989 120.980 76.761 1.00 97.23 147 THR C CA 1
ATOM 5215 C C . THR C 2 147 ? 93.461 119.730 76.061 1.00 97.23 147 THR C C 1
ATOM 5216 O O . THR C 2 147 ? 92.976 119.387 74.977 1.00 97.23 147 THR C O 1
ATOM 5220 N N . ASN C 2 148 ? 94.428 119.040 76.655 1.00 96.71 148 ASN C N 1
ATOM 5221 C CA . ASN C 2 148 ? 95.029 117.874 76.035 1.00 96.71 148 ASN C CA 1
ATOM 5222 C C . ASN C 2 148 ? 94.030 116.855 75.518 1.00 96.71 148 ASN C C 1
ATOM 5223 O O . ASN C 2 148 ? 94.177 116.362 74.411 1.00 96.71 148 ASN C O 1
ATOM 5228 N N . GLY C 2 149 ? 92.996 116.557 76.279 1.00 94.02 149 GLY C N 1
ATOM 5229 C CA . GLY C 2 149 ? 92.002 115.565 75.880 1.00 94.02 149 GLY C CA 1
ATOM 5230 C C . GLY C 2 149 ? 90.650 116.156 75.506 1.00 94.02 149 GLY C C 1
ATOM 5231 O O . GLY C 2 149 ? 89.662 115.421 75.420 1.00 94.02 149 GLY C O 1
ATOM 5232 N N . MET C 2 150 ? 90.573 117.467 75.344 1.00 103.50 150 MET C N 1
ATOM 5233 C CA . MET C 2 150 ? 89.288 118.084 75.058 1.00 103.50 150 MET C CA 1
ATOM 5234 C C . MET C 2 150 ? 88.944 118.055 73.593 1.00 103.50 150 MET C C 1
ATOM 5235 O O . MET C 2 150 ? 89.828 118.000 72.736 1.00 103.50 150 MET C O 1
ATOM 5240 N N . ASP C 2 151 ? 87.654 118.078 73.299 1.00 106.86 151 ASP C N 1
ATOM 5241 C CA . ASP C 2 151 ? 87.228 118.115 71.929 1.00 106.86 151 ASP C CA 1
ATOM 5242 C C . ASP C 2 151 ? 87.314 119.574 71.472 1.00 106.86 151 ASP C C 1
ATOM 5243 O O . ASP C 2 151 ? 87.604 120.446 72.300 1.00 106.86 151 ASP C O 1
ATOM 5248 N N . PRO C 2 152 ? 87.160 119.890 70.173 1.00 109.51 152 PRO C N 1
ATOM 5249 C CA . PRO C 2 152 ? 87.253 121.235 69.629 1.00 109.51 152 PRO C CA 1
ATOM 5250 C C . PRO C 2 152 ? 86.417 122.297 70.307 1.00 109.51 152 PRO C C 1
ATOM 5251 O O . PRO C 2 152 ? 86.891 123.414 70.533 1.00 109.51 152 PRO C O 1
ATOM 5255 N N . ASP C 2 153 ? 85.227 121.921 70.733 1.00 114.19 153 ASP C N 1
ATOM 5256 C CA . ASP C 2 153 ? 84.350 122.887 71.332 1.00 114.19 153 ASP C CA 1
ATOM 5257 C C . ASP C 2 153 ? 84.642 123.040 72.790 1.00 114.19 153 ASP C C 1
ATOM 5258 O O . ASP C 2 153 ? 84.607 124.154 73.315 1.00 114.19 153 ASP C O 1
ATOM 5263 N N . GLY C 2 154 ? 85.000 121.942 73.434 1.00 108.27 154 GLY C N 1
ATOM 5264 C CA . GLY C 2 154 ? 85.322 121.968 74.830 1.00 108.27 154 GLY C CA 1
ATOM 5265 C C . GLY C 2 154 ? 86.481 122.903 75.004 1.00 108.27 154 GLY C C 1
ATOM 5266 O O . GLY C 2 154 ? 86.446 123.799 75.846 1.00 108.27 154 GLY C O 1
ATOM 5267 N N . SER C 2 155 ? 87.508 122.725 74.183 1.00 106.82 155 SER C N 1
ATOM 5268 C CA . SER C 2 155 ? 88.676 123.550 74.318 1.00 106.82 155 SER C CA 1
ATOM 5269 C C . SER C 2 155 ? 88.333 125.013 74.190 1.00 106.82 155 SER C C 1
ATOM 5270 O O . SER C 2 155 ? 88.672 125.823 75.056 1.00 106.82 155 SER C O 1
ATOM 5273 N N . ILE C 2 156 ? 87.569 125.376 73.174 1.00 106.49 156 ILE C N 1
ATOM 5274 C CA . ILE C 2 156 ? 87.271 126.779 73.015 1.00 106.49 156 ILE C CA 1
ATOM 5275 C C . ILE C 2 156 ? 86.503 127.349 74.195 1.00 106.49 156 ILE C C 1
ATOM 5276 O O . ILE C 2 156 ? 86.839 128.442 74.675 1.00 106.49 156 ILE C O 1
ATOM 5281 N N . ASP C 2 157 ? 85.463 126.659 74.652 1.00 111.71 157 ASP C N 1
ATOM 5282 C CA . ASP C 2 157 ? 84.670 127.186 75.752 1.00 111.71 157 ASP C CA 1
ATOM 5283 C C . ASP C 2 157 ? 85.436 127.277 77.058 1.00 111.71 157 ASP C C 1
ATOM 5284 O O . ASP C 2 157 ? 85.283 128.253 77.807 1.00 111.71 157 ASP C O 1
ATOM 5289 N N . VAL C 2 158 ? 86.271 126.288 77.343 1.00 102.34 158 VAL C N 1
ATOM 5290 C CA . VAL C 2 158 ? 87.035 126.307 78.570 1.00 102.34 158 VAL C CA 1
ATOM 5291 C C . VAL C 2 158 ? 88.025 127.445 78.565 1.00 102.34 158 VAL C C 1
ATOM 5292 O O . VAL C 2 158 ? 88.132 128.193 79.540 1.00 102.34 158 VAL C O 1
ATOM 5296 N N . LEU C 2 159 ? 88.759 127.582 77.475 1.00 100.51 159 LEU C N 1
ATOM 5297 C CA . LEU C 2 159 ? 89.758 128.616 77.386 1.00 100.51 159 LEU C CA 1
ATOM 5298 C C . LEU C 2 159 ? 89.140 129.996 77.432 1.00 100.51 159 LEU C C 1
ATOM 5299 O O . LEU C 2 159 ? 89.664 130.898 78.100 1.00 100.51 159 LEU C O 1
ATOM 5304 N N . THR C 2 160 ? 88.000 130.157 76.773 1.00 102.03 160 THR C N 1
ATOM 5305 C CA . THR C 2 160 ? 87.307 131.424 76.766 1.00 102.03 160 THR C CA 1
ATOM 5306 C C . THR C 2 160 ? 86.887 131.774 78.182 1.00 102.03 160 THR C C 1
ATOM 5307 O O . THR C 2 160 ? 87.043 132.922 78.619 1.00 102.03 160 THR C O 1
ATOM 5311 N N . THR C 2 161 ? 86.349 130.786 78.897 1.00 105.27 161 THR C N 1
ATOM 5312 C CA . THR C 2 161 ? 85.891 130.971 80.256 1.00 105.27 161 THR C CA 1
ATOM 5313 C C . THR C 2 161 ? 87.024 131.434 81.143 1.00 105.27 161 THR C C 1
ATOM 5314 O O . THR C 2 161 ? 86.847 132.357 81.946 1.00 105.27 161 THR C O 1
ATOM 5318 N N . ILE C 2 162 ? 88.187 130.814 81.009 1.00 102.46 162 ILE C N 1
ATOM 5319 C CA . ILE C 2 162 ? 89.293 131.222 81.837 1.00 102.46 162 ILE C CA 1
ATOM 5320 C C . ILE C 2 162 ? 89.647 132.662 81.541 1.00 102.46 162 ILE C C 1
ATOM 5321 O O . ILE C 2 162 ? 89.859 133.446 82.469 1.00 102.46 162 ILE C O 1
ATOM 5326 N N . LYS C 2 163 ? 89.738 133.035 80.269 1.00 104.63 163 LYS C N 1
ATOM 5327 C CA . LYS C 2 163 ? 90.069 134.414 79.983 1.00 104.63 163 LYS C CA 1
ATOM 5328 C C . LYS C 2 163 ? 89.077 135.365 80.634 1.00 104.63 163 LYS C C 1
ATOM 5329 O O . LYS C 2 163 ? 89.456 136.404 81.147 1.00 104.63 163 LYS C O 1
ATOM 5335 N N . SER C 2 164 ? 87.801 135.046 80.630 1.00 106.00 164 SER C N 1
ATOM 5336 C CA . SER C 2 164 ? 86.873 135.942 81.298 1.00 106.00 164 SER C CA 1
ATOM 5337 C C . SER C 2 164 ? 87.240 136.084 82.782 1.00 106.00 164 SER C C 1
ATOM 5338 O O . SER C 2 164 ? 87.331 137.200 83.332 1.00 106.00 164 SER C O 1
ATOM 5341 N N . LEU C 2 165 ? 87.507 134.947 83.411 1.00 107.96 165 LEU C N 1
ATOM 5342 C CA . LEU C 2 165 ? 87.820 134.910 84.821 1.00 107.96 165 LEU C CA 1
ATOM 5343 C C . LEU C 2 165 ? 89.065 135.679 85.202 1.00 107.96 165 LEU C C 1
ATOM 5344 O O . LEU C 2 165 ? 89.108 136.242 86.293 1.00 107.96 165 LEU C O 1
ATOM 5349 N N . VAL C 2 166 ? 90.062 135.793 84.322 1.00 108.27 166 VAL C N 1
ATOM 5350 C CA . VAL C 2 166 ? 91.271 136.500 84.759 1.00 108.27 166 VAL C CA 1
ATOM 5351 C C . VAL C 2 166 ? 91.030 137.963 85.039 1.00 108.27 166 VAL C C 1
ATOM 5352 O O . VAL C 2 166 ? 91.910 138.649 85.560 1.00 108.27 166 VAL C O 1
ATOM 5356 N N . ASN C 2 167 ? 89.886 138.484 84.617 1.00 113.39 167 ASN C N 1
ATOM 5357 C CA . ASN C 2 167 ? 89.570 139.855 84.914 1.00 113.39 167 ASN C CA 1
ATOM 5358 C C . ASN C 2 167 ? 88.709 139.878 86.162 1.00 113.39 167 ASN C C 1
ATOM 5359 O O . ASN C 2 167 ? 88.885 140.735 87.026 1.00 113.39 167 ASN C O 1
ATOM 5364 N N . GLU C 2 168 ? 87.784 138.912 86.275 1.00 120.01 168 GLU C N 1
ATOM 5365 C CA . GLU C 2 168 ? 86.917 138.824 87.458 1.00 120.01 168 GLU C CA 1
ATOM 5366 C C . GLU C 2 168 ? 87.757 138.670 88.725 1.00 120.01 168 GLU C C 1
ATOM 5367 O O . GLU C 2 168 ? 87.446 139.235 89.775 1.00 120.01 168 GLU C O 1
ATOM 5373 N N . LEU C 2 169 ? 88.810 137.882 88.613 1.00 117.40 169 LEU C N 1
ATOM 5374 C CA . LEU C 2 169 ? 89.759 137.642 89.675 1.00 117.40 169 LEU C CA 1
ATOM 5375 C C . LEU C 2 169 ? 91.053 138.227 89.160 1.00 117.40 169 LEU C C 1
ATOM 5376 O O . LEU C 2 169 ? 91.350 138.065 87.989 1.00 117.40 169 LEU C O 1
ATOM 5381 N N . ASP C 2 170 ? 91.890 138.816 89.994 1.00 122.14 170 ASP C N 1
ATOM 5382 C CA . ASP C 2 170 ? 93.140 139.350 89.439 1.00 122.14 170 ASP C CA 1
ATOM 5383 C C . ASP C 2 170 ? 94.147 138.227 89.231 1.00 122.14 170 ASP C C 1
ATOM 5384 O O . ASP C 2 170 ? 94.979 137.965 90.100 1.00 122.14 170 ASP C O 1
ATOM 5389 N N . MET C 2 171 ? 94.029 137.531 88.104 1.00 110.85 171 MET C N 1
ATOM 5390 C CA . MET C 2 171 ? 94.837 136.342 87.885 1.00 110.85 171 MET C CA 1
ATOM 5391 C C . MET C 2 171 ? 96.009 136.525 86.944 1.00 110.85 171 MET C C 1
ATOM 5392 O O . MET C 2 171 ? 96.085 137.486 86.179 1.00 110.85 171 MET C O 1
ATOM 5397 N N . ARG C 2 172 ? 96.911 135.566 87.005 1.00 106.01 172 ARG C N 1
ATOM 5398 C CA . ARG C 2 172 ? 98.035 135.436 86.095 1.00 106.01 172 ARG C CA 1
ATOM 5399 C C . ARG C 2 172 ? 98.035 133.969 85.702 1.00 106.01 172 ARG C C 1
ATOM 5400 O O . ARG C 2 172 ? 97.972 133.091 86.569 1.00 106.01 172 ARG C O 1
ATOM 5408 N N . ILE C 2 173 ? 98.032 133.691 84.415 1.00 91.93 173 ILE C N 1
ATOM 5409 C CA . ILE C 2 173 ? 97.882 132.313 83.991 1.00 91.93 173 ILE C CA 1
ATOM 5410 C C . ILE C 2 173 ? 99.057 131.798 83.185 1.00 91.93 173 ILE C C 1
ATOM 5411 O O . ILE C 2 173 ? 99.467 132.428 82.211 1.00 91.93 173 ILE C O 1
ATOM 5416 N N . LEU C 2 174 ? 99.597 130.656 83.567 1.00 83.94 174 LEU C N 1
ATOM 5417 C CA . LEU C 2 174 ? 100.658 130.041 82.784 1.00 83.94 174 LEU C CA 1
ATOM 5418 C C . LEU C 2 174 ? 100.143 128.782 82.127 1.00 83.94 174 LEU C C 1
ATOM 5419 O O . LEU C 2 174 ? 99.716 127.850 82.815 1.00 83.94 174 LEU C O 1
ATOM 5424 N N . ILE C 2 175 ? 100.171 128.741 80.805 1.00 84.32 175 ILE C N 1
ATOM 5425 C CA . ILE C 2 175 ? 99.672 127.566 80.111 1.00 84.32 175 ILE C CA 1
ATOM 5426 C C . ILE C 2 175 ? 100.705 126.899 79.261 1.00 84.32 175 ILE C C 1
ATOM 5427 O O . ILE C 2 175 ? 101.123 127.454 78.247 1.00 84.32 175 ILE C O 1
ATOM 5432 N N . SER C 2 176 ? 101.028 125.678 79.608 1.00 84.44 176 SER C N 1
ATOM 5433 C CA . SER C 2 176 ? 101.987 124.896 78.861 1.00 84.44 176 SER C CA 1
ATOM 5434 C C . SER C 2 176 ? 101.219 124.039 77.936 1.00 84.44 176 SER C C 1
ATOM 5435 O O . SER C 2 176 ? 100.430 123.210 78.387 1.00 84.44 176 SER C O 1
ATOM 5438 N N . SER C 2 177 ? 101.401 124.201 76.648 1.00 89.21 177 SER C N 1
ATOM 5439 C CA . SER C 2 177 ? 100.523 123.408 75.822 1.00 89.21 177 SER C CA 1
ATOM 5440 C C . SER C 2 177 ? 100.902 123.230 74.376 1.00 89.21 177 SER C C 1
ATOM 5441 O O . SER C 2 177 ? 101.425 124.127 73.721 1.00 89.21 177 SER C O 1
ATOM 5444 N N . HIS C 2 178 ? 100.596 122.056 73.876 1.00 93.60 178 HIS C N 1
ATOM 5445 C CA . HIS C 2 178 ? 100.670 121.749 72.467 1.00 93.60 178 HIS C CA 1
ATOM 5446 C C . HIS C 2 178 ? 99.402 122.324 71.908 1.00 93.60 178 HIS C C 1
ATOM 5447 O O . HIS C 2 178 ? 98.658 122.938 72.656 1.00 93.60 178 HIS C O 1
ATOM 5454 N N . LYS C 2 179 ? 99.137 122.210 70.619 1.00 103.52 179 LYS C N 1
ATOM 5455 C CA . LYS C 2 179 ? 97.947 122.879 70.094 1.00 103.52 179 LYS C CA 1
ATOM 5456 C C . LYS C 2 179 ? 98.183 124.363 70.225 1.00 103.52 179 LYS C C 1
ATOM 5457 O O . LYS C 2 179 ? 97.514 125.082 70.973 1.00 103.52 179 LYS C O 1
ATOM 5463 N N . LEU C 2 180 ? 99.128 124.834 69.438 1.00 110.50 180 LEU C N 1
ATOM 5464 C CA . LEU C 2 180 ? 99.514 126.220 69.446 1.00 110.50 180 LEU C CA 1
ATOM 5465 C C . LEU C 2 180 ? 98.304 127.048 69.108 1.00 110.50 180 LEU C C 1
ATOM 5466 O O . LEU C 2 180 ? 98.137 128.140 69.639 1.00 110.50 180 LEU C O 1
ATOM 5471 N N . GLU C 2 181 ? 97.414 126.489 68.294 1.00 113.04 181 GLU C N 1
ATOM 5472 C CA . GLU C 2 181 ? 96.187 127.137 67.909 1.00 113.04 181 GLU C CA 1
ATOM 5473 C C . GLU C 2 181 ? 95.336 127.499 69.131 1.00 113.04 181 GLU C C 1
ATOM 5474 O O . GLU C 2 181 ? 94.590 128.478 69.085 1.00 113.04 181 GLU C O 1
ATOM 5480 N N . ASP C 2 182 ? 95.399 126.704 70.214 1.00 110.11 182 ASP C N 1
ATOM 5481 C CA . ASP C 2 182 ? 94.663 127.051 71.418 1.00 110.11 182 ASP C CA 1
ATOM 5482 C C . ASP C 2 182 ? 95.370 128.195 72.131 1.00 110.11 182 ASP C C 1
ATOM 5483 O O . ASP C 2 182 ? 94.735 129.162 72.563 1.00 110.11 182 ASP C O 1
ATOM 5488 N N . ILE C 2 183 ? 96.697 128.155 72.165 1.00 106.21 183 ILE C N 1
ATOM 5489 C CA . ILE C 2 183 ? 97.413 129.253 72.821 1.00 106.21 183 ILE C CA 1
ATOM 5490 C C . ILE C 2 183 ? 97.088 130.539 72.096 1.00 106.21 183 ILE C C 1
ATOM 5491 O O . ILE C 2 183 ? 96.830 131.556 72.715 1.00 106.21 183 ILE C O 1
ATOM 5496 N N . GLU C 2 184 ? 97.061 130.493 70.782 1.00 111.38 184 GLU C N 1
ATOM 5497 C CA . GLU C 2 184 ? 96.762 131.655 69.972 1.00 111.38 184 GLU C CA 1
ATOM 5498 C C . GLU C 2 184 ? 95.382 132.244 70.239 1.00 111.38 184 GLU C C 1
ATOM 5499 O O . GLU C 2 184 ? 95.125 133.386 69.857 1.00 111.38 184 GLU C O 1
ATOM 5505 N N . LEU C 2 185 ? 94.467 131.463 70.806 1.00 111.11 185 LEU C N 1
ATOM 5506 C CA . LEU C 2 185 ? 93.146 131.951 71.084 1.00 111.11 185 LEU C CA 1
ATOM 5507 C C . LEU C 2 185 ? 93.253 132.788 72.329 1.00 111.11 185 LEU C C 1
ATOM 5508 O O . LEU C 2 185 ? 92.789 133.929 72.375 1.00 111.11 185 LEU C O 1
ATOM 5513 N N . ILE C 2 186 ? 93.851 132.203 73.360 1.00 109.35 186 ILE C N 1
ATOM 5514 C CA . ILE C 2 186 ? 93.984 132.910 74.615 1.00 109.35 186 ILE C CA 1
ATOM 5515 C C . ILE C 2 186 ? 95.450 133.057 74.988 1.00 109.35 186 ILE C C 1
ATOM 5516 O O . ILE C 2 186 ? 96.060 132.109 75.489 1.00 109.35 186 ILE C O 1
ATOM 5521 N N . CYS C 2 187 ? 95.991 134.250 74.771 1.00 111.05 187 CYS C N 1
ATOM 5522 C CA . CYS C 2 187 ? 97.382 134.575 75.074 1.00 111.05 187 CYS C CA 1
ATOM 5523 C C . CYS C 2 187 ? 97.639 136.057 74.930 1.00 111.05 187 CYS C C 1
ATOM 5524 O O . CYS C 2 187 ? 96.901 136.747 74.224 1.00 111.05 187 CYS C O 1
ATOM 5527 N N . ASP C 2 188 ? 98.742 136.536 75.494 1.00 111.35 188 ASP C N 1
ATOM 5528 C CA . ASP C 2 188 ? 99.162 137.891 75.228 1.00 111.35 188 ASP C CA 1
ATOM 5529 C C . ASP C 2 188 ? 100.670 137.874 75.147 1.00 111.35 188 ASP C C 1
ATOM 5530 O O . ASP C 2 188 ? 101.339 138.884 74.884 1.00 111.35 188 ASP C O 1
ATOM 5535 N N . ARG C 2 189 ? 101.177 136.669 75.297 1.00 103.66 189 ARG C N 1
ATOM 5536 C CA . ARG C 2 189 ? 102.574 136.327 75.087 1.00 103.66 189 ARG C CA 1
ATOM 5537 C C . ARG C 2 189 ? 102.818 134.846 75.194 1.00 103.66 189 ARG C C 1
ATOM 5538 O O . ARG C 2 189 ? 102.018 134.109 75.776 1.00 103.66 189 ARG C O 1
ATOM 5546 N N . ALA C 2 190 ? 103.936 134.425 74.644 1.00 95.19 190 ALA C N 1
ATOM 5547 C CA . ALA C 2 190 ? 104.366 133.051 74.768 1.00 95.19 190 ALA C CA 1
ATOM 5548 C C . ALA C 2 190 ? 105.861 132.970 74.825 1.00 95.19 190 ALA C C 1
ATOM 5549 O O . ALA C 2 190 ? 106.576 133.718 74.153 1.00 95.19 190 ALA C O 1
ATOM 5551 N N . VAL C 2 191 ? 106.336 132.011 75.581 1.00 88.18 191 VAL C N 1
ATOM 5552 C CA . VAL C 2 191 ? 107.752 131.796 75.695 1.00 88.18 191 VAL C CA 1
ATOM 5553 C C . VAL C 2 191 ? 108.112 130.434 75.208 1.00 88.18 191 VAL C C 1
ATOM 5554 O O . VAL C 2 191 ? 107.400 129.456 75.446 1.00 88.18 191 VAL C O 1
ATOM 5558 N N . PHE C 2 192 ? 109.226 130.389 74.524 1.00 93.12 192 PHE C N 1
ATOM 5559 C CA . PHE C 2 192 ? 109.734 129.180 73.936 1.00 93.12 192 PHE C CA 1
ATOM 5560 C C . PHE C 2 192 ? 110.926 128.701 74.695 1.00 93.12 192 PHE C C 1
ATOM 5561 O O . PHE C 2 192 ? 111.947 129.399 74.820 1.00 93.12 192 PHE C O 1
ATOM 5569 N N . LEU C 2 193 ? 110.772 127.514 75.226 1.00 94.23 193 LEU C N 1
ATOM 5570 C CA . LEU C 2 193 ? 111.753 126.865 76.057 1.00 94.23 193 LEU C CA 1
ATOM 5571 C C . LEU C 2 193 ? 112.517 125.808 75.284 1.00 94.23 193 LEU C C 1
ATOM 5572 O O . LEU C 2 193 ? 111.917 124.965 74.616 1.00 94.23 193 LEU C O 1
ATOM 5577 N N . ARG C 2 194 ? 113.840 125.864 75.358 1.00 106.37 194 ARG C N 1
ATOM 5578 C CA . ARG C 2 194 ? 114.688 124.890 74.686 1.00 106.37 194 ARG C CA 1
ATOM 5579 C C . ARG C 2 194 ? 115.989 124.725 75.456 1.00 106.37 194 ARG C C 1
ATOM 5580 O O . ARG C 2 194 ? 116.546 125.692 75.962 1.00 106.37 194 ARG C O 1
ATOM 5588 N N . ASP C 2 195 ? 116.474 123.503 75.582 1.00 111.52 195 ASP C N 1
ATOM 5589 C CA . ASP C 2 195 ? 117.759 123.256 76.221 1.00 111.52 195 ASP C CA 1
ATOM 5590 C C . ASP C 2 195 ? 117.922 123.923 77.595 1.00 111.52 195 ASP C C 1
ATOM 5591 O O . ASP C 2 195 ? 118.990 124.445 77.928 1.00 111.52 195 ASP C O 1
ATOM 5596 N N . GLY C 2 196 ? 116.871 123.897 78.395 1.00 106.71 196 GLY C N 1
ATOM 5597 C CA . GLY C 2 196 ? 116.892 124.415 79.753 1.00 106.71 196 GLY C CA 1
ATOM 5598 C C . GLY C 2 196 ? 116.757 125.914 79.934 1.00 106.71 196 GLY C C 1
ATOM 5599 O O . GLY C 2 196 ? 116.865 126.405 81.064 1.00 106.71 196 GLY C O 1
ATOM 5600 N N . HIS C 2 197 ? 116.514 126.656 78.869 1.00 106.54 197 HIS C N 1
ATOM 5601 C CA . HIS C 2 197 ? 116.411 128.092 79.015 1.00 106.54 197 HIS C CA 1
ATOM 5602 C C . HIS C 2 197 ? 115.440 128.697 78.035 1.00 106.54 197 HIS C C 1
ATOM 5603 O O . HIS C 2 197 ? 115.009 128.063 77.070 1.00 106.54 197 HIS C O 1
ATOM 5610 N N . PHE C 2 198 ? 115.049 129.932 78.268 1.00 98.75 198 PHE C N 1
ATOM 5611 C CA . PHE C 2 198 ? 114.166 130.491 77.283 1.00 98.75 198 PHE C CA 1
ATOM 5612 C C . PHE C 2 198 ? 114.985 130.989 76.125 1.00 98.75 198 PHE C C 1
ATOM 5613 O O . PHE C 2 198 ? 116.046 131.582 76.307 1.00 98.75 198 PHE C O 1
ATOM 5621 N N . VAL C 2 199 ? 114.477 130.735 74.941 1.00 96.85 199 VAL C N 1
ATOM 5622 C CA . VAL C 2 199 ? 115.108 131.115 73.698 1.00 96.85 199 VAL C CA 1
ATOM 5623 C C . VAL C 2 199 ? 114.409 132.290 73.070 1.00 96.85 199 VAL C C 1
ATOM 5624 O O . VAL C 2 199 ? 115.052 133.170 72.503 1.00 96.85 199 VAL C O 1
ATOM 5628 N N . GLN C 2 200 ? 112.905 132.226 72.924 1.00 34.67 200 GLN C N 1
ATOM 5629 C CA . GLN C 2 200 ? 112.195 133.427 72.498 1.00 34.67 200 GLN C CA 1
ATOM 5630 C C . GLN C 2 200 ? 111.123 133.866 73.452 1.00 34.67 200 GLN C C 1
ATOM 5631 O O . GLN C 2 200 ? 110.428 133.059 74.074 1.00 34.67 200 GLN C O 1
ATOM 5637 N N . ASP C 2 201 ? 110.941 135.173 73.497 1.00 33.88 201 ASP C N 1
ATOM 5638 C CA . ASP C 2 201 ? 109.847 135.795 74.216 1.00 33.88 201 ASP C CA 1
ATOM 5639 C C . ASP C 2 201 ? 108.986 136.424 73.144 1.00 33.88 201 ASP C C 1
ATOM 5640 O O . ASP C 2 201 ? 109.398 137.406 72.519 1.00 33.88 201 ASP C O 1
ATOM 5645 N N . VAL C 2 202 ? 107.853 135.826 72.856 1.00 36.95 202 VAL C N 1
ATOM 5646 C CA . VAL C 2 202 ? 107.031 136.295 71.773 1.00 36.95 202 VAL C CA 1
ATOM 5647 C C . VAL C 2 202 ? 105.824 137.025 72.307 1.00 36.95 202 VAL C C 1
ATOM 5648 O O . VAL C 2 202 ? 104.940 136.440 72.926 1.00 36.95 202 VAL C O 1
ATOM 5652 N N . ASN C 2 203 ? 105.787 138.317 72.078 1.00 42.33 203 ASN C N 1
ATOM 5653 C CA . ASN C 2 203 ? 104.733 139.142 72.619 1.00 42.33 203 ASN C CA 1
ATOM 5654 C C . ASN C 2 203 ? 103.646 139.315 71.606 1.00 42.33 203 ASN C C 1
ATOM 5655 O O . ASN C 2 203 ? 103.931 139.518 70.428 1.00 42.33 203 ASN C O 1
ATOM 5660 N N . MET C 2 204 ? 102.397 139.214 72.037 1.00 53.35 204 MET C N 1
ATOM 5661 C CA . MET C 2 204 ? 101.294 139.381 71.119 1.00 53.35 204 MET C CA 1
ATOM 5662 C C . MET C 2 204 ? 100.213 140.165 71.816 1.00 53.35 204 MET C C 1
ATOM 5663 O O . MET C 2 204 ? 99.485 139.636 72.643 1.00 53.35 204 MET C O 1
ATOM 5668 N N . SER C 2 276 ? 101.803 132.425 62.656 1.00 60.12 276 SER C N 1
ATOM 5669 C CA . SER C 2 276 ? 101.412 131.537 63.747 1.00 60.12 276 SER C CA 1
ATOM 5670 C C . SER C 2 276 ? 102.535 131.130 64.693 1.00 60.12 276 SER C C 1
ATOM 5671 O O . SER C 2 276 ? 103.733 131.185 64.360 1.00 60.12 276 SER C O 1
ATOM 5674 N N . LEU C 2 277 ? 102.117 130.681 65.884 1.00 47.74 277 LEU C N 1
ATOM 5675 C CA . LEU C 2 277 ? 103.039 130.147 66.863 1.00 47.74 277 LEU C CA 1
ATOM 5676 C C . LEU C 2 277 ? 103.604 128.848 66.350 1.00 47.74 277 LEU C C 1
ATOM 5677 O O . LEU C 2 277 ? 104.719 128.487 66.706 1.00 47.74 277 LEU C O 1
ATOM 5682 N N . ARG C 2 278 ? 102.841 128.127 65.533 1.00 47.33 278 ARG C N 1
ATOM 5683 C CA . ARG C 2 278 ? 103.325 126.883 64.968 1.00 47.33 278 ARG C CA 1
ATOM 5684 C C . ARG C 2 278 ? 104.562 127.121 64.122 1.00 47.33 278 ARG C C 1
ATOM 5685 O O . ARG C 2 278 ? 105.550 126.394 64.238 1.00 47.33 278 ARG C O 1
ATOM 5693 N N . ASP C 2 279 ? 104.536 128.147 63.280 1.00 59.41 279 ASP C N 1
ATOM 5694 C CA . ASP C 2 279 ? 105.690 128.422 62.443 1.00 59.41 279 ASP C CA 1
ATOM 5695 C C . ASP C 2 279 ? 106.873 128.830 63.302 1.00 59.41 279 ASP C C 1
ATOM 5696 O O . ASP C 2 279 ? 108.013 128.421 63.061 1.00 59.41 279 ASP C O 1
ATOM 5701 N N . THR C 2 280 ? 106.600 129.610 64.346 1.00 52.04 280 THR C N 1
ATOM 5702 C CA . THR C 2 280 ? 107.656 130.049 65.238 1.00 52.04 280 THR C CA 1
ATOM 5703 C C . THR C 2 280 ? 108.296 128.822 65.881 1.00 52.04 280 THR C C 1
ATOM 5704 O O . THR C 2 280 ? 109.526 128.688 65.917 1.00 52.04 280 THR C O 1
ATOM 5708 N N . TYR C 2 281 ? 107.451 127.912 66.368 1.00 48.19 281 TYR C N 1
ATOM 5709 C CA . TYR C 2 281 ? 107.898 126.697 67.005 1.00 48.19 281 TYR C CA 1
ATOM 5710 C C . TYR C 2 281 ? 108.803 125.895 66.122 1.00 48.19 281 TYR C C 1
ATOM 5711 O O . TYR C 2 281 ? 109.887 125.485 66.549 1.00 48.19 281 TYR C O 1
ATOM 5720 N N . PHE C 2 282 ? 108.367 125.623 64.896 1.00 52.67 282 PHE C N 1
ATOM 5721 C CA . PHE C 2 282 ? 109.187 124.796 64.048 1.00 52.67 282 PHE C CA 1
ATOM 5722 C C . PHE C 2 282 ? 110.496 125.455 63.745 1.00 52.67 282 PHE C C 1
ATOM 5723 O O . PHE C 2 282 ? 111.549 124.819 63.816 1.00 52.67 282 PHE C O 1
ATOM 5731 N N . ASN C 2 283 ? 110.478 126.754 63.475 1.00 57.24 283 ASN C N 1
ATOM 5732 C CA . ASN C 2 283 ? 111.709 127.412 63.122 1.00 57.24 283 ASN C CA 1
ATOM 5733 C C . ASN C 2 283 ? 112.772 127.130 64.193 1.00 57.24 283 ASN C C 1
ATOM 5734 O O . ASN C 2 283 ? 113.898 126.737 63.855 1.00 57.24 283 ASN C O 1
ATOM 5739 N N . ILE C 2 284 ? 112.363 127.251 65.468 1.00 52.86 284 ILE C N 1
ATOM 5740 C CA . ILE C 2 284 ? 113.189 127.037 66.658 1.00 52.86 284 ILE C CA 1
ATOM 5741 C C . ILE C 2 284 ? 113.592 125.573 66.939 1.00 52.86 284 ILE C C 1
ATOM 5742 O O . ILE C 2 284 ? 114.748 125.285 67.274 1.00 52.86 284 ILE C O 1
ATOM 5747 N N . ASN C 2 285 ? 112.628 124.657 66.895 1.00 56.64 285 ASN C N 1
ATOM 5748 C CA . ASN C 2 285 ? 112.857 123.271 67.299 1.00 56.64 285 ASN C CA 1
ATOM 5749 C C . ASN C 2 285 ? 113.054 122.189 66.235 1.00 56.64 285 ASN C C 1
ATOM 5750 O O . ASN C 2 285 ? 113.556 121.106 66.560 1.00 56.64 285 ASN C O 1
ATOM 5755 N N . GLN C 2 286 ? 112.696 122.443 64.984 1.00 75.80 286 GLN C N 1
ATOM 5756 C CA . GLN C 2 286 ? 112.732 121.404 63.951 1.00 75.80 286 GLN C CA 1
ATOM 5757 C C . GLN C 2 286 ? 114.080 120.737 63.759 1.00 75.80 286 GLN C C 1
ATOM 5758 O O . GLN C 2 286 ? 114.138 119.553 63.437 1.00 75.80 286 GLN C O 1
ATOM 5764 N N . ARG C 2 287 ? 115.160 121.459 64.038 1.00 74.69 287 ARG C N 1
ATOM 5765 C CA . ARG C 2 287 ? 116.498 120.971 63.792 1.00 74.69 287 ARG C CA 1
ATOM 5766 C C . ARG C 2 287 ? 116.971 119.946 64.791 1.00 74.69 287 ARG C C 1
ATOM 5767 O O . ARG C 2 287 ? 118.033 119.360 64.612 1.00 74.69 287 ARG C O 1
ATOM 5775 N N . GLY C 2 288 ? 116.225 119.746 65.872 1.00 72.70 288 GLY C N 1
ATOM 5776 C CA . GLY C 2 288 ? 116.642 118.752 66.844 1.00 72.70 288 GLY C CA 1
ATOM 5777 C C . GLY C 2 288 ? 116.701 117.389 66.159 1.00 72.70 288 GLY C C 1
ATOM 5778 O O . GLY C 2 288 ? 117.723 116.703 66.173 1.00 72.70 288 GLY C O 1
ATOM 5779 N N . ASP C 2 289 ? 115.577 117.016 65.550 1.00 71.75 289 ASP C N 1
ATOM 5780 C CA . ASP C 2 289 ? 115.412 115.758 64.844 1.00 71.75 289 ASP C CA 1
ATOM 5781 C C . ASP C 2 289 ? 115.703 115.853 63.350 1.00 71.75 289 ASP C C 1
ATOM 5782 O O . ASP C 2 289 ? 116.060 114.847 62.730 1.00 71.75 289 ASP C O 1
ATOM 5787 N N . LYS C 2 290 ? 115.480 117.028 62.754 1.00 70.78 290 LYS C N 1
ATOM 5788 C CA . LYS C 2 290 ? 115.588 117.170 61.316 1.00 70.78 290 LYS C CA 1
ATOM 5789 C C . LYS C 2 290 ? 116.806 118.002 60.902 1.00 70.78 290 LYS C C 1
ATOM 5790 O O . LYS C 2 290 ? 117.867 117.450 60.619 1.00 70.78 290 LYS C O 1
ATOM 5797 N N . MET D 2 1 ? 87.424 92.351 60.806 1.00 110.20 1 MET D N 1
ATOM 5798 C CA . MET D 2 1 ? 86.945 93.215 61.876 1.00 110.20 1 MET D CA 1
ATOM 5799 C C . MET D 2 1 ? 85.651 93.885 61.490 1.00 110.20 1 MET D C 1
ATOM 5800 O O . MET D 2 1 ? 85.659 94.986 60.938 1.00 110.20 1 MET D O 1
ATOM 5805 N N . LYS D 2 2 ? 84.536 93.249 61.810 1.00 110.31 2 LYS D N 1
ATOM 5806 C CA . LYS D 2 2 ? 83.254 93.870 61.492 1.00 110.31 2 LYS D CA 1
ATOM 5807 C C . LYS D 2 2 ? 82.373 93.973 62.712 1.00 110.31 2 LYS D C 1
ATOM 5808 O O . LYS D 2 2 ? 82.334 93.075 63.560 1.00 110.31 2 LYS D O 1
ATOM 5814 N N . LEU D 2 3 ? 81.615 95.048 62.777 1.00 111.10 3 LEU D N 1
ATOM 5815 C CA . LEU D 2 3 ? 80.663 95.197 63.861 1.00 111.10 3 LEU D CA 1
ATOM 5816 C C . LEU D 2 3 ? 79.251 95.200 63.352 1.00 111.10 3 LEU D C 1
ATOM 5817 O O . LEU D 2 3 ? 78.884 96.022 62.505 1.00 111.10 3 LEU D O 1
ATOM 5822 N N . GLU D 2 4 ? 78.437 94.307 63.897 1.00 114.06 4 GLU D N 1
ATOM 5823 C CA . GLU D 2 4 ? 77.047 94.244 63.490 1.00 114.06 4 GLU D CA 1
ATOM 5824 C C . GLU D 2 4 ? 76.086 94.451 64.638 1.00 114.06 4 GLU D C 1
ATOM 5825 O O . GLU D 2 4 ? 76.078 93.705 65.632 1.00 114.06 4 GLU D O 1
ATOM 5831 N N . HIS D 2 5 ? 75.252 95.467 64.491 1.00 112.61 5 HIS D N 1
ATOM 5832 C CA . HIS D 2 5 ? 74.221 95.772 65.459 1.00 112.61 5 HIS D CA 1
ATOM 5833 C C . HIS D 2 5 ? 74.736 95.868 66.880 1.00 112.61 5 HIS D C 1
ATOM 5834 O O . HIS D 2 5 ? 74.141 95.280 67.780 1.00 112.61 5 HIS D O 1
ATOM 5841 N N . ILE D 2 6 ? 75.826 96.571 67.109 1.00 108.48 6 ILE D N 1
ATOM 5842 C CA . ILE D 2 6 ? 76.354 96.624 68.462 1.00 108.48 6 ILE D CA 1
ATOM 5843 C C . ILE D 2 6 ? 75.568 97.592 69.321 1.00 108.48 6 ILE D C 1
ATOM 5844 O O . ILE D 2 6 ? 75.273 98.718 68.908 1.00 108.48 6 ILE D O 1
ATOM 5849 N N . THR D 2 7 ? 75.166 97.145 70.504 1.00 105.81 7 THR D N 1
ATOM 5850 C CA . THR D 2 7 ? 74.428 98.006 71.409 1.00 105.81 7 THR D CA 1
ATOM 5851 C C . THR D 2 7 ? 75.046 97.914 72.785 1.00 105.81 7 THR D C 1
ATOM 5852 O O . THR D 2 7 ? 75.253 96.835 73.318 1.00 105.81 7 THR D O 1
ATOM 5856 N N . LYS D 2 8 ? 75.330 99.036 73.394 1.00 99.19 8 LYS D N 1
ATOM 5857 C CA . LYS D 2 8 ? 75.967 98.981 74.692 1.00 99.19 8 LYS D CA 1
ATOM 5858 C C . LYS D 2 8 ? 75.501 100.099 75.561 1.00 99.19 8 LYS D C 1
ATOM 5859 O O . LYS D 2 8 ? 75.564 101.270 75.169 1.00 99.19 8 LYS D O 1
ATOM 5865 N N . LYS D 2 9 ? 75.081 99.743 76.758 1.00 100.75 9 LYS D N 1
ATOM 5866 C CA . LYS D 2 9 ? 74.630 100.728 77.701 1.00 100.75 9 LYS D CA 1
ATOM 5867 C C . LYS D 2 9 ? 75.198 100.497 79.075 1.00 100.75 9 LYS D C 1
ATOM 5868 O O . LYS D 2 9 ? 75.518 99.363 79.455 1.00 100.75 9 LYS D O 1
ATOM 5874 N N . TYR D 2 10 ? 75.313 101.577 79.815 1.00 98.61 10 TYR D N 1
ATOM 5875 C CA . TYR D 2 10 ? 75.695 101.536 81.201 1.00 98.61 10 TYR D CA 1
ATOM 5876 C C . TYR D 2 10 ? 74.493 101.931 82.019 1.00 98.61 10 TYR D C 1
ATOM 5877 O O . TYR D 2 10 ? 74.195 103.118 82.194 1.00 98.61 10 TYR D O 1
ATOM 5886 N N . GLY D 2 11 ? 73.799 100.939 82.546 1.00 105.92 11 GLY D N 1
ATOM 5887 C CA . GLY D 2 11 ? 72.542 101.219 83.205 1.00 105.92 11 GLY D CA 1
ATOM 5888 C C . GLY D 2 11 ? 71.610 101.805 82.161 1.00 105.92 11 GLY D C 1
ATOM 5889 O O . GLY D 2 11 ? 71.349 101.178 81.137 1.00 105.92 11 GLY D O 1
ATOM 5890 N N . SER D 2 12 ? 71.072 102.981 82.437 1.00 111.18 12 SER D N 1
ATOM 5891 C CA . SER D 2 12 ? 70.157 103.642 81.523 1.00 111.18 12 SER D CA 1
ATOM 5892 C C . SER D 2 12 ? 70.865 104.415 80.412 1.00 111.18 12 SER D C 1
ATOM 5893 O O . SER D 2 12 ? 70.220 104.918 79.488 1.00 111.18 12 SER D O 1
ATOM 5896 N N . ASN D 2 13 ? 72.183 104.547 80.499 1.00 106.83 13 ASN D N 1
ATOM 5897 C CA . ASN D 2 13 ? 72.913 105.336 79.525 1.00 106.83 13 ASN D CA 1
ATOM 5898 C C . ASN D 2 13 ? 73.312 104.564 78.297 1.00 106.83 13 ASN D C 1
ATOM 5899 O O . ASN D 2 13 ? 74.267 103.784 78.322 1.00 106.83 13 ASN D O 1
ATOM 5904 N N . VAL D 2 14 ? 72.596 104.762 77.211 1.00 102.32 14 VAL D N 1
ATOM 5905 C CA . VAL D 2 14 ? 72.932 104.016 76.022 1.00 102.32 14 VAL D CA 1
ATOM 5906 C C . VAL D 2 14 ? 74.047 104.744 75.330 1.00 102.32 14 VAL D C 1
ATOM 5907 O O . VAL D 2 14 ? 73.936 105.935 75.053 1.00 102.32 14 VAL D O 1
ATOM 5911 N N . VAL D 2 15 ? 75.119 104.036 75.059 1.00 96.31 15 VAL D N 1
ATOM 5912 C CA . VAL D 2 15 ? 76.257 104.629 74.422 1.00 96.31 15 VAL D CA 1
ATOM 5913 C C . VAL D 2 15 ? 76.238 104.267 72.975 1.00 96.31 15 VAL D C 1
ATOM 5914 O O . VAL D 2 15 ? 76.326 105.137 72.127 1.00 96.31 15 VAL D O 1
ATOM 5918 N N . LEU D 2 16 ? 76.145 102.987 72.684 1.00 99.30 16 LEU D N 1
ATOM 5919 C CA . LEU D 2 16 ? 76.086 102.566 71.297 1.00 99.30 16 LEU D CA 1
ATOM 5920 C C . LEU D 2 16 ? 74.709 102.030 71.053 1.00 99.30 16 LEU D C 1
ATOM 5921 O O . LEU D 2 16 ? 74.152 101.374 71.935 1.00 99.30 16 LEU D O 1
ATOM 5926 N N . ASN D 2 17 ? 74.151 102.287 69.878 1.00 106.09 17 ASN D N 1
ATOM 5927 C CA . ASN D 2 17 ? 72.807 101.809 69.603 1.00 106.09 17 ASN D CA 1
ATOM 5928 C C . ASN D 2 17 ? 72.644 101.305 68.188 1.00 106.09 17 ASN D C 1
ATOM 5929 O O . ASN D 2 17 ? 72.533 102.096 67.252 1.00 106.09 17 ASN D O 1
ATOM 5934 N N . ASP D 2 18 ? 72.641 99.983 68.030 1.00 115.95 18 ASP D N 1
ATOM 5935 C CA . ASP D 2 18 ? 72.569 99.361 66.717 1.00 115.95 18 ASP D CA 1
ATOM 5936 C C . ASP D 2 18 ? 73.626 99.941 65.794 1.00 115.95 18 ASP D C 1
ATOM 5937 O O . ASP D 2 18 ? 73.328 100.340 64.669 1.00 115.95 18 ASP D O 1
ATOM 5942 N N . ILE D 2 19 ? 74.860 100.015 66.259 1.00 109.90 19 ILE D N 1
ATOM 5943 C CA . ILE D 2 19 ? 75.877 100.621 65.424 1.00 109.90 19 ILE D CA 1
ATOM 5944 C C . ILE D 2 19 ? 76.622 99.592 64.579 1.00 109.90 19 ILE D C 1
ATOM 5945 O O . ILE D 2 19 ? 77.044 98.539 65.071 1.00 109.90 19 ILE D O 1
ATOM 5950 N N . ASP D 2 20 ? 76.741 99.874 63.284 1.00 113.98 20 ASP D N 1
ATOM 5951 C CA . ASP D 2 20 ? 77.462 98.992 62.378 1.00 113.98 20 ASP D CA 1
ATOM 5952 C C . ASP D 2 20 ? 78.795 99.611 61.993 1.00 113.98 20 ASP D C 1
ATOM 5953 O O . ASP D 2 20 ? 78.910 100.833 61.931 1.00 113.98 20 ASP D O 1
ATOM 5958 N N . PHE D 2 21 ? 79.772 98.779 61.655 1.00 109.15 21 PHE D N 1
ATOM 5959 C CA . PHE D 2 21 ? 81.075 99.272 61.195 1.00 109.15 21 PHE D CA 1
ATOM 5960 C C . PHE D 2 21 ? 81.863 98.308 60.331 1.00 109.15 21 PHE D C 1
ATOM 5961 O O . PHE D 2 21 ? 81.934 97.110 60.628 1.00 109.15 21 PHE D O 1
ATOM 5969 N N . ASP D 2 22 ? 82.527 98.837 59.301 1.00 109.70 22 ASP D N 1
ATOM 5970 C CA . ASP D 2 22 ? 83.457 98.025 58.530 1.00 109.70 22 ASP D CA 1
ATOM 5971 C C . ASP D 2 22 ? 84.529 98.881 57.851 1.00 109.70 22 ASP D C 1
ATOM 5972 O O . ASP D 2 22 ? 84.436 100.115 57.815 1.00 109.70 22 ASP D O 1
ATOM 5977 N N . PHE D 2 23 ? 85.452 98.199 57.188 1.00 110.13 23 PHE D N 1
ATOM 5978 C CA . PHE D 2 23 ? 86.504 98.787 56.376 1.00 110.13 23 PHE D CA 1
ATOM 5979 C C . PHE D 2 23 ? 86.219 98.463 54.926 1.00 110.13 23 PHE D C 1
ATOM 5980 O O . PHE D 2 23 ? 86.542 97.374 54.447 1.00 110.13 23 PHE D O 1
ATOM 5988 N N . GLY D 2 24 ? 85.652 99.411 54.195 1.00 114.47 24 GLY D N 1
ATOM 5989 C CA . GLY D 2 24 ? 85.255 99.198 52.799 1.00 114.47 24 GLY D CA 1
ATOM 5990 C C . GLY D 2 24 ? 86.452 99.279 51.861 1.00 114.47 24 GLY D C 1
ATOM 5991 O O . GLY D 2 24 ? 86.563 100.198 51.051 1.00 114.47 24 GLY D O 1
ATOM 5992 N N . ASP D 2 25 ? 87.390 98.354 52.059 1.00 114.15 25 ASP D N 1
ATOM 5993 C CA . ASP D 2 25 ? 88.676 98.249 51.365 1.00 114.15 25 ASP D CA 1
ATOM 5994 C C . ASP D 2 25 ? 89.591 99.429 51.666 1.00 114.15 25 ASP D C 1
ATOM 5995 O O . ASP D 2 25 ? 90.627 99.617 51.024 1.00 114.15 25 ASP D O 1
ATOM 6000 N N . SER D 2 26 ? 89.209 100.210 52.659 1.00 112.79 26 SER D N 1
ATOM 6001 C CA . SER D 2 26 ? 89.969 101.335 53.135 1.00 112.79 26 SER D CA 1
ATOM 6002 C C . SER D 2 26 ? 91.060 100.841 54.057 1.00 112.79 26 SER D C 1
ATOM 6003 O O . SER D 2 26 ? 91.011 99.706 54.538 1.00 112.79 26 SER D O 1
ATOM 6006 N N . ARG D 2 27 ? 92.035 101.682 54.356 1.00 106.86 27 ARG D N 1
ATOM 6007 C CA . ARG D 2 27 ? 93.072 101.264 55.266 1.00 106.86 27 ARG D CA 1
ATOM 6008 C C . ARG D 2 27 ? 93.066 102.124 56.489 1.00 106.86 27 ARG D C 1
ATOM 6009 O O . ARG D 2 27 ? 93.212 101.624 57.601 1.00 106.86 27 ARG D O 1
ATOM 6017 N N . ILE D 2 28 ? 92.921 103.417 56.313 1.00 101.88 28 ILE D N 1
ATOM 6018 C CA . ILE D 2 28 ? 92.995 104.268 57.485 1.00 101.88 28 ILE D CA 1
ATOM 6019 C C . ILE D 2 28 ? 91.674 104.943 57.777 1.00 101.88 28 ILE D C 1
ATOM 6020 O O . ILE D 2 28 ? 91.284 105.910 57.110 1.00 101.88 28 ILE D O 1
ATOM 6025 N N . VAL D 2 29 ? 91.043 104.538 58.855 1.00 95.26 29 VAL D N 1
ATOM 6026 C CA . VAL D 2 29 ? 89.748 105.087 59.164 1.00 95.26 29 VAL D CA 1
ATOM 6027 C C . VAL D 2 29 ? 89.816 105.932 60.394 1.00 95.26 29 VAL D C 1
ATOM 6028 O O . VAL D 2 29 ? 90.228 105.451 61.447 1.00 95.26 29 VAL D O 1
ATOM 6032 N N . GLY D 2 30 ? 89.453 107.187 60.263 1.00 88.58 30 GLY D N 1
ATOM 6033 C CA . GLY D 2 30 ? 89.451 108.050 61.416 1.00 88.58 30 GLY D CA 1
ATOM 6034 C C . GLY D 2 30 ? 88.097 107.990 62.097 1.00 88.58 30 GLY D C 1
ATOM 6035 O O . GLY D 2 30 ? 87.074 107.807 61.439 1.00 88.58 30 GLY D O 1
ATOM 6036 N N . LEU D 2 31 ? 88.075 108.206 63.396 1.00 84.22 31 LEU D N 1
ATOM 6037 C CA . LEU D 2 31 ? 86.838 108.284 64.149 1.00 84.22 31 LEU D CA 1
ATOM 6038 C C . LEU D 2 31 ? 86.758 109.590 64.915 1.00 84.22 31 LEU D C 1
ATOM 6039 O O . LEU D 2 31 ? 87.614 109.950 65.732 1.00 84.22 31 LEU D O 1
ATOM 6044 N N . ILE D 2 32 ? 85.718 110.324 64.597 1.00 88.84 32 ILE D N 1
ATOM 6045 C CA . ILE D 2 32 ? 85.483 111.649 65.092 1.00 88.84 32 ILE D CA 1
ATOM 6046 C C . ILE D 2 32 ? 84.173 111.757 65.830 1.00 88.84 32 ILE D C 1
ATOM 6047 O O . ILE D 2 32 ? 83.175 111.158 65.433 1.00 88.84 32 ILE D O 1
ATOM 6052 N N . GLY D 2 33 ? 84.179 112.498 66.922 1.00 88.49 33 GLY D N 1
ATOM 6053 C CA . GLY D 2 33 ? 82.959 112.722 67.686 1.00 88.49 33 GLY D CA 1
ATOM 6054 C C . GLY D 2 33 ? 83.292 113.526 68.916 1.00 88.49 33 GLY D C 1
ATOM 6055 O O . GLY D 2 33 ? 84.471 113.729 69.196 1.00 88.49 33 GLY D O 1
ATOM 6056 N N . LYS D 2 34 ? 82.279 113.950 69.658 1.00 89.11 34 LYS D N 1
ATOM 6057 C CA . LYS D 2 34 ? 82.451 114.762 70.863 1.00 89.11 34 LYS D CA 1
ATOM 6058 C C . LYS D 2 34 ? 82.793 113.932 72.064 1.00 89.11 34 LYS D C 1
ATOM 6059 O O . LYS D 2 34 ? 82.559 112.720 72.072 1.00 89.11 34 LYS D O 1
ATOM 6065 N N . ASN D 2 35 ? 83.332 114.561 73.096 1.00 91.94 35 ASN D N 1
ATOM 6066 C CA . ASN D 2 35 ? 83.611 113.768 74.273 1.00 91.94 35 ASN D CA 1
ATOM 6067 C C . ASN D 2 35 ? 82.346 113.395 75.012 1.00 91.94 35 ASN D C 1
ATOM 6068 O O . ASN D 2 35 ? 81.592 114.255 75.468 1.00 91.94 35 ASN D O 1
ATOM 6073 N N . GLY D 2 36 ? 82.144 112.088 75.136 1.00 90.34 36 GLY D N 1
ATOM 6074 C CA . GLY D 2 36 ? 80.998 111.477 75.784 1.00 90.34 36 GLY D CA 1
ATOM 6075 C C . GLY D 2 36 ? 80.190 110.654 74.790 1.00 90.34 36 GLY D C 1
ATOM 6076 O O . GLY D 2 36 ? 79.236 109.969 75.168 1.00 90.34 36 GLY D O 1
ATOM 6077 N N . VAL D 2 37 ? 80.583 110.703 73.516 1.00 87.45 37 VAL D N 1
ATOM 6078 C CA . VAL D 2 37 ? 79.888 109.954 72.489 1.00 87.45 37 VAL D CA 1
ATOM 6079 C C . VAL D 2 37 ? 80.156 108.458 72.519 1.00 87.45 37 VAL D C 1
ATOM 6080 O O . VAL D 2 37 ? 79.306 107.687 72.102 1.00 87.45 37 VAL D O 1
ATOM 6084 N N . GLY D 2 38 ? 81.346 108.032 72.924 1.00 89.46 38 GLY D N 1
ATOM 6085 C CA . GLY D 2 38 ? 81.604 106.592 72.934 1.00 89.46 38 GLY D CA 1
ATOM 6086 C C . GLY D 2 38 ? 82.719 106.060 72.043 1.00 89.46 38 GLY D C 1
ATOM 6087 O O . GLY D 2 38 ? 82.817 104.850 71.849 1.00 89.46 38 GLY D O 1
ATOM 6088 N N . LYS D 2 39 ? 83.603 106.906 71.550 1.00 89.74 39 LYS D N 1
ATOM 6089 C CA . LYS D 2 39 ? 84.696 106.409 70.715 1.00 89.74 39 LYS D CA 1
ATOM 6090 C C . LYS D 2 39 ? 85.508 105.296 71.406 1.00 89.74 39 LYS D C 1
ATOM 6091 O O . LYS D 2 39 ? 85.804 104.264 70.789 1.00 89.74 39 LYS D O 1
ATOM 6097 N N . THR D 2 40 ? 85.892 105.497 72.677 1.00 88.01 40 THR D N 1
ATOM 6098 C CA . THR D 2 40 ? 86.667 104.474 73.379 1.00 88.01 40 THR D CA 1
ATOM 6099 C C . THR D 2 40 ? 85.856 103.194 73.453 1.00 88.01 40 THR D C 1
ATOM 6100 O O . THR D 2 40 ? 86.381 102.111 73.211 1.00 88.01 40 THR D O 1
ATOM 6104 N N . THR D 2 41 ? 84.578 103.317 73.782 1.00 87.80 41 THR D N 1
ATOM 6105 C CA . THR D 2 41 ? 83.701 102.174 73.920 1.00 87.80 41 THR D CA 1
ATOM 6106 C C . THR D 2 41 ? 83.724 101.346 72.663 1.00 87.80 41 THR D C 1
ATOM 6107 O O . THR D 2 41 ? 83.841 100.122 72.738 1.00 87.80 41 THR D O 1
ATOM 6111 N N . VAL D 2 42 ? 83.636 101.992 71.508 1.00 87.29 42 VAL D N 1
ATOM 6112 C CA . VAL D 2 42 ? 83.650 101.242 70.269 1.00 87.29 42 VAL D CA 1
ATOM 6113 C C . VAL D 2 42 ? 84.935 100.473 70.150 1.00 87.29 42 VAL D C 1
ATOM 6114 O O . VAL D 2 42 ? 84.933 99.288 69.803 1.00 87.29 42 VAL D O 1
ATOM 6118 N N . MET D 2 43 ? 86.035 101.145 70.424 1.00 93.96 43 MET D N 1
ATOM 6119 C CA . MET D 2 43 ? 87.321 100.511 70.327 1.00 93.96 43 MET D CA 1
ATOM 6120 C C . MET D 2 43 ? 87.472 99.360 71.296 1.00 93.96 43 MET D C 1
ATOM 6121 O O . MET D 2 43 ? 88.017 98.327 70.923 1.00 93.96 43 MET D O 1
ATOM 6126 N N . LYS D 2 44 ? 86.990 99.506 72.523 1.00 94.24 44 LYS D N 1
ATOM 6127 C CA . LYS D 2 44 ? 87.071 98.416 73.468 1.00 94.24 44 LYS D CA 1
ATOM 6128 C C . LYS D 2 44 ? 86.293 97.225 72.979 1.00 94.24 44 LYS D C 1
ATOM 6129 O O . LYS D 2 44 ? 86.761 96.089 73.116 1.00 94.24 44 LYS D O 1
ATOM 6135 N N . VAL D 2 45 ? 85.125 97.455 72.374 1.00 92.76 45 VAL D N 1
ATOM 6136 C CA . VAL D 2 45 ? 84.361 96.337 71.859 1.00 92.76 45 VAL D CA 1
ATOM 6137 C C . VAL D 2 45 ? 85.172 95.624 70.800 1.00 92.76 45 VAL D C 1
ATOM 6138 O O . VAL D 2 45 ? 85.268 94.401 70.817 1.00 92.76 45 VAL D O 1
ATOM 6142 N N . MET D 2 46 ? 85.772 96.373 69.888 1.00 95.58 46 MET D N 1
ATOM 6143 C CA . MET D 2 46 ? 86.592 95.747 68.871 1.00 95.58 46 MET D CA 1
ATOM 6144 C C . MET D 2 46 ? 87.792 95.024 69.448 1.00 95.58 46 MET D C 1
ATOM 6145 O O . MET D 2 46 ? 88.119 93.916 69.032 1.00 95.58 46 MET D O 1
ATOM 6150 N N . ASN D 2 47 ? 88.457 95.634 70.426 1.00 96.14 47 ASN D N 1
ATOM 6151 C CA . ASN D 2 47 ? 89.630 95.020 71.016 1.00 96.14 47 ASN D CA 1
ATOM 6152 C C . ASN D 2 47 ? 89.239 93.742 71.681 1.00 96.14 47 ASN D C 1
ATOM 6153 O O . ASN D 2 47 ? 89.955 92.754 71.588 1.00 96.14 47 ASN D O 1
ATOM 6158 N N . GLY D 2 48 ? 88.067 93.765 72.310 1.00 93.63 48 GLY D N 1
ATOM 6159 C CA . GLY D 2 48 ? 87.514 92.650 73.044 1.00 93.63 48 GLY D CA 1
ATOM 6160 C C . GLY D 2 48 ? 87.689 92.793 74.556 1.00 93.63 48 GLY D C 1
ATOM 6161 O O . GLY D 2 48 ? 87.751 91.802 75.291 1.00 93.63 48 GLY D O 1
ATOM 6162 N N . ASN D 2 49 ? 87.729 94.039 75.027 1.00 96.73 49 ASN D N 1
ATOM 6163 C CA . ASN D 2 49 ? 87.853 94.322 76.450 1.00 96.73 49 ASN D CA 1
ATOM 6164 C C . ASN D 2 49 ? 86.485 94.407 77.108 1.00 96.73 49 ASN D C 1
ATOM 6165 O O . ASN D 2 49 ? 86.369 94.612 78.319 1.00 96.73 49 ASN D O 1
ATOM 6170 N N . ILE D 2 50 ? 85.452 94.236 76.294 1.00 94.38 50 ILE D N 1
ATOM 6171 C CA . ILE D 2 50 ? 84.047 94.245 76.669 1.00 94.38 50 ILE D CA 1
ATOM 6172 C C . ILE D 2 50 ? 83.390 92.989 76.138 1.00 94.38 50 ILE D C 1
ATOM 6173 O O . ILE D 2 50 ? 83.566 92.648 74.972 1.00 94.38 50 ILE D O 1
ATOM 6178 N N . ILE D 2 51 ? 82.623 92.293 76.960 1.00 95.41 51 ILE D N 1
ATOM 6179 C CA . ILE D 2 51 ? 81.946 91.105 76.462 1.00 95.41 51 ILE D CA 1
ATOM 6180 C C . ILE D 2 51 ? 80.433 91.198 76.650 1.00 95.41 51 ILE D C 1
ATOM 6181 O O . ILE D 2 51 ? 79.707 90.220 76.495 1.00 95.41 51 ILE D O 1
ATOM 6186 N N . LYS D 2 52 ? 79.955 92.381 76.966 1.00 101.76 52 LYS D N 1
ATOM 6187 C CA . LYS D 2 52 ? 78.540 92.615 77.210 1.00 101.76 52 LYS D CA 1
ATOM 6188 C C . LYS D 2 52 ? 77.910 93.584 76.222 1.00 101.76 52 LYS D C 1
ATOM 6189 O O . LYS D 2 52 ? 77.051 94.378 76.591 1.00 101.76 52 LYS D O 1
ATOM 6195 N N . PHE D 2 53 ? 78.328 93.522 74.969 1.00 106.91 53 PHE D N 1
ATOM 6196 C CA . PHE D 2 53 ? 77.875 94.460 73.947 1.00 106.91 53 PHE D CA 1
ATOM 6197 C C . PHE D 2 53 ? 76.634 94.096 73.137 1.00 106.91 53 PHE D C 1
ATOM 6198 O O . PHE D 2 53 ? 76.341 94.750 72.129 1.00 106.91 53 PHE D O 1
ATOM 6206 N N . ASP D 2 54 ? 75.971 93.003 73.489 1.00 109.89 54 ASP D N 1
ATOM 6207 C CA . ASP D 2 54 ? 74.717 92.623 72.836 1.00 109.89 54 ASP D CA 1
ATOM 6208 C C . ASP D 2 54 ? 74.730 92.779 71.321 1.00 109.89 54 ASP D C 1
ATOM 6209 O O . ASP D 2 54 ? 74.012 93.627 70.792 1.00 109.89 54 ASP D O 1
ATOM 6214 N N . GLY D 2 55 ? 75.560 92.021 70.627 1.00 109.49 55 GLY D N 1
ATOM 6215 C CA . GLY D 2 55 ? 75.656 92.174 69.181 1.00 109.49 55 GLY D CA 1
ATOM 6216 C C . GLY D 2 55 ? 76.737 91.265 68.664 1.00 109.49 55 GLY D C 1
ATOM 6217 O O . GLY D 2 55 ? 77.204 90.394 69.397 1.00 109.49 55 GLY D O 1
ATOM 6218 N N . LYS D 2 56 ? 77.112 91.400 67.403 1.00 110.03 56 LYS D N 1
ATOM 6219 C CA . LYS D 2 56 ? 78.141 90.522 66.878 1.00 110.03 56 LYS D CA 1
ATOM 6220 C C . LYS D 2 56 ? 79.419 91.237 66.527 1.00 110.03 56 LYS D C 1
ATOM 6221 O O . LYS D 2 56 ? 79.445 92.188 65.745 1.00 110.03 56 LYS D O 1
ATOM 6227 N N . VAL D 2 57 ? 80.503 90.748 67.085 1.00 108.45 57 VAL D N 1
ATOM 6228 C CA . VAL D 2 57 ? 81.803 91.286 66.769 1.00 108.45 57 VAL D CA 1
ATOM 6229 C C . VAL D 2 57 ? 82.516 90.209 66.001 1.00 108.45 57 VAL D C 1
ATOM 6230 O O . VAL D 2 57 ? 82.813 89.144 66.539 1.00 108.45 57 VAL D O 1
ATOM 6234 N N . ASP D 2 58 ? 82.723 90.469 64.728 1.00 117.73 58 ASP D N 1
ATOM 6235 C CA . ASP D 2 58 ? 83.265 89.493 63.811 1.00 117.73 58 ASP D CA 1
ATOM 6236 C C . ASP D 2 58 ? 84.767 89.609 63.682 1.00 117.73 58 ASP D C 1
ATOM 6237 O O . ASP D 2 58 ? 85.271 90.520 63.014 1.00 117.73 58 ASP D O 1
ATOM 6242 N N . ILE D 2 59 ? 85.495 88.769 64.401 1.00 120.94 59 ILE D N 1
ATOM 6243 C CA . ILE D 2 59 ? 86.941 88.818 64.370 1.00 120.94 59 ILE D CA 1
ATOM 6244 C C . ILE D 2 59 ? 87.541 87.473 64.080 1.00 120.94 59 ILE D C 1
ATOM 6245 O O . ILE D 2 59 ? 87.289 86.499 64.787 1.00 120.94 59 ILE D O 1
ATOM 6250 N N . ASP D 2 60 ? 88.388 87.407 63.073 1.00 124.59 60 ASP D N 1
ATOM 6251 C CA . ASP D 2 60 ? 89.046 86.149 62.843 1.00 124.59 60 ASP D CA 1
ATOM 6252 C C . ASP D 2 60 ? 90.123 86.124 63.877 1.00 124.59 60 ASP D C 1
ATOM 6253 O O . ASP D 2 60 ? 91.057 86.922 63.819 1.00 124.59 60 ASP D O 1
ATOM 6258 N N . ASN D 2 61 ? 89.981 85.252 64.851 1.00 119.12 61 ASN D N 1
ATOM 6259 C CA . ASN D 2 61 ? 90.873 85.230 65.986 1.00 119.12 61 ASN D CA 1
ATOM 6260 C C . ASN D 2 61 ? 92.268 84.773 65.614 1.00 119.12 61 ASN D C 1
ATOM 6261 O O . ASN D 2 61 ? 93.191 84.855 66.432 1.00 119.12 61 ASN D O 1
ATOM 6266 N N . ALA D 2 62 ? 92.425 84.310 64.379 1.00 123.31 62 ALA D N 1
ATOM 6267 C CA . ALA D 2 62 ? 93.716 83.970 63.832 1.00 123.31 62 ALA D CA 1
ATOM 6268 C C . ALA D 2 62 ? 94.620 85.200 63.801 1.00 123.31 62 ALA D C 1
ATOM 6269 O O . ALA D 2 62 ? 95.844 85.078 63.837 1.00 123.31 62 ALA D O 1
ATOM 6271 N N . ASP D 2 63 ? 94.010 86.380 63.657 1.00 120.29 63 ASP D N 1
ATOM 6272 C CA . ASP D 2 63 ? 94.720 87.635 63.529 1.00 120.29 63 ASP D CA 1
ATOM 6273 C C . ASP D 2 63 ? 95.021 88.324 64.844 1.00 120.29 63 ASP D C 1
ATOM 6274 O O . ASP D 2 63 ? 94.303 88.191 65.838 1.00 120.29 63 ASP D O 1
ATOM 6279 N N . ASN D 2 64 ? 96.067 89.133 64.828 1.00 110.88 64 ASN D N 1
ATOM 6280 C CA . ASN D 2 64 ? 96.402 89.945 65.979 1.00 110.88 64 ASN D CA 1
ATOM 6281 C C . ASN D 2 64 ? 95.876 91.361 65.874 1.00 110.88 64 ASN D C 1
ATOM 6282 O O . ASN D 2 64 ? 95.903 91.980 64.790 1.00 110.88 64 ASN D O 1
ATOM 6287 N N . ILE D 2 65 ? 95.445 91.868 67.026 1.00 94.91 65 ILE D N 1
ATOM 6288 C CA . ILE D 2 65 ? 94.991 93.230 67.183 1.00 94.91 65 ILE D CA 1
ATOM 6289 C C . ILE D 2 65 ? 95.847 93.945 68.203 1.00 94.91 65 ILE D C 1
ATOM 6290 O O . ILE D 2 65 ? 95.999 93.480 69.333 1.00 94.91 65 ILE D O 1
ATOM 6295 N N . GLY D 2 66 ? 96.435 95.050 67.792 1.00 91.57 66 GLY D N 1
ATOM 6296 C CA . GLY D 2 66 ? 97.275 95.852 68.663 1.00 91.57 66 GLY D CA 1
ATOM 6297 C C . GLY D 2 66 ? 96.458 97.041 69.067 1.00 91.57 66 GLY D C 1
ATOM 6298 O O . GLY D 2 66 ? 95.621 97.492 68.283 1.00 91.57 66 GLY D O 1
ATOM 6299 N N . PHE D 2 67 ? 96.685 97.589 70.239 1.00 86.00 67 PHE D N 1
ATOM 6300 C CA . PHE D 2 67 ? 95.891 98.738 70.577 1.00 86.00 67 PHE D CA 1
ATOM 6301 C C . PHE D 2 67 ? 96.417 99.606 71.682 1.00 86.00 67 PHE D C 1
ATOM 6302 O O . PHE D 2 67 ? 97.247 99.200 72.493 1.00 86.00 67 PHE D O 1
ATOM 6310 N N . LEU D 2 68 ? 95.877 100.820 71.783 1.00 86.11 68 LEU D N 1
ATOM 6311 C CA . LEU D 2 68 ? 96.241 101.715 72.911 1.00 86.11 68 LEU D CA 1
ATOM 6312 C C . LEU D 2 68 ? 94.960 102.428 73.340 1.00 86.11 68 LEU D C 1
ATOM 6313 O O . LEU D 2 68 ? 94.370 103.109 72.494 1.00 86.11 68 LEU D O 1
ATOM 6318 N N . ILE D 2 69 ? 94.519 102.229 74.580 1.00 87.82 69 ILE D N 1
ATOM 6319 C CA . ILE D 2 69 ? 93.234 102.843 75.017 1.00 87.82 69 ILE D CA 1
ATOM 6320 C C . ILE D 2 69 ? 93.499 103.755 76.215 1.00 87.82 69 ILE D C 1
ATOM 6321 O O . ILE D 2 69 ? 94.211 103.316 77.132 1.00 87.82 69 ILE D O 1
ATOM 6326 N N . GLU D 2 70 ? 92.978 104.984 76.178 1.00 92.71 70 GLU D N 1
ATOM 6327 C CA . GLU D 2 70 ? 93.141 105.959 77.288 1.00 92.71 70 GLU D CA 1
ATOM 6328 C C . GLU D 2 70 ? 94.623 106.211 77.572 1.00 92.71 70 GLU D C 1
ATOM 6329 O O . GLU D 2 70 ? 95.387 106.363 76.605 1.00 92.71 70 GLU D O 1
ATOM 6335 N N . HIS D 2 71 ? 95.008 106.242 78.850 1.00 92.45 71 HIS D N 1
ATOM 6336 C CA . HIS D 2 71 ? 96.412 106.541 79.238 1.00 92.45 71 HIS D CA 1
ATOM 6337 C C . HIS D 2 71 ? 97.318 105.360 78.890 1.00 92.45 71 HIS D C 1
ATOM 6338 O O . HIS D 2 71 ? 96.823 104.226 78.873 1.00 92.45 71 HIS D O 1
ATOM 6345 N N . PRO D 2 72 ? 98.618 105.574 78.613 1.00 81.38 72 PRO D N 1
ATOM 6346 C CA . PRO D 2 72 ? 99.505 104.487 78.211 1.00 81.38 72 PRO D CA 1
ATOM 6347 C C . PRO D 2 72 ? 99.694 103.439 79.317 1.00 81.38 72 PRO D C 1
ATOM 6348 O O . PRO D 2 72 ? 99.691 103.810 80.474 1.00 81.38 72 PRO D O 1
ATOM 6352 N N . LYS D 2 73 ? 99.849 102.166 78.938 1.00 83.41 73 LYS D N 1
ATOM 6353 C CA . LYS D 2 73 ? 100.053 101.073 79.926 1.00 83.41 73 LYS D CA 1
ATOM 6354 C C . LYS D 2 73 ? 101.481 100.540 79.793 1.00 83.41 73 LYS D C 1
ATOM 6355 O O . LYS D 2 73 ? 101.779 99.966 78.735 1.00 83.41 73 LYS D O 1
ATOM 6361 N N . LEU D 2 74 ? 102.317 100.686 80.827 1.00 77.41 74 LEU D N 1
ATOM 6362 C CA . LEU D 2 74 ? 103.711 100.319 80.755 1.00 77.41 74 LEU D CA 1
ATOM 6363 C C . LEU D 2 74 ? 104.142 99.788 82.101 1.00 77.41 74 LEU D C 1
ATOM 6364 O O . LEU D 2 74 ? 103.491 100.090 83.095 1.00 77.41 74 LEU D O 1
ATOM 6369 N N . TYR D 2 75 ? 105.230 99.037 82.163 1.00 80.38 75 TYR D N 1
ATOM 6370 C CA . TYR D 2 75 ? 105.726 98.648 83.471 1.00 80.38 75 TYR D CA 1
ATOM 6371 C C . TYR D 2 75 ? 106.705 99.735 83.928 1.00 80.38 75 TYR D C 1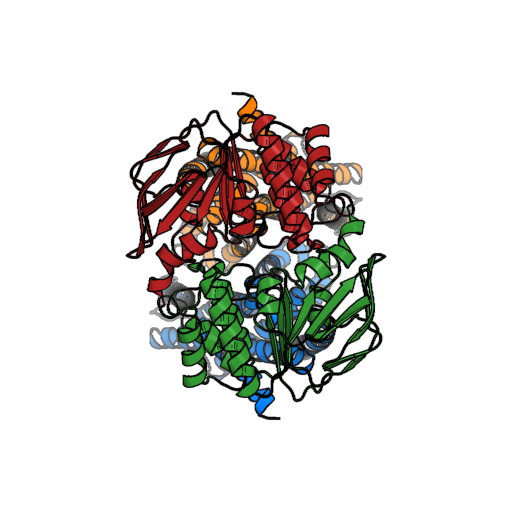
ATOM 6372 O O . TYR D 2 75 ? 107.806 99.848 83.392 1.00 80.38 75 TYR D O 1
ATOM 6381 N N . ASP D 2 76 ? 106.304 100.515 84.931 1.00 88.57 76 ASP D N 1
ATOM 6382 C CA . ASP D 2 76 ? 107.018 101.713 85.395 1.00 88.57 76 ASP D CA 1
ATOM 6383 C C . ASP D 2 76 ? 108.452 101.550 85.868 1.00 88.57 76 ASP D C 1
ATOM 6384 O O . ASP D 2 76 ? 109.272 102.462 85.725 1.00 88.57 76 ASP D O 1
ATOM 6389 N N . ASN D 2 77 ? 108.792 100.423 86.453 1.00 84.39 77 ASN D N 1
ATOM 6390 C CA . ASN D 2 77 ? 110.129 100.283 86.974 1.00 84.39 77 ASN D CA 1
ATOM 6391 C C . ASN D 2 77 ? 111.070 99.614 86.013 1.00 84.39 77 ASN D C 1
ATOM 6392 O O . ASN D 2 77 ? 112.160 99.193 86.402 1.00 84.39 77 ASN D O 1
ATOM 6397 N N . LYS D 2 78 ? 110.653 99.502 84.770 1.00 82.13 78 LYS D N 1
ATOM 6398 C CA . LYS D 2 78 ? 111.458 98.893 83.753 1.00 82.13 78 LYS D CA 1
ATOM 6399 C C . LYS D 2 78 ? 111.760 99.889 82.670 1.00 82.13 78 LYS D C 1
ATOM 6400 O O . LYS D 2 78 ? 111.086 100.914 82.570 1.00 82.13 78 LYS D O 1
ATOM 6406 N N . SER D 2 79 ? 112.777 99.614 81.872 1.00 85.20 79 SER D N 1
ATOM 6407 C CA . SER D 2 79 ? 113.104 100.494 80.772 1.00 85.20 79 SER D CA 1
ATOM 6408 C C . SER D 2 79 ? 112.105 100.439 79.649 1.00 85.20 79 SER D C 1
ATOM 6409 O O . SER D 2 79 ? 111.308 99.500 79.520 1.00 85.20 79 SER D O 1
ATOM 6412 N N . GLY D 2 80 ? 112.161 101.455 78.819 1.00 81.71 80 GLY D N 1
ATOM 6413 C CA . GLY D 2 80 ? 111.331 101.502 77.634 1.00 81.71 80 GLY D CA 1
ATOM 6414 C C . GLY D 2 80 ? 111.616 100.293 76.769 1.00 81.71 80 GLY D C 1
ATOM 6415 O O . GLY D 2 80 ? 110.713 99.542 76.379 1.00 81.71 80 GLY D O 1
ATOM 6416 N N . LEU D 2 81 ? 112.890 100.070 76.518 1.00 82.92 81 LEU D N 1
ATOM 6417 C CA . LEU D 2 81 ? 113.306 98.951 75.708 1.00 82.92 81 LEU D CA 1
ATOM 6418 C C . LEU D 2 81 ? 112.813 97.641 76.282 1.00 82.92 81 LEU D C 1
ATOM 6419 O O . LEU D 2 81 ? 112.397 96.755 75.530 1.00 82.92 81 LEU D O 1
ATOM 6424 N N . TYR D 2 82 ? 112.877 97.497 77.602 1.00 82.73 82 TYR D N 1
ATOM 6425 C CA . TYR D 2 82 ? 112.391 96.296 78.254 1.00 82.73 82 TYR D CA 1
ATOM 6426 C C . TYR D 2 82 ? 110.956 96.052 77.872 1.00 82.73 82 TYR D C 1
ATOM 6427 O O . TYR D 2 82 ? 110.600 94.937 77.484 1.00 82.73 82 TYR D O 1
ATOM 6436 N N . ASN D 2 83 ? 110.118 97.088 77.988 1.00 77.12 83 ASN D N 1
ATOM 6437 C CA . ASN D 2 83 ? 108.718 96.923 77.663 1.00 77.12 83 ASN D CA 1
ATOM 6438 C C . ASN D 2 83 ? 108.550 96.493 76.225 1.00 77.12 83 ASN D C 1
ATOM 6439 O O . ASN D 2 83 ? 107.761 95.596 75.938 1.00 77.12 83 ASN D O 1
ATOM 6444 N N . LEU D 2 84 ? 109.318 97.056 75.309 1.00 81.98 84 LEU D N 1
ATOM 6445 C CA . LEU D 2 84 ? 109.130 96.639 73.934 1.00 81.98 84 LEU D CA 1
ATOM 6446 C C . LEU D 2 84 ? 109.473 95.189 73.752 1.00 81.98 84 LEU D C 1
ATOM 6447 O O . LEU D 2 84 ? 108.737 94.455 73.083 1.00 81.98 84 LEU D O 1
ATOM 6452 N N . LYS D 2 85 ? 110.559 94.746 74.369 1.00 89.36 85 LYS D N 1
ATOM 6453 C CA . LYS D 2 85 ? 110.928 93.357 74.224 1.00 89.36 85 LYS D CA 1
ATOM 6454 C C . LYS D 2 85 ? 109.887 92.451 74.821 1.00 89.36 85 LYS D C 1
ATOM 6455 O O . LYS D 2 85 ? 109.496 91.452 74.210 1.00 89.36 85 LYS D O 1
ATOM 6461 N N . LEU D 2 86 ? 109.399 92.809 75.996 1.00 83.57 86 LEU D N 1
ATOM 6462 C CA . LEU D 2 86 ? 108.426 91.987 76.659 1.00 83.57 86 LEU D CA 1
ATOM 6463 C C . LEU D 2 86 ? 107.199 91.836 75.838 1.00 83.57 86 LEU D C 1
ATOM 6464 O O . LEU D 2 86 ? 106.727 90.727 75.614 1.00 83.57 86 LEU D O 1
ATOM 6469 N N . PHE D 2 87 ? 106.643 92.929 75.380 1.00 74.74 87 PHE D N 1
ATOM 6470 C CA . PHE D 2 87 ? 105.402 92.779 74.689 1.00 74.74 87 PHE D CA 1
ATOM 6471 C C . PHE D 2 87 ? 105.584 92.051 73.385 1.00 74.74 87 PHE D C 1
ATOM 6472 O O . PHE D 2 87 ? 104.732 91.240 73.000 1.00 74.74 87 PHE D O 1
ATOM 6480 N N . ALA D 2 88 ? 106.699 92.269 72.704 1.00 85.27 88 ALA D N 1
ATOM 6481 C CA . ALA D 2 88 ? 106.900 91.557 71.462 1.00 85.27 88 ALA D CA 1
ATOM 6482 C C . ALA D 2 88 ? 106.911 90.054 71.683 1.00 85.27 88 ALA D C 1
ATOM 6483 O O . ALA D 2 88 ? 106.347 89.296 70.895 1.00 85.27 88 ALA D O 1
ATOM 6485 N N . GLN D 2 89 ? 107.537 89.623 72.773 1.00 87.43 89 GLN D N 1
ATOM 6486 C CA . GLN D 2 89 ? 107.618 88.216 73.105 1.00 87.43 89 GLN D CA 1
ATOM 6487 C C . GLN D 2 89 ? 106.313 87.660 73.665 1.00 87.43 89 GLN D C 1
ATOM 6488 O O . GLN D 2 89 ? 105.969 86.499 73.438 1.00 87.43 89 GLN D O 1
ATOM 6494 N N . VAL D 2 90 ? 105.613 88.481 74.429 1.00 84.00 90 VAL D N 1
ATOM 6495 C CA . VAL D 2 90 ? 104.392 88.108 75.121 1.00 84.00 90 VAL D CA 1
ATOM 6496 C C . VAL D 2 90 ? 103.091 88.211 74.339 1.00 84.00 90 VAL D C 1
ATOM 6497 O O . VAL D 2 90 ? 102.269 87.299 74.393 1.00 84.00 90 VAL D O 1
ATOM 6501 N N . LEU D 2 91 ? 102.831 89.344 73.710 1.00 81.96 91 LEU D N 1
ATOM 6502 C CA . LEU D 2 91 ? 101.586 89.509 72.983 1.00 81.96 91 LEU D CA 1
ATOM 6503 C C . LEU D 2 91 ? 101.816 89.309 71.501 1.00 81.96 91 LEU D C 1
ATOM 6504 O O . LEU D 2 91 ? 100.921 88.880 70.775 1.00 81.96 91 LEU D O 1
ATOM 6509 N N . GLY D 2 92 ? 103.024 89.612 71.059 1.00 87.98 92 GLY D N 1
ATOM 6510 C CA . GLY D 2 92 ? 103.392 89.522 69.660 1.00 87.98 92 GLY D CA 1
ATOM 6511 C C . GLY D 2 92 ? 103.883 88.132 69.298 1.00 87.98 92 GLY D C 1
ATOM 6512 O O . GLY D 2 92 ? 103.597 87.154 69.982 1.00 87.98 92 GLY D O 1
ATOM 6513 N N . LYS D 2 93 ? 104.587 88.020 68.176 1.00 98.56 93 LYS D N 1
ATOM 6514 C CA . LYS D 2 93 ? 105.080 86.724 67.727 1.00 98.56 93 LYS D CA 1
ATOM 6515 C C . LYS D 2 93 ? 106.443 86.427 68.316 1.00 98.56 93 LYS D C 1
ATOM 6516 O O . LYS D 2 93 ? 106.809 85.269 68.526 1.00 98.56 93 LYS D O 1
ATOM 6522 N N . GLY D 2 94 ? 107.220 87.480 68.493 1.00 95.45 94 GLY D N 1
ATOM 6523 C CA . GLY D 2 94 ? 108.576 87.411 68.985 1.00 95.45 94 GLY D CA 1
ATOM 6524 C C . GLY D 2 94 ? 109.200 88.774 68.812 1.00 95.45 94 GLY D C 1
ATOM 6525 O O . GLY D 2 94 ? 108.641 89.642 68.137 1.00 95.45 94 GLY D O 1
ATOM 6526 N N . PHE D 2 95 ? 110.358 88.978 69.409 1.00 100.30 95 PHE D N 1
ATOM 6527 C CA . PHE D 2 95 ? 111.038 90.251 69.287 1.00 100.30 95 PHE D CA 1
ATOM 6528 C C . PHE D 2 95 ? 111.903 90.383 68.060 1.00 100.30 95 PHE D C 1
ATOM 6529 O O . PHE D 2 95 ? 112.925 89.714 67.905 1.00 100.30 95 PHE D O 1
ATOM 6537 N N . ASP D 2 96 ? 111.466 91.266 67.182 1.00 107.45 96 ASP D N 1
ATOM 6538 C CA . ASP D 2 96 ? 112.116 91.568 65.926 1.00 107.45 96 ASP D CA 1
ATOM 6539 C C . ASP D 2 96 ? 112.981 92.803 66.093 1.00 107.45 96 ASP D C 1
ATOM 6540 O O . ASP D 2 96 ? 112.477 93.933 66.142 1.00 107.45 96 ASP D O 1
ATOM 6545 N N . LYS D 2 97 ? 114.283 92.601 66.229 1.00 106.84 97 LYS D N 1
ATOM 6546 C CA . LYS D 2 97 ? 115.160 93.717 66.516 1.00 106.84 97 LYS D CA 1
ATOM 6547 C C . LYS D 2 97 ? 115.116 94.786 65.444 1.00 106.84 97 LYS D C 1
ATOM 6548 O O . LYS D 2 97 ? 115.032 95.971 65.760 1.00 106.84 97 LYS D O 1
ATOM 6554 N N . ALA D 2 98 ? 115.177 94.391 64.178 1.00 107.55 98 ALA D N 1
ATOM 6555 C CA . ALA D 2 98 ? 115.196 95.393 63.131 1.00 107.55 98 ALA D CA 1
ATOM 6556 C C . ALA D 2 98 ? 113.926 96.208 63.118 1.00 107.55 98 ALA D C 1
ATOM 6557 O O . ALA D 2 98 ? 113.968 97.434 62.986 1.00 107.55 98 ALA D O 1
ATOM 6559 N N . TYR D 2 99 ? 112.796 95.534 63.288 1.00 106.04 99 TYR D N 1
ATOM 6560 C CA . TYR D 2 99 ? 111.508 96.202 63.291 1.00 106.04 99 TYR D CA 1
ATOM 6561 C C . TYR D 2 99 ? 111.468 97.209 64.412 1.00 106.04 99 TYR D C 1
ATOM 6562 O O . TYR D 2 99 ? 111.050 98.361 64.234 1.00 106.04 99 TYR D O 1
ATOM 6571 N N . THR D 2 100 ? 111.893 96.756 65.584 1.00 104.22 100 THR D N 1
ATOM 6572 C CA . THR D 2 100 ? 111.875 97.569 66.767 1.00 104.22 100 THR D CA 1
ATOM 6573 C C . THR D 2 100 ? 112.695 98.815 66.541 1.00 104.22 100 THR D C 1
ATOM 6574 O O . THR D 2 100 ? 112.241 99.921 66.847 1.00 104.22 100 THR D O 1
ATOM 6578 N N . ASP D 2 101 ? 113.911 98.648 66.009 1.00 106.75 101 ASP D N 1
ATOM 6579 C CA . ASP D 2 101 ? 114.770 99.787 65.780 1.00 106.75 101 ASP D CA 1
ATOM 6580 C C . ASP D 2 101 ? 114.154 100.763 64.817 1.00 106.75 101 ASP D C 1
ATOM 6581 O O . ASP D 2 101 ? 114.134 101.967 65.069 1.00 106.75 101 ASP D O 1
ATOM 6586 N N . LYS D 2 102 ? 113.539 100.277 63.744 1.00 102.82 102 LYS D N 1
ATOM 6587 C CA . LYS D 2 102 ? 112.973 101.237 62.824 1.00 102.82 102 LYS D CA 1
ATOM 6588 C C . LYS D 2 102 ? 111.982 102.129 63.534 1.00 102.82 102 LYS D C 1
ATOM 6589 O O . LYS D 2 102 ? 112.014 103.347 63.362 1.00 102.82 102 LYS D O 1
ATOM 6595 N N . ILE D 2 103 ? 111.144 101.544 64.381 1.00 101.01 103 ILE D N 1
ATOM 6596 C CA . ILE D 2 103 ? 110.165 102.328 65.109 1.00 101.01 103 ILE D CA 1
ATOM 6597 C C . ILE D 2 103 ? 110.820 103.279 66.095 1.00 101.01 103 ILE D C 1
ATOM 6598 O O . ILE D 2 103 ? 110.425 104.441 66.192 1.00 101.01 103 ILE D O 1
ATOM 6603 N N . ILE D 2 104 ? 111.790 102.802 66.860 1.00 97.27 104 ILE D N 1
ATOM 6604 C CA . ILE D 2 104 ? 112.432 103.654 67.842 1.00 97.27 104 ILE D CA 1
ATOM 6605 C C . ILE D 2 104 ? 113.073 104.863 67.221 1.00 97.27 104 ILE D C 1
ATOM 6606 O O . ILE D 2 104 ? 112.923 105.992 67.716 1.00 97.27 104 ILE D O 1
ATOM 6611 N N . ASP D 2 105 ? 113.795 104.667 66.132 1.00 105.62 105 ASP D N 1
ATOM 6612 C CA . ASP D 2 105 ? 114.487 105.797 65.568 1.00 105.62 105 ASP D CA 1
ATOM 6613 C C . ASP D 2 105 ? 113.548 106.648 64.753 1.00 105.62 105 ASP D C 1
ATOM 6614 O O . ASP D 2 105 ? 113.717 107.865 64.705 1.00 105.62 105 ASP D O 1
ATOM 6619 N N . ALA D 2 106 ? 112.547 106.048 64.118 1.00 96.42 106 ALA D N 1
ATOM 6620 C CA . ALA D 2 106 ? 111.581 106.834 63.384 1.00 96.42 106 ALA D CA 1
ATOM 6621 C C . ALA D 2 106 ? 110.832 107.759 64.330 1.00 96.42 106 ALA D C 1
ATOM 6622 O O . ALA D 2 106 ? 110.575 108.914 64.002 1.00 96.42 106 ALA D O 1
ATOM 6624 N N . PHE D 2 107 ? 110.497 107.258 65.524 1.00 92.12 107 PHE D N 1
ATOM 6625 C CA . PHE D 2 107 ? 109.793 108.066 66.499 1.00 92.12 107 PHE D CA 1
ATOM 6626 C C . PHE D 2 107 ? 110.758 109.020 67.162 1.00 92.12 107 PHE D C 1
ATOM 6627 O O . PHE D 2 107 ? 110.366 110.102 67.612 1.00 92.12 107 PHE D O 1
ATOM 6635 N N . GLY D 2 108 ? 112.034 108.631 67.208 1.00 96.51 108 GLY D N 1
ATOM 6636 C CA . GLY D 2 108 ? 113.072 109.448 67.798 1.00 96.51 108 GLY D CA 1
ATOM 6637 C C . GLY D 2 108 ? 113.113 109.310 69.300 1.00 96.51 108 GLY D C 1
ATOM 6638 O O . GLY D 2 108 ? 113.429 110.261 70.014 1.00 96.51 108 GLY D O 1
ATOM 6639 N N . MET D 2 109 ? 112.756 108.133 69.798 1.00 94.47 109 MET D N 1
ATOM 6640 C CA . MET D 2 109 ? 112.743 107.946 71.236 1.00 94.47 109 MET D CA 1
ATOM 6641 C C . MET D 2 109 ? 114.065 107.398 71.734 1.00 94.47 109 MET D C 1
ATOM 6642 O O . MET D 2 109 ? 114.278 107.251 72.936 1.00 94.47 109 MET D O 1
ATOM 6647 N N . ARG D 2 110 ? 114.957 107.109 70.800 1.00 89.72 110 ARG D N 1
ATOM 6648 C CA . ARG D 2 110 ? 116.241 106.499 71.085 1.00 89.72 110 ARG D CA 1
ATOM 6649 C C . ARG D 2 110 ? 116.976 107.009 72.322 1.00 89.72 110 ARG D C 1
ATOM 6650 O O . ARG D 2 110 ? 117.352 106.178 73.145 1.00 89.72 110 ARG D O 1
ATOM 6658 N N . PRO D 2 111 ? 117.162 108.320 72.548 1.00 86.13 111 PRO D N 1
ATOM 6659 C CA . PRO D 2 111 ? 117.944 108.858 73.638 1.00 86.13 111 PRO D CA 1
ATOM 6660 C C . PRO D 2 111 ? 117.471 108.455 75.022 1.00 86.13 111 PRO D C 1
ATOM 6661 O O . PRO D 2 111 ? 118.229 108.586 75.981 1.00 86.13 111 PRO D O 1
ATOM 6665 N N . TYR D 2 112 ? 116.229 108.019 75.161 1.00 89.52 112 TYR D N 1
ATOM 6666 C CA . TYR D 2 112 ? 115.733 107.649 76.467 1.00 89.52 112 TYR D CA 1
ATOM 6667 C C . TYR D 2 112 ? 115.169 106.242 76.508 1.00 89.52 112 TYR D C 1
ATOM 6668 O O . TYR D 2 112 ? 114.541 105.840 77.488 1.00 89.52 112 TYR D O 1
ATOM 6677 N N . ILE D 2 113 ? 115.378 105.470 75.452 1.00 90.19 113 ILE D N 1
ATOM 6678 C CA . ILE D 2 113 ? 114.784 104.146 75.421 1.00 90.19 113 ILE D CA 1
ATOM 6679 C C . ILE D 2 113 ? 115.329 103.238 76.520 1.00 90.19 113 ILE D C 1
ATOM 6680 O O . ILE D 2 113 ? 114.652 102.316 76.979 1.00 90.19 113 ILE D O 1
ATOM 6685 N N . LYS D 2 114 ? 116.563 103.454 76.954 1.00 88.26 114 LYS D N 1
ATOM 6686 C CA . LYS D 2 114 ? 117.091 102.603 77.998 1.00 88.26 114 LYS D CA 1
ATOM 6687 C C . LYS D 2 114 ? 116.817 103.121 79.399 1.00 88.26 114 LYS D C 1
ATOM 6688 O O . LYS D 2 114 ? 117.296 102.542 80.372 1.00 88.26 114 LYS D O 1
ATOM 6694 N N . LYS D 2 115 ? 116.084 104.212 79.524 1.00 87.16 115 LYS D N 1
ATOM 6695 C CA . LYS D 2 115 ? 115.794 104.722 80.840 1.00 87.16 115 LYS D CA 1
ATOM 6696 C C . LYS D 2 115 ? 114.500 104.114 81.309 1.00 87.16 115 LYS D C 1
ATOM 6697 O O . LYS D 2 115 ? 113.689 103.668 80.490 1.00 87.16 115 LYS D O 1
ATOM 6703 N N . LYS D 2 116 ? 114.326 104.060 82.628 1.00 84.00 116 LYS D N 1
ATOM 6704 C CA . LYS D 2 116 ? 113.107 103.557 83.249 1.00 84.00 116 LYS D CA 1
ATOM 6705 C C . LYS D 2 116 ? 111.910 104.395 82.905 1.00 84.00 116 LYS D C 1
ATOM 6706 O O . LYS D 2 116 ? 111.977 105.618 82.916 1.00 84.00 116 LYS D O 1
ATOM 6712 N N . VAL D 2 117 ? 110.798 103.732 82.664 1.00 81.37 117 VAL D N 1
ATOM 6713 C CA . VAL D 2 117 ? 109.558 104.375 82.296 1.00 81.37 117 VAL D CA 1
ATOM 6714 C C . VAL D 2 117 ? 109.074 105.370 83.313 1.00 81.37 117 VAL D C 1
ATOM 6715 O O . VAL D 2 117 ? 108.558 106.418 82.957 1.00 81.37 117 VAL D O 1
ATOM 6719 N N . LYS D 2 118 ? 109.190 105.094 84.585 1.00 85.40 118 LYS D N 1
ATOM 6720 C CA . LYS D 2 118 ? 108.733 106.075 85.557 1.00 85.40 118 LYS D CA 1
ATOM 6721 C C . LYS D 2 118 ? 109.418 107.439 85.414 1.00 85.40 118 LYS D C 1
ATOM 6722 O O . LYS D 2 118 ? 108.946 108.422 85.981 1.00 85.40 118 LYS D O 1
ATOM 6728 N N . LYS D 2 119 ? 110.559 107.500 84.719 1.00 86.62 119 LYS D N 1
ATOM 6729 C CA . LYS D 2 119 ? 111.306 108.728 84.525 1.00 86.62 119 LYS D CA 1
ATOM 6730 C C . LYS D 2 119 ? 110.882 109.424 83.234 1.00 86.62 119 LYS D C 1
ATOM 6731 O O . LYS D 2 119 ? 111.467 110.432 82.836 1.00 86.62 119 LYS D O 1
ATOM 6737 N N . TYR D 2 120 ? 109.941 108.833 82.518 1.00 78.68 120 TYR D N 1
ATOM 6738 C CA . TYR D 2 120 ? 109.455 109.360 81.258 1.00 78.68 120 TYR D CA 1
ATOM 6739 C C . TYR D 2 120 ? 108.415 110.416 81.450 1.00 78.68 120 TYR D C 1
ATOM 6740 O O . TYR D 2 120 ? 107.654 110.398 82.411 1.00 78.68 120 TYR D O 1
ATOM 6749 N N . SER D 2 121 ? 108.366 111.334 80.519 1.00 86.68 121 SER D N 1
ATOM 6750 C CA . SER D 2 121 ? 107.336 112.340 80.480 1.00 86.68 121 SER D CA 1
ATOM 6751 C C . SER D 2 121 ? 106.084 111.735 79.877 1.00 86.68 121 SER D C 1
ATOM 6752 O O . SER D 2 121 ? 106.149 110.653 79.289 1.00 86.68 121 SER D O 1
ATOM 6755 N N . MET D 2 122 ? 104.950 112.424 79.976 1.00 90.63 122 MET D N 1
ATOM 6756 C CA . MET D 2 122 ? 103.721 111.916 79.376 1.00 90.63 122 MET D CA 1
ATOM 6757 C C . MET D 2 122 ? 103.876 111.677 77.876 1.00 90.63 122 MET D C 1
ATOM 6758 O O . MET D 2 122 ? 103.433 110.650 77.349 1.00 90.63 122 MET D O 1
ATOM 6763 N N . GLY D 2 123 ? 104.506 112.617 77.191 1.00 89.78 123 GLY D N 1
ATOM 6764 C CA . GLY D 2 123 ? 104.741 112.518 75.774 1.00 89.78 123 GLY D CA 1
ATOM 6765 C C . GLY D 2 123 ? 105.566 111.291 75.455 1.00 89.78 123 GLY D C 1
ATOM 6766 O O . GLY D 2 123 ? 105.241 110.532 74.534 1.00 89.78 123 GLY D O 1
ATOM 6767 N N . MET D 2 124 ? 106.664 111.113 76.182 1.00 87.37 124 MET D N 1
ATOM 6768 C CA . MET D 2 124 ? 107.522 109.974 75.950 1.00 87.37 124 MET D CA 1
ATOM 6769 C C . MET D 2 124 ? 106.762 108.686 76.138 1.00 87.37 124 MET D C 1
ATOM 6770 O O . MET D 2 124 ? 106.938 107.746 75.354 1.00 87.37 124 MET D O 1
ATOM 6775 N N . LYS D 2 125 ? 105.928 108.619 77.176 1.00 82.37 125 LYS D N 1
ATOM 6776 C CA . LYS D 2 125 ? 105.171 107.413 77.395 1.00 82.37 125 LYS D CA 1
ATOM 6777 C C . LYS D 2 125 ? 104.282 107.123 76.219 1.00 82.37 125 LYS D C 1
ATOM 6778 O O . LYS D 2 125 ? 104.188 105.972 75.806 1.00 82.37 125 LYS D O 1
ATOM 6784 N N . GLN D 2 126 ? 103.640 108.136 75.649 1.00 83.60 126 GLN D N 1
ATOM 6785 C CA . GLN D 2 126 ? 102.807 107.842 74.506 1.00 83.60 126 GLN D CA 1
ATOM 6786 C C . GLN D 2 126 ? 103.619 107.371 73.321 1.00 83.60 126 GLN D C 1
ATOM 6787 O O . GLN D 2 126 ? 103.249 106.394 72.676 1.00 83.60 126 GLN D O 1
ATOM 6793 N N . LYS D 2 127 ? 104.772 107.976 73.048 1.00 84.31 127 LYS D N 1
ATOM 6794 C CA . LYS D 2 127 ? 105.524 107.474 71.904 1.00 84.31 127 LYS D CA 1
ATOM 6795 C C . LYS D 2 127 ? 105.859 106.014 72.099 1.00 84.31 127 LYS D C 1
ATOM 6796 O O . LYS D 2 127 ? 105.753 105.206 71.164 1.00 84.31 127 LYS D O 1
ATOM 6802 N N . LEU D 2 128 ? 106.232 105.659 73.316 1.00 79.53 128 LEU D N 1
ATOM 6803 C CA . LEU D 2 128 ? 106.540 104.289 73.583 1.00 79.53 128 LEU D CA 1
ATOM 6804 C C . LEU D 2 128 ? 105.314 103.422 73.451 1.00 79.53 128 LEU D C 1
ATOM 6805 O O . LEU D 2 128 ? 105.375 102.372 72.828 1.00 79.53 128 LEU D O 1
ATOM 6810 N N . ALA D 2 129 ? 104.190 103.843 74.005 1.00 76.19 129 ALA D N 1
ATOM 6811 C CA . ALA D 2 129 ? 102.986 103.043 73.964 1.00 76.19 129 ALA D CA 1
ATOM 6812 C C . ALA D 2 129 ? 102.553 102.733 72.554 1.00 76.19 129 ALA D C 1
ATOM 6813 O O . ALA D 2 129 ? 102.084 101.623 72.280 1.00 76.19 129 ALA D O 1
ATOM 6815 N N . ILE D 2 130 ? 102.710 103.691 71.653 1.00 77.27 130 ILE D N 1
ATOM 6816 C CA . ILE D 2 130 ? 102.344 103.426 70.286 1.00 77.27 130 ILE D CA 1
ATOM 6817 C C . ILE D 2 130 ? 103.245 102.347 69.777 1.00 77.27 130 ILE D C 1
ATOM 6818 O O . ILE D 2 130 ? 102.777 101.406 69.133 1.00 77.27 130 ILE D O 1
ATOM 6823 N N . ALA D 2 131 ? 104.538 102.475 70.047 1.00 81.82 131 ALA D N 1
ATOM 6824 C CA . ALA D 2 131 ? 105.466 101.463 69.608 1.00 81.82 131 ALA D CA 1
ATOM 6825 C C . ALA D 2 131 ? 105.124 100.107 70.210 1.00 81.82 131 ALA D C 1
ATOM 6826 O O . ALA D 2 131 ? 105.162 99.097 69.512 1.00 81.82 131 ALA D O 1
ATOM 6828 N N . VAL D 2 132 ? 104.695 100.077 71.463 1.00 77.60 132 VAL D N 1
ATOM 6829 C CA . VAL D 2 132 ? 104.358 98.816 72.083 1.00 77.60 132 VAL D CA 1
ATOM 6830 C C . VAL D 2 132 ? 103.258 98.154 71.319 1.00 77.60 132 VAL D C 1
ATOM 6831 O O . VAL D 2 132 ? 103.322 96.959 71.051 1.00 77.60 132 VAL D O 1
ATOM 6835 N N . SER D 2 133 ? 102.240 98.905 70.964 1.00 83.45 133 SER D N 1
ATOM 6836 C CA . SER D 2 133 ? 101.168 98.323 70.201 1.00 83.45 133 SER D CA 1
ATOM 6837 C C . SER D 2 133 ? 101.690 97.790 68.869 1.00 83.45 133 SER D C 1
ATOM 6838 O O . SER D 2 133 ? 101.430 96.640 68.495 1.00 83.45 133 SER D O 1
ATOM 6841 N N . LEU D 2 134 ? 102.508 98.586 68.184 1.00 90.43 134 LEU D N 1
ATOM 6842 C CA . LEU D 2 134 ? 103.033 98.192 66.889 1.00 90.43 134 LEU D CA 1
ATOM 6843 C C . LEU D 2 134 ? 103.863 96.931 66.961 1.00 90.43 134 LEU D C 1
ATOM 6844 O O . LEU D 2 134 ? 103.829 96.126 66.027 1.00 90.43 134 LEU D O 1
ATOM 6849 N N . MET D 2 135 ? 104.550 96.706 68.077 1.00 92.89 135 MET D N 1
ATOM 6850 C CA . MET D 2 135 ? 105.398 95.535 68.240 1.00 92.89 135 MET D CA 1
ATOM 6851 C C . MET D 2 135 ? 104.700 94.211 68.081 1.00 92.89 135 MET D C 1
ATOM 6852 O O . MET D 2 135 ? 105.365 93.197 67.882 1.00 92.89 135 MET D O 1
ATOM 6857 N N . ASN D 2 136 ? 103.381 94.181 68.113 1.00 93.58 136 ASN D N 1
ATOM 6858 C CA . ASN D 2 136 ? 102.711 92.911 67.923 1.00 93.58 136 ASN D CA 1
ATOM 6859 C C . ASN D 2 136 ? 102.688 92.518 66.461 1.00 93.58 136 ASN D C 1
ATOM 6860 O O . ASN D 2 136 ? 102.227 91.430 66.115 1.00 93.58 136 ASN D O 1
ATOM 6865 N N . LYS D 2 137 ? 103.135 93.437 65.605 1.00 100.61 137 LYS D N 1
ATOM 6866 C CA . LYS D 2 137 ? 103.087 93.321 64.173 1.00 100.61 137 LYS D CA 1
ATOM 6867 C C . LYS D 2 137 ? 101.686 92.870 63.821 1.00 100.61 137 LYS D C 1
ATOM 6868 O O . LYS D 2 137 ? 101.517 91.883 63.108 1.00 100.61 137 LYS D O 1
ATOM 6874 N N . PRO D 2 138 ? 100.661 93.615 64.279 1.00 100.74 138 PRO D N 1
ATOM 6875 C CA . PRO D 2 138 ? 99.268 93.301 64.179 1.00 100.74 138 PRO D CA 1
ATOM 6876 C C . PRO D 2 138 ? 98.752 93.586 62.814 1.00 100.74 138 PRO D C 1
ATOM 6877 O O . PRO D 2 138 ? 99.419 94.243 62.023 1.00 100.74 138 PRO D O 1
ATOM 6881 N N . LYS D 2 139 ? 97.541 93.132 62.543 1.00 107.82 139 LYS D N 1
ATOM 6882 C CA . LYS D 2 139 ? 96.881 93.535 61.324 1.00 107.82 139 LYS D CA 1
ATOM 6883 C C . LYS D 2 139 ? 95.920 94.638 61.656 1.00 107.82 139 LYS D C 1
ATOM 6884 O O . LYS D 2 139 ? 95.766 95.587 60.899 1.00 107.82 139 LYS D O 1
ATOM 6890 N N . PHE D 2 140 ? 95.287 94.548 62.804 1.00 99.10 140 PHE D N 1
ATOM 6891 C CA . PHE D 2 140 ? 94.356 95.598 63.134 1.00 99.10 140 PHE D CA 1
ATOM 6892 C C . PHE D 2 140 ? 94.972 96.418 64.207 1.00 99.10 140 PHE D C 1
ATOM 6893 O O . PHE D 2 140 ? 95.423 95.870 65.213 1.00 99.10 140 PHE D O 1
ATOM 6901 N N . LEU D 2 141 ? 95.021 97.712 63.998 1.00 86.72 141 LEU D N 1
ATOM 6902 C CA . LEU D 2 141 ? 95.587 98.559 65.012 1.00 86.72 141 LEU D CA 1
ATOM 6903 C C . LEU D 2 141 ? 94.505 99.511 65.434 1.00 86.72 141 LEU D C 1
ATOM 6904 O O . LEU D 2 141 ? 93.830 100.102 64.586 1.00 86.72 141 LEU D O 1
ATOM 6909 N N . ILE D 2 142 ? 94.268 99.600 66.722 1.00 81.29 142 ILE D N 1
ATOM 6910 C CA . ILE D 2 142 ? 93.241 100.489 67.220 1.00 81.29 142 ILE D CA 1
ATOM 6911 C C . ILE D 2 142 ? 93.816 101.488 68.188 1.00 81.29 142 ILE D C 1
ATOM 6912 O O . ILE D 2 142 ? 94.277 101.120 69.269 1.00 81.29 142 ILE D O 1
ATOM 6917 N N . LEU D 2 143 ? 93.770 102.755 67.825 1.00 82.46 143 LEU D N 1
ATOM 6918 C CA . LEU D 2 143 ? 94.404 103.756 68.655 1.00 82.46 143 LEU D CA 1
ATOM 6919 C C . LEU D 2 143 ? 93.464 104.820 69.173 1.00 82.46 143 LEU D C 1
ATOM 6920 O O . LEU D 2 143 ? 92.795 105.519 68.401 1.00 82.46 143 LEU D O 1
ATOM 6925 N N . ASP D 2 144 ? 93.451 104.970 70.485 1.00 85.22 144 ASP D N 1
ATOM 6926 C CA . ASP D 2 144 ? 92.637 105.956 71.162 1.00 85.22 144 ASP D CA 1
ATOM 6927 C C . ASP D 2 144 ? 93.461 107.209 71.410 1.00 85.22 144 ASP D C 1
ATOM 6928 O O . ASP D 2 144 ? 94.331 107.227 72.284 1.00 85.22 144 ASP D O 1
ATOM 6933 N N . GLU D 2 145 ? 93.231 108.229 70.607 1.00 90.87 145 GLU D N 1
ATOM 6934 C CA . GLU D 2 145 ? 93.955 109.480 70.633 1.00 90.87 145 GLU D CA 1
ATOM 6935 C C . GLU D 2 145 ? 95.468 109.262 70.704 1.00 90.87 145 GLU D C 1
ATOM 6936 O O . GLU D 2 145 ? 96.126 109.723 71.633 1.00 90.87 145 GLU D O 1
ATOM 6942 N N . PRO D 2 146 ? 96.078 108.615 69.710 1.00 90.50 146 PRO D N 1
ATOM 6943 C CA . PRO D 2 146 ? 97.475 108.261 69.690 1.00 90.50 146 PRO D CA 1
ATOM 6944 C C . PRO D 2 146 ? 98.451 109.404 69.774 1.00 90.50 146 PRO D C 1
ATOM 6945 O O . PRO D 2 146 ? 99.575 109.205 70.206 1.00 90.50 146 PRO D O 1
ATOM 6949 N N . THR D 2 147 ? 98.040 110.603 69.396 1.00 97.23 147 THR D N 1
ATOM 6950 C CA . THR D 2 147 ? 98.941 111.727 69.434 1.00 97.23 147 THR D CA 1
ATOM 6951 C C . THR D 2 147 ? 98.496 112.726 70.473 1.00 97.23 147 THR D C 1
ATOM 6952 O O . THR D 2 147 ? 98.892 113.896 70.440 1.00 97.23 147 THR D O 1
ATOM 6956 N N . ASN D 2 148 ? 97.650 112.290 71.399 1.00 96.71 148 ASN D N 1
ATOM 6957 C CA . ASN D 2 148 ? 97.078 113.178 72.394 1.00 96.71 148 ASN D CA 1
ATOM 6958 C C . ASN D 2 148 ? 98.093 114.046 73.114 1.00 96.71 148 ASN D C 1
ATOM 6959 O O . ASN D 2 148 ? 97.871 115.235 73.283 1.00 96.71 148 ASN D O 1
ATOM 6964 N N . GLY D 2 149 ? 99.220 113.487 73.510 1.00 94.02 149 GLY D N 1
ATOM 6965 C CA . GLY D 2 149 ? 100.239 114.235 74.240 1.00 94.02 149 GLY D CA 1
ATOM 6966 C C . GLY D 2 149 ? 101.498 114.519 73.432 1.00 94.02 149 GLY D C 1
ATOM 6967 O O . GLY D 2 149 ? 102.525 114.892 74.006 1.00 94.02 149 GLY D O 1
ATOM 6968 N N . MET D 2 150 ? 101.459 114.294 72.128 1.00 103.50 150 MET D N 1
ATOM 6969 C CA . MET D 2 150 ? 102.657 114.482 71.327 1.00 103.50 150 MET D CA 1
ATOM 6970 C C . MET D 2 150 ? 102.850 115.913 70.900 1.00 103.50 150 MET D C 1
ATOM 6971 O O . MET D 2 150 ? 101.891 116.678 70.798 1.00 103.50 150 MET D O 1
ATOM 6976 N N . ASP D 2 151 ? 104.098 116.283 70.662 1.00 106.86 151 ASP D N 1
ATOM 6977 C CA . ASP D 2 151 ? 104.378 117.610 70.191 1.00 106.86 151 ASP D CA 1
ATOM 6978 C C . ASP D 2 151 ? 104.136 117.609 68.679 1.00 106.86 151 ASP D C 1
ATOM 6979 O O . ASP D 2 151 ? 103.866 116.542 68.115 1.00 106.86 151 ASP D O 1
ATOM 6984 N N . PRO D 2 152 ? 104.131 118.765 67.990 1.00 109.51 152 PRO D N 1
ATOM 6985 C CA . PRO D 2 152 ? 103.881 118.881 66.564 1.00 109.51 152 PRO D CA 1
ATOM 6986 C C . PRO D 2 152 ? 104.700 117.985 65.661 1.00 109.51 152 PRO D C 1
ATOM 6987 O O . PRO D 2 152 ? 104.168 117.405 64.709 1.00 109.51 152 PRO D O 1
ATOM 6991 N N . ASP D 2 153 ? 105.952 117.780 66.018 1.00 114.19 153 ASP D N 1
ATOM 6992 C CA . ASP D 2 153 ? 106.810 116.992 65.180 1.00 114.19 153 ASP D CA 1
ATOM 6993 C C . ASP D 2 153 ? 106.658 115.536 65.482 1.00 114.19 153 ASP D C 1
ATOM 6994 O O . ASP D 2 153 ? 106.662 114.710 64.567 1.00 114.19 153 ASP D O 1
ATOM 6999 N N . GLY D 2 154 ? 106.452 115.218 66.749 1.00 108.27 154 GLY D N 1
ATOM 7000 C CA . GLY D 2 154 ? 106.273 113.856 67.156 1.00 108.27 154 GLY D CA 1
ATOM 7001 C C . GLY D 2 154 ? 105.071 113.328 66.433 1.00 108.27 154 GLY D C 1
ATOM 7002 O O . GLY D 2 154 ? 105.123 112.264 65.818 1.00 108.27 154 GLY D O 1
ATOM 7003 N N . SER D 2 155 ? 103.981 114.085 66.474 1.00 106.82 155 SER D N 1
ATOM 7004 C CA . SER D 2 155 ? 102.774 113.624 65.845 1.00 106.82 155 SER D CA 1
ATOM 7005 C C . SER D 2 155 ? 102.990 113.341 64.380 1.00 106.82 155 SER D C 1
ATOM 7006 O O . SER D 2 155 ? 102.681 112.252 63.891 1.00 106.82 155 SER D O 1
ATOM 7009 N N . ILE D 2 156 ? 103.617 114.261 63.665 1.00 106.49 156 ILE D N 1
ATOM 7010 C CA . ILE D 2 156 ? 103.790 114.022 62.253 1.00 106.49 156 ILE D CA 1
ATOM 7011 C C . ILE D 2 156 ? 104.630 112.788 61.968 1.00 106.49 156 ILE D C 1
ATOM 7012 O O . ILE D 2 156 ? 104.262 111.984 61.100 1.00 106.49 156 ILE D O 1
ATOM 7017 N N . ASP D 2 157 ? 105.760 112.634 62.650 1.00 111.71 157 ASP D N 1
ATOM 7018 C CA . ASP D 2 157 ? 106.619 111.491 62.382 1.00 111.71 157 ASP D CA 1
ATOM 7019 C C . ASP D 2 157 ? 105.986 110.162 62.747 1.00 111.71 157 ASP D C 1
ATOM 7020 O O . ASP D 2 157 ? 106.140 109.173 62.017 1.00 111.71 157 ASP D O 1
ATOM 7025 N N . VAL D 2 158 ? 105.262 110.119 63.857 1.00 102.34 158 VAL D N 1
ATOM 7026 C CA . VAL D 2 158 ? 104.628 108.886 64.268 1.00 102.34 158 VAL D CA 1
ATOM 7027 C C . VAL D 2 158 ? 103.559 108.481 63.284 1.00 102.34 158 VAL D C 1
ATOM 7028 O O . VAL D 2 158 ? 103.496 107.324 62.861 1.00 102.34 158 VAL D O 1
ATOM 7032 N N . LEU D 2 159 ? 102.710 109.423 62.917 1.00 100.51 159 LEU D N 1
ATOM 7033 C CA . LEU D 2 159 ? 101.631 109.128 62.008 1.00 100.51 159 LEU D CA 1
ATOM 7034 C C . LEU D 2 159 ? 102.144 108.725 60.644 1.00 100.51 159 LEU D C 1
ATOM 7035 O O . LEU D 2 159 ? 101.625 107.784 60.029 1.00 100.51 159 LEU D O 1
ATOM 7040 N N . THR D 2 160 ? 103.195 109.392 60.184 1.00 102.03 160 THR D N 1
ATOM 7041 C CA . THR D 2 160 ? 103.786 109.078 58.905 1.00 102.03 160 THR D CA 1
ATOM 7042 C C . THR D 2 160 ? 104.321 107.658 58.933 1.00 102.03 160 THR D C 1
ATOM 7043 O O . THR D 2 160 ? 104.124 106.892 57.981 1.00 102.03 160 THR D O 1
ATOM 7047 N N . THR D 2 161 ? 105.002 107.308 60.024 1.00 105.27 161 THR D N 1
ATOM 7048 C CA . THR D 2 161 ? 105.582 105.994 60.191 1.00 105.27 161 THR D CA 1
ATOM 7049 C C . THR D 2 161 ? 104.514 104.927 60.119 1.00 105.27 161 THR D C 1
ATOM 7050 O O . THR D 2 161 ? 104.701 103.904 59.452 1.00 105.27 161 THR D O 1
ATOM 7054 N N . ILE D 2 162 ? 103.393 105.149 60.790 1.00 102.46 162 ILE D N 1
ATOM 7055 C CA . ILE D 2 162 ? 102.350 104.156 60.752 1.00 102.46 162 ILE D CA 1
ATOM 7056 C C . ILE D 2 162 ? 101.860 103.987 59.331 1.00 102.46 162 ILE D C 1
ATOM 7057 O O . ILE D 2 162 ? 101.684 102.857 58.872 1.00 102.46 162 ILE D O 1
ATOM 7062 N N . LYS D 2 163 ? 101.611 105.083 58.621 1.00 104.63 163 LYS D N 1
ATOM 7063 C CA . LYS D 2 163 ? 101.149 104.924 57.259 1.00 104.63 163 LYS D CA 1
ATOM 7064 C C . LYS D 2 163 ? 102.127 104.099 56.439 1.00 104.63 163 LYS D C 1
ATOM 7065 O O . LYS D 2 163 ? 101.726 103.275 55.635 1.00 104.63 163 LYS D O 1
ATOM 7071 N N . SER D 2 164 ? 103.417 104.293 56.611 1.00 106.00 164 SER D N 1
ATOM 7072 C CA . SER D 2 164 ? 104.338 103.463 55.853 1.00 106.00 164 SER D CA 1
ATOM 7073 C C . SER D 2 164 ? 104.115 101.980 56.180 1.00 106.00 164 SER D C 1
ATOM 7074 O O . SER D 2 164 ? 103.996 101.120 55.284 1.00 106.00 164 SER D O 1
ATOM 7077 N N . LEU D 2 165 ? 104.001 101.695 57.471 1.00 107.96 165 LEU D N 1
ATOM 7078 C CA . LEU D 2 165 ? 103.836 100.339 57.941 1.00 107.96 165 LEU D CA 1
ATOM 7079 C C . LEU D 2 165 ? 102.583 99.656 57.445 1.00 107.96 165 LEU D C 1
ATOM 7080 O O . LEU D 2 165 ? 102.609 98.448 57.226 1.00 107.96 165 LEU D O 1
ATOM 7085 N N . VAL D 2 166 ? 101.495 100.385 57.188 1.00 108.27 166 VAL D N 1
ATOM 7086 C CA . VAL D 2 166 ? 100.287 99.668 56.762 1.00 108.27 166 VAL D CA 1
ATOM 7087 C C . VAL D 2 166 ? 100.444 98.990 55.424 1.00 108.27 166 VAL D C 1
ATOM 7088 O O . VAL D 2 166 ? 99.572 98.224 55.009 1.00 108.27 166 VAL D O 1
ATOM 7092 N N . ASN D 2 167 ? 101.497 99.325 54.690 1.00 113.39 167 ASN D N 1
ATOM 7093 C CA . ASN D 2 167 ? 101.736 98.662 53.437 1.00 113.39 167 ASN D CA 1
ATOM 7094 C C . ASN D 2 167 ? 102.716 97.531 53.684 1.00 113.39 167 ASN D C 1
ATOM 7095 O O . ASN D 2 167 ? 102.565 96.443 53.132 1.00 113.39 167 ASN D O 1
ATOM 7100 N N . GLU D 2 168 ? 103.718 97.779 54.542 1.00 120.01 168 GLU D N 1
ATOM 7101 C CA . GLU D 2 168 ? 104.706 96.742 54.875 1.00 120.01 168 GLU D CA 1
ATOM 7102 C C . GLU D 2 168 ? 104.014 95.517 55.471 1.00 120.01 168 GLU D C 1
ATOM 7103 O O . GLU D 2 168 ? 104.387 94.374 55.201 1.00 120.01 168 GLU D O 1
ATOM 7109 N N . LEU D 2 169 ? 103.017 95.777 56.297 1.00 117.40 169 LEU D N 1
ATOM 7110 C CA . LEU D 2 169 ? 102.203 94.763 56.927 1.00 117.40 169 LEU D CA 1
ATOM 7111 C C . LEU D 2 169 ? 100.822 94.984 56.354 1.00 117.40 169 LEU D C 1
ATOM 7112 O O . LEU D 2 169 ? 100.420 96.125 56.204 1.00 117.40 169 LEU D O 1
ATOM 7117 N N . ASP D 2 170 ? 100.033 93.953 56.118 1.00 122.14 170 ASP D N 1
ATOM 7118 C CA . ASP D 2 170 ? 98.696 94.230 55.578 1.00 122.14 170 ASP D CA 1
ATOM 7119 C C . ASP D 2 170 ? 97.761 94.682 56.691 1.00 122.14 170 ASP D C 1
ATOM 7120 O O . ASP D 2 170 ? 97.044 93.869 57.274 1.00 122.14 170 ASP D O 1
ATOM 7125 N N . MET D 2 171 ? 97.816 95.969 57.020 1.00 110.85 171 MET D N 1
ATOM 7126 C CA . MET D 2 171 ? 97.082 96.467 58.172 1.00 110.85 171 MET D CA 1
ATOM 7127 C C . MET D 2 171 ? 95.809 97.221 57.849 1.00 110.85 171 MET D C 1
ATOM 7128 O O . MET D 2 171 ? 95.583 97.661 56.722 1.00 110.85 171 MET D O 1
ATOM 7133 N N . ARG D 2 172 ? 94.994 97.376 58.871 1.00 106.01 172 ARG D N 1
ATOM 7134 C CA . ARG D 2 172 ? 93.795 98.197 58.850 1.00 106.01 172 ARG D CA 1
ATOM 7135 C C . ARG D 2 172 ? 93.867 99.003 60.135 1.00 106.01 172 ARG D C 1
ATOM 7136 O O . ARG D 2 172 ? 94.084 98.440 61.213 1.00 106.01 172 ARG D O 1
ATOM 7144 N N . ILE D 2 173 ? 93.759 100.312 60.031 1.00 91.93 173 ILE D N 1
ATOM 7145 C CA . ILE D 2 173 ? 93.969 101.132 61.208 1.00 91.93 173 ILE D CA 1
ATOM 7146 C C . ILE D 2 173 ? 92.760 101.963 61.588 1.00 91.93 173 ILE D C 1
ATOM 7147 O O . ILE D 2 173 ? 92.205 102.674 60.751 1.00 91.93 173 ILE D O 1
ATOM 7152 N N . LEU D 2 174 ? 92.350 101.894 62.840 1.00 83.94 174 LEU D N 1
ATOM 7153 C CA . LEU D 2 174 ? 91.264 102.740 63.311 1.00 83.94 174 LEU D CA 1
ATOM 7154 C C . LEU D 2 174 ? 91.802 103.776 64.269 1.00 83.94 174 LEU D C 1
ATOM 7155 O O . LEU D 2 174 ? 92.367 103.427 65.310 1.00 83.94 174 LEU D O 1
ATOM 7160 N N . ILE D 2 175 ? 91.643 105.045 63.933 1.00 84.32 175 ILE D N 1
ATOM 7161 C CA . ILE D 2 175 ? 92.156 106.090 64.802 1.00 84.32 175 ILE D CA 1
ATOM 7162 C C . ILE D 2 175 ? 91.094 107.018 65.300 1.00 84.32 175 ILE D C 1
ATOM 7163 O O . ILE D 2 175 ? 90.534 107.789 64.524 1.00 84.32 175 ILE D O 1
ATOM 7168 N N . SER D 2 176 ? 90.903 107.023 66.596 1.00 84.44 176 SER D N 1
ATOM 7169 C CA . SER D 2 176 ? 89.934 107.892 67.225 1.00 84.44 176 SER D CA 1
ATOM 7170 C C . SER D 2 176 ? 90.666 109.083 67.698 1.00 84.44 176 SER D C 1
ATOM 7171 O O . SER D 2 176 ? 91.558 108.958 68.536 1.00 84.44 176 SER D O 1
ATOM 7174 N N . SER D 2 177 ? 90.342 110.249 67.193 1.00 89.21 177 SER D N 1
ATOM 7175 C CA . SER D 2 177 ? 91.188 111.336 67.623 1.00 89.21 177 SER D CA 1
ATOM 7176 C C . SER D 2 177 ? 90.677 112.737 67.417 1.00 89.21 177 SER D C 1
ATOM 7177 O O . SER D 2 177 ? 90.024 113.058 66.428 1.00 89.21 177 SER D O 1
ATOM 7180 N N . HIS D 2 178 ? 91.019 113.583 68.361 1.00 93.60 178 HIS D N 1
ATOM 7181 C CA . HIS D 2 178 ? 90.825 115.010 68.257 1.00 93.60 178 HIS D CA 1
ATOM 7182 C C . HIS D 2 178 ? 91.982 115.469 67.421 1.00 93.60 178 HIS D C 1
ATOM 7183 O O . HIS D 2 178 ? 92.750 114.631 66.974 1.00 93.60 178 HIS D O 1
ATOM 7190 N N . LYS D 2 179 ? 92.122 116.750 67.133 1.00 103.52 179 LYS D N 1
ATOM 7191 C CA . LYS D 2 179 ? 93.197 117.143 66.224 1.00 103.52 179 LYS D CA 1
ATOM 7192 C C . LYS D 2 179 ? 92.864 116.565 64.871 1.00 103.52 179 LYS D C 1
ATOM 7193 O O . LYS D 2 179 ? 93.550 115.691 64.332 1.00 103.52 179 LYS D O 1
ATOM 7199 N N . LEU D 2 180 ? 91.811 117.104 64.294 1.00 110.50 180 LEU D N 1
ATOM 7200 C CA . LEU D 2 180 ? 91.324 116.659 63.015 1.00 110.50 180 LEU D CA 1
ATOM 7201 C C . LEU D 2 180 ? 92.427 116.829 62.006 1.00 110.50 180 LEU D C 1
ATOM 7202 O O . LEU D 2 180 ? 92.564 116.014 61.101 1.00 110.50 180 LEU D O 1
ATOM 7207 N N . GLU D 2 181 ? 93.269 117.836 62.215 1.00 113.04 181 GLU D N 1
ATOM 7208 C CA . GLU D 2 181 ? 94.398 118.105 61.361 1.00 113.04 181 GLU D CA 1
ATOM 7209 C C . GLU D 2 181 ? 95.339 116.898 61.280 1.00 113.04 181 GLU D C 1
ATOM 7210 O O . GLU D 2 181 ? 96.000 116.711 60.258 1.00 113.04 181 GLU D O 1
ATOM 7216 N N . ASP D 2 182 ? 95.448 116.096 62.353 1.00 110.11 182 ASP D N 1
ATOM 7217 C CA . ASP D 2 182 ? 96.275 114.903 62.292 1.00 110.11 182 ASP D CA 1
ATOM 7218 C C . ASP D 2 182 ? 95.559 113.833 61.479 1.00 110.11 182 ASP D C 1
ATOM 7219 O O . ASP D 2 182 ? 96.159 113.186 60.617 1.00 110.11 182 ASP D O 1
ATOM 7224 N N . ILE D 2 183 ? 94.250 113.712 61.662 1.00 106.21 183 ILE D N 1
ATOM 7225 C CA . ILE D 2 183 ? 93.523 112.710 60.877 1.00 106.21 183 ILE D CA 1
ATOM 7226 C C . ILE D 2 183 ? 93.674 113.047 59.412 1.00 106.21 183 ILE D C 1
ATOM 7227 O O . ILE D 2 183 ? 93.916 112.177 58.594 1.00 106.21 183 ILE D O 1
ATOM 7232 N N . GLU D 2 184 ? 93.570 114.315 59.076 1.00 111.38 184 GLU D N 1
ATOM 7233 C CA . GLU D 2 184 ? 93.696 114.767 57.706 1.00 111.38 184 GLU D CA 1
ATOM 7234 C C . GLU D 2 184 ? 95.047 114.443 57.081 1.00 111.38 184 GLU D C 1
ATOM 7235 O O . GLU D 2 184 ? 95.177 114.490 55.858 1.00 111.38 184 GLU D O 1
ATOM 7241 N N . LEU D 2 185 ? 96.071 114.202 57.894 1.00 111.11 185 LEU D N 1
ATOM 7242 C CA . LEU D 2 185 ? 97.374 113.894 57.373 1.00 111.11 185 LEU D CA 1
ATOM 7243 C C . LEU D 2 185 ? 97.332 112.453 56.943 1.00 111.11 185 LEU D C 1
ATOM 7244 O O . LEU D 2 185 ? 97.710 112.109 55.822 1.00 111.11 185 LEU D O 1
ATOM 7249 N N . ILE D 2 186 ? 96.888 111.597 57.856 1.00 109.35 186 ILE D N 1
ATOM 7250 C CA . ILE D 2 186 ? 96.831 110.184 57.556 1.00 109.35 186 ILE D CA 1
ATOM 7251 C C . ILE D 2 186 ? 95.404 109.674 57.673 1.00 109.35 186 ILE D C 1
ATOM 7252 O O . ILE D 2 186 ? 94.922 109.430 58.782 1.00 109.35 186 ILE D O 1
ATOM 7257 N N . CYS D 2 187 ? 94.755 109.489 56.530 1.00 111.05 187 CYS D N 1
ATOM 7258 C CA . CYS D 2 187 ? 93.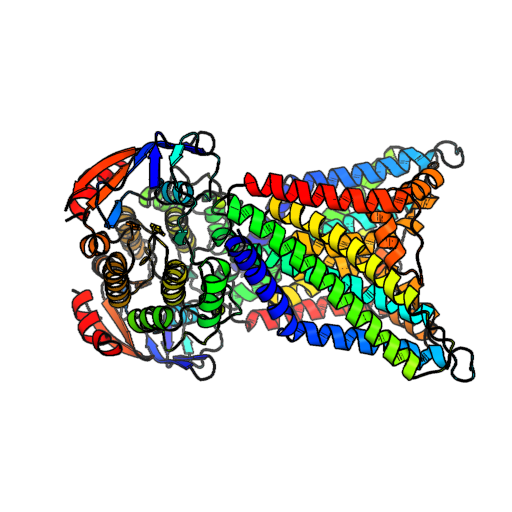381 108.999 56.449 1.00 111.05 187 CYS D CA 1
ATOM 7259 C C . CYS D 2 187 ? 93.000 108.681 55.022 1.00 111.05 187 CYS D C 1
ATOM 7260 O O . CYS D 2 187 ? 93.607 109.206 54.087 1.00 111.05 187 CYS D O 1
ATOM 7263 N N . ASP D 2 188 ? 91.927 107.919 54.840 1.00 111.35 188 ASP D N 1
ATOM 7264 C CA . ASP D 2 188 ? 91.381 107.742 53.516 1.00 111.35 188 ASP D CA 1
ATOM 7265 C C . ASP D 2 188 ? 89.878 107.710 53.663 1.00 111.35 188 ASP D C 1
ATOM 7266 O O . ASP D 2 188 ? 89.110 107.612 52.694 1.00 111.35 188 ASP D O 1
ATOM 7271 N N . ARG D 2 189 ? 89.481 107.883 54.906 1.00 103.66 189 ARG D N 1
ATOM 7272 C CA . ARG D 2 189 ? 88.101 108.078 55.315 1.00 103.66 189 ARG D CA 1
ATOM 7273 C C . ARG D 2 189 ? 87.981 108.393 56.780 1.00 103.66 189 ARG D C 1
ATOM 7274 O O . ARG D 2 189 ? 88.890 108.117 57.567 1.00 103.66 189 ARG D O 1
ATOM 7282 N N . ALA D 2 190 ? 86.848 108.957 57.139 1.00 95.19 190 ALA D N 1
ATOM 7283 C CA . ALA D 2 190 ? 86.538 109.210 58.527 1.00 95.19 190 ALA D CA 1
ATOM 7284 C C . ALA D 2 190 ? 85.068 109.067 58.773 1.00 95.19 190 ALA D C 1
ATOM 7285 O O . ALA D 2 190 ? 84.232 109.433 57.942 1.00 95.19 190 ALA D O 1
ATOM 7287 N N . VAL D 2 191 ? 84.746 108.593 59.952 1.00 88.18 191 VAL D N 1
ATOM 7288 C CA . VAL D 2 191 ? 83.370 108.440 60.334 1.00 88.18 191 VAL D CA 1
ATOM 7289 C C . VAL D 2 191 ? 83.066 109.278 61.530 1.00 88.18 191 VAL D C 1
ATOM 7290 O O . VAL D 2 191 ? 83.871 109.393 62.457 1.00 88.18 191 VAL D O 1
ATOM 7294 N N . PHE D 2 192 ? 81.894 109.858 61.490 1.00 93.12 192 PHE D N 1
ATOM 7295 C CA . PHE D 2 192 ? 81.421 110.736 62.525 1.00 93.12 192 PHE D CA 1
ATOM 7296 C C . PHE D 2 192 ? 80.353 110.064 63.321 1.00 93.12 192 PHE D C 1
ATOM 7297 O O . PHE D 2 192 ? 79.301 109.662 62.797 1.00 93.12 192 PHE D O 1
ATOM 7305 N N . LEU D 2 193 ? 80.650 109.919 64.588 1.00 94.23 193 LEU D N 1
ATOM 7306 C CA . LEU D 2 193 ? 79.811 109.244 65.545 1.00 94.23 193 LEU D CA 1
ATOM 7307 C C . LEU D 2 193 ? 79.055 110.233 66.409 1.00 94.23 193 LEU D C 1
ATOM 7308 O O . LEU D 2 193 ? 79.646 111.163 66.960 1.00 94.23 193 LEU D O 1
ATOM 7313 N N . ARG D 2 194 ? 77.746 110.047 66.512 1.00 106.37 194 ARG D N 1
ATOM 7314 C CA . ARG D 2 194 ? 76.909 110.909 67.334 1.00 106.37 194 ARG D CA 1
ATOM 7315 C C . ARG D 2 194 ? 75.711 110.126 67.845 1.00 106.37 194 ARG D C 1
ATOM 7316 O O . ARG D 2 194 ? 75.137 109.317 67.126 1.00 106.37 194 ARG D O 1
ATOM 7324 N N . ASP D 2 195 ? 75.335 110.328 69.095 1.00 111.52 195 ASP D N 1
ATOM 7325 C CA . ASP D 2 195 ? 74.145 109.695 69.644 1.00 111.52 195 ASP D CA 1
ATOM 7326 C C . ASP D 2 195 ? 74.073 108.177 69.419 1.00 111.52 195 ASP D C 1
ATOM 7327 O O . ASP D 2 195 ? 73.008 107.625 69.126 1.00 111.52 195 ASP D O 1
ATOM 7332 N N . GLY D 2 196 ? 75.199 107.502 69.565 1.00 106.71 196 GLY D N 1
ATOM 7333 C CA . GLY D 2 196 ? 75.278 106.054 69.462 1.00 106.71 196 GLY D CA 1
ATOM 7334 C C . GLY D 2 196 ? 75.317 105.451 68.072 1.00 106.71 196 GLY D C 1
ATOM 7335 O O . GLY D 2 196 ? 75.288 104.222 67.939 1.00 106.71 196 GLY D O 1
ATOM 7336 N N . HIS D 2 197 ? 75.393 106.266 67.036 1.00 106.54 197 HIS D N 1
ATOM 7337 C CA . HIS D 2 197 ? 75.401 105.712 65.699 1.00 106.54 197 HIS D CA 1
ATOM 7338 C C . HIS D 2 197 ? 76.218 106.541 64.743 1.00 106.54 197 HIS D C 1
ATOM 7339 O O . HIS D 2 197 ? 76.595 107.680 65.027 1.00 106.54 197 HIS D O 1
ATOM 7346 N N . PHE D 2 198 ? 76.526 105.991 63.600 1.00 98.75 198 PHE D N 1
ATOM 7347 C CA . PHE D 2 198 ? 77.259 106.832 62.696 1.00 98.75 198 PHE D CA 1
ATOM 7348 C C . PHE D 2 198 ? 76.290 107.727 61.974 1.00 98.75 198 PHE D C 1
ATOM 7349 O O . PHE D 2 198 ? 75.211 107.299 61.570 1.00 98.75 198 PHE D O 1
ATOM 7357 N N . VAL D 2 199 ? 76.692 108.968 61.825 1.00 96.85 199 VAL D N 1
ATOM 7358 C CA . VAL D 2 199 ? 75.910 109.993 61.173 1.00 96.85 199 VAL D CA 1
ATOM 7359 C C . VAL D 2 199 ? 76.449 110.299 59.802 1.00 96.85 199 VAL D C 1
ATOM 7360 O O . VAL D 2 199 ? 75.687 110.532 58.867 1.00 96.85 199 VAL D O 1
ATOM 7364 N N . GLN D 2 200 ? 77.931 110.571 59.667 1.00 34.67 200 GLN D N 1
ATOM 7365 C CA . GLN D 2 200 ? 78.500 110.677 58.328 1.00 34.67 200 GLN D CA 1
ATOM 7366 C C . GLN D 2 200 ? 79.628 109.720 58.072 1.00 34.67 200 GLN D C 1
ATOM 7367 O O . GLN D 2 200 ? 80.442 109.418 58.948 1.00 34.67 200 GLN D O 1
ATOM 7373 N N . ASP D 2 201 ? 79.713 109.307 56.821 1.00 33.88 201 ASP D N 1
ATOM 7374 C CA . ASP D 2 201 ? 80.825 108.522 56.322 1.00 33.88 201 ASP D CA 1
ATOM 7375 C C . ASP D 2 201 ? 81.521 109.423 55.328 1.00 33.88 201 ASP D C 1
ATOM 7376 O O . ASP D 2 201 ? 80.974 109.699 54.256 1.00 33.88 201 ASP D O 1
ATOM 7381 N N . VAL D 2 202 ? 82.661 109.959 55.699 1.00 36.95 202 VAL D N 1
ATOM 7382 C CA . VAL D 2 202 ? 83.330 110.916 54.858 1.00 36.95 202 VAL D CA 1
ATOM 7383 C C . VAL D 2 202 ? 84.526 110.284 54.192 1.00 36.95 202 VAL D C 1
ATOM 7384 O O . VAL D 2 202 ? 85.510 109.933 54.835 1.00 36.95 202 VAL D O 1
ATOM 7388 N N . ASN D 2 203 ? 84.441 110.125 52.891 1.00 42.33 203 ASN D N 1
ATOM 7389 C CA . ASN D 2 203 ? 85.479 109.446 52.152 1.00 42.33 203 ASN D CA 1
ATOM 7390 C C . ASN D 2 203 ? 86.440 110.443 51.586 1.00 42.33 203 ASN D C 1
ATOM 7391 O O . ASN D 2 203 ? 86.021 111.484 51.085 1.00 42.33 203 ASN D O 1
ATOM 7396 N N . MET D 2 204 ? 87.730 110.157 51.677 1.00 53.35 204 MET D N 1
ATOM 7397 C CA . MET D 2 204 ? 88.718 111.066 51.142 1.00 53.35 204 MET D CA 1
ATOM 7398 C C . MET D 2 204 ? 89.802 110.253 50.484 1.00 53.35 204 MET D C 1
ATOM 7399 O O . MET D 2 204 ? 90.649 109.676 51.149 1.00 53.35 204 MET D O 1
ATOM 7404 N N . SER D 2 276 ? 87.888 121.129 55.395 1.00 60.12 276 SER D N 1
ATOM 7405 C CA . SER D 2 276 ? 88.455 120.381 56.513 1.00 60.12 276 SER D CA 1
ATOM 7406 C C . SER D 2 276 ? 87.469 119.514 57.286 1.00 60.12 276 SER D C 1
ATOM 7407 O O . SER D 2 276 ? 86.242 119.724 57.261 1.00 60.12 276 SER D O 1
ATOM 7410 N N . LEU D 2 277 ? 88.039 118.543 58.012 1.00 47.74 277 LEU D N 1
ATOM 7411 C CA . LEU D 2 277 ? 87.265 117.698 58.895 1.00 47.74 277 LEU D CA 1
ATOM 7412 C C . LEU D 2 277 ? 86.751 118.526 60.044 1.00 47.74 277 LEU D C 1
ATOM 7413 O O . LEU D 2 277 ? 85.709 118.209 60.604 1.00 47.74 277 LEU D O 1
ATOM 7418 N N . ARG D 2 278 ? 87.479 119.574 60.419 1.00 47.33 278 ARG D N 1
ATOM 7419 C CA . ARG D 2 278 ? 87.035 120.442 61.492 1.00 47.33 278 ARG D CA 1
ATOM 7420 C C . ARG D 2 278 ? 85.704 121.084 61.150 1.00 47.33 278 ARG D C 1
ATOM 7421 O O . ARG D 2 278 ? 84.791 121.113 61.976 1.00 47.33 278 ARG D O 1
ATOM 7429 N N . ASP D 2 279 ? 85.566 121.587 59.928 1.00 59.41 279 ASP D N 1
ATOM 7430 C CA . ASP D 2 279 ? 84.314 122.216 59.545 1.00 59.41 279 ASP D CA 1
ATOM 7431 C C . ASP D 2 279 ? 83.198 121.187 59.523 1.00 59.41 279 ASP D C 1
ATOM 7432 O O . ASP D 2 279 ? 82.074 121.451 59.960 1.00 59.41 279 ASP D O 1
ATOM 7437 N N . THR D 2 280 ? 83.517 119.984 59.051 1.00 52.04 280 THR D N 1
ATOM 7438 C CA . THR D 2 280 ? 82.527 118.925 58.996 1.00 52.04 280 THR D CA 1
ATOM 7439 C C . THR D 2 280 ? 82.051 118.625 60.414 1.00 52.04 280 THR D C 1
ATOM 7440 O O . THR D 2 280 ? 80.845 118.537 60.678 1.00 52.04 280 THR D O 1
ATOM 7444 N N . TYR D 2 281 ? 83.008 118.493 61.334 1.00 48.19 281 TYR D N 1
ATOM 7445 C CA . TYR D 2 281 ? 82.722 118.210 62.720 1.00 48.19 281 TYR D CA 1
ATOM 7446 C C . TYR D 2 281 ? 81.795 119.218 63.324 1.00 48.19 281 TYR D C 1
ATOM 7447 O O . TYR D 2 281 ? 80.794 118.850 63.947 1.00 48.19 281 TYR D O 1
ATOM 7456 N N . PHE D 2 282 ? 82.122 120.500 63.187 1.00 52.67 282 PHE D N 1
ATOM 7457 C CA . PHE D 2 282 ? 81.285 121.489 63.816 1.00 52.67 282 PHE D CA 1
ATOM 7458 C C . PHE D 2 282 ? 79.905 121.484 63.236 1.00 52.67 282 PHE D C 1
ATOM 7459 O O . PHE D 2 282 ? 78.916 121.524 63.970 1.00 52.67 282 PHE D O 1
ATOM 7467 N N . ASN D 2 283 ? 79.797 121.361 61.919 1.00 57.24 283 ASN D N 1
ATOM 7468 C CA . ASN D 2 283 ? 78.490 121.410 61.317 1.00 57.24 283 ASN D CA 1
ATOM 7469 C C . ASN D 2 283 ? 77.567 120.392 62.001 1.00 57.24 283 ASN D C 1
ATOM 7470 O O . ASN D 2 283 ? 76.445 120.744 62.394 1.00 57.24 283 ASN D O 1
ATOM 7475 N N . ILE D 2 284 ? 78.094 119.173 62.209 1.00 52.86 284 ILE D N 1
ATOM 7476 C CA . ILE D 2 284 ? 77.413 118.039 62.838 1.00 52.86 284 ILE D CA 1
ATOM 7477 C C . ILE D 2 284 ? 77.152 118.172 64.354 1.00 52.86 284 ILE D C 1
ATOM 7478 O O . ILE D 2 284 ? 76.062 117.850 64.843 1.00 52.86 284 ILE D O 1
ATOM 7483 N N . ASN D 2 285 ? 78.173 118.557 65.116 1.00 56.64 285 ASN D N 1
ATOM 7484 C CA . ASN D 2 285 ? 78.093 118.562 66.575 1.00 56.64 285 ASN D CA 1
ATOM 7485 C C . ASN D 2 285 ? 77.870 119.880 67.322 1.00 56.64 285 ASN D C 1
ATOM 7486 O O . ASN D 2 285 ? 77.488 119.851 68.498 1.00 56.64 285 ASN D O 1
ATOM 7491 N N . GLN D 2 286 ? 78.078 121.024 66.685 1.00 75.80 286 GLN D N 1
ATOM 7492 C CA . GLN D 2 286 ? 78.016 122.311 67.383 1.00 75.80 286 GLN D CA 1
ATOM 7493 C C . GLN D 2 286 ? 76.709 122.588 68.101 1.00 75.80 286 GLN D C 1
ATOM 7494 O O . GLN D 2 286 ? 76.709 123.239 69.143 1.00 75.80 286 GLN D O 1
ATOM 7500 N N . ARG D 2 287 ? 75.612 122.028 67.604 1.00 74.69 287 ARG D N 1
ATOM 7501 C CA . ARG D 2 287 ? 74.297 122.304 68.135 1.00 74.69 287 ARG D CA 1
ATOM 7502 C C . ARG D 2 287 ? 74.007 121.619 69.446 1.00 74.69 287 ARG D C 1
ATOM 7503 O O . ARG D 2 287 ? 72.980 121.881 70.061 1.00 74.69 287 ARG D O 1
ATOM 7511 N N . GLY D 2 288 ? 74.873 120.704 69.869 1.00 72.70 288 GLY D N 1
ATOM 7512 C CA . GLY D 2 288 ? 74.634 120.039 71.137 1.00 72.70 288 GLY D CA 1
ATOM 7513 C C . GLY D 2 288 ? 74.609 121.088 72.246 1.00 72.70 288 GLY D C 1
ATOM 7514 O O . GLY D 2 288 ? 73.649 121.200 73.008 1.00 72.70 288 GLY D O 1
ATOM 7515 N N . ASP D 2 289 ? 75.690 121.864 72.312 1.00 71.75 289 ASP D N 1
ATOM 7516 C CA . ASP D 2 289 ? 75.876 122.919 73.291 1.00 71.75 289 ASP D CA 1
ATOM 7517 C C . ASP D 2 289 ? 75.428 124.292 72.803 1.00 71.75 289 ASP D C 1
ATOM 7518 O O . ASP D 2 289 ? 75.086 125.152 73.620 1.00 71.75 289 ASP D O 1
ATOM 7523 N N . LYS D 2 290 ? 75.499 124.531 71.490 1.00 70.78 290 LYS D N 1
ATOM 7524 C CA . LYS D 2 290 ? 75.234 125.851 70.954 1.00 70.78 290 LYS D CA 1
ATOM 7525 C C . LYS D 2 290 ? 73.921 125.908 70.168 1.00 70.78 290 LYS D C 1
ATOM 7526 O O . LYS D 2 290 ? 72.881 126.260 70.721 1.00 70.78 290 LYS D O 1
#

InterPro domains:
  IPR032688 ABC-2 type transporter permease protein NosY-like [PF12679] (46-238)